Protein AF-A0A2V6A4L2-F1 (afdb_monomer_lite)

pLDDT: mean 71.91, std 24.82, range [24.36, 98.44]

Sequence (801 aa):
MVPGSTRNWIAVHAVQQFSLNKKITTSQVRNPANRQRKGKKGTTMNSLTQFKKTRILIALALVVLGLGLIVIVSIPSGRAQDFDPRCSDRTAKGEFNCTINKPIVSRSEYVYQNVVFAPGDTVYINGDGCVQTGGSGPTWKRYVNPSGDNSDHLYHGMVRIPTAKLAGTDVGNSLTRIKNVVGRLLTVTGEGVPASALVLHLGYEDDNYNDNGYDRHDPGSEDQCKGDQRNDGGPAHVTITICRGVACAPTTSRFDFDVLSSRVDPNGFLLNPHWSYQDRPGNHGKIPATSLCHEFSKHDVGRPYLSPNFPDCTDQSGLDSVDTPASVSVNLDVCRAGKVLSLDDLVSVVTGGVVGGTNSFIGHVNYFPITVQGNAGRITHEKWKDDDYDFSLVSDGDSEGSLYTNDRPDAHRKFLHVEFDSDETIDHFTNDEWASLRGNIDANANDSAAQLFVGHTIMTGMFGLDGEHGLKSELHPLYAMATRRDIESDPRDEAWLIFVRNLGDEGYCSSQIWNGGFEDYTFQLPWRHGMTSVEVNWDKTKFEGTDGTSGPMVRVVSPYRRAVPPSAISTAETARRSTTARGPTAGSSDLTSSAGALAPVLPGDAGVYVTFHLGHATTIPGGGTTWGPPASIPFLDGVLHLKWTGPALDSGHTTAGSPQPPRGLEATAALATERAVPSADEDNVAEHKLEAAVARLPQQQRTRVQKARAILSTPVAVHPLARGSFQILTAPPVTGAKAISAGQHAPIAGSAGSATRKLARDAAQMRALCEATNNAPAGLPAEVCEPNVRDHRTPPVRDHR

Secondary structure (DSSP, 8-state):
----------------------------------------------------------------------------------B-GGGG-SS--EEEEEEEES---SSS-EEEEEEE--TT-EEEEEEE-EEE--SSS--EEESSS--STTTTTSSEEEEE-TTEE-TT--TTTS-EEGGGTBTS-EEE--TTS-GGG-EEEEEEE-S-GGG-BS-S----GGGTTS-SSS---SB-EEEEEEEESSPPPPP--SSTT-EE-S-B-TTSPEES-EEGGGGSTTTTT-PPPGGGGGGGEEEPTT-SSEEE--TTT-SS--GGGEE---SSSHHHHHHHTT-PPPHHHHHHHHHTPPPSS--S-SSEEEEEEEEEEEEEEEEEE-TTTT-EEEEEEEETT-SS-TT-----TTT---SEEEEEEGGGTGGG--SHHHHHHHHHHHTT-HHHHGGGG-SEEEEEEEEEEETTTTTEEEEEEEEEEEEEE---SSTTEEEEEEEEESEE---TT--EEEEES-SEEEEEEEPPTT--EEEE-TTT-EEEEETT-EEEEEEEE-SS-----S-------------------------------PPPPPTTT-EEEEEEE--------TT----SPPPPPPEEEEEEEEEEESSPPPS------S-PPPS--------SS--PPP----S-HHHHHHHHHHHTS-HHHHHHHHHHHHTT-PPPPEEEPPP-EEEEESS---TT-S-PPTTPPPP-EEEEEE-HHHHHHHHHHHHHHHHHHTT--TTS-GGGGS-----TT--------

Structure (mmCIF, N/CA/C/O backbone):
data_AF-A0A2V6A4L2-F1
#
_entry.id   AF-A0A2V6A4L2-F1
#
loop_
_atom_site.group_PDB
_atom_site.id
_atom_site.type_symbol
_atom_site.label_atom_id
_atom_site.label_alt_id
_atom_site.label_comp_id
_atom_site.label_asym_id
_atom_site.label_entity_id
_atom_site.label_seq_id
_atom_site.pdbx_PDB_ins_code
_atom_site.Cartn_x
_atom_site.Cartn_y
_atom_site.Cartn_z
_atom_site.occupancy
_atom_site.B_iso_or_equiv
_atom_site.auth_seq_id
_atom_site.auth_comp_id
_atom_site.auth_asym_id
_atom_site.auth_atom_id
_atom_site.pdbx_PDB_model_num
ATOM 1 N N . MET A 1 1 ? -36.744 32.987 -38.102 1.00 27.14 1 MET A N 1
ATOM 2 C CA . MET A 1 1 ? -37.139 34.408 -38.000 1.00 27.14 1 MET A CA 1
ATOM 3 C C . MET A 1 1 ? -37.237 34.771 -36.524 1.00 27.14 1 MET A C 1
ATOM 5 O O . MET A 1 1 ? -37.975 34.117 -35.806 1.00 27.14 1 MET A O 1
ATOM 9 N N . VAL A 1 2 ? -36.445 35.752 -36.084 1.00 31.06 2 VAL A N 1
ATOM 10 C CA . VAL A 1 2 ? -36.615 36.553 -34.839 1.00 31.06 2 VAL A CA 1
ATOM 11 C C . VAL A 1 2 ? -37.862 37.466 -35.051 1.00 31.06 2 VAL A C 1
ATOM 13 O O . VAL A 1 2 ? -38.225 37.587 -36.228 1.00 31.06 2 VAL A O 1
ATOM 16 N N . PRO A 1 3 ? -38.519 38.151 -34.070 1.00 48.31 3 PRO A N 1
ATOM 17 C CA . PRO A 1 3 ? -38.094 38.506 -32.700 1.00 48.31 3 PRO A CA 1
ATOM 18 C C . PRO A 1 3 ? -39.179 38.498 -31.582 1.00 48.31 3 PRO A C 1
ATOM 20 O O . PRO A 1 3 ? -40.367 38.351 -31.850 1.00 48.31 3 PRO A O 1
ATOM 23 N N . GLY A 1 4 ? -38.777 38.757 -30.322 1.00 26.81 4 GLY A N 1
ATOM 24 C CA . GLY A 1 4 ? -39.726 39.094 -29.242 1.00 26.81 4 GLY A CA 1
ATOM 25 C C . GLY A 1 4 ? -39.185 39.166 -27.803 1.00 26.81 4 GLY A C 1
ATOM 26 O O . GLY A 1 4 ? -39.443 38.281 -27.006 1.00 26.81 4 GLY A O 1
ATOM 27 N N . SER A 1 5 ? -38.463 40.246 -27.492 1.00 29.20 5 SER A N 1
ATOM 28 C CA . SER A 1 5 ? -37.973 40.742 -26.184 1.00 29.20 5 SER A CA 1
ATOM 29 C C . SER A 1 5 ? -38.908 40.618 -24.956 1.00 29.20 5 SER A C 1
ATOM 31 O O . SER A 1 5 ? -40.036 41.094 -25.026 1.00 29.20 5 SER A O 1
ATOM 33 N N . THR A 1 6 ? -38.334 40.303 -23.779 1.00 29.42 6 THR A N 1
ATOM 34 C CA . THR A 1 6 ? -38.626 41.009 -22.502 1.00 29.42 6 THR A CA 1
ATOM 35 C C . THR A 1 6 ? -37.399 41.061 -21.575 1.00 29.42 6 THR A C 1
ATOM 37 O O . THR A 1 6 ? -36.788 40.039 -21.278 1.00 29.42 6 THR A O 1
ATOM 40 N N . ARG A 1 7 ? -37.061 42.278 -21.120 1.00 29.31 7 ARG A N 1
ATOM 41 C CA . ARG A 1 7 ? -36.080 42.633 -20.072 1.00 29.31 7 ARG A CA 1
ATOM 42 C C . ARG A 1 7 ? -36.705 42.498 -18.675 1.00 29.31 7 ARG A C 1
ATOM 44 O O . ARG A 1 7 ? -37.900 42.754 -18.564 1.00 29.31 7 ARG A O 1
ATOM 51 N N . ASN A 1 8 ? -35.891 42.278 -17.629 1.00 27.23 8 ASN A N 1
ATOM 52 C CA . ASN A 1 8 ? -35.905 43.124 -16.419 1.00 27.23 8 ASN A CA 1
ATOM 53 C C . ASN A 1 8 ? -34.743 42.863 -15.413 1.00 27.23 8 ASN A C 1
ATOM 55 O O . ASN A 1 8 ? -34.583 41.759 -14.914 1.00 27.23 8 ASN A O 1
ATOM 59 N N . TRP A 1 9 ? -34.001 43.953 -15.140 1.00 24.36 9 TRP A N 1
ATOM 60 C CA . TRP A 1 9 ? -33.304 44.442 -13.925 1.00 24.36 9 TRP A CA 1
ATOM 61 C C . TRP A 1 9 ? -32.382 43.554 -13.069 1.00 24.36 9 TRP A C 1
ATOM 63 O O . TRP A 1 9 ? -32.851 42.753 -12.272 1.00 24.36 9 TRP A O 1
ATOM 73 N N . ILE A 1 10 ? -31.087 43.913 -13.048 1.00 28.20 10 ILE A N 1
ATOM 74 C CA . ILE A 1 10 ? -30.226 43.843 -11.852 1.00 28.20 10 ILE A CA 1
ATOM 75 C C . ILE A 1 10 ? -29.459 45.169 -11.721 1.00 28.20 10 ILE A C 1
ATOM 77 O O . ILE A 1 10 ? -28.950 45.715 -12.701 1.00 28.20 10 ILE A O 1
ATOM 81 N N . ALA A 1 11 ? -29.458 45.711 -10.503 1.00 26.12 11 ALA A N 1
ATOM 82 C CA . ALA A 1 11 ? -28.916 47.008 -10.130 1.00 26.12 11 ALA A CA 1
ATOM 83 C C . ALA A 1 11 ? -27.378 47.029 -10.118 1.00 26.12 11 ALA A C 1
ATOM 85 O O . ALA A 1 11 ? -26.731 46.154 -9.550 1.00 26.12 11 ALA A O 1
ATOM 86 N N . VAL A 1 12 ? -26.812 48.090 -10.692 1.00 26.83 12 VAL A N 1
ATOM 87 C CA . VAL A 1 12 ? -25.390 48.441 -10.628 1.00 26.83 12 VAL A CA 1
ATOM 88 C C . VAL A 1 12 ? -25.161 49.274 -9.366 1.00 26.83 12 VAL A C 1
ATOM 90 O O . VAL A 1 12 ? -25.750 50.345 -9.232 1.00 26.83 12 VAL A O 1
ATOM 93 N N . HIS A 1 13 ? -24.301 48.813 -8.456 1.00 29.30 13 HIS A N 1
ATOM 94 C CA . HIS A 1 13 ? -23.676 49.671 -7.446 1.00 29.30 13 HIS A CA 1
ATOM 95 C C . HIS A 1 13 ? -22.198 49.849 -7.788 1.00 29.30 13 HIS A C 1
ATOM 97 O O . HIS A 1 13 ? -21.437 48.890 -7.893 1.00 29.30 13 HIS A O 1
ATOM 103 N N . ALA A 1 14 ? -21.831 51.109 -8.004 1.00 26.84 14 ALA A N 1
ATOM 104 C CA . ALA A 1 14 ? -20.487 51.571 -8.288 1.00 26.84 14 ALA A CA 1
ATOM 105 C C . ALA A 1 14 ? -19.600 51.465 -7.038 1.00 26.84 14 ALA A C 1
ATOM 107 O O . ALA A 1 14 ? -19.958 51.978 -5.979 1.00 26.84 14 ALA A O 1
ATOM 108 N N . VAL A 1 15 ? -18.419 50.860 -7.175 1.00 29.19 15 VAL A N 1
ATOM 109 C CA . VAL A 1 15 ? -17.349 50.948 -6.174 1.00 29.19 15 VAL A CA 1
ATOM 110 C C . VAL A 1 15 ? -16.395 52.058 -6.607 1.00 29.19 15 VAL A C 1
ATOM 112 O O . VAL A 1 15 ? -15.706 51.957 -7.621 1.00 29.19 15 VAL A O 1
ATOM 115 N N . GLN A 1 16 ? -16.404 53.150 -5.844 1.00 26.47 16 GLN A N 1
ATOM 116 C CA . GLN A 1 16 ? -15.467 54.262 -5.965 1.00 26.47 16 GLN A CA 1
ATOM 117 C C . GLN A 1 16 ? -14.054 53.824 -5.565 1.00 26.47 16 GLN A C 1
ATOM 119 O O . GLN A 1 16 ? -13.832 53.276 -4.487 1.00 26.47 16 GLN A O 1
ATOM 124 N N . GLN A 1 17 ? -13.094 54.139 -6.433 1.00 28.45 17 GLN A N 1
ATOM 125 C CA . GLN A 1 17 ? -11.663 54.097 -6.155 1.00 28.45 17 GLN A CA 1
ATOM 126 C C . GLN A 1 17 ? -11.311 55.042 -4.998 1.00 28.45 17 GLN A C 1
ATOM 128 O O . GLN A 1 17 ? -11.564 56.244 -5.080 1.00 28.45 17 GLN A O 1
ATOM 133 N N . PHE A 1 18 ? -10.643 54.521 -3.968 1.00 25.92 18 PHE A N 1
ATOM 134 C CA . PHE A 1 18 ? -9.859 55.330 -3.037 1.00 25.92 18 PHE A CA 1
ATOM 135 C C . PHE A 1 18 ? -8.377 54.994 -3.198 1.00 25.92 18 PHE A C 1
ATOM 137 O O . PHE A 1 18 ? -7.911 53.913 -2.849 1.00 25.92 18 PHE A O 1
ATOM 144 N N . SER A 1 19 ? -7.646 55.959 -3.752 1.00 26.50 19 SER A N 1
ATOM 145 C CA . SER A 1 19 ? -6.189 56.011 -3.771 1.00 26.50 19 SER A CA 1
ATOM 146 C C . SER A 1 19 ? -5.695 56.532 -2.422 1.00 26.50 19 SER A C 1
ATOM 148 O O . SER A 1 19 ? -6.055 57.638 -2.022 1.00 26.50 19 SER A O 1
ATOM 150 N N . LEU A 1 20 ? -4.852 55.763 -1.732 1.00 31.11 20 LEU A N 1
ATOM 151 C CA . LEU A 1 20 ? -4.034 56.264 -0.630 1.00 31.11 20 LEU A CA 1
ATOM 152 C C . LEU A 1 20 ? -2.592 55.783 -0.799 1.00 31.11 20 LEU A C 1
ATOM 154 O O . LEU A 1 20 ? -2.195 54.704 -0.371 1.00 31.11 20 LEU A O 1
ATOM 158 N N . ASN A 1 21 ? -1.798 56.660 -1.411 1.00 30.67 21 ASN A N 1
ATOM 159 C CA . ASN A 1 21 ? -0.347 56.680 -1.305 1.00 30.67 21 ASN A CA 1
ATOM 160 C C . ASN A 1 21 ? 0.075 56.837 0.163 1.00 30.67 21 ASN A C 1
ATOM 162 O O . ASN A 1 21 ? -0.209 57.869 0.776 1.00 30.67 21 ASN A O 1
ATOM 166 N N . LYS A 1 22 ? 0.876 55.904 0.688 1.00 29.67 22 LYS A N 1
ATOM 167 C CA . LYS A 1 22 ? 1.842 56.222 1.748 1.00 29.67 22 LYS A CA 1
ATOM 168 C C . LYS A 1 22 ? 3.077 55.326 1.666 1.00 29.67 22 LYS A C 1
ATOM 170 O O . LYS A 1 22 ? 3.037 54.141 1.967 1.00 29.67 22 LYS A O 1
ATOM 175 N N . LYS A 1 23 ? 4.186 55.958 1.271 1.00 29.34 23 LYS A N 1
ATOM 176 C CA . LYS A 1 23 ? 5.565 55.502 1.480 1.00 29.34 23 LYS A CA 1
ATOM 177 C C . LYS A 1 23 ? 5.794 55.222 2.967 1.00 29.34 23 LYS A C 1
ATOM 179 O O . LYS A 1 23 ? 5.547 56.119 3.773 1.00 29.34 23 LYS A O 1
ATOM 184 N N . ILE A 1 24 ? 6.354 54.063 3.307 1.00 28.48 24 ILE A N 1
ATOM 185 C CA . ILE A 1 24 ? 7.100 53.875 4.557 1.00 28.48 24 ILE A CA 1
ATOM 186 C C . ILE A 1 24 ? 8.427 53.183 4.245 1.00 28.48 24 ILE A C 1
ATOM 188 O O . ILE A 1 24 ? 8.519 52.263 3.439 1.00 28.48 24 ILE A O 1
ATOM 192 N N . THR A 1 25 ? 9.449 53.758 4.857 1.00 28.70 25 THR A N 1
ATOM 193 C CA . THR A 1 25 ? 10.879 53.637 4.622 1.00 28.70 25 THR A CA 1
ATOM 194 C C . THR A 1 25 ? 11.495 52.457 5.385 1.00 28.70 25 THR A C 1
ATOM 196 O O . THR A 1 25 ? 10.996 52.015 6.414 1.00 28.70 25 THR A O 1
ATOM 199 N N . THR A 1 26 ? 12.627 52.014 4.853 1.00 29.95 26 THR A N 1
ATOM 200 C CA . THR A 1 26 ? 13.655 51.067 5.306 1.00 29.95 26 THR A CA 1
ATOM 201 C C . THR A 1 26 ? 13.962 51.004 6.815 1.00 29.95 26 THR A C 1
ATOM 203 O O . THR A 1 26 ? 14.159 52.034 7.452 1.00 29.95 26 THR A O 1
ATOM 206 N N . SER A 1 27 ? 14.174 49.785 7.338 1.00 28.34 27 SER A N 1
ATOM 207 C CA . SER A 1 27 ? 15.018 49.472 8.517 1.00 28.34 27 SER A CA 1
ATOM 208 C C . SER A 1 27 ? 15.252 47.947 8.598 1.00 28.34 27 SER A C 1
ATOM 210 O O . SER A 1 27 ? 14.350 47.202 8.955 1.00 28.34 27 SER A O 1
ATOM 212 N N . GLN A 1 28 ? 16.369 47.433 8.070 1.00 29.03 28 GLN A N 1
ATOM 213 C CA . GLN A 1 28 ? 17.564 47.006 8.834 1.00 29.03 28 GLN A CA 1
ATOM 214 C C . GLN A 1 28 ? 17.407 45.700 9.653 1.00 29.03 28 GLN A C 1
ATOM 216 O O . GLN A 1 28 ? 17.038 45.696 10.822 1.00 29.03 28 GLN A O 1
ATOM 221 N N . VAL A 1 29 ? 17.756 44.599 8.974 1.00 30.69 29 VAL A N 1
ATOM 222 C CA . VAL A 1 29 ? 18.584 43.440 9.378 1.00 30.69 29 VAL A CA 1
ATOM 223 C C . VAL A 1 29 ? 18.996 43.337 10.856 1.00 30.69 29 VAL A C 1
ATOM 225 O O . VAL A 1 29 ? 19.743 44.184 11.337 1.00 30.69 29 VAL A O 1
ATOM 228 N N . ARG A 1 30 ? 18.700 42.191 11.497 1.00 27.69 30 ARG A N 1
ATOM 229 C CA . ARG A 1 30 ? 19.563 41.551 12.518 1.00 27.69 30 ARG A CA 1
ATOM 230 C C . ARG A 1 30 ? 19.368 40.024 12.559 1.00 27.69 30 ARG A C 1
ATOM 232 O O . ARG A 1 30 ? 18.301 39.535 12.904 1.00 27.69 30 ARG A O 1
ATOM 239 N N . ASN A 1 31 ? 20.443 39.300 12.237 1.00 28.41 31 ASN A N 1
ATOM 240 C CA . ASN A 1 31 ? 20.668 37.876 12.528 1.00 28.41 31 ASN A CA 1
ATOM 241 C C . ASN A 1 31 ? 20.696 37.602 14.044 1.00 28.41 31 ASN A C 1
ATOM 243 O O . ASN A 1 31 ? 21.211 38.443 14.785 1.00 28.41 31 ASN A O 1
ATOM 247 N N . PRO A 1 32 ? 20.367 36.376 14.490 1.00 34.75 32 PRO A N 1
ATOM 248 C CA . PRO A 1 32 ? 20.913 35.823 15.719 1.00 34.75 32 PRO A CA 1
ATOM 249 C C . PRO A 1 32 ? 21.906 34.688 15.431 1.00 34.75 32 PRO A C 1
ATOM 251 O O . PRO A 1 32 ? 21.589 33.679 14.807 1.00 34.75 32 PRO A O 1
ATOM 254 N N . ALA A 1 33 ? 23.124 34.865 15.941 1.00 31.36 33 ALA A N 1
ATOM 255 C CA . ALA A 1 33 ? 24.139 33.833 16.045 1.00 31.36 33 ALA A CA 1
ATOM 256 C C . ALA A 1 33 ? 24.143 33.234 17.462 1.00 31.36 33 ALA A C 1
ATOM 258 O O . ALA A 1 33 ? 24.200 33.952 18.454 1.00 31.36 33 ALA A O 1
ATOM 259 N N . ASN A 1 34 ? 24.150 31.903 17.482 1.00 28.80 34 ASN A N 1
ATOM 260 C CA . ASN A 1 34 ? 24.918 30.997 18.335 1.00 28.80 34 ASN A CA 1
ATOM 261 C C . ASN A 1 34 ? 24.817 31.038 19.877 1.00 28.80 34 ASN A C 1
ATOM 263 O O . ASN A 1 34 ? 25.245 31.960 20.568 1.00 28.80 34 ASN A O 1
ATOM 267 N N . ARG A 1 35 ? 24.404 29.876 20.400 1.00 31.83 35 ARG A N 1
ATOM 268 C CA . ARG A 1 35 ? 24.605 29.366 21.764 1.00 31.83 35 ARG A CA 1
ATOM 269 C C . ARG A 1 35 ? 26.040 28.862 21.947 1.00 31.83 35 ARG A C 1
ATOM 271 O O . ARG A 1 35 ? 26.500 28.075 21.135 1.00 31.83 35 ARG A O 1
ATOM 278 N N . GLN A 1 36 ? 26.647 29.152 23.096 1.00 30.47 36 GLN A N 1
ATOM 279 C CA . GLN A 1 36 ? 27.548 28.294 23.898 1.00 30.47 36 GLN A CA 1
ATOM 280 C C . GLN A 1 36 ? 27.766 29.048 25.232 1.00 30.47 36 GLN A C 1
ATOM 282 O O . GLN A 1 36 ? 27.831 30.267 25.220 1.00 30.47 36 GLN A O 1
ATOM 287 N N . ARG A 1 37 ? 27.903 28.481 26.435 1.00 28.80 37 ARG A N 1
ATOM 288 C CA . ARG A 1 37 ? 28.091 27.118 26.952 1.00 28.80 37 ARG A CA 1
ATOM 289 C C . ARG A 1 37 ? 28.080 27.217 28.498 1.00 28.80 37 ARG A C 1
ATOM 291 O O . ARG A 1 37 ? 28.355 28.289 29.023 1.00 28.80 37 ARG A O 1
ATOM 298 N N . LYS A 1 38 ? 27.996 26.051 29.163 1.00 29.02 38 LYS A N 1
ATOM 299 C CA . LYS A 1 38 ? 28.279 25.756 30.597 1.00 29.02 38 LYS A CA 1
ATOM 300 C C . LYS A 1 38 ? 27.168 26.186 31.571 1.00 29.02 38 LYS A C 1
ATOM 302 O O . LYS A 1 38 ? 26.690 27.299 31.501 1.00 29.02 38 LYS A O 1
ATOM 307 N N . GLY A 1 39 ? 26.727 25.385 32.536 1.00 27.58 39 GLY A N 1
ATOM 308 C CA . GLY A 1 39 ? 27.158 24.071 33.008 1.00 27.58 39 GLY A CA 1
ATOM 309 C C . GLY A 1 39 ? 26.913 23.969 34.520 1.00 27.58 39 GLY A C 1
ATOM 310 O O . GLY A 1 39 ? 27.131 24.947 35.220 1.00 27.58 39 GLY A O 1
ATOM 311 N N . LYS A 1 40 ? 26.566 22.756 34.985 1.00 28.89 40 LYS A N 1
ATOM 312 C CA . LYS A 1 40 ? 26.572 22.259 36.385 1.00 28.89 40 LYS A CA 1
ATOM 313 C C . LYS A 1 40 ? 25.497 22.832 37.329 1.00 28.89 40 LYS A C 1
ATOM 315 O O . LYS A 1 40 ? 25.429 24.021 37.578 1.00 28.89 40 LYS A O 1
ATOM 320 N N . LYS A 1 41 ? 24.559 21.968 37.747 1.00 26.95 41 LYS A N 1
ATOM 321 C CA . LYS A 1 41 ? 24.543 21.182 39.011 1.00 26.95 41 LYS A CA 1
ATOM 322 C C . LYS A 1 41 ? 24.386 22.071 40.250 1.00 26.95 41 LYS A C 1
ATOM 324 O O . LYS A 1 41 ? 25.309 22.795 40.593 1.00 26.95 41 LYS A O 1
ATOM 329 N N . GLY A 1 42 ? 23.281 21.904 40.971 1.00 27.98 42 GLY A N 1
ATOM 330 C CA . GLY A 1 42 ? 23.098 22.523 42.280 1.00 27.98 42 GLY A CA 1
ATOM 331 C C . GLY A 1 42 ? 21.737 22.206 42.878 1.00 27.98 42 GLY A C 1
ATOM 332 O O . GLY A 1 42 ? 20.733 22.777 42.489 1.00 27.98 42 GLY A O 1
ATOM 333 N N . THR A 1 43 ? 21.746 21.237 43.773 1.00 28.17 43 THR A N 1
ATOM 334 C CA . THR A 1 43 ? 20.648 20.579 44.473 1.00 28.17 43 THR A CA 1
ATOM 335 C C . THR A 1 43 ? 19.934 21.488 45.492 1.00 28.17 43 THR A C 1
ATOM 337 O O . THR A 1 43 ? 20.483 22.486 45.950 1.00 28.17 43 THR A O 1
ATOM 340 N N . THR A 1 44 ? 18.784 20.987 45.962 1.00 28.41 44 THR A N 1
ATOM 341 C CA . THR A 1 44 ? 18.187 21.123 47.314 1.00 28.41 44 THR A CA 1
ATOM 342 C C . THR A 1 44 ? 17.302 22.327 47.680 1.00 28.41 44 THR A C 1
ATOM 344 O O . THR A 1 44 ? 17.768 23.398 48.036 1.00 28.41 44 THR A O 1
ATOM 347 N N . MET A 1 45 ? 15.999 22.012 47.712 1.00 26.69 45 MET A N 1
ATOM 348 C CA . MET A 1 45 ? 15.063 22.050 48.853 1.00 26.69 45 MET A CA 1
ATOM 349 C C . MET A 1 45 ? 14.762 23.353 49.626 1.00 26.69 45 MET A C 1
ATOM 351 O O . MET A 1 45 ? 15.556 23.842 50.418 1.00 26.69 45 MET A O 1
ATOM 355 N N . ASN A 1 46 ? 13.457 23.653 49.564 1.00 27.19 46 ASN A N 1
ATOM 356 C CA . ASN A 1 46 ? 12.514 23.943 50.653 1.00 27.19 46 ASN A CA 1
ATOM 357 C C . ASN A 1 46 ? 12.339 25.363 51.220 1.00 27.19 46 ASN A C 1
ATOM 359 O O . ASN A 1 46 ? 13.237 25.973 51.783 1.00 27.19 46 ASN A O 1
ATOM 363 N N . SER A 1 47 ? 11.039 25.697 51.267 1.00 26.38 47 SER A N 1
ATOM 364 C CA . SER A 1 47 ? 10.300 26.340 52.365 1.00 26.38 47 SER A CA 1
ATOM 365 C C . SER A 1 47 ? 9.960 27.832 52.240 1.00 26.38 47 SER A C 1
ATOM 367 O O . SER A 1 47 ? 10.743 28.706 52.583 1.00 26.38 47 SER A O 1
ATOM 369 N N . LEU A 1 48 ? 8.689 28.054 51.876 1.00 30.86 48 LEU A N 1
ATOM 370 C CA . LEU A 1 48 ? 7.675 28.878 52.562 1.00 30.86 48 LEU A CA 1
ATOM 371 C C . LEU A 1 48 ? 8.081 30.246 53.140 1.00 30.86 48 LEU A C 1
ATOM 373 O O . LEU A 1 48 ? 8.784 30.327 54.138 1.00 30.86 48 LEU A O 1
ATOM 377 N N . THR A 1 49 ? 7.391 31.294 52.680 1.00 28.38 49 THR A N 1
ATOM 378 C CA . THR A 1 49 ? 6.807 32.358 53.531 1.00 28.38 49 THR A CA 1
ATOM 379 C C . THR A 1 49 ? 5.614 32.988 52.791 1.00 28.38 49 THR A C 1
ATOM 381 O O . THR A 1 49 ? 5.732 33.420 51.655 1.00 28.38 49 THR A O 1
ATOM 384 N N . GLN A 1 50 ? 4.394 32.761 53.286 1.00 27.61 50 GLN A N 1
ATOM 385 C CA . GLN A 1 50 ? 3.565 33.687 54.080 1.00 27.61 50 GLN A CA 1
ATOM 386 C C . GLN A 1 50 ? 2.980 34.895 53.330 1.00 27.61 50 GLN A C 1
ATOM 388 O O . GLN A 1 50 ? 3.683 35.859 53.055 1.00 27.61 50 GLN A O 1
ATOM 393 N N . PHE A 1 51 ? 1.645 34.935 53.251 1.00 30.05 51 PHE A N 1
ATOM 394 C CA . PHE A 1 51 ? 0.892 36.176 53.441 1.00 30.05 51 PHE A CA 1
ATOM 395 C C . PHE A 1 51 ? -0.177 36.006 54.524 1.00 30.05 51 PHE A C 1
ATOM 397 O O . PHE A 1 51 ? -0.814 34.965 54.671 1.00 30.05 51 PHE A O 1
ATOM 404 N N . LYS A 1 52 ? -0.273 37.045 55.353 1.00 29.97 52 LYS A N 1
ATOM 405 C CA . LYS A 1 52 ? -0.975 37.122 56.633 1.00 29.97 52 LYS A CA 1
ATOM 406 C C . LYS A 1 52 ? -2.394 37.686 56.474 1.00 29.97 52 LYS A C 1
ATOM 408 O O . LYS A 1 52 ? -2.554 38.728 55.861 1.00 29.97 52 LYS A O 1
ATOM 413 N N . LYS A 1 53 ? -3.310 37.073 57.241 1.00 29.70 53 LYS A N 1
ATOM 414 C CA . LYS A 1 53 ? -4.338 37.659 58.138 1.00 29.70 53 LYS A CA 1
ATOM 415 C C . LYS A 1 53 ? -5.446 38.545 57.544 1.00 29.70 53 LYS A C 1
ATOM 417 O O . LYS A 1 53 ? -5.161 39.573 56.952 1.00 29.70 53 LYS A O 1
ATOM 422 N N . THR A 1 54 ? -6.690 38.296 57.979 1.00 28.56 54 THR A N 1
ATOM 423 C CA . THR A 1 54 ? -7.452 39.184 58.895 1.00 28.56 54 THR A CA 1
ATOM 424 C C . THR A 1 54 ? -8.591 38.401 59.581 1.00 28.56 54 THR A C 1
ATOM 426 O O . THR A 1 54 ? -9.043 37.382 59.077 1.00 28.56 54 THR A O 1
ATOM 429 N N . ARG A 1 55 ? -8.927 38.823 60.807 1.00 31.98 55 ARG A N 1
ATOM 430 C CA . ARG A 1 55 ? -9.644 38.130 61.895 1.00 31.98 55 ARG A CA 1
ATOM 431 C C . ARG A 1 55 ? -11.160 38.379 61.875 1.00 31.98 55 ARG A C 1
ATOM 433 O O . ARG A 1 55 ? -11.537 39.521 61.650 1.00 31.98 55 ARG A O 1
ATOM 440 N N . ILE A 1 56 ? -11.968 37.406 62.320 1.00 30.56 56 ILE A N 1
ATOM 441 C CA . ILE A 1 56 ? -13.220 37.634 63.079 1.00 30.56 56 ILE A CA 1
ATOM 442 C C . ILE A 1 56 ? -13.283 36.642 64.255 1.00 30.56 56 ILE A C 1
ATOM 444 O O . ILE A 1 56 ? -12.687 35.568 64.222 1.00 30.56 56 ILE A O 1
ATOM 448 N N . LEU A 1 57 ? -13.908 37.107 65.331 1.00 30.80 57 LEU A N 1
ATOM 449 C CA . LEU A 1 57 ? -13.801 36.719 66.732 1.00 30.80 57 LEU A CA 1
ATOM 450 C C . LEU A 1 57 ? -15.140 36.114 67.209 1.00 30.80 57 LEU A C 1
ATOM 452 O O . LEU A 1 57 ? -16.190 36.526 66.727 1.00 30.80 57 LEU A O 1
ATOM 456 N N . ILE A 1 58 ? -15.050 35.276 68.250 1.00 28.39 58 ILE A N 1
ATOM 457 C CA . ILE A 1 58 ? -16.080 34.849 69.227 1.00 28.39 58 ILE A CA 1
ATOM 458 C C . ILE A 1 58 ? -16.642 33.429 69.046 1.00 28.39 58 ILE A C 1
ATOM 460 O O . ILE A 1 58 ? -17.054 32.994 67.978 1.00 28.39 58 ILE A O 1
ATOM 464 N N . ALA A 1 59 ? -16.589 32.722 70.173 1.00 27.98 59 ALA A N 1
ATOM 465 C CA . ALA A 1 59 ? -16.804 31.307 70.400 1.00 27.98 59 ALA A CA 1
ATOM 466 C C . ALA A 1 59 ? -18.010 31.059 71.327 1.00 27.98 59 ALA A C 1
ATOM 468 O O . ALA A 1 59 ? -18.448 31.981 72.013 1.00 27.98 59 ALA A O 1
ATOM 469 N N . LEU A 1 60 ? -18.363 29.764 71.424 1.00 28.64 60 LEU A N 1
ATOM 470 C CA . LEU A 1 60 ? -19.121 29.050 72.476 1.00 28.64 60 LEU A CA 1
ATOM 471 C C . LEU A 1 60 ? -20.665 29.097 72.364 1.00 28.64 60 LEU A C 1
ATOM 473 O O . LEU A 1 60 ? -21.233 30.160 72.189 1.00 28.64 60 LEU A O 1
ATOM 477 N N . ALA A 1 61 ? -21.431 28.008 72.529 1.00 28.03 61 ALA A N 1
ATOM 478 C CA . ALA A 1 61 ? -21.133 26.583 72.699 1.00 28.03 61 ALA A CA 1
ATOM 479 C C . ALA A 1 61 ? -22.435 25.740 72.640 1.00 28.03 61 ALA A C 1
ATOM 481 O O . ALA A 1 61 ? -23.504 26.247 72.964 1.00 28.03 61 ALA A O 1
ATOM 482 N N . LEU A 1 62 ? -22.245 24.434 72.392 1.00 27.23 62 LEU A N 1
ATOM 483 C CA . LEU A 1 62 ? -22.987 23.258 72.895 1.00 27.23 62 LEU A CA 1
ATOM 484 C C . LEU A 1 62 ? -24.021 22.513 72.013 1.00 2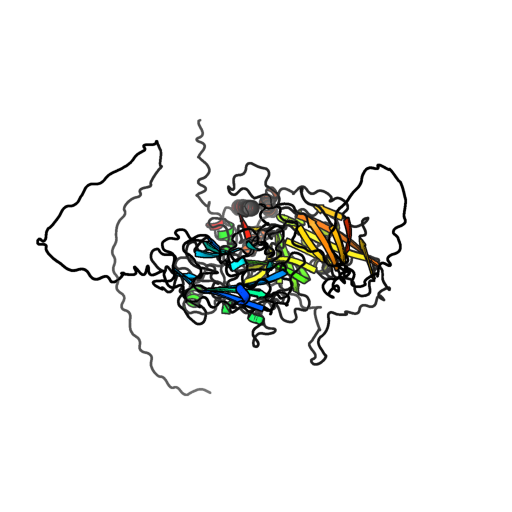7.23 62 LEU A C 1
ATOM 486 O O . LEU A 1 62 ? -24.991 23.057 71.504 1.00 27.23 62 LEU A O 1
ATOM 490 N N . VAL A 1 63 ? -23.811 21.185 72.064 1.00 27.77 63 VAL A N 1
ATOM 491 C CA . VAL A 1 63 ? -24.708 20.024 71.885 1.00 27.77 63 VAL A CA 1
ATOM 492 C C . VAL A 1 63 ? -24.736 19.328 70.513 1.00 27.77 63 VAL A C 1
ATOM 494 O O . VAL A 1 63 ? -25.585 19.554 69.664 1.00 27.77 63 VAL A O 1
ATOM 497 N N . VAL A 1 64 ? -23.771 18.410 70.369 1.00 36.41 64 VAL A N 1
ATOM 498 C CA . VAL A 1 64 ? -23.902 17.003 69.933 1.00 36.41 64 VAL A CA 1
ATOM 499 C C . VAL A 1 64 ? -25.284 16.573 69.418 1.00 36.41 64 VAL A C 1
ATOM 501 O O . VAL A 1 64 ? -26.216 16.469 70.205 1.00 36.41 64 VAL A O 1
ATOM 504 N N . LEU A 1 65 ? -25.354 16.144 68.154 1.00 30.53 65 LEU A N 1
ATOM 505 C CA . LEU A 1 65 ? -26.012 14.894 67.743 1.00 30.53 65 LEU A CA 1
ATOM 506 C C . LEU A 1 65 ? -25.601 14.553 66.306 1.00 30.53 65 LEU A C 1
ATOM 508 O O . LEU A 1 65 ? -25.595 15.402 65.419 1.00 30.53 65 LEU A O 1
ATOM 512 N N . GLY A 1 66 ? -25.149 13.315 66.127 1.00 36.69 66 GLY A N 1
ATOM 513 C CA . GLY A 1 66 ? -24.462 12.852 64.934 1.00 36.69 66 GLY A CA 1
ATOM 514 C C . GLY A 1 66 ? -25.346 12.788 63.697 1.00 36.69 66 GLY A C 1
ATOM 515 O O . GLY A 1 66 ? -26.436 12.232 63.724 1.00 36.69 66 GLY A O 1
ATOM 516 N N . LEU A 1 67 ? -24.790 13.267 62.591 1.00 33.12 67 LEU A N 1
ATOM 517 C CA . LEU A 1 67 ? -25.113 12.821 61.246 1.00 33.12 67 LEU A CA 1
ATOM 518 C C . LEU A 1 67 ? -23.777 12.675 60.521 1.00 33.12 67 LEU A C 1
ATOM 520 O O . LEU A 1 67 ? -23.028 13.641 60.370 1.00 33.12 67 LEU A O 1
ATOM 524 N N . GLY A 1 68 ? -23.446 11.436 60.158 1.00 32.16 68 GLY A N 1
ATOM 525 C CA . GLY A 1 68 ? -22.276 11.122 59.354 1.00 32.16 68 GLY A CA 1
ATOM 526 C C . GLY A 1 68 ? -22.373 11.851 58.022 1.00 32.16 68 GLY A C 1
ATOM 527 O O . GLY A 1 68 ? -23.212 11.521 57.187 1.00 32.16 68 GLY A O 1
ATOM 528 N N . LEU A 1 69 ? -21.518 12.854 57.837 1.00 30.94 69 LEU A N 1
ATOM 529 C CA . LEU A 1 69 ? -21.323 13.493 56.549 1.00 30.94 69 LEU A CA 1
ATOM 530 C C . LEU A 1 69 ? -20.537 12.502 55.681 1.00 30.94 69 LEU A C 1
ATOM 532 O O . LEU A 1 69 ? -19.315 12.395 55.781 1.00 30.94 69 LEU A O 1
ATOM 536 N N . ILE A 1 70 ? -21.256 11.723 54.874 1.00 36.19 70 ILE A N 1
ATOM 537 C CA . ILE A 1 70 ? -20.665 10.978 53.766 1.00 36.19 70 ILE A CA 1
ATOM 538 C C . ILE A 1 70 ? -20.062 12.035 52.839 1.00 36.19 70 ILE A C 1
ATOM 540 O O . ILE A 1 70 ? -20.780 12.755 52.148 1.00 36.19 70 ILE A O 1
ATOM 544 N N . VAL A 1 71 ? -18.735 12.151 52.846 1.00 29.62 71 VAL A N 1
ATOM 545 C CA . VAL A 1 71 ? -18.005 12.817 51.769 1.00 29.62 71 VAL A CA 1
ATOM 546 C C . VAL A 1 71 ? -18.182 11.922 50.549 1.00 29.62 71 VAL A C 1
ATOM 548 O O . VAL A 1 71 ? -17.437 10.966 50.347 1.00 29.62 71 VAL A O 1
ATOM 551 N N . ILE A 1 72 ? -19.227 12.192 49.768 1.00 33.25 72 ILE A N 1
ATOM 552 C CA . ILE A 1 72 ? -19.363 11.644 48.424 1.00 33.25 72 ILE A CA 1
ATOM 553 C C . ILE A 1 72 ? -18.259 12.319 47.617 1.00 33.25 72 ILE A C 1
ATOM 555 O O . ILE A 1 72 ? -18.421 13.426 47.102 1.00 33.25 72 ILE A O 1
ATOM 559 N N . VAL A 1 73 ? -17.101 11.664 47.550 1.00 32.12 73 VAL A N 1
ATOM 560 C CA . VAL A 1 73 ? -16.155 11.902 46.466 1.00 32.12 73 VAL A CA 1
ATOM 561 C C . VAL A 1 73 ? -16.955 11.634 45.202 1.00 32.12 73 VAL A C 1
ATOM 563 O O . VAL A 1 73 ? -17.334 10.495 44.931 1.00 32.12 73 VAL A O 1
ATOM 566 N N . SER A 1 74 ? -17.303 12.699 44.483 1.00 28.58 74 SER A N 1
ATOM 567 C CA . SER A 1 74 ? -17.912 12.583 43.167 1.00 28.58 74 SER A CA 1
ATOM 568 C C . SER A 1 74 ? -16.850 11.993 42.252 1.00 28.58 74 SER A C 1
ATOM 570 O O . SER A 1 74 ? -16.029 12.707 41.685 1.00 28.58 74 SER A O 1
ATOM 572 N N . ILE A 1 75 ? -16.819 10.664 42.179 1.00 34.94 75 ILE A N 1
ATOM 573 C CA . ILE A 1 75 ? -16.183 9.958 41.078 1.00 34.94 75 ILE A CA 1
ATOM 574 C C . ILE A 1 75 ? -16.909 10.478 39.832 1.00 34.94 75 ILE A C 1
ATOM 576 O O . ILE A 1 75 ? -18.146 10.435 39.820 1.00 34.94 75 ILE A O 1
ATOM 580 N N . PRO A 1 76 ? -16.205 11.029 38.826 1.00 34.03 76 PRO A N 1
ATOM 581 C CA . PRO A 1 76 ? -16.854 11.435 37.591 1.00 34.03 76 PRO A CA 1
ATOM 582 C C . PRO A 1 76 ? -17.641 10.231 37.087 1.00 34.03 76 PRO A C 1
ATOM 584 O O . PRO A 1 76 ? -17.087 9.150 36.887 1.00 34.03 76 PRO A O 1
ATOM 587 N N . SER A 1 77 ? -18.959 10.395 36.996 1.00 33.31 77 SER A N 1
ATOM 588 C CA . SER A 1 77 ? -19.842 9.354 36.496 1.00 33.31 77 SER A CA 1
ATOM 589 C C . SER A 1 77 ? -19.427 9.080 35.058 1.00 33.31 77 SER A C 1
ATOM 591 O O . SER A 1 77 ? -19.682 9.895 34.171 1.00 33.31 77 SER A O 1
ATOM 593 N N . GLY A 1 78 ? -18.728 7.964 34.841 1.00 36.75 78 GLY A N 1
ATOM 594 C CA . GLY A 1 78 ? -18.491 7.438 33.509 1.00 36.75 78 GLY A CA 1
ATOM 595 C C . GLY A 1 78 ? -19.850 7.285 32.846 1.00 36.75 78 GLY A C 1
ATOM 596 O O . GLY A 1 78 ? -20.707 6.556 33.347 1.00 36.75 78 GLY A O 1
ATOM 597 N N . ARG A 1 79 ? -20.084 8.039 31.770 1.00 47.53 79 ARG A N 1
ATOM 598 C CA . ARG A 1 79 ? -21.258 7.831 30.922 1.00 47.53 79 ARG A CA 1
ATOM 599 C C . ARG A 1 79 ? -21.244 6.359 30.514 1.00 47.53 79 ARG A C 1
ATOM 601 O O . ARG A 1 79 ? -20.187 5.860 30.128 1.00 47.53 79 ARG A O 1
ATOM 608 N N . ALA A 1 80 ? -22.380 5.683 30.682 1.00 47.88 80 ALA A N 1
ATOM 609 C CA . ALA A 1 80 ? -22.527 4.271 30.362 1.00 47.88 80 ALA A CA 1
ATOM 610 C C . ALA A 1 80 ? -22.029 4.043 28.934 1.00 47.88 80 ALA A C 1
ATOM 612 O O . ALA A 1 80 ? -22.569 4.597 27.981 1.00 47.88 80 ALA A O 1
ATOM 613 N N . GLN A 1 81 ? -20.931 3.310 28.826 1.00 61.34 81 GLN A N 1
ATOM 614 C CA . GLN A 1 81 ? -20.464 2.795 27.557 1.00 61.34 81 GLN A CA 1
ATOM 615 C C . GLN A 1 81 ? -21.517 1.789 27.085 1.00 61.34 81 GLN A C 1
ATOM 617 O O . GLN A 1 81 ? -21.967 0.969 27.891 1.00 61.34 81 GLN A O 1
ATOM 622 N N . ASP A 1 82 ? -21.941 1.880 25.827 1.00 62.38 82 ASP A N 1
ATOM 623 C CA . ASP A 1 82 ? -22.907 0.946 25.246 1.00 62.38 82 ASP A CA 1
ATOM 624 C C . ASP A 1 82 ? -22.178 -0.356 24.897 1.00 62.38 82 ASP A C 1
ATOM 626 O O . ASP A 1 82 ? -21.803 -0.618 23.756 1.00 62.38 82 ASP A O 1
ATOM 630 N N . PHE A 1 83 ? -21.829 -1.116 25.934 1.00 70.69 83 PHE A N 1
ATOM 631 C CA . PHE A 1 83 ? -21.170 -2.399 25.769 1.00 70.69 83 PHE A CA 1
ATOM 632 C C . PHE A 1 83 ? -22.220 -3.476 25.581 1.00 70.69 83 PHE A C 1
ATOM 634 O O . PHE A 1 83 ? -22.972 -3.783 26.511 1.00 70.69 83 PHE A O 1
ATOM 641 N N . ASP A 1 84 ? -22.184 -4.132 24.421 1.00 88.19 84 ASP A N 1
ATOM 642 C CA . ASP A 1 84 ? -22.719 -5.481 24.324 1.00 88.19 84 ASP A CA 1
ATOM 643 C C . ASP A 1 84 ? -22.112 -6.318 25.472 1.00 88.19 84 ASP A C 1
ATOM 645 O O . ASP A 1 84 ? -20.884 -6.357 25.616 1.00 88.19 84 ASP A O 1
ATOM 649 N N . PRO A 1 85 ? -22.919 -6.984 26.322 1.00 89.88 85 PRO A N 1
ATOM 650 C CA . PRO A 1 85 ? -22.399 -7.762 27.448 1.00 89.88 85 PRO A CA 1
ATOM 651 C C . PRO A 1 85 ? -21.347 -8.801 27.032 1.00 89.88 85 PRO A C 1
ATOM 653 O O . PRO A 1 85 ? -20.429 -9.107 27.803 1.00 89.88 85 PRO A O 1
ATOM 656 N N . ARG A 1 86 ? -21.441 -9.296 25.788 1.00 95.56 86 ARG A N 1
ATOM 657 C CA . ARG A 1 86 ? -20.511 -10.259 25.186 1.00 95.56 86 ARG A CA 1
ATOM 658 C C . ARG A 1 86 ? -19.094 -9.703 25.029 1.00 95.56 86 ARG A C 1
ATOM 660 O O . ARG A 1 86 ? -18.152 -10.488 25.031 1.00 95.56 86 ARG A O 1
ATOM 667 N N . CYS A 1 87 ? -18.909 -8.381 25.006 1.00 96.06 87 CYS A N 1
ATOM 668 C CA . CYS A 1 87 ? -17.591 -7.736 24.961 1.00 96.06 87 CYS A CA 1
ATOM 669 C C . CYS A 1 87 ? -16.664 -8.143 26.106 1.00 96.06 87 CYS A C 1
ATOM 671 O O . CYS A 1 87 ? -15.447 -8.117 25.939 1.00 96.06 87 CYS A O 1
ATOM 673 N N . SER A 1 88 ? -17.229 -8.539 27.249 1.00 94.81 88 SER A N 1
ATOM 674 C CA . SER A 1 88 ? -16.484 -8.953 28.442 1.00 94.81 88 SER A CA 1
ATOM 675 C C . SER A 1 88 ? -16.428 -10.475 28.648 1.00 94.81 88 SER A C 1
ATOM 677 O O . SER A 1 88 ? -15.819 -10.945 29.609 1.00 94.81 88 SER A O 1
ATOM 679 N N . ASP A 1 89 ? -17.013 -11.259 27.735 1.00 95.31 89 ASP A N 1
ATOM 680 C CA . ASP A 1 89 ? -17.088 -12.720 27.801 1.00 95.31 89 ASP A CA 1
ATOM 681 C C . ASP A 1 89 ? -16.338 -13.357 26.622 1.00 95.31 89 ASP A C 1
ATOM 683 O O . ASP A 1 89 ? -16.724 -13.218 25.466 1.00 95.31 89 ASP A O 1
ATOM 687 N N . ARG A 1 90 ? -15.271 -14.114 26.908 1.00 94.81 90 ARG A N 1
ATOM 688 C CA . ARG A 1 90 ? -14.439 -14.808 25.898 1.00 94.81 90 ARG A CA 1
ATOM 689 C C . ARG A 1 90 ? -15.117 -16.021 25.267 1.00 94.81 90 ARG A C 1
ATOM 691 O O . ARG A 1 90 ? -14.639 -16.543 24.262 1.00 94.81 90 ARG A O 1
ATOM 698 N N . THR A 1 91 ? -16.189 -16.511 25.876 1.00 95.00 91 THR A N 1
ATOM 699 C CA . THR A 1 91 ? -16.905 -17.708 25.428 1.00 95.00 91 THR A CA 1
ATOM 700 C C . THR A 1 91 ? -18.084 -17.375 24.522 1.00 95.00 91 THR A C 1
ATOM 702 O O . THR A 1 91 ? -18.464 -18.211 23.698 1.00 95.00 91 THR A O 1
ATOM 705 N N . ALA A 1 92 ? -18.601 -16.146 24.605 1.00 94.75 92 ALA A N 1
ATOM 706 C CA . ALA A 1 92 ? -19.704 -15.665 23.790 1.00 94.75 92 ALA A CA 1
ATOM 707 C C . ALA A 1 92 ? -19.368 -15.728 22.293 1.00 94.75 92 ALA A C 1
ATOM 709 O O . ALA A 1 92 ? -18.396 -15.125 21.836 1.00 94.75 92 ALA A O 1
ATOM 710 N N . LYS A 1 93 ? -20.173 -16.485 21.541 1.00 95.88 93 LYS A N 1
ATOM 711 C CA . LYS A 1 93 ? -20.060 -16.651 20.086 1.00 95.88 93 LYS A CA 1
ATOM 712 C C . LYS A 1 93 ? -20.929 -15.638 19.336 1.00 95.88 93 LYS A C 1
ATOM 714 O O . LYS A 1 93 ? -21.849 -15.049 19.907 1.00 95.88 93 LYS A O 1
ATOM 719 N N . GLY A 1 94 ? -20.668 -15.507 18.040 1.00 96.06 94 GLY A N 1
ATOM 720 C CA . GLY A 1 94 ? -21.401 -14.626 17.133 1.00 96.06 94 GLY A CA 1
ATOM 721 C C . GLY A 1 94 ? -20.646 -13.338 16.823 1.00 96.06 94 GLY A C 1
ATOM 722 O O . GLY A 1 94 ? -19.480 -13.193 17.184 1.00 96.06 94 GLY A O 1
ATOM 723 N N . GLU A 1 95 ? -21.338 -12.429 16.146 1.00 95.19 95 GLU A N 1
ATOM 724 C CA . GLU A 1 95 ? -20.869 -11.079 15.834 1.00 95.19 95 GLU A CA 1
ATOM 725 C C . GLU A 1 95 ? -21.449 -10.084 16.852 1.00 95.19 95 GLU A C 1
ATOM 727 O O . GLU A 1 95 ? -22.626 -10.193 17.240 1.00 95.19 95 GLU A O 1
ATOM 732 N N . PHE A 1 96 ? -20.612 -9.175 17.353 1.00 94.81 96 PHE A N 1
ATOM 733 C CA . PHE A 1 96 ? -21.002 -8.147 18.318 1.00 94.81 96 PHE A CA 1
ATOM 734 C C . PHE A 1 96 ? -20.060 -6.947 18.326 1.00 94.81 96 PHE A C 1
ATOM 736 O O . PHE A 1 96 ? -18.868 -7.075 18.049 1.00 94.81 96 PHE A O 1
ATOM 743 N N . ASN A 1 97 ? -20.609 -5.795 18.714 1.00 94.25 97 ASN A N 1
ATOM 744 C CA . ASN A 1 97 ? -19.915 -4.514 18.701 1.00 94.25 97 ASN A CA 1
ATOM 745 C C . ASN A 1 97 ? -19.583 -4.055 20.119 1.00 94.25 97 ASN A C 1
ATOM 747 O O . ASN A 1 97 ? -20.434 -4.043 21.008 1.00 94.25 97 ASN A O 1
ATOM 751 N N . CYS A 1 98 ? -18.341 -3.625 20.302 1.00 95.12 98 CYS A N 1
ATOM 752 C CA . CYS A 1 98 ? -17.837 -3.017 21.521 1.00 95.12 98 CYS A CA 1
ATOM 753 C C . CYS A 1 98 ? -17.468 -1.566 21.219 1.00 95.12 98 CYS A C 1
ATOM 755 O O . CYS A 1 98 ? -16.365 -1.292 20.741 1.00 95.12 98 CYS A O 1
ATOM 757 N N . THR A 1 99 ? -18.397 -0.641 21.469 1.00 95.44 99 THR A N 1
ATOM 758 C CA . THR A 1 99 ? -18.197 0.783 21.175 1.00 95.44 99 THR A CA 1
ATOM 759 C C . THR A 1 99 ? -17.669 1.530 22.395 1.00 95.44 99 THR A C 1
ATOM 761 O O . THR A 1 99 ? -18.322 1.621 23.434 1.00 95.44 99 THR A O 1
ATOM 764 N N . ILE A 1 100 ? -16.476 2.102 22.245 1.00 96.31 100 ILE A N 1
ATOM 765 C CA . ILE A 1 100 ? -15.847 3.010 23.197 1.00 96.31 100 ILE A CA 1
ATOM 766 C C . ILE A 1 100 ? -16.219 4.441 22.821 1.00 96.31 100 ILE A C 1
ATOM 768 O O . ILE A 1 100 ? -15.656 5.016 21.894 1.00 96.31 100 ILE A O 1
ATOM 772 N N . ASN A 1 101 ? -17.138 5.041 23.567 1.00 95.62 101 ASN A N 1
ATOM 773 C CA . ASN A 1 101 ? -17.473 6.456 23.455 1.00 95.62 101 ASN A CA 1
ATOM 774 C C . ASN A 1 101 ? -16.481 7.298 24.259 1.00 95.62 101 ASN A C 1
ATOM 776 O O . ASN A 1 101 ? -16.217 6.983 25.425 1.00 95.62 101 ASN A O 1
ATOM 780 N N . LYS A 1 102 ? -15.993 8.400 23.679 1.00 96.19 102 LYS A N 1
ATOM 781 C CA . LYS A 1 102 ? -14.998 9.293 24.291 1.00 96.19 102 LYS A CA 1
ATOM 782 C C . LYS A 1 102 ? -13.783 8.514 24.818 1.00 96.19 102 LYS A C 1
ATOM 784 O O . LYS A 1 102 ? -13.567 8.499 26.036 1.00 96.19 102 LYS A O 1
ATOM 789 N N . PRO A 1 103 ? -13.006 7.838 23.946 1.00 96.75 103 PRO A N 1
ATOM 790 C CA . PRO A 1 103 ? -11.812 7.121 24.377 1.00 96.75 103 PRO A CA 1
ATOM 791 C C . PRO A 1 103 ? -10.884 8.029 25.199 1.00 96.75 103 PRO A C 1
ATOM 793 O O . PRO A 1 103 ? -10.845 9.246 25.014 1.00 96.75 103 PRO A O 1
ATOM 796 N N . ILE A 1 104 ? -10.148 7.451 26.147 1.00 97.38 104 ILE A N 1
ATOM 797 C CA . ILE A 1 104 ? -9.197 8.196 26.977 1.00 97.38 104 ILE A CA 1
ATOM 798 C C . ILE A 1 104 ? -8.071 8.755 26.099 1.00 97.38 104 ILE A C 1
ATOM 800 O O . ILE A 1 104 ? -7.235 8.004 25.610 1.00 97.38 104 ILE A O 1
ATOM 804 N N . VAL A 1 105 ? -8.043 10.081 25.964 1.00 97.19 105 VAL A N 1
ATOM 805 C CA . VAL A 1 105 ? -7.088 10.844 25.131 1.00 97.19 105 VAL A CA 1
ATOM 806 C C . VAL A 1 105 ? -6.042 11.601 25.948 1.00 97.19 105 VAL A C 1
ATOM 808 O O . VAL A 1 105 ? -5.152 12.234 25.399 1.00 97.19 105 VAL A O 1
ATOM 811 N N . SER A 1 106 ? -6.132 11.539 27.278 1.00 95.62 106 SER A N 1
ATOM 812 C CA . SER A 1 106 ? -5.256 12.263 28.208 1.00 95.62 106 SER A CA 1
ATOM 813 C C . SER A 1 106 ? -3.991 11.471 28.586 1.00 95.62 106 SER A C 1
ATOM 815 O O . SER A 1 106 ? -3.462 11.634 29.690 1.00 95.62 106 SER A O 1
ATOM 817 N N . ARG A 1 107 ? -3.586 10.505 27.757 1.00 94.69 107 ARG A N 1
ATOM 818 C CA . ARG A 1 107 ? -2.379 9.676 27.908 1.00 94.69 107 ARG A CA 1
ATOM 819 C C . ARG A 1 107 ? -2.107 8.920 26.608 1.00 94.69 107 ARG A C 1
ATOM 821 O O . ARG A 1 107 ? -3.034 8.681 25.843 1.00 94.69 107 ARG A O 1
ATOM 828 N N . SER A 1 108 ? -0.875 8.447 26.448 1.00 95.44 108 SER A N 1
ATOM 829 C CA . SER A 1 108 ? -0.445 7.695 25.265 1.00 95.44 108 SER A CA 1
ATOM 830 C C . SER A 1 108 ? -1.094 6.314 25.125 1.00 95.44 108 SER A C 1
ATOM 832 O O . SER A 1 108 ? -1.241 5.823 24.013 1.00 95.44 108 SER A O 1
ATOM 834 N N . GLU A 1 109 ? -1.487 5.670 26.230 1.00 97.38 109 GLU A N 1
ATOM 835 C CA . GLU A 1 109 ? -2.102 4.337 26.213 1.00 97.38 109 GLU A CA 1
ATOM 836 C C . GLU A 1 109 ? -3.066 4.121 27.390 1.00 97.38 109 GLU A C 1
ATOM 838 O O . GLU A 1 109 ? -2.783 4.483 28.539 1.00 97.38 109 GLU A O 1
ATOM 843 N N . TYR A 1 110 ? -4.198 3.473 27.119 1.00 97.50 110 TYR A N 1
ATOM 844 C CA . TYR A 1 110 ? -5.167 3.007 28.101 1.00 97.50 110 TYR A CA 1
ATOM 845 C C . TYR A 1 110 ? -5.671 1.596 27.763 1.00 97.50 110 TYR A C 1
ATOM 847 O O . TYR A 1 110 ? -5.992 1.284 26.616 1.00 97.50 110 TYR A O 1
ATOM 855 N N . VAL A 1 111 ? -5.775 0.748 28.791 1.00 97.56 111 VAL A N 1
ATOM 856 C CA . VAL A 1 111 ? -6.193 -0.657 28.667 1.00 97.56 111 VAL A CA 1
ATOM 857 C C . VAL A 1 111 ? -7.664 -0.812 29.049 1.00 97.56 111 VAL A C 1
ATOM 859 O O . VAL A 1 111 ? -8.033 -0.604 30.206 1.00 97.56 111 VAL A O 1
ATOM 862 N N . TYR A 1 112 ? -8.498 -1.234 28.102 1.00 96.06 112 TYR A N 1
ATOM 863 C CA . TYR A 1 112 ? -9.925 -1.494 28.306 1.00 96.06 112 TYR A CA 1
ATOM 864 C C . TYR A 1 112 ? -10.138 -2.967 28.665 1.00 96.06 112 TYR A C 1
ATOM 866 O O . TYR A 1 112 ? -10.389 -3.815 27.813 1.00 96.06 112 TYR A O 1
ATOM 874 N N . GLN A 1 113 ? -10.037 -3.275 29.961 1.00 94.44 113 GLN A N 1
ATOM 875 C CA . GLN A 1 113 ? -10.129 -4.642 30.511 1.00 94.44 113 GLN A CA 1
ATOM 876 C C . GLN A 1 113 ? -11.457 -5.360 30.216 1.00 94.44 113 GLN A C 1
ATOM 878 O O . GLN A 1 113 ? -11.559 -6.577 30.337 1.00 94.44 113 GLN A O 1
ATOM 883 N N . ASN A 1 114 ? -12.485 -4.601 29.861 1.00 92.25 114 ASN A N 1
ATOM 884 C CA . ASN A 1 114 ? -13.835 -5.068 29.587 1.00 92.25 114 ASN A CA 1
ATOM 885 C C . ASN A 1 114 ? -14.110 -5.335 28.098 1.00 92.25 114 ASN A C 1
ATOM 887 O O . ASN A 1 114 ? -15.234 -5.702 27.765 1.00 92.25 114 ASN A O 1
ATOM 891 N N . VAL A 1 115 ? -13.108 -5.172 27.229 1.00 96.38 115 VAL A N 1
ATOM 892 C CA . VAL A 1 115 ? -13.131 -5.651 25.842 1.00 96.38 115 VAL A CA 1
ATOM 893 C C . VAL A 1 115 ? -12.098 -6.762 25.719 1.00 96.38 115 VAL A C 1
ATOM 895 O O . VAL A 1 115 ? -10.891 -6.510 25.746 1.00 96.38 115 VAL A O 1
ATOM 898 N N . VAL A 1 116 ? -12.578 -8.002 25.643 1.00 97.31 116 VAL A N 1
ATOM 899 C CA . VAL A 1 116 ? -11.748 -9.210 25.683 1.00 97.31 116 VAL A CA 1
ATOM 900 C C . VAL A 1 116 ? -11.794 -9.969 24.360 1.00 97.31 116 VAL A C 1
ATOM 902 O O . VAL A 1 116 ? -12.862 -10.204 23.794 1.00 97.31 116 VAL A O 1
ATOM 905 N N . PHE A 1 117 ? -10.630 -10.436 23.914 1.00 97.69 117 PHE A N 1
ATOM 906 C CA . PHE A 1 117 ? -10.496 -11.239 22.697 1.00 97.69 117 PHE A CA 1
ATOM 907 C C . PHE A 1 117 ? -10.246 -12.712 23.022 1.00 97.69 117 PHE A C 1
ATOM 909 O O . PHE A 1 117 ? -9.757 -13.051 24.098 1.00 97.69 117 PHE A O 1
ATOM 916 N N . ALA A 1 118 ? -10.550 -13.611 22.101 1.00 96.00 118 ALA A N 1
ATOM 917 C CA . ALA A 1 118 ? -10.207 -15.022 22.169 1.00 96.00 118 ALA A CA 1
ATOM 918 C C . ALA A 1 118 ? -9.332 -15.411 20.964 1.00 96.00 118 ALA A C 1
ATOM 920 O O . ALA A 1 118 ? -9.430 -14.787 19.907 1.00 96.00 118 ALA A O 1
ATOM 921 N N . PRO A 1 119 ? -8.478 -16.443 21.099 1.00 94.31 119 PRO A N 1
ATOM 922 C CA . PRO A 1 119 ? -7.796 -17.033 19.952 1.00 94.31 119 PRO A CA 1
ATOM 923 C C . PRO A 1 119 ? -8.794 -17.420 18.849 1.00 94.31 119 PRO A C 1
ATOM 925 O O . PRO A 1 119 ? -9.794 -18.089 19.124 1.00 94.31 119 PRO A O 1
ATOM 928 N N . GLY A 1 120 ? -8.508 -17.016 17.614 1.00 91.38 120 GLY A N 1
ATOM 929 C CA . GLY A 1 120 ? -9.360 -17.226 16.445 1.00 91.38 120 GLY A CA 1
ATOM 930 C C . GLY A 1 120 ? -10.448 -16.170 16.239 1.00 91.38 120 GLY A C 1
ATOM 931 O O . GLY A 1 120 ? -11.229 -16.312 15.301 1.00 91.38 120 GLY A O 1
ATOM 932 N N . ASP A 1 121 ? -10.524 -15.130 17.078 1.00 95.94 121 ASP A N 1
ATOM 933 C CA . ASP A 1 121 ? -11.397 -13.990 16.795 1.00 95.94 121 ASP A CA 1
ATOM 934 C C . ASP A 1 121 ? -10.949 -13.299 15.506 1.00 95.94 121 ASP A C 1
ATOM 936 O O . ASP A 1 121 ? -9.759 -13.040 15.299 1.00 95.94 121 ASP A O 1
ATOM 940 N N . THR A 1 122 ? -11.928 -12.960 14.673 1.00 93.75 122 THR A N 1
ATOM 941 C CA . THR A 1 122 ? -11.749 -11.991 13.593 1.00 93.75 122 THR A CA 1
ATOM 942 C C . THR A 1 122 ? -12.359 -10.666 14.027 1.00 93.75 122 THR A C 1
ATOM 944 O O . THR A 1 122 ? -13.377 -10.645 14.725 1.00 93.75 122 THR A O 1
ATOM 947 N N . VAL A 1 123 ? -11.677 -9.566 13.718 1.00 94.19 123 VAL A N 1
ATOM 948 C CA . VAL A 1 123 ? -11.994 -8.249 14.274 1.00 94.19 123 VAL A CA 1
ATOM 949 C C . VAL A 1 123 ? -11.968 -7.193 13.180 1.00 94.19 123 VAL A C 1
ATOM 951 O O . VAL A 1 123 ? -11.010 -7.129 12.414 1.00 94.19 123 VAL A O 1
ATOM 954 N N . TYR A 1 124 ? -12.982 -6.331 13.169 1.00 92.94 124 TYR A N 1
ATOM 955 C CA . TYR A 1 124 ? -12.952 -5.055 12.459 1.00 92.94 124 TYR A CA 1
ATOM 956 C C . TYR A 1 124 ? -12.901 -3.904 13.453 1.00 92.94 124 TYR A C 1
ATOM 958 O O . TYR A 1 124 ? -13.537 -3.937 14.510 1.00 92.94 124 TYR A O 1
ATOM 966 N N . ILE A 1 125 ? -12.152 -2.870 13.092 1.00 94.06 125 ILE A N 1
ATOM 967 C CA . ILE A 1 125 ? -12.054 -1.632 13.856 1.00 94.06 125 ILE A CA 1
ATOM 968 C C . ILE A 1 125 ? -12.637 -0.525 12.986 1.00 94.06 125 ILE A C 1
ATOM 970 O O . ILE A 1 125 ? -12.306 -0.419 11.808 1.00 94.06 125 ILE A O 1
ATOM 974 N N . ASN A 1 126 ? -13.505 0.288 13.573 1.00 92.94 126 ASN A N 1
ATOM 975 C CA . ASN A 1 126 ? -13.975 1.531 12.982 1.00 92.94 126 ASN A CA 1
ATOM 976 C C . ASN A 1 126 ? -13.853 2.656 14.017 1.00 92.94 126 ASN A C 1
ATOM 978 O O . ASN A 1 126 ? -13.917 2.392 15.222 1.00 92.94 126 ASN A O 1
ATOM 982 N N . GLY A 1 127 ? -13.685 3.897 13.579 1.00 92.94 127 GLY A N 1
ATOM 983 C CA . GLY A 1 127 ? -13.604 5.048 14.469 1.00 92.94 127 GLY A CA 1
ATOM 984 C C . GLY A 1 127 ? -14.054 6.324 13.780 1.00 92.94 127 GLY A C 1
ATOM 985 O O . GLY A 1 127 ? -13.936 6.459 12.572 1.00 92.94 127 GLY A O 1
ATOM 986 N N . ASP A 1 128 ? -14.582 7.262 14.555 1.00 92.94 128 ASP A N 1
ATOM 987 C CA . ASP A 1 128 ? -15.005 8.561 14.038 1.00 92.94 128 ASP A CA 1
ATOM 988 C C . ASP A 1 128 ? -15.046 9.600 15.164 1.00 92.94 128 ASP A C 1
ATOM 990 O O . ASP A 1 128 ? -14.672 9.322 16.308 1.00 92.94 128 ASP A O 1
ATOM 994 N N . GLY A 1 129 ? -15.506 10.803 14.837 1.00 95.12 129 GLY A N 1
ATOM 995 C CA . GLY A 1 129 ? -15.632 11.923 15.752 1.00 95.12 129 GLY A CA 1
ATOM 996 C C . GLY A 1 129 ? -14.295 12.604 16.029 1.00 95.12 129 GLY A C 1
ATOM 997 O O . GLY A 1 129 ? -13.283 12.384 15.358 1.00 95.12 129 GLY A O 1
ATOM 998 N N . CYS A 1 130 ? -14.308 13.480 17.026 1.00 96.75 130 CYS A N 1
ATOM 999 C CA . CYS A 1 130 ? -13.238 14.430 17.273 1.00 96.75 130 CYS A CA 1
ATOM 1000 C C . CYS A 1 130 ? -12.806 14.518 18.739 1.00 96.75 130 CYS A C 1
ATOM 1002 O O . CYS A 1 130 ? -13.555 14.205 19.671 1.00 96.75 130 CYS A O 1
ATOM 1004 N N . VAL A 1 131 ? -11.577 14.990 18.919 1.00 97.25 131 VAL A N 1
ATOM 1005 C CA . VAL A 1 131 ? -10.887 15.199 20.191 1.00 97.25 131 VAL A CA 1
ATOM 1006 C C . VAL A 1 131 ? -10.430 16.651 20.280 1.00 97.25 131 VAL A C 1
ATOM 1008 O O . VAL A 1 131 ? -9.931 17.202 19.303 1.00 97.25 131 VAL A O 1
ATOM 1011 N N . GLN A 1 132 ? -10.574 17.269 21.453 1.00 96.12 132 GLN A N 1
ATOM 1012 C CA . GLN A 1 132 ? -9.900 18.528 21.775 1.00 96.12 132 GLN A CA 1
ATOM 1013 C C . GLN A 1 132 ? -8.434 18.245 22.103 1.00 96.12 132 GLN A C 1
ATOM 1015 O O . GLN A 1 132 ? -8.186 17.444 23.001 1.00 96.12 132 GLN A O 1
ATOM 1020 N N . THR A 1 133 ? -7.504 18.947 21.457 1.00 93.44 133 THR A N 1
ATOM 1021 C CA . THR A 1 133 ? -6.042 18.826 21.640 1.00 93.44 133 THR A CA 1
ATOM 1022 C C . THR A 1 133 ? -5.420 20.048 22.325 1.00 93.44 133 THR A C 1
ATOM 1024 O O . THR A 1 133 ? -4.211 20.229 22.335 1.00 93.44 133 THR A O 1
ATOM 1027 N N . GLY A 1 134 ? -6.249 20.956 22.850 1.00 87.25 134 GLY A N 1
ATOM 1028 C CA . GLY A 1 134 ? -5.778 22.160 23.534 1.00 87.25 134 GLY A CA 1
ATOM 1029 C C . GLY A 1 134 ? -5.142 23.214 22.617 1.00 87.25 134 GLY A C 1
ATOM 1030 O O . GLY A 1 134 ? -5.382 23.258 21.414 1.00 87.25 134 GLY A O 1
ATOM 1031 N N . GLY A 1 135 ? -4.384 24.140 23.210 1.00 86.38 135 GLY A N 1
ATOM 1032 C CA . GLY A 1 135 ? -3.767 25.259 22.485 1.00 86.38 135 GLY A CA 1
ATOM 1033 C C . GLY A 1 135 ? -4.702 26.433 22.139 1.00 86.38 135 GLY A C 1
ATOM 1034 O O . GLY A 1 135 ? -5.689 26.712 22.823 1.00 86.38 135 GLY A O 1
ATOM 1035 N N . SER A 1 136 ? -4.328 27.197 21.108 1.00 84.12 136 SER A N 1
ATOM 1036 C CA . SER A 1 136 ? -5.059 28.377 20.619 1.00 84.12 136 SER A CA 1
ATOM 1037 C C . SER A 1 136 ? -5.445 28.216 19.153 1.00 84.12 136 SER A C 1
ATOM 1039 O O . SER A 1 136 ? -4.639 27.717 18.375 1.00 84.12 136 SER A O 1
ATOM 1041 N N . GLY A 1 137 ? -6.607 28.738 18.756 1.00 88.00 137 GLY A N 1
ATOM 1042 C CA . GLY A 1 137 ? -7.143 28.559 17.404 1.00 88.00 137 GLY A CA 1
ATOM 1043 C C . GLY A 1 137 ? -8.144 27.402 17.362 1.00 88.00 137 GLY A C 1
ATOM 1044 O O . GLY A 1 137 ? -8.772 27.140 18.385 1.00 88.00 137 GLY A O 1
ATOM 1045 N N . PRO A 1 138 ? -8.335 26.746 16.206 1.00 90.69 138 PRO A N 1
ATOM 1046 C CA . PRO A 1 138 ? -9.141 25.533 16.115 1.00 90.69 138 PRO A CA 1
ATOM 1047 C C . PRO A 1 138 ? -8.454 24.372 16.848 1.00 90.69 138 PRO A C 1
ATOM 1049 O O . PRO A 1 138 ? -7.390 23.917 16.426 1.00 90.69 138 PRO A O 1
ATOM 1052 N N . THR A 1 139 ? -9.040 23.935 17.963 1.00 93.81 139 THR A N 1
ATOM 1053 C CA . THR A 1 139 ? -8.440 22.971 18.904 1.00 93.81 139 THR A CA 1
ATOM 1054 C C . THR A 1 139 ? -9.007 21.565 18.776 1.00 93.81 139 THR A C 1
ATOM 1056 O O . THR A 1 139 ? -8.545 20.660 19.463 1.00 93.81 139 THR A O 1
ATOM 1059 N N . TRP A 1 140 ? -10.022 21.363 17.935 1.00 95.75 140 TRP A N 1
ATOM 1060 C CA . TRP A 1 140 ? -10.612 20.047 17.708 1.00 95.75 140 TRP A CA 1
ATOM 1061 C C . TRP A 1 140 ? -10.039 19.373 16.459 1.00 95.75 140 TRP A C 1
ATOM 1063 O O . TRP A 1 140 ? -9.886 20.000 15.409 1.00 95.75 140 TRP A O 1
ATOM 1073 N N . LYS A 1 141 ? -9.723 18.083 16.584 1.00 95.19 141 LYS A N 1
ATOM 1074 C CA . LYS A 1 141 ? -9.113 17.246 15.545 1.00 95.19 141 LYS A CA 1
ATOM 1075 C C . LYS A 1 141 ? -9.875 15.935 15.416 1.00 95.19 141 LYS A C 1
ATOM 1077 O O . LYS A 1 141 ? -10.335 15.394 16.422 1.00 95.19 141 LYS A O 1
ATOM 1082 N N . ARG A 1 142 ? -10.025 15.419 14.195 1.00 95.38 142 ARG A N 1
ATOM 1083 C CA . ARG A 1 142 ? -10.621 14.094 13.977 1.00 95.38 142 ARG A CA 1
ATOM 1084 C C . ARG A 1 142 ? -9.768 13.007 14.613 1.00 95.38 142 ARG A C 1
ATOM 1086 O O . ARG A 1 142 ? -8.547 13.064 14.563 1.00 95.38 142 ARG A O 1
ATOM 1093 N N . TYR A 1 143 ? -10.418 11.987 15.162 1.00 96.75 143 TYR A N 1
ATOM 1094 C CA . TYR A 1 143 ? -9.724 10.914 15.871 1.00 96.75 143 TYR A CA 1
ATOM 1095 C C . TYR A 1 143 ? -8.917 9.994 14.945 1.00 96.75 143 TYR A C 1
ATOM 1097 O O . TYR A 1 143 ? -7.845 9.539 15.330 1.00 96.75 143 TYR A O 1
ATOM 1105 N N . VAL A 1 144 ? -9.413 9.695 13.742 1.00 95.31 144 VAL A N 1
ATOM 1106 C CA . VAL A 1 144 ? -8.780 8.725 12.828 1.00 95.31 144 VAL A CA 1
ATOM 1107 C C . VAL A 1 144 ? -7.762 9.401 11.907 1.00 95.31 144 VAL A C 1
ATOM 1109 O O . VAL A 1 144 ? -6.573 9.070 11.933 1.00 95.31 144 VAL A O 1
ATOM 1112 N N . ASN A 1 145 ? -8.227 10.380 11.133 1.00 92.50 145 ASN A N 1
ATOM 1113 C CA . ASN A 1 145 ? -7.479 11.089 10.099 1.00 92.50 145 ASN A CA 1
ATOM 1114 C C . ASN A 1 145 ? -7.542 12.620 10.324 1.00 92.50 145 ASN A C 1
ATOM 1116 O O . ASN A 1 145 ? -8.251 13.332 9.610 1.00 92.50 145 ASN A O 1
ATOM 1120 N N . PRO A 1 146 ? -6.855 13.155 11.351 1.00 93.50 146 PRO A N 1
ATOM 1121 C CA . PRO A 1 146 ? -6.833 14.593 11.611 1.00 93.50 146 PRO A CA 1
ATOM 1122 C C . PRO A 1 146 ? -6.237 15.379 10.436 1.00 93.50 146 PRO A C 1
ATOM 1124 O O . PRO A 1 146 ? -5.408 14.862 9.688 1.00 93.50 146 PRO A O 1
ATOM 1127 N N . SER A 1 147 ? -6.608 16.657 10.329 1.00 89.81 147 SER A N 1
ATOM 1128 C CA . SER A 1 147 ? -5.985 17.609 9.398 1.00 89.81 147 SER A CA 1
ATOM 1129 C C . SER A 1 147 ? -5.404 18.850 10.094 1.00 89.81 147 SER A C 1
ATOM 1131 O O . SER A 1 147 ? -5.699 19.152 11.263 1.00 89.81 147 SER A O 1
ATOM 1133 N N . GLY A 1 148 ? -4.578 19.597 9.357 1.00 87.81 148 GLY A N 1
ATOM 1134 C CA . GLY A 1 148 ? -3.883 20.805 9.810 1.00 87.81 148 GLY A CA 1
ATOM 1135 C C . GLY A 1 148 ? -2.449 20.547 10.281 1.00 87.81 148 GLY A C 1
ATOM 1136 O O . GLY A 1 148 ? -1.895 19.469 10.074 1.00 87.81 148 GLY A O 1
ATOM 1137 N N . ASP A 1 149 ? -1.844 21.554 10.909 1.00 88.00 149 ASP A N 1
ATOM 1138 C CA . ASP A 1 149 ? -0.448 21.495 11.358 1.00 88.00 149 ASP A CA 1
ATOM 1139 C C . ASP A 1 149 ? -0.175 20.255 12.225 1.00 88.00 149 ASP A C 1
ATOM 1141 O O . ASP A 1 149 ? -0.988 19.907 13.081 1.00 88.00 149 ASP A O 1
ATOM 1145 N N . ASN A 1 150 ? 0.968 19.605 11.987 1.00 91.25 150 ASN A N 1
ATOM 1146 C CA . ASN A 1 150 ? 1.460 18.390 12.655 1.00 91.25 150 ASN A CA 1
ATOM 1147 C C . ASN A 1 150 ? 0.553 17.144 12.573 1.00 91.25 150 ASN A C 1
ATOM 1149 O O . ASN A 1 150 ? 0.870 16.130 13.187 1.00 91.25 150 ASN A O 1
ATOM 1153 N N . SER A 1 151 ? -0.565 17.176 11.839 1.00 91.19 151 SER A N 1
ATOM 1154 C CA . SER A 1 151 ? -1.494 16.030 11.731 1.00 91.19 151 SER A CA 1
ATOM 1155 C C . SER A 1 151 ? -0.925 14.813 10.983 1.00 91.19 151 SER A C 1
ATOM 1157 O O . SER A 1 151 ? -1.493 13.715 11.021 1.00 91.19 151 SER A O 1
ATOM 1159 N N . ASP A 1 152 ? 0.226 14.990 10.335 1.00 89.31 152 ASP A N 1
ATOM 1160 C CA . ASP A 1 152 ? 1.056 13.915 9.813 1.00 89.31 152 ASP A CA 1
ATOM 1161 C C . ASP A 1 152 ? 1.619 13.030 10.946 1.00 89.31 152 ASP A C 1
ATOM 1163 O O . ASP A 1 152 ? 1.688 11.818 10.788 1.00 89.31 152 ASP A O 1
ATOM 1167 N N . HIS A 1 153 ? 1.918 13.570 12.130 1.00 91.62 153 HIS A N 1
ATOM 1168 C CA . HIS A 1 153 ? 2.545 12.796 13.213 1.00 91.62 153 HIS A CA 1
ATOM 1169 C C . HIS A 1 153 ? 1.924 12.988 14.610 1.00 91.62 153 HIS A C 1
ATOM 1171 O O . HIS A 1 153 ? 2.450 12.442 15.576 1.00 91.62 153 HIS A O 1
ATOM 1177 N N . LEU A 1 154 ? 0.845 13.768 14.744 1.00 94.56 154 LEU A N 1
ATOM 1178 C CA . LEU A 1 154 ? 0.126 14.026 15.999 1.00 94.56 154 LEU A CA 1
ATOM 1179 C C . LEU A 1 154 ? -1.402 14.032 15.803 1.00 94.56 154 LEU A C 1
ATOM 1181 O O . LEU A 1 154 ? -1.923 14.084 14.686 1.00 94.56 154 LEU A O 1
ATOM 1185 N N . TYR A 1 155 ? -2.114 14.067 16.931 1.00 95.25 155 TYR A N 1
ATOM 1186 C CA . TYR A 1 155 ? -3.552 14.305 17.081 1.00 95.25 155 TYR A CA 1
ATOM 1187 C C . TYR A 1 155 ? -4.462 13.176 16.593 1.00 95.25 155 TYR A C 1
ATOM 1189 O O . TYR A 1 155 ? -5.563 13.424 16.101 1.00 95.25 155 TYR A O 1
ATOM 1197 N N . HIS A 1 156 ? -4.017 11.928 16.724 1.00 96.38 156 HIS A N 1
ATOM 1198 C CA . HIS A 1 156 ? -4.758 10.769 16.236 1.00 96.38 156 HIS A CA 1
ATOM 1199 C C . HIS A 1 156 ? -4.814 9.615 17.235 1.00 96.38 156 HIS A C 1
ATOM 1201 O O . HIS A 1 156 ? -3.960 9.429 18.103 1.00 96.38 156 HIS A O 1
ATOM 1207 N N . GLY A 1 157 ? -5.844 8.792 17.074 1.00 97.81 157 GLY A N 1
ATOM 1208 C CA . GLY A 1 157 ? -6.055 7.561 17.807 1.00 97.81 157 GLY A CA 1
ATOM 1209 C C . GLY A 1 157 ? -5.046 6.479 17.452 1.00 97.81 157 GLY A C 1
ATOM 1210 O O . GLY A 1 157 ? -4.641 6.314 16.298 1.00 97.81 157 GLY A O 1
ATOM 1211 N N . MET A 1 158 ? -4.695 5.693 18.462 1.00 97.94 158 MET A N 1
ATOM 1212 C CA . MET A 1 158 ? -3.846 4.514 18.339 1.00 97.94 158 MET A CA 1
ATOM 1213 C C . MET A 1 158 ? -4.597 3.288 18.852 1.00 97.94 158 MET A C 1
ATOM 1215 O O . MET A 1 158 ? -5.426 3.390 19.757 1.00 97.94 158 MET A O 1
ATOM 1219 N N . VAL A 1 159 ? -4.277 2.112 18.326 1.00 98.31 159 VAL A N 1
ATOM 1220 C CA . VAL A 1 159 ? -4.861 0.842 18.757 1.00 98.31 159 VAL A CA 1
ATOM 1221 C C . VAL A 1 159 ? -3.815 -0.260 18.780 1.00 98.31 159 VAL A C 1
ATOM 1223 O O . VAL A 1 159 ? -2.907 -0.309 17.951 1.00 98.31 159 VAL A O 1
ATOM 1226 N N . ARG A 1 160 ? -3.945 -1.155 19.756 1.00 97.12 160 ARG A N 1
ATOM 1227 C CA . ARG A 1 160 ? -3.200 -2.407 19.824 1.00 97.12 160 ARG A CA 1
ATOM 1228 C C . ARG A 1 160 ? -4.131 -3.508 20.311 1.00 97.12 160 ARG A C 1
ATOM 1230 O O . ARG A 1 160 ? -4.806 -3.368 21.333 1.00 97.12 160 ARG A O 1
ATOM 1237 N N . ILE A 1 161 ? -4.155 -4.614 19.579 1.00 96.75 161 ILE A N 1
ATOM 1238 C CA . ILE A 1 161 ? -4.872 -5.829 19.969 1.00 96.75 161 ILE A CA 1
ATOM 1239 C C . ILE A 1 161 ? -3.815 -6.916 20.100 1.00 96.75 161 ILE A C 1
ATOM 1241 O O . ILE A 1 161 ? -3.313 -7.381 19.083 1.00 96.75 161 ILE A O 1
ATOM 1245 N N . PRO A 1 162 ? -3.437 -7.319 21.323 1.00 94.69 162 PRO A N 1
ATOM 1246 C CA . PRO A 1 162 ? -2.335 -8.247 21.527 1.00 94.69 162 PRO A CA 1
ATOM 1247 C C . PRO A 1 162 ? -2.478 -9.503 20.671 1.00 94.69 162 PRO A C 1
ATOM 1249 O O . PRO A 1 162 ? -3.533 -10.138 20.669 1.00 94.69 162 PRO A O 1
ATOM 1252 N N . THR A 1 163 ? -1.411 -9.857 19.949 1.00 91.75 163 THR A N 1
ATOM 1253 C CA . THR A 1 163 ? -1.332 -10.998 19.011 1.00 91.75 163 THR A CA 1
ATOM 1254 C C . THR A 1 163 ? -2.206 -10.918 17.754 1.00 91.75 163 THR A C 1
ATOM 1256 O O . THR A 1 163 ? -2.249 -11.889 16.989 1.00 91.75 163 THR A O 1
ATOM 1259 N N . ALA A 1 164 ? -2.891 -9.793 17.522 1.00 92.25 164 ALA A N 1
ATOM 1260 C CA . ALA A 1 164 ? -3.593 -9.558 16.270 1.00 92.25 164 ALA A CA 1
ATOM 1261 C C . ALA A 1 164 ? -2.615 -9.490 15.094 1.00 92.25 164 ALA A C 1
ATOM 1263 O O . ALA A 1 164 ? -1.500 -8.976 15.208 1.00 92.25 164 ALA A O 1
ATOM 1264 N N . LYS A 1 165 ? -3.051 -10.023 13.958 1.00 89.38 165 LYS A N 1
ATOM 1265 C CA . LYS A 1 165 ? -2.324 -10.029 12.694 1.00 89.38 165 LYS A CA 1
ATOM 1266 C C . LYS A 1 165 ? -3.121 -9.258 11.655 1.00 89.38 165 LYS A C 1
ATOM 1268 O O . LYS A 1 165 ? -4.306 -9.529 11.466 1.00 89.38 165 LYS A O 1
ATOM 1273 N N . LEU A 1 166 ? -2.442 -8.318 11.009 1.00 89.94 166 LEU A N 1
ATOM 1274 C CA . LEU A 1 166 ? -2.910 -7.567 9.854 1.00 89.94 166 LEU A CA 1
ATOM 1275 C C . LEU A 1 166 ? -1.685 -7.205 9.012 1.00 89.94 166 LEU A C 1
ATOM 1277 O O . LEU A 1 166 ? -0.733 -6.622 9.539 1.00 89.94 166 LEU A O 1
ATOM 1281 N N . ALA A 1 167 ? -1.701 -7.564 7.730 1.00 88.75 167 ALA A N 1
ATOM 1282 C CA . ALA A 1 167 ? -0.554 -7.379 6.850 1.00 88.75 167 ALA A CA 1
ATOM 1283 C C . ALA A 1 167 ? -0.136 -5.907 6.744 1.00 88.75 167 ALA A C 1
ATOM 1285 O O . ALA A 1 167 ? -0.978 -5.001 6.711 1.00 88.75 167 ALA A O 1
ATOM 1286 N N . GLY A 1 168 ? 1.176 -5.678 6.716 1.00 88.25 168 GLY A N 1
ATOM 1287 C CA . GLY A 1 168 ? 1.766 -4.343 6.703 1.00 88.25 168 GLY A CA 1
ATOM 1288 C C . GLY A 1 168 ? 1.671 -3.579 8.028 1.00 88.25 168 GLY A C 1
ATOM 1289 O O . GLY A 1 168 ? 1.973 -2.391 8.055 1.00 88.25 168 GLY A O 1
ATOM 1290 N N . THR A 1 169 ? 1.254 -4.211 9.130 1.00 90.56 169 THR A N 1
ATOM 1291 C CA . THR A 1 169 ? 1.140 -3.548 10.439 1.00 90.56 169 THR A CA 1
ATOM 1292 C C . THR A 1 169 ? 1.731 -4.392 11.566 1.00 90.56 169 THR A C 1
ATOM 1294 O O . THR A 1 169 ? 1.852 -5.611 11.458 1.00 90.56 169 THR A O 1
ATOM 1297 N N . ASP A 1 170 ? 2.026 -3.742 12.692 1.00 88.94 170 ASP A N 1
ATOM 1298 C CA . ASP A 1 170 ? 2.492 -4.388 13.925 1.00 88.94 170 ASP A CA 1
ATOM 1299 C C . ASP A 1 170 ? 1.464 -4.251 15.069 1.00 88.94 170 ASP A C 1
ATOM 1301 O O . ASP A 1 170 ? 1.808 -4.282 16.250 1.00 88.94 170 ASP A O 1
ATOM 1305 N N . VAL A 1 171 ? 0.170 -4.143 14.730 1.00 92.69 171 VAL A N 1
ATOM 1306 C CA . VAL A 1 171 ? -0.960 -3.917 15.665 1.00 92.69 171 VAL A CA 1
ATOM 1307 C C . VAL A 1 171 ? -1.087 -4.973 16.774 1.00 92.69 171 VAL A C 1
ATOM 1309 O O . VAL A 1 171 ? -1.728 -4.745 17.803 1.00 92.69 171 VAL A O 1
ATOM 1312 N N . GLY A 1 172 ? -0.459 -6.136 16.583 1.00 92.12 172 GLY A N 1
ATOM 1313 C CA . GLY A 1 172 ? -0.338 -7.198 17.576 1.00 92.12 172 GLY A CA 1
ATOM 1314 C C . GLY A 1 172 ? 0.629 -6.897 18.722 1.00 92.12 172 GLY A C 1
ATOM 1315 O O . GLY A 1 172 ? 0.455 -7.435 19.818 1.00 92.12 172 GLY A O 1
ATOM 1316 N N . ASN A 1 173 ? 1.636 -6.055 18.479 1.00 88.81 173 ASN A N 1
ATOM 1317 C CA . ASN A 1 173 ? 2.774 -5.842 19.375 1.00 88.81 173 ASN A CA 1
ATOM 1318 C C . ASN A 1 173 ? 2.960 -4.370 19.765 1.00 88.81 173 ASN A C 1
ATOM 1320 O O . ASN A 1 173 ? 3.336 -4.095 20.905 1.00 88.81 173 ASN A O 1
ATOM 1324 N N . SER A 1 174 ? 2.653 -3.427 18.873 1.00 90.94 174 SER A N 1
ATOM 1325 C CA . SER A 1 174 ? 2.818 -1.986 19.085 1.00 90.94 174 SER A CA 1
ATOM 1326 C C . SER A 1 174 ? 1.510 -1.216 18.891 1.00 90.94 174 SER A C 1
ATOM 1328 O O . SER A 1 174 ? 0.566 -1.683 18.251 1.00 90.94 174 SER A O 1
ATOM 1330 N N . LEU A 1 175 ? 1.428 -0.040 19.521 1.00 94.38 175 LEU A N 1
ATOM 1331 C CA . LEU A 1 175 ? 0.349 0.907 19.254 1.00 94.38 175 LEU A CA 1
ATOM 1332 C C . LEU A 1 175 ? 0.469 1.365 17.804 1.00 94.38 175 LEU A C 1
ATOM 1334 O O . LEU A 1 175 ? 1.463 1.972 17.422 1.00 94.38 175 LEU A O 1
ATOM 1338 N N . THR A 1 176 ? -0.547 1.049 17.011 1.00 94.44 176 THR A N 1
ATOM 1339 C CA . THR A 1 176 ? -0.625 1.372 15.587 1.00 94.44 176 THR A CA 1
ATOM 1340 C C . THR A 1 176 ? -1.664 2.467 15.384 1.00 94.44 176 THR A C 1
ATOM 1342 O O . THR A 1 176 ? -2.728 2.421 16.004 1.00 94.44 176 THR A O 1
ATOM 1345 N N . ARG A 1 177 ? -1.376 3.450 14.524 1.00 95.25 177 ARG A N 1
ATOM 1346 C CA . ARG A 1 177 ? -2.338 4.503 14.170 1.00 95.25 177 ARG A CA 1
ATOM 1347 C C . ARG A 1 177 ? -3.616 3.880 13.633 1.00 95.25 177 ARG A C 1
ATOM 1349 O O . ARG A 1 177 ? -3.565 3.013 12.763 1.00 95.25 177 ARG A O 1
ATOM 1356 N N . ILE A 1 178 ? -4.758 4.317 14.156 1.00 95.94 178 ILE A N 1
ATOM 1357 C CA . ILE A 1 178 ? -6.035 3.660 13.876 1.00 95.94 178 ILE A CA 1
ATOM 1358 C C . ILE A 1 178 ? -6.399 3.708 12.381 1.00 95.94 178 ILE A C 1
ATOM 1360 O O . ILE A 1 178 ? -6.914 2.719 11.869 1.00 95.94 178 ILE A O 1
ATOM 1364 N N . LYS A 1 179 ? -6.001 4.763 11.649 1.00 94.81 179 LYS A N 1
ATOM 1365 C CA . LYS A 1 179 ? -6.170 4.859 10.184 1.00 94.81 179 LYS A CA 1
ATOM 1366 C C . LYS A 1 179 ? -5.603 3.649 9.416 1.00 94.81 179 LYS A C 1
ATOM 1368 O O . LYS A 1 179 ? -6.135 3.254 8.392 1.00 94.81 179 LYS A O 1
ATOM 1373 N N . ASN A 1 180 ? -4.543 3.016 9.932 1.00 93.62 180 ASN A N 1
ATOM 1374 C CA . ASN A 1 180 ? -3.867 1.908 9.245 1.00 93.62 180 ASN A CA 1
ATOM 1375 C C . ASN A 1 180 ? -4.624 0.574 9.384 1.00 93.62 180 ASN A C 1
ATOM 1377 O O . ASN A 1 180 ? -4.239 -0.423 8.763 1.00 93.62 180 ASN A O 1
ATOM 1381 N N . VAL A 1 181 ? -5.660 0.525 10.230 1.00 93.75 181 VAL A N 1
ATOM 1382 C CA . VAL A 1 181 ? -6.411 -0.700 10.540 1.00 93.75 181 VAL A CA 1
ATOM 1383 C C . VAL A 1 181 ? -7.917 -0.579 10.300 1.00 93.75 181 VAL A C 1
ATOM 1385 O O . VAL A 1 181 ? -8.594 -1.607 10.276 1.00 93.75 181 VAL A O 1
ATOM 1388 N N . VAL A 1 182 ? -8.454 0.636 10.133 1.00 92.62 182 VAL A N 1
ATOM 1389 C CA . VAL A 1 182 ? -9.891 0.838 9.894 1.00 92.62 182 VAL A CA 1
ATOM 1390 C C . VAL A 1 182 ? -10.349 0.163 8.603 1.00 92.62 182 VAL A C 1
ATOM 1392 O O . VAL A 1 182 ? -9.653 0.161 7.590 1.00 92.62 182 VAL A O 1
ATOM 1395 N N . GLY A 1 183 ? -11.515 -0.484 8.662 1.00 86.75 183 GLY A N 1
ATOM 1396 C CA . GLY A 1 183 ? -12.105 -1.192 7.518 1.00 86.75 183 GLY A CA 1
ATOM 1397 C C . GLY A 1 183 ? -11.390 -2.487 7.101 1.00 86.75 183 GLY A C 1
ATOM 1398 O O . GLY A 1 183 ? -11.860 -3.164 6.187 1.00 86.75 183 GLY A O 1
ATOM 1399 N N . ARG A 1 184 ? -10.299 -2.878 7.780 1.00 89.44 184 ARG A N 1
ATOM 1400 C CA . ARG A 1 184 ? -9.485 -4.063 7.456 1.00 89.44 184 ARG A CA 1
ATOM 1401 C C . ARG A 1 184 ? -9.670 -5.167 8.498 1.00 89.44 184 ARG A C 1
ATOM 1403 O O . ARG A 1 184 ? -9.839 -4.891 9.682 1.00 89.44 184 ARG A O 1
ATOM 1410 N N . LEU A 1 185 ? -9.643 -6.425 8.054 1.00 88.25 185 LEU A N 1
ATOM 1411 C CA . LEU A 1 185 ? -9.894 -7.589 8.908 1.00 88.25 185 LEU A CA 1
ATOM 1412 C C . LEU A 1 185 ? -8.628 -8.006 9.667 1.00 88.25 185 LEU A C 1
ATOM 1414 O O . LEU A 1 185 ? -7.622 -8.363 9.057 1.00 88.25 185 LEU A O 1
ATOM 1418 N N . LEU A 1 186 ? -8.691 -8.018 10.998 1.00 91.44 186 LEU A N 1
ATOM 1419 C CA . LEU A 1 186 ? -7.625 -8.511 11.869 1.00 91.44 186 LEU A CA 1
ATOM 1420 C C . LEU A 1 186 ? -7.941 -9.925 12.361 1.00 91.44 186 LEU A C 1
ATOM 1422 O O . LEU A 1 186 ? -9.090 -10.234 12.668 1.00 91.44 186 LEU A O 1
ATOM 1426 N N . THR A 1 187 ? -6.915 -10.762 12.526 1.00 91.44 187 THR A N 1
ATOM 1427 C CA . THR A 1 187 ? -7.052 -12.086 13.167 1.00 91.44 187 THR A CA 1
ATOM 1428 C C . THR A 1 187 ? -6.290 -12.136 14.485 1.00 91.44 187 THR A C 1
ATOM 1430 O O . THR A 1 187 ? -5.085 -11.894 14.508 1.00 91.44 187 THR A O 1
ATOM 1433 N N . VAL A 1 188 ? -6.959 -12.486 15.586 1.00 93.81 188 VAL A N 1
ATOM 1434 C CA . VAL A 1 188 ? -6.340 -12.631 16.914 1.00 93.81 188 VAL A CA 1
ATOM 1435 C C . VAL A 1 188 ? -5.855 -14.063 17.110 1.00 93.81 188 VAL A C 1
ATOM 1437 O O . VAL A 1 188 ? -6.650 -14.998 17.141 1.00 93.81 188 VAL A O 1
ATOM 1440 N N . THR A 1 189 ? -4.549 -14.260 17.283 1.00 91.56 189 THR A N 1
ATOM 1441 C CA . THR A 1 189 ? -3.973 -15.616 17.375 1.00 91.56 189 THR A CA 1
ATOM 1442 C C . THR A 1 189 ? -3.929 -16.161 18.802 1.00 91.56 189 THR A C 1
ATOM 1444 O O . THR A 1 189 ? -4.082 -17.361 19.012 1.00 91.56 189 THR A O 1
ATOM 1447 N N . GLY A 1 190 ? -3.727 -15.298 19.799 1.00 89.31 190 GLY A N 1
ATOM 1448 C CA . GLY A 1 190 ? -3.474 -15.696 21.184 1.00 89.31 190 GLY A CA 1
ATOM 1449 C C . GLY A 1 190 ? -2.118 -16.363 21.419 1.00 89.31 190 GLY A C 1
ATOM 1450 O O . GLY A 1 190 ? -1.866 -16.859 22.516 1.00 89.31 190 GLY A O 1
ATOM 1451 N N . GLU A 1 191 ? -1.250 -16.406 20.408 1.00 86.88 191 GLU A N 1
ATOM 1452 C CA . GLU A 1 191 ? 0.016 -17.124 20.475 1.00 86.88 191 GLU A CA 1
ATOM 1453 C C . GLU A 1 191 ? 0.984 -16.458 21.464 1.00 86.88 191 GLU A C 1
ATOM 1455 O O . GLU A 1 191 ? 1.186 -15.246 21.451 1.00 86.88 191 GLU A O 1
ATOM 1460 N N . GLY A 1 192 ? 1.587 -17.259 22.347 1.00 84.50 192 GLY A N 1
ATOM 1461 C CA . GLY A 1 192 ? 2.658 -16.805 23.238 1.00 84.50 192 GLY A CA 1
ATOM 1462 C C . GLY A 1 192 ? 2.239 -15.873 24.383 1.00 84.50 192 GLY A C 1
ATOM 1463 O O . GLY A 1 192 ? 3.112 -15.424 25.125 1.00 84.50 192 GLY A O 1
ATOM 1464 N N . VAL A 1 193 ? 0.942 -15.600 24.580 1.00 88.38 193 VAL A N 1
ATOM 1465 C CA . VAL A 1 193 ? 0.452 -14.705 25.645 1.00 88.38 193 VAL A CA 1
ATOM 1466 C C . VAL A 1 193 ? -0.651 -15.353 26.493 1.00 88.38 193 VAL A C 1
ATOM 1468 O O . VAL A 1 193 ? -1.446 -16.145 25.986 1.00 88.38 193 VAL A O 1
ATOM 1471 N N . PRO A 1 194 ? -0.755 -15.032 27.798 1.00 92.75 194 PRO A N 1
ATOM 1472 C CA . PRO A 1 194 ? -1.873 -15.492 28.614 1.00 92.75 194 PRO A CA 1
ATOM 1473 C C . PRO A 1 194 ? -3.177 -14.819 28.175 1.00 92.75 194 PRO A C 1
ATOM 1475 O O . PRO A 1 194 ? -3.181 -13.656 27.772 1.00 92.75 194 PRO A O 1
ATOM 1478 N N . ALA A 1 195 ? -4.311 -15.507 28.347 1.00 90.88 195 ALA A N 1
ATOM 1479 C CA . ALA A 1 195 ? -5.623 -14.963 27.996 1.00 90.88 195 ALA A CA 1
ATOM 1480 C C . ALA A 1 195 ? -5.872 -13.580 28.625 1.00 90.88 195 ALA A C 1
ATOM 1482 O O . ALA A 1 195 ? -6.374 -12.694 27.944 1.00 90.88 195 ALA A O 1
ATOM 1483 N N . SER A 1 196 ? -5.436 -13.349 29.870 1.00 92.69 196 SER A N 1
ATOM 1484 C CA . SER A 1 196 ? -5.559 -12.056 30.565 1.00 92.69 196 SER A CA 1
ATOM 1485 C C . SER A 1 196 ? -4.902 -10.875 29.841 1.00 92.69 196 SER A C 1
ATOM 1487 O O . SER A 1 196 ? -5.244 -9.736 30.135 1.00 92.69 196 SER A O 1
ATOM 1489 N N . ALA A 1 197 ? -3.964 -11.125 28.924 1.00 94.12 197 ALA A N 1
ATOM 1490 C CA . ALA A 1 197 ? -3.326 -10.092 28.116 1.00 94.12 197 ALA A CA 1
ATOM 1491 C C . ALA A 1 197 ? -4.102 -9.760 26.832 1.00 94.12 197 ALA A C 1
ATOM 1493 O O . ALA A 1 197 ? -3.859 -8.714 26.251 1.00 94.12 197 ALA A O 1
ATOM 1494 N N . LEU A 1 198 ? -5.035 -10.605 26.377 1.00 96.62 198 LEU A N 1
ATOM 1495 C CA . LEU A 1 198 ? -5.806 -10.368 25.148 1.00 96.62 198 LEU A CA 1
ATOM 1496 C C . LEU A 1 198 ? -6.985 -9.427 25.427 1.00 96.62 198 LEU A C 1
ATOM 1498 O O . LEU A 1 198 ? -8.139 -9.860 25.497 1.00 96.62 198 LEU A O 1
ATOM 1502 N N . VAL A 1 199 ? -6.673 -8.159 25.663 1.00 97.44 199 VAL A N 1
ATOM 1503 C CA . VAL A 1 199 ? -7.623 -7.073 25.934 1.00 97.44 199 VAL A CA 1
ATOM 1504 C C . VAL A 1 199 ? -7.333 -5.888 25.020 1.00 97.44 199 VAL A C 1
ATOM 1506 O O . VAL A 1 199 ? -6.240 -5.792 24.465 1.00 97.44 199 VAL A O 1
ATOM 1509 N N . LEU A 1 200 ? -8.305 -4.998 24.829 1.00 98.25 200 LEU A N 1
ATOM 1510 C CA . LEU A 1 200 ? -8.136 -3.837 23.953 1.00 98.25 200 LEU A CA 1
ATOM 1511 C C . LEU A 1 200 ? -7.217 -2.790 24.588 1.00 98.25 200 LEU A C 1
ATOM 1513 O O . LEU A 1 200 ? -7.425 -2.365 25.727 1.00 98.25 200 LEU A O 1
ATOM 1517 N N . HIS A 1 201 ? -6.256 -2.314 23.806 1.00 98.44 201 HIS A N 1
ATOM 1518 C CA . HIS A 1 201 ? -5.476 -1.125 24.110 1.00 98.44 201 HIS A CA 1
ATOM 1519 C C . HIS A 1 201 ? -5.837 -0.035 23.103 1.00 98.44 201 HIS A C 1
ATOM 1521 O O . HIS A 1 201 ? -5.736 -0.260 21.897 1.00 98.44 201 HIS A O 1
ATOM 1527 N N . LEU A 1 202 ? -6.233 1.139 23.596 1.00 98.38 202 LEU A N 1
ATOM 1528 C CA . LEU A 1 202 ? -6.309 2.349 22.775 1.00 98.38 202 LEU A CA 1
ATOM 1529 C C . LEU A 1 202 ? -5.310 3.370 23.295 1.00 98.38 202 LEU A C 1
ATOM 1531 O O . LEU A 1 202 ? -5.023 3.423 24.490 1.00 98.38 202 LEU A O 1
ATOM 1535 N N . GLY A 1 203 ? -4.815 4.199 22.396 1.00 96.56 203 GLY A N 1
ATOM 1536 C CA . GLY A 1 203 ? -3.970 5.336 22.702 1.00 96.56 203 GLY A CA 1
ATOM 1537 C C . GLY A 1 203 ? -4.431 6.575 21.956 1.00 96.56 203 GLY A C 1
ATOM 1538 O O . GLY A 1 203 ? -5.370 6.539 21.156 1.00 96.56 203 GLY A O 1
ATOM 1539 N N . TYR A 1 204 ? -3.746 7.669 22.230 1.00 97.94 204 TYR A N 1
ATOM 1540 C CA . TYR A 1 204 ? -3.858 8.908 21.482 1.00 97.94 204 TYR A CA 1
ATOM 1541 C C . TYR A 1 204 ? -2.458 9.498 21.389 1.00 97.94 204 TYR A C 1
ATOM 1543 O O . TYR A 1 204 ? -1.732 9.454 22.380 1.00 97.94 204 TYR A O 1
ATOM 1551 N N . GLU A 1 205 ? -2.058 9.970 20.216 1.00 96.38 205 GLU A N 1
ATOM 1552 C CA . GLU A 1 205 ? -0.757 10.602 20.009 1.00 96.38 205 GLU A CA 1
ATOM 1553 C C . GLU A 1 205 ? -0.926 12.120 20.022 1.00 96.38 205 GLU A C 1
ATOM 1555 O O . GLU A 1 205 ? -1.736 12.665 19.277 1.00 96.38 205 GLU A O 1
ATOM 1560 N N . ASP A 1 206 ? -0.202 12.794 20.914 1.00 95.19 206 ASP A N 1
ATOM 1561 C CA . ASP A 1 206 ? -0.277 14.240 21.118 1.00 95.19 206 ASP A CA 1
ATOM 1562 C C . ASP A 1 206 ? 1.023 14.780 21.741 1.00 95.19 206 ASP A C 1
ATOM 1564 O O . ASP A 1 206 ? 1.796 14.020 22.337 1.00 95.19 206 ASP A O 1
ATOM 1568 N N . ASP A 1 207 ? 1.256 16.088 21.641 1.00 92.12 207 ASP A N 1
ATOM 1569 C CA . ASP A 1 207 ? 2.402 16.779 22.236 1.00 92.12 207 ASP A CA 1
ATOM 1570 C C . ASP A 1 207 ? 2.195 17.116 23.724 1.00 92.12 207 ASP A C 1
ATOM 1572 O O . ASP A 1 207 ? 3.161 17.154 24.499 1.00 92.12 207 ASP A O 1
ATOM 1576 N N . ASN A 1 208 ? 0.944 17.295 24.158 1.00 93.94 208 ASN A N 1
ATOM 1577 C CA . ASN A 1 208 ? 0.574 17.525 25.548 1.00 93.94 208 ASN A CA 1
ATOM 1578 C C . ASN A 1 208 ? -0.754 16.844 25.902 1.00 93.94 208 ASN A C 1
ATOM 1580 O O . ASN A 1 208 ? -1.817 17.174 25.415 1.00 93.94 208 ASN A O 1
ATOM 1584 N N . TYR A 1 209 ? -0.718 15.911 26.848 1.00 95.81 209 TYR A N 1
ATOM 1585 C CA . TYR A 1 209 ? -1.919 15.168 27.236 1.00 95.81 209 TYR A CA 1
ATOM 1586 C C . TYR A 1 209 ? -2.835 15.894 28.231 1.00 95.81 209 TYR A C 1
ATOM 1588 O O . TYR A 1 209 ? -3.949 15.432 28.492 1.00 95.81 209 TYR A O 1
ATOM 1596 N N . ASN A 1 210 ? -2.360 16.966 28.873 1.00 94.69 210 ASN A N 1
ATOM 1597 C CA . ASN A 1 210 ? -3.086 17.599 29.981 1.00 94.69 210 ASN A CA 1
ATOM 1598 C C . ASN A 1 210 ? -4.204 18.542 29.519 1.00 94.69 210 ASN A C 1
ATOM 1600 O O . ASN A 1 210 ? -5.061 18.906 30.324 1.00 94.69 210 ASN A O 1
ATOM 1604 N N . ASP A 1 211 ? -4.178 18.961 28.260 1.00 92.94 211 ASP A N 1
ATOM 1605 C CA . ASP A 1 211 ? -5.180 19.801 27.606 1.00 92.94 211 ASP A CA 1
ATOM 1606 C C . ASP A 1 211 ? -6.073 19.026 26.631 1.00 92.94 211 ASP A C 1
ATOM 1608 O O . ASP A 1 211 ? -6.948 19.622 25.998 1.00 92.94 211 ASP A O 1
ATOM 1612 N N . ASN A 1 212 ? -5.942 17.698 26.624 1.00 96.19 212 ASN A N 1
ATOM 1613 C CA . ASN A 1 212 ? -6.777 16.821 25.824 1.00 96.19 212 ASN A CA 1
ATOM 1614 C C . ASN A 1 212 ? -8.133 16.570 26.467 1.00 96.19 212 ASN A C 1
ATOM 1616 O O . ASN A 1 212 ? -8.247 16.354 27.679 1.00 96.19 212 ASN A O 1
ATOM 1620 N N . GLY A 1 213 ? -9.178 16.519 25.647 1.00 96.25 213 GLY A N 1
ATOM 1621 C CA . GLY A 1 213 ? -10.513 16.251 26.155 1.00 96.25 213 GLY A CA 1
ATOM 1622 C C . GLY A 1 213 ? -11.617 16.277 25.111 1.00 96.25 213 GLY A C 1
ATOM 1623 O O . GLY A 1 213 ? -11.403 16.058 23.924 1.00 96.25 213 GLY A O 1
ATOM 1624 N N . TYR A 1 214 ? -12.832 16.526 25.596 1.00 96.75 214 TYR A N 1
ATOM 1625 C CA . TYR A 1 214 ? -14.064 16.549 24.799 1.00 96.75 214 TYR A CA 1
ATOM 1626 C C . TYR A 1 214 ? -14.971 17.714 25.203 1.00 96.75 214 TYR A C 1
ATOM 1628 O O . TYR A 1 214 ? -16.199 17.609 25.122 1.00 96.75 214 TYR A O 1
ATOM 1636 N N . ASP A 1 215 ? -14.366 18.789 25.703 1.00 91.38 215 ASP A N 1
ATOM 1637 C CA . ASP A 1 215 ? -15.046 19.988 26.175 1.00 91.38 215 ASP A CA 1
ATOM 1638 C C . ASP A 1 215 ? -14.734 21.166 25.245 1.00 91.38 215 ASP A C 1
ATOM 1640 O O . ASP A 1 215 ? -13.756 21.146 24.502 1.00 91.38 215 ASP A O 1
ATOM 1644 N N . ARG A 1 216 ? -15.548 22.228 25.303 1.00 88.19 216 ARG A N 1
ATOM 1645 C CA . ARG A 1 216 ? -15.337 23.468 24.524 1.00 88.19 216 ARG A CA 1
ATOM 1646 C C . ARG A 1 216 ? -15.147 23.177 23.027 1.00 88.19 216 ARG A C 1
ATOM 1648 O O . ARG A 1 216 ? -14.087 23.443 22.472 1.00 88.19 216 ARG A O 1
ATOM 1655 N N . HIS A 1 217 ? -16.175 22.574 22.435 1.00 93.94 217 HIS A N 1
ATOM 1656 C CA . HIS A 1 217 ? -16.223 22.225 21.017 1.00 93.94 217 HIS A CA 1
ATOM 1657 C C . HIS A 1 217 ? -15.977 23.433 20.111 1.00 93.94 217 HIS A C 1
ATOM 1659 O O . HIS A 1 217 ? -16.549 24.503 20.336 1.00 93.94 217 HIS A O 1
ATOM 1665 N N . ASP A 1 218 ? -15.133 23.236 19.102 1.00 94.44 218 ASP A N 1
ATOM 1666 C CA . ASP A 1 218 ? -14.965 24.128 17.963 1.00 94.44 218 ASP A CA 1
ATOM 1667 C C . ASP A 1 218 ? -14.957 23.310 16.653 1.00 94.44 218 ASP A C 1
ATOM 1669 O O . ASP A 1 218 ? -14.797 22.088 16.697 1.00 94.44 218 ASP A O 1
ATOM 1673 N N . PRO A 1 219 ? -15.151 23.944 15.480 1.00 94.31 219 PRO A N 1
ATOM 1674 C CA . PRO A 1 219 ? -15.192 23.234 14.199 1.00 94.31 219 PRO A CA 1
ATOM 1675 C C . PRO A 1 219 ? -13.895 22.519 13.799 1.00 94.31 219 PRO A C 1
ATOM 1677 O O . PRO A 1 219 ? -13.914 21.766 12.830 1.00 94.31 219 PRO A O 1
ATOM 1680 N N . GLY A 1 220 ? -12.782 22.725 14.505 1.00 93.88 220 GLY A N 1
ATOM 1681 C CA . GLY A 1 220 ? -11.479 22.190 14.138 1.00 93.88 220 GLY A CA 1
ATOM 1682 C C . GLY A 1 220 ? -10.855 22.888 12.931 1.00 93.88 220 GLY A C 1
ATOM 1683 O O . GLY A 1 220 ? -11.446 23.770 12.301 1.00 93.88 220 GLY A O 1
ATOM 1684 N N . SER A 1 221 ? -9.607 22.531 12.619 1.00 90.31 221 SER A N 1
ATOM 1685 C CA . SER A 1 221 ? -8.963 23.022 11.394 1.00 90.31 221 SER A CA 1
ATOM 1686 C C . SER A 1 221 ? -9.756 22.525 10.186 1.00 90.31 221 SER A C 1
ATOM 1688 O O . SER A 1 221 ? -10.152 21.363 10.168 1.00 90.31 221 SER A O 1
ATOM 1690 N N . GLU A 1 222 ? -9.989 23.396 9.201 1.00 86.44 222 GLU A N 1
ATOM 1691 C CA . GLU A 1 222 ? -10.708 23.051 7.959 1.00 86.44 222 GLU A CA 1
ATOM 1692 C C . GLU A 1 222 ? -12.147 22.550 8.185 1.00 86.44 222 GLU A C 1
ATOM 1694 O O . GLU A 1 222 ? -12.670 21.780 7.387 1.00 86.44 222 GLU A O 1
ATOM 1699 N N . ASP A 1 223 ? -12.799 22.981 9.273 1.00 91.31 223 ASP A N 1
ATOM 1700 C CA . ASP A 1 223 ? -14.154 22.553 9.654 1.00 91.31 223 ASP A CA 1
ATOM 1701 C C . ASP A 1 223 ? -14.292 21.024 9.874 1.00 91.31 223 ASP A C 1
ATOM 1703 O O . ASP A 1 223 ? -15.407 20.496 9.914 1.00 91.31 223 ASP A O 1
ATOM 1707 N N . GLN A 1 224 ? -13.181 20.302 10.084 1.00 90.31 224 GLN A N 1
ATOM 1708 C CA . GLN A 1 224 ? -13.149 18.834 10.186 1.00 90.31 224 GLN A CA 1
ATOM 1709 C C . GLN A 1 224 ? -14.016 18.244 11.321 1.00 90.31 224 GLN A C 1
ATOM 1711 O O . GLN A 1 224 ? -14.291 17.045 11.316 1.00 90.31 224 GLN A O 1
ATOM 1716 N N . CYS A 1 225 ? -14.444 19.073 12.280 1.00 94.56 225 CYS A N 1
ATOM 1717 C CA . CYS A 1 225 ? -15.263 18.725 13.442 1.00 94.56 225 CYS A CA 1
ATOM 1718 C C . CYS A 1 225 ? -16.590 19.501 13.519 1.00 94.56 225 CYS A C 1
ATOM 1720 O O . CYS A 1 225 ? -17.238 19.512 14.563 1.00 94.56 225 CYS A O 1
ATOM 1722 N N . LYS A 1 226 ? -17.026 20.153 12.434 1.00 92.12 226 LYS A N 1
ATOM 1723 C CA . LYS A 1 226 ? -18.214 21.027 12.419 1.00 92.12 226 LYS A CA 1
ATOM 1724 C C . LYS A 1 226 ? -19.560 20.312 12.607 1.00 92.12 226 LYS A C 1
ATOM 1726 O O . LYS A 1 226 ? -20.523 20.969 12.992 1.00 92.12 226 LYS A O 1
ATOM 1731 N N . GLY A 1 227 ? -19.616 18.999 12.390 1.00 86.50 227 GLY A N 1
ATOM 1732 C CA . GLY A 1 227 ? -20.841 18.200 12.483 1.00 86.50 227 GLY A CA 1
ATOM 1733 C C . GLY A 1 227 ? -21.799 18.513 11.334 1.00 86.50 227 GLY A C 1
ATOM 1734 O O . GLY A 1 227 ? -22.575 19.465 11.392 1.00 86.50 227 GLY A O 1
ATOM 1735 N N . ASP A 1 228 ? -21.739 17.722 10.269 1.00 84.00 228 ASP A N 1
ATOM 1736 C CA . ASP A 1 228 ? -22.551 17.889 9.063 1.00 84.00 228 ASP A CA 1
ATOM 1737 C C . ASP A 1 228 ? -22.758 16.534 8.355 1.00 84.00 228 ASP A C 1
ATOM 1739 O O . ASP A 1 228 ? -22.564 15.477 8.945 1.00 84.00 228 ASP A O 1
ATOM 1743 N N . GLN A 1 229 ? -23.208 16.527 7.095 1.00 72.94 229 GLN A N 1
ATOM 1744 C CA . GLN A 1 229 ? -23.436 15.274 6.361 1.00 72.94 229 GLN A CA 1
ATOM 1745 C C . GLN A 1 229 ? -22.150 14.476 6.074 1.00 72.94 229 GLN A C 1
ATOM 1747 O O . GLN A 1 229 ? -22.242 13.290 5.768 1.00 72.94 229 GLN A O 1
ATOM 1752 N N . ARG A 1 230 ? -20.972 15.110 6.141 1.00 73.81 230 ARG A N 1
ATOM 1753 C CA . ARG A 1 230 ? -19.658 14.511 5.854 1.00 73.81 230 ARG A CA 1
ATOM 1754 C C . ARG A 1 230 ? -18.816 14.305 7.113 1.00 73.81 230 ARG A C 1
ATOM 1756 O O . ARG A 1 230 ? -17.937 13.446 7.126 1.00 73.81 230 ARG A O 1
ATOM 1763 N N . ASN A 1 231 ? -19.069 15.081 8.160 1.00 83.06 231 ASN A N 1
ATOM 1764 C CA . ASN A 1 231 ? -18.329 15.067 9.415 1.00 83.06 231 ASN A CA 1
ATOM 1765 C C . ASN A 1 231 ? -19.239 14.628 10.560 1.00 83.06 231 ASN A C 1
ATOM 1767 O O . ASN A 1 231 ? -20.239 15.296 10.808 1.00 83.06 231 ASN A O 1
ATOM 1771 N N . ASP A 1 232 ? -18.853 13.601 11.325 1.00 89.81 232 ASP A N 1
ATOM 1772 C CA . ASP A 1 232 ? -19.520 13.286 12.599 1.00 89.81 232 ASP A CA 1
ATOM 1773 C C . ASP A 1 232 ? -19.547 14.543 13.490 1.00 89.81 232 ASP A C 1
ATOM 1775 O O . ASP A 1 232 ? -20.601 15.000 13.935 1.00 89.81 232 ASP A O 1
ATOM 1779 N N . GLY A 1 233 ? -18.375 15.164 13.679 1.00 90.12 233 GLY A N 1
ATOM 1780 C CA . GLY A 1 233 ? -18.191 16.386 14.466 1.00 90.12 233 GLY A CA 1
ATOM 1781 C C . GLY A 1 233 ? -18.465 16.236 15.962 1.00 90.12 233 GLY A C 1
ATOM 1782 O O . GLY A 1 233 ? -18.123 17.128 16.738 1.00 90.12 233 GLY A O 1
ATOM 1783 N N . GLY A 1 234 ? -19.041 15.115 16.393 1.00 94.44 234 GLY A N 1
ATOM 1784 C CA . GLY A 1 234 ? -19.223 14.764 17.784 1.00 94.44 234 GLY A CA 1
ATOM 1785 C C . GLY A 1 234 ? -17.923 14.321 18.459 1.00 94.44 234 GLY A C 1
ATOM 1786 O O . GLY A 1 234 ? -16.852 14.283 17.851 1.00 94.44 234 GLY A O 1
ATOM 1787 N N . PRO A 1 235 ? -17.990 13.996 19.760 1.00 96.75 235 PRO A N 1
ATOM 1788 C CA . PRO A 1 235 ? -16.870 13.398 20.472 1.00 96.75 235 PRO A CA 1
ATOM 1789 C C . PRO A 1 235 ? -16.451 12.067 19.849 1.00 96.75 235 PRO A C 1
ATOM 1791 O O . PRO A 1 235 ? -17.311 11.281 19.460 1.00 96.75 235 PRO A O 1
ATOM 1794 N N . ALA A 1 236 ? -15.148 11.798 19.842 1.00 97.44 236 ALA A N 1
ATOM 1795 C CA . ALA A 1 236 ? -14.602 10.576 19.272 1.00 97.44 236 ALA A CA 1
ATOM 1796 C C . ALA A 1 236 ? -15.250 9.299 19.825 1.00 97.44 236 ALA A C 1
ATOM 1798 O O . ALA A 1 236 ? -15.575 9.201 21.017 1.00 97.44 236 ALA A O 1
ATOM 1799 N N . HIS A 1 237 ? -15.371 8.295 18.965 1.00 95.88 237 HIS A N 1
ATOM 1800 C CA . HIS A 1 237 ? -15.765 6.942 19.331 1.00 95.88 237 HIS A CA 1
ATOM 1801 C C . HIS A 1 237 ? -15.012 5.912 18.491 1.00 95.88 237 HIS A C 1
ATOM 1803 O O . HIS A 1 237 ? -14.562 6.191 17.383 1.00 95.88 237 HIS A O 1
ATOM 1809 N N . VAL A 1 238 ? -14.837 4.719 19.058 1.00 96.25 238 VAL A N 1
ATOM 1810 C CA . VAL A 1 238 ? -14.189 3.580 18.399 1.00 96.25 238 VAL A CA 1
ATOM 1811 C C . VAL A 1 238 ? -15.077 2.365 18.570 1.00 96.25 238 VAL A C 1
ATOM 1813 O O . VAL A 1 238 ? -15.404 2.001 19.697 1.00 96.25 238 VAL A O 1
ATOM 1816 N N . THR A 1 239 ? -15.445 1.715 17.474 1.00 94.94 239 THR A N 1
ATOM 1817 C CA . THR A 1 239 ? -16.232 0.482 17.490 1.00 94.94 239 THR A CA 1
ATOM 1818 C C . THR A 1 239 ? -15.354 -0.697 17.107 1.00 94.94 239 THR A C 1
ATOM 1820 O O . THR A 1 239 ? -14.800 -0.747 16.011 1.00 94.94 239 THR A O 1
ATOM 1823 N N . ILE A 1 240 ? -15.243 -1.659 18.023 1.00 95.75 240 ILE A N 1
ATOM 1824 C CA . ILE A 1 240 ? -14.576 -2.938 17.786 1.00 95.75 240 ILE A CA 1
ATOM 1825 C C . ILE A 1 240 ? -15.652 -3.982 17.501 1.00 95.75 240 ILE A C 1
ATOM 1827 O O . ILE A 1 240 ? -16.410 -4.346 18.399 1.00 95.75 240 ILE A O 1
ATOM 1831 N N . THR A 1 241 ? -15.720 -4.459 16.265 1.00 95.12 241 THR A N 1
ATOM 1832 C CA . THR A 1 241 ? -16.618 -5.551 15.872 1.00 95.12 241 THR A CA 1
ATOM 1833 C C . THR A 1 241 ? -15.863 -6.861 16.023 1.00 95.12 241 THR A C 1
ATOM 1835 O O . THR A 1 241 ? -14.837 -7.047 15.373 1.00 95.12 241 THR A O 1
ATOM 1838 N N . ILE A 1 242 ? -16.336 -7.755 16.890 1.00 96.25 242 ILE A N 1
ATOM 1839 C CA . ILE A 1 242 ? -15.718 -9.061 17.146 1.00 96.25 242 ILE A CA 1
ATOM 1840 C C . ILE A 1 242 ? -16.619 -10.148 16.567 1.00 96.25 242 ILE A C 1
ATOM 1842 O O . ILE A 1 242 ? -17.778 -10.278 16.962 1.00 96.25 242 ILE A O 1
ATOM 1846 N N . CYS A 1 243 ? -16.066 -10.968 15.678 1.00 95.75 243 CYS A N 1
ATOM 1847 C CA . CYS A 1 243 ? -16.736 -12.130 15.107 1.00 95.75 243 CYS A CA 1
ATOM 1848 C C . CYS A 1 243 ? -16.078 -13.387 15.674 1.00 95.75 243 CYS A C 1
ATOM 1850 O O . CYS A 1 243 ? -14.966 -13.778 15.297 1.00 95.75 243 CYS A O 1
ATOM 1852 N N . ARG A 1 244 ? -16.761 -14.021 16.632 1.00 95.88 244 ARG A N 1
ATOM 1853 C CA . ARG A 1 244 ? -16.233 -15.177 17.359 1.00 95.88 244 ARG A CA 1
ATOM 1854 C C . ARG A 1 244 ? -16.916 -16.464 16.936 1.00 95.88 244 ARG A C 1
ATOM 1856 O O . ARG A 1 244 ? -18.070 -16.723 17.285 1.00 95.88 244 ARG A O 1
ATOM 1863 N N . GLY A 1 245 ? -16.158 -17.329 16.264 1.00 93.56 245 GLY A N 1
ATOM 1864 C CA . GLY A 1 245 ? -16.650 -18.624 15.780 1.00 93.56 245 GLY A CA 1
ATOM 1865 C C . GLY A 1 245 ? -17.707 -18.512 14.677 1.00 93.56 245 GLY A C 1
ATOM 1866 O O . GLY A 1 245 ? -18.423 -19.479 14.433 1.00 93.56 245 GLY A O 1
ATOM 1867 N N . VAL A 1 246 ? -17.809 -17.343 14.045 1.00 93.06 246 VAL A N 1
ATOM 1868 C CA . VAL A 1 246 ? -18.651 -17.048 12.882 1.00 93.06 246 VAL A CA 1
ATOM 1869 C C . VAL A 1 246 ? -17.832 -16.210 11.901 1.00 93.06 246 VAL A C 1
ATOM 1871 O O . VAL A 1 246 ? -16.872 -15.561 12.316 1.00 93.06 246 VAL A O 1
ATOM 1874 N N . ALA A 1 247 ? -18.196 -16.229 10.619 1.00 88.00 247 ALA A N 1
ATOM 1875 C CA . ALA A 1 247 ? -17.637 -15.287 9.654 1.00 88.00 247 ALA A CA 1
ATOM 1876 C C . ALA A 1 247 ? -18.146 -13.874 9.962 1.00 88.00 247 ALA A C 1
ATOM 1878 O O . ALA A 1 247 ? -19.310 -13.726 10.338 1.00 88.00 247 ALA A O 1
ATOM 1879 N N . CYS A 1 248 ? -17.294 -12.865 9.795 1.00 86.25 248 CYS A N 1
ATOM 1880 C CA . CYS A 1 248 ? -17.742 -11.481 9.872 1.00 86.25 248 CYS A CA 1
ATOM 1881 C C . CYS A 1 248 ? -18.626 -11.121 8.680 1.00 86.25 248 CYS A C 1
ATOM 1883 O O . CYS A 1 248 ? -18.359 -11.545 7.550 1.00 86.25 248 CYS A O 1
ATOM 1885 N N . ALA A 1 249 ? -19.631 -10.285 8.925 1.00 84.88 249 ALA A N 1
ATOM 1886 C CA . ALA A 1 249 ? -20.281 -9.543 7.859 1.00 84.88 249 ALA A CA 1
ATOM 1887 C C . ALA A 1 249 ? -19.256 -8.678 7.090 1.00 84.88 249 ALA A C 1
ATOM 1889 O O . ALA A 1 249 ? -18.280 -8.208 7.686 1.00 84.88 249 ALA A O 1
ATOM 1890 N N . PRO A 1 250 ? -19.459 -8.453 5.776 1.00 77.19 250 PRO A N 1
ATOM 1891 C CA . PRO A 1 250 ? -18.654 -7.503 5.017 1.00 77.19 250 PRO A CA 1
ATOM 1892 C C . PRO A 1 250 ? -18.677 -6.121 5.674 1.00 77.19 250 PRO A C 1
ATOM 1894 O O . PRO A 1 250 ? -19.736 -5.649 6.096 1.00 77.19 250 PRO A O 1
ATOM 1897 N N . THR A 1 251 ? -17.518 -5.469 5.752 1.00 78.81 251 THR A N 1
ATOM 1898 C CA . THR A 1 251 ? -17.441 -4.083 6.207 1.00 78.81 251 THR A CA 1
ATOM 1899 C C . THR A 1 251 ? -18.134 -3.153 5.229 1.00 78.81 251 THR A C 1
ATOM 1901 O O . THR A 1 251 ? -18.116 -3.359 4.021 1.00 78.81 251 THR A O 1
ATOM 1904 N N . THR A 1 252 ? -18.722 -2.095 5.772 1.00 84.00 252 THR A N 1
ATOM 1905 C CA . THR A 1 252 ? -19.209 -0.954 5.001 1.00 84.00 252 THR A CA 1
ATOM 1906 C C . THR A 1 252 ? -18.423 0.270 5.423 1.00 84.00 252 THR A C 1
ATOM 1908 O O . THR A 1 252 ? -18.173 0.435 6.620 1.00 84.00 252 THR A O 1
ATOM 1911 N N . SER A 1 253 ? -18.125 1.162 4.485 1.00 89.06 253 SER A N 1
ATOM 1912 C CA . SER A 1 253 ? -17.628 2.494 4.816 1.00 89.06 253 SER A CA 1
ATOM 1913 C C . SER A 1 253 ? -18.646 3.575 4.464 1.00 89.06 253 SER A C 1
ATOM 1915 O O . SER A 1 253 ? -19.475 3.428 3.564 1.00 89.06 253 SER A O 1
ATOM 1917 N N . ARG A 1 254 ? -18.585 4.686 5.203 1.00 87.50 254 ARG A N 1
ATOM 1918 C CA . ARG A 1 254 ? -19.270 5.927 4.831 1.00 87.50 254 ARG A CA 1
ATOM 1919 C C . ARG A 1 254 ? -18.487 6.728 3.788 1.00 87.50 254 ARG A C 1
ATOM 1921 O O . ARG A 1 254 ? -19.084 7.552 3.098 1.00 87.50 254 ARG A O 1
ATOM 1928 N N . PHE A 1 255 ? -17.184 6.489 3.679 1.00 91.44 255 PHE A N 1
ATOM 1929 C CA . PHE A 1 255 ? -16.260 7.198 2.808 1.00 91.44 255 PHE A CA 1
ATOM 1930 C C . PHE A 1 255 ? -16.146 6.505 1.459 1.00 91.44 255 PHE A C 1
ATOM 1932 O O . PHE A 1 255 ? -15.782 5.337 1.391 1.00 91.44 255 PHE A O 1
ATOM 1939 N N . ASP A 1 256 ? -16.448 7.232 0.385 1.00 92.00 256 ASP A N 1
ATOM 1940 C CA . ASP A 1 256 ? -16.513 6.687 -0.975 1.00 92.00 256 ASP A CA 1
ATOM 1941 C C . ASP A 1 256 ? -15.223 6.021 -1.451 1.00 92.00 256 ASP A C 1
ATOM 1943 O O . ASP A 1 256 ? -15.279 5.051 -2.207 1.00 92.00 256 ASP A O 1
ATOM 1947 N N . PHE A 1 257 ? -14.084 6.526 -0.986 1.00 94.25 257 PHE A N 1
ATOM 1948 C CA . PHE A 1 257 ? -12.766 6.084 -1.412 1.00 94.25 257 PHE A CA 1
ATOM 1949 C C . PHE A 1 257 ? -12.054 5.251 -0.343 1.00 94.25 257 PHE A C 1
ATOM 1951 O O . PHE A 1 257 ? -10.837 5.192 -0.331 1.00 94.25 257 PHE A O 1
ATOM 1958 N N . ASP A 1 258 ? -12.780 4.565 0.541 1.00 94.88 258 ASP A N 1
ATOM 1959 C CA . ASP A 1 258 ? -12.161 3.478 1.305 1.00 94.88 258 ASP A CA 1
ATOM 1960 C C . ASP A 1 258 ? -12.056 2.208 0.458 1.00 94.88 258 ASP A C 1
ATOM 1962 O O . ASP A 1 258 ? -12.966 1.857 -0.296 1.00 94.88 258 ASP A O 1
ATOM 1966 N N . VAL A 1 259 ? -10.945 1.501 0.628 1.00 94.44 259 VAL A N 1
ATOM 1967 C CA . VAL A 1 259 ? -10.591 0.264 -0.060 1.00 94.44 259 VAL A CA 1
ATOM 1968 C C . VAL A 1 259 ? -11.021 -0.922 0.793 1.00 94.44 259 VAL A C 1
ATOM 1970 O O . VAL A 1 259 ? -10.552 -1.100 1.924 1.00 94.44 259 VAL A O 1
ATOM 1973 N N . LEU A 1 260 ? -11.908 -1.756 0.251 1.00 91.88 260 LEU A N 1
ATOM 1974 C CA . LEU A 1 260 ? -12.512 -2.882 0.960 1.00 91.88 260 LEU A CA 1
ATOM 1975 C C . LEU A 1 260 ? -12.285 -4.198 0.210 1.00 91.88 260 LEU A C 1
ATOM 1977 O O . LEU A 1 260 ? -12.212 -4.242 -1.012 1.00 91.88 260 LEU A O 1
ATOM 1981 N N . SER A 1 261 ? -12.171 -5.301 0.951 1.00 88.50 261 SER A N 1
ATOM 1982 C CA . SER A 1 261 ? -12.247 -6.656 0.396 1.00 88.50 261 SER A CA 1
ATOM 1983 C C . SER A 1 261 ? -12.710 -7.638 1.464 1.00 88.50 261 SER A C 1
ATOM 1985 O O . SER A 1 261 ? -12.399 -7.500 2.648 1.00 88.50 261 SER A O 1
ATOM 1987 N N . SER A 1 262 ? -13.420 -8.675 1.028 1.00 83.56 262 SER A N 1
ATOM 1988 C CA . SER A 1 262 ? -13.743 -9.844 1.855 1.00 83.56 262 SER A CA 1
ATOM 1989 C C . SER A 1 262 ? -12.661 -10.928 1.798 1.00 83.56 262 SER A C 1
ATOM 1991 O O . SER A 1 262 ? -12.773 -11.955 2.471 1.00 83.56 262 SER A O 1
ATOM 1993 N N . ARG A 1 263 ? -11.624 -10.731 0.977 1.00 85.38 263 ARG A N 1
ATOM 1994 C CA . ARG A 1 263 ? -10.568 -11.705 0.717 1.00 85.38 263 ARG A CA 1
ATOM 1995 C C . ARG A 1 263 ? -9.205 -11.098 0.999 1.00 85.38 263 ARG A C 1
ATOM 1997 O O . ARG A 1 263 ? -8.970 -9.912 0.787 1.00 85.38 263 ARG A O 1
ATOM 2004 N N . VAL A 1 264 ? -8.295 -11.961 1.424 1.00 87.12 264 VAL A N 1
ATOM 2005 C CA . VAL A 1 264 ? -6.883 -11.633 1.570 1.00 87.12 264 VAL A CA 1
ATOM 2006 C C . VAL A 1 264 ? -6.032 -12.630 0.803 1.00 87.12 264 VAL A C 1
ATOM 2008 O O . VAL A 1 264 ? -6.455 -13.763 0.557 1.00 87.12 264 VAL A O 1
ATOM 2011 N N . ASP A 1 265 ? -4.848 -12.191 0.406 1.00 89.75 265 ASP A N 1
ATOM 2012 C CA . ASP A 1 265 ? -3.810 -13.058 -0.125 1.00 89.75 265 ASP A CA 1
ATOM 2013 C C . ASP A 1 265 ? -3.167 -13.880 1.018 1.00 89.75 265 ASP A C 1
ATOM 2015 O O . ASP A 1 265 ? -3.486 -13.676 2.197 1.00 89.75 265 ASP A O 1
ATOM 2019 N N . PRO A 1 266 ? -2.251 -14.819 0.722 1.00 89.69 266 PRO A N 1
ATOM 2020 C CA . PRO A 1 266 ? -1.564 -15.572 1.767 1.00 89.69 266 PRO A CA 1
ATOM 2021 C C . PRO A 1 266 ? -0.837 -14.672 2.778 1.00 89.69 266 PRO A C 1
ATOM 2023 O O . PRO A 1 266 ? -0.749 -15.012 3.954 1.00 89.69 266 PRO A O 1
ATOM 2026 N N . ASN A 1 267 ? -0.322 -13.520 2.365 1.00 88.81 267 ASN A N 1
ATOM 2027 C CA . ASN A 1 267 ? 0.417 -12.619 3.247 1.00 88.81 267 ASN A CA 1
ATOM 2028 C C . ASN A 1 267 ? -0.513 -11.787 4.153 1.00 88.81 267 ASN A C 1
ATOM 2030 O O . ASN A 1 267 ? -0.040 -11.183 5.116 1.00 88.81 267 ASN A O 1
ATOM 2034 N N . GLY A 1 268 ? -1.824 -11.806 3.893 1.00 87.06 268 GLY A N 1
ATOM 2035 C CA . GLY A 1 268 ? -2.858 -11.073 4.618 1.00 87.06 268 GLY A CA 1
ATOM 2036 C C . GLY A 1 268 ? -3.184 -9.700 4.017 1.00 87.06 268 GLY A C 1
ATOM 2037 O O . GLY A 1 268 ? -3.907 -8.928 4.652 1.00 87.06 268 GLY A O 1
ATOM 2038 N N . PHE A 1 269 ? -2.642 -9.364 2.843 1.00 91.06 269 PHE A N 1
ATOM 2039 C CA . PHE A 1 269 ? -3.005 -8.155 2.101 1.00 91.06 269 PHE A CA 1
ATOM 2040 C C . PHE A 1 269 ? -4.378 -8.330 1.462 1.00 91.06 269 PHE A C 1
ATOM 2042 O O . PHE A 1 269 ? -4.766 -9.449 1.133 1.00 91.06 269 PHE A O 1
ATOM 2049 N N . LEU A 1 270 ? -5.132 -7.241 1.289 1.00 92.00 270 LEU A N 1
ATOM 2050 C CA . LEU A 1 270 ? -6.439 -7.321 0.634 1.00 92.00 270 LEU A CA 1
ATOM 2051 C C . LEU A 1 270 ? -6.265 -7.843 -0.795 1.00 92.00 270 LEU A C 1
ATOM 2053 O O . LEU A 1 270 ? -5.423 -7.338 -1.533 1.00 92.00 270 LEU A O 1
ATOM 2057 N N . LEU A 1 271 ? -7.060 -8.845 -1.167 1.00 91.38 271 LEU A N 1
ATOM 2058 C CA . LEU A 1 271 ? -7.013 -9.475 -2.483 1.00 91.38 271 LEU A CA 1
ATOM 2059 C C . LEU A 1 271 ? -8.165 -8.971 -3.351 1.00 91.38 271 LEU A C 1
ATOM 2061 O O . LEU A 1 271 ? -9.321 -9.088 -2.936 1.00 91.38 271 LEU A O 1
ATOM 2065 N N . ASN A 1 272 ? -7.837 -8.462 -4.543 1.00 92.44 272 ASN A N 1
ATOM 2066 C CA . ASN A 1 272 ? -8.757 -7.843 -5.506 1.00 92.44 272 ASN A CA 1
ATOM 2067 C C . ASN A 1 272 ? -9.780 -6.925 -4.812 1.00 92.44 272 ASN A C 1
ATOM 2069 O O . ASN A 1 272 ? -10.978 -7.207 -4.891 1.00 92.44 272 ASN A O 1
ATOM 2073 N N . PRO A 1 273 ? -9.328 -5.904 -4.054 1.00 92.50 273 PRO A N 1
ATOM 2074 C CA . PRO A 1 273 ? -10.255 -5.031 -3.355 1.00 92.50 273 PRO A CA 1
ATOM 2075 C C . PRO A 1 273 ? -11.041 -4.144 -4.320 1.00 92.50 273 PRO A C 1
ATOM 2077 O O . PRO A 1 273 ? -10.762 -4.104 -5.519 1.00 92.50 273 PRO A O 1
ATOM 2080 N N . HIS A 1 274 ? -12.013 -3.422 -3.771 1.00 92.19 274 HIS A N 1
ATOM 2081 C CA . HIS A 1 274 ? -12.831 -2.455 -4.487 1.00 92.19 274 HIS A CA 1
ATOM 2082 C C . HIS A 1 274 ? -13.076 -1.179 -3.669 1.00 92.19 274 HIS A C 1
ATOM 2084 O O . HIS A 1 274 ? -12.849 -1.160 -2.455 1.00 92.19 274 HIS A O 1
ATOM 2090 N N . TRP A 1 275 ? -13.536 -0.109 -4.322 1.00 93.81 275 TRP A N 1
ATOM 2091 C CA . TRP A 1 275 ? -13.942 1.127 -3.646 1.00 93.81 275 TRP A CA 1
ATOM 2092 C C . TRP A 1 275 ? -15.277 0.949 -2.925 1.00 93.81 275 TRP A C 1
ATOM 2094 O O . TRP A 1 275 ? -16.252 0.498 -3.526 1.00 93.81 275 TRP A O 1
ATOM 2104 N N . SER A 1 276 ? -15.395 1.423 -1.685 1.00 93.19 276 SER A N 1
ATOM 2105 C CA . SER A 1 276 ? -16.663 1.367 -0.939 1.00 93.19 276 SER A CA 1
ATOM 2106 C C . SER A 1 276 ? -17.816 2.101 -1.652 1.00 93.19 276 SER A C 1
ATOM 2108 O O . SER A 1 276 ? -18.986 1.736 -1.497 1.00 93.19 276 SER A O 1
ATOM 2110 N N . TYR A 1 277 ? -17.506 3.097 -2.498 1.00 93.19 277 TYR A N 1
ATOM 2111 C CA . TYR A 1 277 ? -18.455 3.743 -3.411 1.00 93.19 277 TYR A CA 1
ATOM 2112 C C . TYR A 1 277 ? -19.319 2.721 -4.163 1.00 93.19 277 TYR A C 1
ATOM 2114 O O . TYR A 1 277 ? -20.524 2.944 -4.328 1.00 93.19 277 TYR A O 1
ATOM 2122 N N . GLN A 1 278 ? -18.714 1.609 -4.590 1.00 90.75 278 GLN A N 1
ATOM 2123 C CA . GLN A 1 278 ? -19.345 0.548 -5.372 1.00 90.75 278 GLN A CA 1
ATOM 2124 C C . GLN A 1 278 ? -20.221 -0.383 -4.536 1.00 90.75 278 GLN A C 1
ATOM 2126 O O . GLN A 1 278 ? -21.016 -1.105 -5.120 1.00 90.75 278 GLN A O 1
ATOM 2131 N N . ASP A 1 279 ? -20.171 -0.339 -3.202 1.00 89.56 279 ASP A N 1
ATOM 2132 C CA . ASP A 1 279 ? -21.093 -1.112 -2.357 1.00 89.56 279 ASP A CA 1
ATOM 2133 C C . ASP A 1 279 ? -22.490 -0.480 -2.302 1.00 89.56 279 ASP A C 1
ATOM 2135 O O . ASP A 1 279 ? -23.491 -1.138 -1.990 1.00 89.56 279 ASP A O 1
ATOM 2139 N N . ARG A 1 280 ? -22.600 0.811 -2.636 1.00 89.56 280 ARG A N 1
ATOM 2140 C CA . ARG A 1 280 ? -23.868 1.543 -2.596 1.00 89.56 280 ARG A CA 1
ATOM 2141 C C . ARG A 1 280 ? -24.792 1.051 -3.717 1.00 89.56 280 ARG A C 1
ATOM 2143 O O . ARG A 1 280 ? -24.388 1.100 -4.875 1.00 89.56 280 ARG A O 1
ATOM 2150 N N . PRO A 1 281 ? -26.069 0.707 -3.445 1.00 88.38 281 PRO A N 1
ATOM 2151 C CA . PRO A 1 281 ? -26.967 0.114 -4.447 1.00 88.38 281 PRO A CA 1
ATOM 2152 C C . PRO A 1 281 ? -27.115 0.894 -5.765 1.00 88.38 281 PRO A C 1
ATOM 2154 O O . PRO A 1 281 ? -27.394 0.309 -6.805 1.00 88.38 281 PRO A O 1
ATOM 2157 N N . GLY A 1 282 ? -26.951 2.221 -5.742 1.00 88.69 282 GLY A N 1
ATOM 2158 C CA . GLY A 1 282 ? -27.019 3.066 -6.941 1.00 88.69 282 GLY A CA 1
ATOM 2159 C C . GLY A 1 282 ? -25.733 3.116 -7.774 1.00 88.69 282 GLY A C 1
ATOM 2160 O O . GLY A 1 282 ? -25.749 3.695 -8.863 1.00 88.69 282 GLY A O 1
ATOM 2161 N N . ASN A 1 283 ? -24.642 2.540 -7.273 1.00 89.69 283 ASN A N 1
ATOM 2162 C CA . ASN A 1 283 ? -23.281 2.682 -7.787 1.00 89.69 283 ASN A CA 1
ATOM 2163 C C . ASN A 1 283 ? -22.617 1.350 -8.159 1.00 89.69 283 ASN A C 1
ATOM 2165 O O . ASN A 1 283 ? -21.485 1.364 -8.632 1.00 89.69 283 ASN A O 1
ATOM 2169 N N . HIS A 1 284 ? -23.312 0.222 -7.981 1.00 86.06 284 HIS A N 1
ATOM 2170 C CA . HIS A 1 284 ? -22.838 -1.098 -8.414 1.00 86.06 284 HIS A CA 1
ATOM 2171 C C . HIS A 1 284 ? -22.429 -1.037 -9.895 1.00 86.06 284 HIS A C 1
ATOM 2173 O O . HIS A 1 284 ? -23.163 -0.469 -10.714 1.00 86.06 284 HIS A O 1
ATOM 2179 N N . GLY A 1 285 ? -21.248 -1.557 -10.238 1.00 78.62 285 GLY A N 1
ATOM 2180 C CA . GLY A 1 285 ? -20.707 -1.495 -11.598 1.00 78.62 285 GLY A CA 1
ATOM 2181 C C . GLY A 1 285 ? -20.225 -0.127 -12.092 1.00 78.62 285 GLY A C 1
ATOM 2182 O O . GLY A 1 285 ? -19.968 0.013 -13.289 1.00 78.62 285 GLY A O 1
ATOM 2183 N N . LYS A 1 286 ? -20.151 0.901 -11.235 1.00 85.56 286 LYS A N 1
ATOM 2184 C CA . LYS A 1 286 ? -19.715 2.252 -11.626 1.00 85.56 286 LYS A CA 1
ATOM 2185 C C . LYS A 1 286 ? -18.332 2.591 -11.084 1.00 85.56 286 LYS A C 1
ATOM 2187 O O . LYS A 1 286 ? -17.957 2.177 -9.993 1.00 85.56 286 LYS A O 1
ATOM 2192 N N . ILE A 1 287 ? -17.627 3.431 -11.834 1.00 86.31 287 ILE A N 1
ATOM 2193 C CA . ILE A 1 287 ? -16.322 3.987 -11.475 1.00 86.31 287 ILE A CA 1
ATOM 2194 C C . ILE A 1 287 ? -16.543 5.338 -10.768 1.00 86.31 287 ILE A C 1
ATOM 2196 O O . ILE A 1 287 ? -17.234 6.195 -11.334 1.00 86.31 287 ILE A O 1
ATOM 2200 N N . PRO A 1 288 ? -16.007 5.561 -9.552 1.00 87.38 288 PRO A N 1
ATOM 2201 C CA . PRO A 1 288 ? -16.116 6.851 -8.881 1.00 87.38 288 PRO A CA 1
ATOM 2202 C C . PRO A 1 288 ? -15.312 7.943 -9.604 1.00 87.38 288 PRO A C 1
ATOM 2204 O O . PRO A 1 288 ? -14.199 7.725 -10.085 1.00 87.38 288 PRO A O 1
ATOM 2207 N N . ALA A 1 289 ? -15.868 9.155 -9.649 1.00 85.44 289 ALA A N 1
ATOM 2208 C CA . ALA A 1 289 ? -15.149 10.347 -10.097 1.00 85.44 289 ALA A CA 1
ATOM 2209 C C . ALA A 1 289 ? -14.492 11.036 -8.894 1.00 85.44 289 ALA A C 1
ATOM 2211 O O . ALA A 1 289 ? -15.172 11.321 -7.906 1.00 85.44 289 ALA A O 1
ATOM 2212 N N . THR A 1 290 ? -13.202 11.363 -8.972 1.00 86.00 290 THR A N 1
ATOM 2213 C CA . THR A 1 290 ? -12.469 12.020 -7.872 1.00 86.00 290 THR A CA 1
ATOM 2214 C C . THR A 1 290 ? -12.923 13.461 -7.634 1.00 86.00 290 THR A C 1
ATOM 2216 O O . THR A 1 290 ? -12.734 13.991 -6.542 1.00 86.00 290 THR A O 1
ATOM 2219 N N . SER A 1 291 ? -13.658 14.066 -8.573 1.00 83.38 291 SER A N 1
ATOM 2220 C CA . SER A 1 291 ? -14.381 15.333 -8.363 1.00 83.38 291 SER A CA 1
ATOM 2221 C C . SER A 1 291 ? -15.406 15.290 -7.220 1.00 83.38 291 SER A C 1
ATOM 2223 O O . SER A 1 291 ? -15.653 16.320 -6.590 1.00 83.38 291 SER A O 1
ATOM 2225 N N . LEU A 1 292 ? -15.957 14.112 -6.878 1.00 85.56 292 LEU A N 1
ATOM 2226 C CA . LEU A 1 292 ? -16.780 13.918 -5.666 1.00 85.56 292 LEU A CA 1
ATOM 2227 C C . LEU A 1 292 ? -16.022 14.317 -4.391 1.00 85.56 292 LEU A C 1
ATOM 2229 O O . LEU A 1 292 ? -16.619 14.732 -3.396 1.00 85.56 292 LEU A O 1
ATOM 2233 N N . CYS A 1 293 ? -14.703 14.225 -4.491 1.00 86.75 293 CYS A N 1
ATOM 2234 C CA . CYS A 1 293 ? -13.707 14.413 -3.465 1.00 86.75 293 CYS A CA 1
ATOM 2235 C C . CYS A 1 293 ? -12.789 15.587 -3.756 1.00 86.75 293 CYS A C 1
ATOM 2237 O O . CYS A 1 293 ? -11.625 15.549 -3.377 1.00 86.75 293 CYS A O 1
ATOM 2239 N N . HIS A 1 294 ? -13.303 16.603 -4.468 1.00 85.81 294 HIS A N 1
ATOM 2240 C CA . HIS A 1 294 ? -12.561 17.821 -4.810 1.00 85.81 294 HIS A CA 1
ATOM 2241 C C . HIS A 1 294 ? -11.150 17.525 -5.334 1.00 85.81 294 HIS A C 1
ATOM 2243 O O . HIS A 1 294 ? -10.202 18.253 -5.047 1.00 85.81 294 HIS A O 1
ATOM 2249 N N . GLU A 1 295 ? -11.028 16.428 -6.088 1.00 85.88 295 GLU A N 1
ATOM 2250 C CA . GLU A 1 295 ? -9.770 15.991 -6.681 1.00 85.88 295 GLU A CA 1
ATOM 2251 C C . GLU A 1 295 ? -8.656 15.838 -5.634 1.00 85.88 295 GLU A C 1
ATOM 2253 O O . GLU A 1 295 ? -7.505 16.197 -5.870 1.00 85.88 295 GLU A O 1
ATOM 2258 N N . PHE A 1 296 ? -9.013 15.356 -4.438 1.00 90.75 296 PHE A N 1
ATOM 2259 C CA . PHE A 1 296 ? -8.097 15.101 -3.326 1.00 90.75 296 PHE A CA 1
ATOM 2260 C C . PHE A 1 296 ? -7.218 16.318 -2.988 1.00 90.75 296 PHE A C 1
ATOM 2262 O O . PHE A 1 296 ? -6.085 16.176 -2.522 1.00 90.75 296 PHE A O 1
ATOM 2269 N N . SER A 1 297 ? -7.732 17.526 -3.243 1.00 88.12 297 SER A N 1
ATOM 2270 C CA . SER A 1 297 ? -6.933 18.742 -3.295 1.00 88.12 297 SER A CA 1
ATOM 2271 C C . SER A 1 297 ? -7.629 19.977 -2.737 1.00 88.12 297 SER A C 1
ATOM 2273 O O . SER A 1 297 ? -8.850 20.120 -2.732 1.00 88.12 297 SER A O 1
ATOM 2275 N N . LYS A 1 298 ? -6.820 20.938 -2.296 1.00 85.31 298 LYS A N 1
ATOM 2276 C CA . LYS A 1 298 ? -7.256 22.282 -1.908 1.00 85.31 298 LYS A CA 1
ATOM 2277 C C . LYS A 1 298 ? -6.285 23.341 -2.404 1.00 85.31 298 LYS A C 1
ATOM 2279 O O . LYS A 1 298 ? -5.113 23.071 -2.661 1.00 85.31 298 LYS A O 1
ATOM 2284 N N . HIS A 1 299 ? -6.762 24.577 -2.467 1.00 82.81 299 HIS A N 1
ATOM 2285 C CA . HIS A 1 299 ? -5.915 25.735 -2.711 1.00 82.81 299 HIS A CA 1
ATOM 2286 C C . HIS A 1 299 ? -5.586 26.450 -1.401 1.00 82.81 299 HIS A C 1
ATOM 2288 O O . HIS A 1 299 ? -6.479 26.956 -0.720 1.00 82.81 299 HIS A O 1
ATOM 2294 N N . ASP A 1 300 ? -4.298 26.533 -1.075 1.00 80.38 300 ASP A N 1
ATOM 2295 C CA . ASP A 1 300 ? -3.821 27.319 0.060 1.00 80.38 300 ASP A CA 1
ATOM 2296 C C . ASP A 1 300 ? -3.382 28.715 -0.405 1.00 80.38 300 ASP A C 1
ATOM 2298 O O . ASP A 1 300 ? -2.603 28.869 -1.350 1.00 80.38 300 ASP A O 1
ATOM 2302 N N . VAL A 1 301 ? -3.835 29.754 0.302 1.00 76.31 301 VAL A N 1
ATOM 2303 C CA . VAL A 1 301 ? -3.499 31.149 -0.018 1.00 76.31 301 VAL A CA 1
ATOM 2304 C C . VAL A 1 301 ? -1.981 31.348 -0.047 1.00 76.31 301 VAL A C 1
ATOM 2306 O O . VAL A 1 301 ? -1.271 31.019 0.901 1.00 76.31 301 VAL A O 1
ATOM 2309 N N . GLY A 1 302 ? -1.487 31.940 -1.136 1.00 72.31 302 GLY A N 1
ATOM 2310 C CA . GLY A 1 302 ? -0.057 32.186 -1.338 1.00 72.31 302 GLY A CA 1
ATOM 2311 C C . GLY A 1 302 ? 0.708 31.002 -1.932 1.00 72.31 302 GLY A C 1
ATOM 2312 O O . GLY A 1 302 ? 1.913 31.131 -2.149 1.00 72.31 302 GLY A O 1
ATOM 2313 N N . ARG A 1 303 ? 0.035 29.882 -2.239 1.00 73.12 303 ARG A N 1
ATOM 2314 C CA . ARG A 1 303 ? 0.602 28.779 -3.021 1.00 73.12 303 ARG A CA 1
ATOM 2315 C C . ARG A 1 303 ? 0.073 28.813 -4.458 1.00 73.12 303 ARG A C 1
ATOM 2317 O O . ARG A 1 303 ? -1.137 28.839 -4.650 1.00 73.12 303 ARG A O 1
ATOM 2324 N N . PRO A 1 304 ? 0.945 28.798 -5.479 1.00 71.50 304 PRO A N 1
ATOM 2325 C CA . PRO A 1 304 ? 0.515 28.809 -6.879 1.00 71.50 304 PRO A CA 1
ATOM 2326 C C . PRO A 1 304 ? 0.062 27.432 -7.411 1.00 71.50 304 PRO A C 1
ATOM 2328 O O . PRO A 1 304 ? -0.259 27.320 -8.590 1.00 71.50 304 PRO A O 1
ATOM 2331 N N . TYR A 1 305 ? 0.049 26.400 -6.565 1.00 77.19 305 TYR A N 1
ATOM 2332 C CA . TYR A 1 305 ? -0.316 25.012 -6.869 1.00 77.19 305 TYR A CA 1
ATOM 2333 C C . TYR A 1 305 ? -1.204 24.448 -5.747 1.00 77.19 305 TYR A C 1
ATOM 2335 O O . TYR A 1 305 ? -1.286 25.036 -4.662 1.00 77.19 305 TYR A O 1
ATOM 2343 N N . LEU A 1 306 ? -1.875 23.327 -6.016 1.00 83.25 306 LEU A N 1
ATOM 2344 C CA . LEU A 1 306 ? -2.776 22.662 -5.074 1.00 83.25 306 LEU A CA 1
ATOM 2345 C C . LEU A 1 306 ? -2.011 21.845 -4.022 1.00 83.25 306 LEU A C 1
ATOM 2347 O O . LEU A 1 306 ? -0.923 21.328 -4.280 1.00 83.25 306 LEU A O 1
ATOM 2351 N N . SER A 1 307 ? -2.601 21.743 -2.835 1.00 86.75 307 SER A N 1
ATOM 2352 C CA . SER A 1 307 ? -2.135 20.922 -1.716 1.00 86.75 307 SER A CA 1
ATOM 2353 C C . SER A 1 307 ? -3.067 19.722 -1.526 1.00 86.75 307 SER A C 1
ATOM 2355 O O . SER A 1 307 ? -4.264 19.872 -1.774 1.00 86.75 307 SER A O 1
ATOM 2357 N N . PRO A 1 308 ? -2.568 18.575 -1.035 1.00 90.19 308 PRO A N 1
ATOM 2358 C CA . PRO A 1 308 ? -3.403 17.414 -0.732 1.00 90.19 308 PRO A CA 1
ATOM 2359 C C . PRO A 1 308 ? -4.489 17.754 0.301 1.00 90.19 308 PRO A C 1
ATOM 2361 O O . PRO A 1 308 ? -4.227 18.437 1.297 1.00 90.19 308 PRO A O 1
ATOM 2364 N N . ASN A 1 309 ? -5.707 17.276 0.057 1.00 89.19 309 ASN A N 1
ATOM 2365 C CA . ASN A 1 309 ? -6.855 17.384 0.953 1.00 89.19 309 ASN A CA 1
ATOM 2366 C C . ASN A 1 309 ? -7.899 16.314 0.613 1.00 89.19 309 ASN A C 1
ATOM 2368 O O . ASN A 1 309 ? -8.489 16.352 -0.456 1.00 89.19 309 ASN A O 1
ATOM 2372 N N . PHE A 1 310 ? -8.118 15.361 1.509 1.00 89.44 310 PHE A N 1
ATOM 2373 C CA . PHE A 1 310 ? -9.027 14.231 1.288 1.00 89.44 310 PHE A CA 1
ATOM 2374 C C . PHE A 1 310 ? -9.666 13.623 2.557 1.00 89.44 310 PHE A C 1
ATOM 2376 O O . PHE A 1 310 ? -10.162 12.494 2.491 1.00 89.44 310 PHE A O 1
ATOM 2383 N N . PRO A 1 311 ? -9.690 14.284 3.736 1.00 85.69 311 PRO A N 1
ATOM 2384 C CA . PRO A 1 311 ? -10.196 13.640 4.942 1.00 85.69 311 PRO A CA 1
ATOM 2385 C C . PRO A 1 311 ? -11.703 13.349 4.875 1.00 85.69 311 PRO A C 1
ATOM 2387 O O . PRO A 1 311 ? -12.180 12.441 5.545 1.00 85.69 311 PRO A O 1
ATOM 2390 N N . ASP A 1 312 ? -12.501 14.082 4.098 1.00 83.62 312 ASP A N 1
ATOM 2391 C CA . ASP A 1 312 ? -13.925 13.780 3.873 1.00 83.62 312 ASP A CA 1
ATOM 2392 C C . ASP A 1 312 ? -14.170 12.631 2.878 1.00 83.62 312 ASP A C 1
ATOM 2394 O O . ASP A 1 312 ? -15.324 12.251 2.677 1.00 83.62 312 ASP A O 1
ATOM 2398 N N . CYS A 1 313 ? -13.110 12.066 2.300 1.00 89.25 313 CYS A N 1
ATOM 2399 C CA . CYS A 1 313 ? -13.176 11.096 1.210 1.00 89.25 313 CYS A CA 1
ATOM 2400 C C . CYS A 1 313 ? -12.676 9.707 1.554 1.00 89.25 313 CYS A C 1
ATOM 2402 O O . CYS A 1 313 ? -13.166 8.741 0.971 1.00 89.25 313 CYS A O 1
ATOM 2404 N N . THR A 1 314 ? -11.751 9.620 2.504 1.00 93.62 314 THR A N 1
ATOM 2405 C CA . THR A 1 314 ? -11.266 8.375 3.092 1.00 93.62 314 THR A CA 1
ATOM 2406 C C . THR A 1 314 ? -10.746 8.635 4.500 1.00 93.62 314 THR A C 1
ATOM 2408 O O . THR A 1 314 ? -10.218 9.716 4.779 1.00 93.62 314 THR A O 1
ATOM 2411 N N . ASP A 1 315 ? -10.859 7.646 5.383 1.00 92.81 315 ASP A N 1
ATOM 2412 C CA . ASP A 1 315 ? -10.176 7.623 6.680 1.00 92.81 315 ASP A CA 1
ATOM 2413 C C . ASP A 1 315 ? -9.010 6.622 6.747 1.00 92.81 315 ASP A C 1
ATOM 2415 O O . ASP A 1 315 ? -8.362 6.493 7.788 1.00 92.81 315 ASP A O 1
ATOM 2419 N N . GLN A 1 316 ? -8.694 5.985 5.618 1.00 94.38 316 GLN A N 1
ATOM 2420 C CA . GLN A 1 316 ? -7.599 5.030 5.448 1.00 94.38 316 GLN A CA 1
ATOM 2421 C C . GLN A 1 316 ? -6.288 5.686 4.982 1.00 94.38 316 GLN A C 1
ATOM 2423 O O . GLN A 1 316 ? -5.233 5.053 5.022 1.00 94.38 316 GLN A O 1
ATOM 2428 N N . SER A 1 317 ? -6.329 6.969 4.610 1.00 94.38 317 SER A N 1
ATOM 2429 C CA . SER A 1 317 ? -5.161 7.775 4.229 1.00 94.38 317 SER A CA 1
ATOM 2430 C C . SER A 1 317 ? -5.035 9.037 5.087 1.00 94.38 317 SER A C 1
ATOM 2432 O O . SER A 1 317 ? -5.997 9.514 5.693 1.00 94.38 317 SER A O 1
ATOM 2434 N N . GLY A 1 318 ? -3.825 9.599 5.152 1.00 91.69 318 GLY A N 1
ATOM 2435 C CA . GLY A 1 318 ? -3.528 10.835 5.884 1.00 91.69 318 GLY A CA 1
ATOM 2436 C C . GLY A 1 318 ? -2.351 11.588 5.267 1.00 91.69 318 GLY A C 1
ATOM 2437 O O . GLY A 1 318 ? -1.720 11.098 4.339 1.00 91.69 318 GLY A O 1
ATOM 2438 N N . LEU A 1 319 ? -2.028 12.778 5.779 1.00 90.00 319 LEU A N 1
ATOM 2439 C CA . LEU A 1 319 ? -0.907 13.577 5.253 1.00 90.00 319 LEU A CA 1
ATOM 2440 C C . LEU A 1 319 ? 0.463 12.893 5.410 1.00 90.00 319 LEU A C 1
ATOM 2442 O O . LEU A 1 319 ? 1.393 13.201 4.678 1.00 90.00 319 LEU A O 1
ATOM 2446 N N . ASP A 1 320 ? 0.582 11.943 6.331 1.00 90.06 320 ASP A N 1
ATOM 2447 C CA . ASP A 1 320 ? 1.748 11.072 6.517 1.00 90.06 320 ASP A CA 1
ATOM 2448 C C . ASP A 1 320 ? 1.859 9.936 5.503 1.00 90.06 320 ASP A C 1
ATOM 2450 O O . ASP A 1 320 ? 2.888 9.268 5.443 1.00 90.06 320 ASP A O 1
ATOM 2454 N N . SER A 1 321 ? 0.801 9.692 4.728 1.00 93.06 321 SER A N 1
ATOM 2455 C CA . SER A 1 321 ? 0.828 8.776 3.592 1.00 93.06 321 SER A CA 1
ATOM 2456 C C . SER A 1 321 ? 0.891 9.504 2.247 1.00 93.06 321 SER A C 1
ATOM 2458 O O . SER A 1 321 ? 0.699 8.875 1.214 1.00 93.06 321 SER A O 1
ATOM 2460 N N . VAL A 1 322 ? 1.159 10.814 2.245 1.00 93.88 322 VAL A N 1
ATOM 2461 C CA . VAL A 1 322 ? 1.351 11.600 1.023 1.00 93.88 322 VAL A CA 1
ATOM 2462 C C . VAL A 1 322 ? 2.838 11.703 0.700 1.00 93.88 322 VAL A C 1
ATOM 2464 O O . VAL A 1 322 ? 3.630 12.141 1.540 1.00 93.88 322 VAL A O 1
ATOM 2467 N N . ASP A 1 323 ? 3.215 11.339 -0.523 1.00 92.88 323 ASP A N 1
ATOM 2468 C CA . ASP A 1 323 ? 4.546 11.611 -1.056 1.00 92.88 323 ASP A CA 1
ATOM 2469 C C . ASP A 1 323 ? 4.500 12.768 -2.043 1.00 92.88 323 ASP A C 1
ATOM 2471 O O . ASP A 1 323 ? 3.670 12.811 -2.940 1.00 92.88 323 ASP A O 1
ATOM 2475 N N . THR A 1 324 ? 5.401 13.727 -1.885 1.00 90.62 324 THR A N 1
ATOM 2476 C CA . THR A 1 324 ? 5.508 14.890 -2.773 1.00 90.62 324 THR A CA 1
ATOM 2477 C C . THR A 1 324 ? 6.973 15.116 -3.108 1.00 90.62 324 THR A C 1
ATOM 2479 O O . THR A 1 324 ? 7.845 14.624 -2.383 1.00 90.62 324 THR A O 1
ATOM 2482 N N . PRO A 1 325 ? 7.301 15.896 -4.152 1.00 85.69 325 PRO A N 1
ATOM 2483 C CA . PRO A 1 325 ? 8.690 16.193 -4.448 1.00 85.69 325 PRO A CA 1
ATOM 2484 C C . PRO A 1 325 ? 9.347 16.906 -3.262 1.00 85.69 325 PRO A C 1
ATOM 2486 O O . PRO A 1 325 ? 8.739 17.756 -2.601 1.00 85.69 325 PRO A O 1
ATOM 2489 N N . ALA A 1 326 ? 10.624 16.610 -3.013 1.00 80.50 326 ALA A N 1
ATOM 2490 C CA . ALA A 1 326 ? 11.348 17.192 -1.889 1.00 80.50 326 ALA A CA 1
ATOM 2491 C C . ALA A 1 326 ? 11.292 18.733 -1.931 1.00 80.50 326 ALA A C 1
ATOM 2493 O O . ALA A 1 326 ? 11.577 19.348 -2.961 1.00 80.50 326 ALA A O 1
ATOM 2494 N N . SER A 1 327 ? 10.961 19.350 -0.789 1.00 65.50 327 SER A N 1
ATOM 2495 C CA . SER A 1 327 ? 10.539 20.759 -0.645 1.00 65.50 327 SER A CA 1
ATOM 2496 C C . SER A 1 327 ? 11.499 21.833 -1.181 1.00 65.50 327 SER A C 1
ATOM 2498 O O . SER A 1 327 ? 11.080 22.975 -1.378 1.00 65.50 327 SER A O 1
ATOM 2500 N N . VAL A 1 328 ? 12.760 21.482 -1.437 1.00 64.06 328 VAL A N 1
ATOM 2501 C CA . VAL A 1 328 ? 13.739 22.287 -2.180 1.00 64.06 328 VAL A CA 1
ATOM 2502 C C . VAL A 1 328 ? 14.570 21.332 -3.038 1.00 64.06 328 VAL A C 1
ATOM 2504 O O . VAL A 1 328 ? 15.594 20.812 -2.592 1.00 64.06 328 VAL A O 1
ATOM 2507 N N . SER A 1 329 ? 14.109 21.046 -4.253 1.00 70.06 329 SER A N 1
ATOM 2508 C CA . SER A 1 329 ? 14.775 20.121 -5.172 1.00 70.06 329 SER A CA 1
ATOM 2509 C C . SER A 1 329 ? 14.499 20.487 -6.625 1.00 70.06 329 SER A C 1
ATOM 2511 O O . SER A 1 329 ? 13.503 21.137 -6.926 1.00 70.06 329 SER A O 1
ATOM 2513 N N . VAL A 1 330 ? 15.367 20.027 -7.528 1.00 71.44 330 VAL A N 1
ATOM 2514 C CA . VAL A 1 330 ? 15.140 20.179 -8.973 1.00 71.44 330 VAL A CA 1
ATOM 2515 C C . VAL A 1 330 ? 13.862 19.469 -9.425 1.00 71.44 330 VAL A C 1
ATOM 2517 O O . VAL A 1 330 ? 13.172 19.976 -10.303 1.00 71.44 330 VAL A O 1
ATOM 2520 N N . ASN A 1 331 ? 13.513 18.345 -8.787 1.00 77.69 331 ASN A N 1
ATOM 2521 C CA . ASN A 1 331 ? 12.282 17.609 -9.054 1.00 77.69 331 ASN A CA 1
ATOM 2522 C C . ASN A 1 331 ? 11.069 18.504 -8.813 1.00 77.69 331 ASN A C 1
ATOM 2524 O O . ASN A 1 331 ? 10.205 18.613 -9.669 1.00 77.69 331 ASN A O 1
ATOM 2528 N N . LEU A 1 332 ? 11.042 19.218 -7.686 1.00 77.44 332 LEU A N 1
ATOM 2529 C CA . LEU A 1 332 ? 9.949 20.124 -7.348 1.00 77.44 332 LEU A CA 1
ATOM 2530 C C . LEU A 1 332 ? 9.734 21.218 -8.400 1.00 77.44 332 LEU A C 1
ATOM 2532 O O . LEU A 1 332 ? 8.591 21.520 -8.737 1.00 77.44 332 LEU A O 1
ATOM 2536 N N . ASP A 1 333 ? 10.808 21.811 -8.917 1.00 75.25 333 ASP A N 1
ATOM 2537 C CA . ASP A 1 333 ? 10.711 22.878 -9.919 1.00 75.25 333 ASP A CA 1
ATOM 2538 C C . ASP A 1 333 ? 10.207 22.344 -11.270 1.00 75.25 333 ASP A C 1
ATOM 2540 O O . ASP A 1 333 ? 9.401 22.999 -11.936 1.00 75.25 333 ASP A O 1
ATOM 2544 N N . VAL A 1 334 ? 10.612 21.126 -11.641 1.00 76.06 334 VAL A N 1
ATOM 2545 C CA . VAL A 1 334 ? 10.132 20.427 -12.844 1.00 76.06 334 VAL A CA 1
ATOM 2546 C C . VAL A 1 334 ? 8.672 20.000 -12.695 1.00 76.06 334 VAL A C 1
ATOM 2548 O O . VAL A 1 334 ? 7.868 20.324 -13.563 1.00 76.06 334 VAL A O 1
ATOM 2551 N N . CYS A 1 335 ? 8.298 19.369 -11.580 1.00 78.94 335 CYS A N 1
ATOM 2552 C CA . CYS A 1 335 ? 6.922 18.937 -11.320 1.00 78.94 335 CYS A CA 1
ATOM 2553 C C . CYS A 1 335 ? 5.948 20.123 -11.242 1.00 78.94 335 CYS A C 1
ATOM 2555 O O . CYS A 1 335 ? 4.789 20.029 -11.623 1.00 78.94 335 CYS A O 1
ATOM 2557 N N . ARG A 1 336 ? 6.413 21.303 -10.814 1.00 75.88 336 ARG A N 1
ATOM 2558 C CA . ARG A 1 336 ? 5.598 22.529 -10.852 1.00 75.88 336 ARG A CA 1
ATOM 2559 C C . ARG A 1 336 ? 5.451 23.118 -12.249 1.00 75.88 336 ARG A C 1
ATOM 2561 O O . ARG A 1 336 ? 4.513 23.887 -12.488 1.00 75.88 336 ARG A O 1
ATOM 2568 N N . ALA A 1 337 ? 6.371 22.829 -13.166 1.00 66.06 337 ALA A N 1
ATOM 2569 C CA . ALA A 1 337 ? 6.371 23.428 -14.489 1.00 66.06 337 ALA A CA 1
ATOM 2570 C C . ALA A 1 337 ? 5.139 22.956 -15.275 1.00 66.06 337 ALA A C 1
ATOM 2572 O O . ALA A 1 337 ? 5.122 21.878 -15.855 1.00 66.06 337 ALA A O 1
ATOM 2573 N N . GLY A 1 338 ? 4.109 23.803 -15.373 1.00 57.25 338 GLY A N 1
ATOM 2574 C CA . GLY A 1 338 ? 2.834 23.489 -16.039 1.00 57.25 338 GLY A CA 1
ATOM 2575 C C . GLY A 1 338 ? 1.667 23.162 -15.107 1.00 57.25 338 GLY A C 1
ATOM 2576 O O . GLY A 1 338 ? 0.564 23.002 -15.607 1.00 57.25 338 GLY A O 1
ATOM 2577 N N . LYS A 1 339 ? 1.894 23.131 -13.788 1.00 64.75 339 LYS A N 1
ATOM 2578 C CA . LYS A 1 339 ? 0.864 22.960 -12.742 1.00 64.75 339 LYS A CA 1
ATOM 2579 C C . LYS A 1 339 ? 0.566 24.271 -11.994 1.00 64.75 339 LYS A C 1
ATOM 2581 O O . LYS A 1 339 ? -0.105 24.280 -10.966 1.00 64.75 339 LYS A O 1
ATOM 2586 N N . VAL A 1 340 ? 1.116 25.388 -12.481 1.00 61.69 340 VAL A N 1
ATOM 2587 C CA . VAL A 1 340 ? 0.834 26.730 -11.955 1.00 61.69 340 VAL A CA 1
ATOM 2588 C C . VAL A 1 340 ? -0.570 27.123 -12.386 1.00 61.69 340 VAL A C 1
ATOM 2590 O O . VAL A 1 340 ? -0.825 27.263 -13.581 1.00 61.69 340 VAL A O 1
ATOM 2593 N N . LEU A 1 341 ? -1.452 27.329 -11.411 1.00 56.72 341 LEU A N 1
ATOM 2594 C CA . LEU A 1 341 ? -2.836 27.719 -11.662 1.00 56.72 341 LEU A CA 1
ATOM 2595 C C . LEU A 1 341 ? -2.885 29.067 -12.396 1.00 56.72 341 LEU A C 1
ATOM 2597 O O . LEU A 1 341 ? -2.284 30.055 -11.955 1.00 56.72 341 LEU A O 1
ATOM 2601 N N . SER A 1 342 ? -3.616 29.125 -13.509 1.00 60.47 342 SER A N 1
ATOM 2602 C CA . SER A 1 342 ? -3.946 30.383 -14.173 1.00 60.47 342 SER A CA 1
ATOM 2603 C C . SER A 1 342 ? -4.935 31.201 -13.332 1.00 60.47 342 SER A C 1
ATOM 2605 O O . SER A 1 342 ? -5.546 30.713 -12.380 1.00 60.47 342 SER A O 1
ATOM 2607 N N . LEU A 1 343 ? -5.124 32.477 -13.682 1.00 62.06 343 LEU A N 1
ATOM 2608 C CA . LEU A 1 343 ? -6.155 33.307 -13.047 1.00 62.06 343 LEU A CA 1
ATOM 2609 C C . LEU A 1 343 ? -7.562 32.715 -13.227 1.00 62.06 343 LEU A C 1
ATOM 2611 O O . LEU A 1 343 ? -8.372 32.820 -12.309 1.00 62.06 343 LEU A O 1
ATOM 2615 N N . ASP A 1 344 ? -7.832 32.077 -14.365 1.00 60.31 344 ASP A N 1
ATOM 2616 C CA . ASP A 1 344 ? -9.119 31.434 -14.635 1.00 60.31 344 ASP A CA 1
ATOM 2617 C C . ASP A 1 344 ? -9.290 30.162 -13.789 1.00 60.31 344 ASP A C 1
ATOM 2619 O O . ASP A 1 344 ? -10.371 29.932 -13.243 1.00 60.31 344 ASP A O 1
ATOM 2623 N N . ASP A 1 345 ? -8.210 29.407 -13.563 1.00 62.62 345 ASP A N 1
ATOM 2624 C CA . ASP A 1 345 ? -8.220 28.237 -12.676 1.00 62.62 345 ASP A CA 1
ATOM 2625 C C . ASP A 1 345 ? -8.461 28.652 -11.224 1.00 62.62 345 ASP A C 1
ATOM 2627 O O . ASP A 1 345 ? -9.278 28.051 -10.533 1.00 62.62 345 ASP A O 1
ATOM 2631 N N . LEU A 1 346 ? -7.819 29.734 -10.770 1.00 62.53 346 LEU A N 1
ATOM 2632 C CA . LEU A 1 346 ? -8.053 30.303 -9.441 1.00 62.53 346 LEU A CA 1
ATOM 2633 C C . LEU A 1 346 ? -9.506 30.758 -9.266 1.00 62.53 346 LEU A C 1
ATOM 2635 O O . LEU A 1 346 ? -10.109 30.504 -8.224 1.00 62.53 346 LEU A O 1
ATOM 2639 N N . VAL A 1 347 ? -10.093 31.407 -10.276 1.00 63.38 347 VAL A N 1
ATOM 2640 C CA . VAL A 1 347 ? -11.512 31.792 -10.252 1.00 63.38 347 VAL A CA 1
ATOM 2641 C C . VAL A 1 347 ? -12.409 30.552 -10.219 1.00 63.38 347 VAL A C 1
ATOM 2643 O O . VAL A 1 347 ? -13.369 30.530 -9.448 1.00 63.38 347 VAL A O 1
ATOM 2646 N N . SER A 1 348 ? -12.094 29.506 -10.986 1.00 61.78 348 SER A N 1
ATOM 2647 C CA . SER A 1 348 ? -12.842 28.245 -10.983 1.00 61.78 348 SER A CA 1
ATOM 2648 C C . SER A 1 348 ? -12.771 27.542 -9.624 1.00 61.78 348 SER A C 1
ATOM 2650 O O . SER A 1 348 ? -13.809 27.204 -9.061 1.00 61.78 348 SER A O 1
ATOM 2652 N N . VAL A 1 349 ? -11.581 27.419 -9.029 1.00 61.44 349 VAL A N 1
ATOM 2653 C CA . VAL A 1 349 ? -11.388 26.838 -7.689 1.00 61.44 349 VAL A CA 1
ATOM 2654 C C . VAL A 1 349 ? -12.189 27.604 -6.633 1.00 61.44 349 VAL A C 1
ATOM 2656 O O . VAL A 1 349 ? -12.903 27.003 -5.834 1.00 61.44 349 VAL A O 1
ATOM 2659 N N . VAL A 1 350 ? -12.134 28.940 -6.650 1.00 58.88 350 VAL A N 1
ATOM 2660 C CA . VAL A 1 350 ? -12.850 29.785 -5.676 1.00 58.88 350 VAL A CA 1
ATOM 2661 C C . VAL A 1 350 ? -14.372 29.761 -5.887 1.00 58.88 350 VAL A C 1
ATOM 2663 O O . VAL A 1 350 ? -15.126 30.001 -4.944 1.00 58.88 350 VAL A O 1
ATOM 2666 N N . THR A 1 351 ? -14.847 29.454 -7.097 1.00 55.22 351 THR A N 1
ATOM 2667 C CA . THR A 1 351 ? -16.284 29.365 -7.422 1.00 55.22 351 THR A CA 1
ATOM 2668 C C . THR A 1 351 ? -16.841 27.938 -7.395 1.00 55.22 351 THR A C 1
ATOM 2670 O O . THR A 1 351 ? -18.028 27.753 -7.664 1.00 55.22 351 THR A O 1
ATOM 2673 N N . GLY A 1 352 ? -16.029 26.939 -7.027 1.00 49.91 352 GLY A N 1
ATOM 2674 C CA . GLY A 1 352 ? -16.434 25.529 -6.990 1.00 49.91 352 GLY A CA 1
ATOM 2675 C C . GLY A 1 352 ? -16.644 24.907 -8.377 1.00 49.91 352 GLY A C 1
ATOM 2676 O O . GLY A 1 352 ? -17.410 23.954 -8.510 1.00 49.91 352 GLY A O 1
ATOM 2677 N N . GLY A 1 353 ? -16.021 25.473 -9.412 1.00 48.53 353 GLY A N 1
ATOM 2678 C CA . GLY A 1 353 ? -16.046 24.976 -10.785 1.00 48.53 353 GLY A CA 1
ATOM 2679 C C . GLY A 1 353 ? -14.947 23.948 -11.075 1.00 48.53 353 GLY A C 1
ATOM 2680 O O . GLY A 1 353 ? -13.910 23.913 -10.413 1.00 48.53 353 GLY A O 1
ATOM 2681 N N . VAL A 1 354 ? -15.163 23.134 -12.111 1.00 43.09 354 VAL A N 1
ATOM 2682 C CA . VAL A 1 354 ? -14.182 22.164 -12.623 1.00 43.09 354 VAL A CA 1
ATOM 2683 C C . VAL A 1 354 ? -13.145 22.898 -13.474 1.00 43.09 354 VAL A C 1
ATOM 2685 O O . VAL A 1 354 ? -13.495 23.520 -14.477 1.00 43.0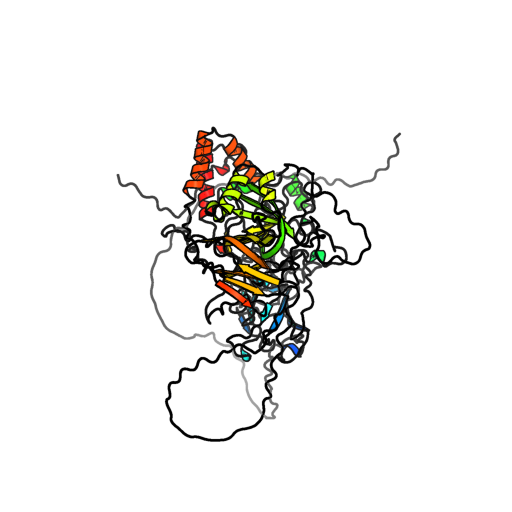9 354 VAL A O 1
ATOM 2688 N N . VAL A 1 355 ? -11.877 22.817 -13.072 1.00 45.28 355 VAL A N 1
ATOM 2689 C CA . VAL A 1 355 ? -10.731 23.334 -13.834 1.00 45.28 355 VAL A CA 1
ATOM 2690 C C . VAL A 1 355 ? -10.430 22.390 -15.010 1.00 45.28 355 VAL A C 1
ATOM 2692 O O . VAL A 1 355 ? -10.668 21.184 -14.929 1.00 45.28 355 VAL A O 1
ATOM 2695 N N . GLY A 1 356 ? -9.965 22.921 -16.141 1.00 38.94 356 GLY A N 1
ATOM 2696 C CA . GLY A 1 356 ? -9.502 22.111 -17.268 1.00 38.94 356 GLY A CA 1
ATOM 2697 C C . GLY A 1 356 ? -7.999 21.864 -17.168 1.00 38.94 356 GLY A C 1
ATOM 2698 O O . GLY A 1 356 ? -7.230 22.807 -17.290 1.00 38.94 356 GLY A O 1
ATOM 2699 N N . GLY A 1 357 ? -7.581 20.608 -17.003 1.00 47.06 357 GLY A N 1
ATOM 2700 C CA . GLY A 1 357 ? -6.230 20.166 -17.363 1.00 47.06 357 GLY A CA 1
ATOM 2701 C C . GLY A 1 357 ? -5.144 20.116 -16.284 1.00 47.06 357 GLY A C 1
ATOM 2702 O O . GLY A 1 357 ? -4.066 19.672 -16.636 1.00 47.06 357 GLY A O 1
ATOM 2703 N N . THR A 1 358 ? -5.382 20.474 -15.013 1.00 54.78 358 THR A N 1
ATOM 2704 C CA . THR A 1 358 ? -4.534 20.097 -13.849 1.00 54.78 358 THR A CA 1
ATOM 2705 C C . THR A 1 358 ? -5.309 20.338 -12.542 1.00 54.78 358 THR A C 1
ATOM 2707 O O . THR A 1 358 ? -5.263 21.439 -11.991 1.00 54.78 358 THR A O 1
ATOM 2710 N N . ASN A 1 359 ? -6.045 19.341 -12.039 1.00 68.19 359 ASN A N 1
ATOM 2711 C CA . ASN A 1 359 ? -6.986 19.567 -10.925 1.00 68.19 359 ASN A CA 1
ATOM 2712 C C . ASN A 1 359 ? -6.549 18.968 -9.583 1.00 68.19 359 ASN A C 1
ATOM 2714 O O . ASN A 1 359 ? -7.308 19.065 -8.626 1.00 68.19 359 ASN A O 1
ATOM 2718 N N . SER A 1 360 ? -5.359 18.370 -9.501 1.00 79.94 360 SER A N 1
ATOM 2719 C CA . SER A 1 360 ? -4.877 17.699 -8.291 1.00 79.94 360 SER A CA 1
ATOM 2720 C C . SER A 1 360 ? -3.533 18.254 -7.799 1.00 79.94 360 SER A C 1
ATOM 2722 O O . SER A 1 360 ? -2.844 18.989 -8.513 1.00 79.94 360 SER A O 1
ATOM 2724 N N . PHE A 1 361 ? -3.183 17.933 -6.554 1.00 85.62 361 PHE A N 1
ATOM 2725 C CA . PHE A 1 361 ? -1.872 18.149 -5.953 1.00 85.62 361 PHE A CA 1
ATOM 2726 C C . PHE A 1 361 ? -0.784 17.345 -6.680 1.00 85.62 361 PHE A C 1
ATOM 2728 O O . PHE A 1 361 ? -1.067 16.339 -7.318 1.00 85.62 361 PHE A O 1
ATOM 2735 N N . ILE A 1 362 ? 0.465 17.795 -6.563 1.00 85.38 362 ILE A N 1
ATOM 2736 C CA . ILE A 1 362 ? 1.637 17.122 -7.139 1.00 85.38 362 ILE A CA 1
ATOM 2737 C C . ILE A 1 362 ? 2.115 16.041 -6.165 1.00 85.38 362 ILE A C 1
ATOM 2739 O O . ILE A 1 362 ? 2.450 16.384 -5.027 1.00 85.38 362 ILE A O 1
ATOM 2743 N N . GLY A 1 363 ? 2.211 14.794 -6.626 1.00 88.69 363 GLY A N 1
ATOM 2744 C CA . GLY A 1 363 ? 2.692 13.649 -5.846 1.00 88.69 363 GLY A CA 1
ATOM 2745 C C . GLY A 1 363 ? 1.648 12.539 -5.707 1.00 88.69 363 GLY A C 1
ATOM 2746 O O . GLY A 1 363 ? 0.693 12.498 -6.473 1.00 88.69 363 GLY A O 1
ATOM 2747 N N . HIS A 1 364 ? 1.805 11.681 -4.701 1.00 92.94 364 HIS A N 1
ATOM 2748 C CA . HIS A 1 364 ? 0.979 10.493 -4.463 1.00 92.94 364 HIS A CA 1
ATOM 2749 C C . HIS A 1 364 ? 0.276 10.564 -3.107 1.00 92.94 364 HIS A C 1
ATOM 2751 O O . HIS A 1 364 ? 0.795 11.145 -2.151 1.00 92.94 364 HIS A O 1
ATOM 2757 N N . VAL A 1 365 ? -0.909 9.962 -3.002 1.00 94.44 365 VAL A N 1
ATOM 2758 C CA . VAL A 1 365 ? -1.556 9.664 -1.716 1.00 94.44 365 VAL A CA 1
ATOM 2759 C C . VAL A 1 365 ? -1.749 8.162 -1.576 1.00 94.44 365 VAL A C 1
ATOM 2761 O O . VAL A 1 365 ? -2.451 7.540 -2.371 1.00 94.44 365 VAL A O 1
ATOM 2764 N N . ASN A 1 366 ? -1.170 7.600 -0.518 1.00 96.25 366 ASN A N 1
ATOM 2765 C CA . ASN A 1 366 ? -1.152 6.164 -0.282 1.00 96.25 366 ASN A CA 1
ATOM 2766 C C . ASN A 1 366 ? -2.179 5.715 0.746 1.00 96.25 366 ASN A C 1
ATOM 2768 O O . ASN A 1 366 ? -2.460 6.408 1.735 1.00 96.25 366 ASN A O 1
ATOM 2772 N N . TYR A 1 367 ? -2.695 4.511 0.519 1.00 96.00 367 TYR A N 1
ATOM 2773 C CA . TYR A 1 367 ? -3.526 3.761 1.451 1.00 96.00 367 TYR A CA 1
ATOM 2774 C C . TYR A 1 367 ? -2.650 2.742 2.183 1.00 96.00 367 TYR A C 1
ATOM 2776 O O . TYR A 1 367 ? -2.177 2.984 3.293 1.00 96.00 367 TYR A O 1
ATOM 2784 N N . PHE A 1 368 ? -2.420 1.590 1.555 1.00 94.94 368 PHE A N 1
ATOM 2785 C CA . PHE A 1 368 ? -1.620 0.482 2.068 1.00 94.94 368 PHE A CA 1
ATOM 2786 C C . PHE A 1 368 ? -1.382 -0.541 0.947 1.00 94.94 368 PHE A C 1
ATOM 2788 O O . PHE A 1 368 ? -2.069 -0.498 -0.075 1.00 94.94 368 PHE A O 1
ATOM 2795 N N . PRO A 1 369 ? -0.457 -1.502 1.118 1.00 96.00 369 PRO A N 1
ATOM 2796 C CA . PRO A 1 369 ? -0.242 -2.518 0.100 1.00 96.00 369 PRO A CA 1
ATOM 2797 C C . PRO A 1 369 ? -1.452 -3.441 -0.096 1.00 96.00 369 PRO A C 1
ATOM 2799 O O . PRO A 1 369 ? -2.073 -3.892 0.875 1.00 96.00 369 PRO A O 1
ATOM 2802 N N . ILE A 1 370 ? -1.756 -3.752 -1.356 1.00 95.75 370 ILE A N 1
ATOM 2803 C CA . ILE A 1 370 ? -2.818 -4.687 -1.763 1.00 95.75 370 ILE A CA 1
ATOM 2804 C C . ILE A 1 370 ? -2.283 -5.692 -2.776 1.00 95.75 370 ILE A C 1
ATOM 2806 O O . ILE A 1 370 ? -1.293 -5.426 -3.454 1.00 95.75 370 ILE A O 1
ATOM 2810 N N . THR A 1 371 ? -2.987 -6.811 -2.927 1.00 95.38 371 THR A N 1
ATOM 2811 C CA . THR A 1 371 ? -2.725 -7.808 -3.964 1.00 95.38 371 THR A CA 1
ATOM 2812 C C . THR A 1 371 ? -3.829 -7.786 -5.007 1.00 95.38 371 THR A C 1
ATOM 2814 O O . THR A 1 371 ? -5.011 -7.907 -4.683 1.00 95.38 371 THR A O 1
ATOM 2817 N N . VAL A 1 372 ? -3.441 -7.716 -6.275 1.00 94.25 372 VAL A N 1
ATOM 2818 C CA . VAL A 1 372 ? -4.341 -7.849 -7.415 1.00 94.25 372 VAL A CA 1
ATOM 2819 C C . VAL A 1 372 ? -3.915 -9.045 -8.264 1.00 94.25 372 VAL A C 1
ATOM 2821 O O . VAL A 1 372 ? -2.761 -9.190 -8.662 1.00 94.25 372 VAL A O 1
ATOM 2824 N N . GLN A 1 373 ? -4.870 -9.929 -8.516 1.00 92.62 373 GLN A N 1
ATOM 2825 C CA . GLN A 1 373 ? -4.789 -11.083 -9.397 1.00 92.62 373 GLN A CA 1
ATOM 2826 C C . GLN A 1 373 ? -5.660 -10.824 -10.615 1.00 92.62 373 GLN A C 1
ATOM 2828 O O . GLN A 1 373 ? -6.821 -10.439 -10.464 1.00 92.62 373 GLN A O 1
ATOM 2833 N N . GLY A 1 374 ? -5.115 -11.043 -11.804 1.00 89.75 374 GLY A N 1
ATOM 2834 C CA . GLY A 1 374 ? -5.780 -10.655 -13.033 1.00 89.75 374 GLY A CA 1
ATOM 2835 C C . GLY A 1 374 ? -4.945 -10.904 -14.278 1.00 89.75 374 GLY A C 1
ATOM 2836 O O . GLY A 1 374 ? -4.142 -11.835 -14.339 1.00 89.75 374 GLY A O 1
ATOM 2837 N N . ASN A 1 375 ? -5.119 -10.039 -15.270 1.00 84.88 375 ASN A N 1
ATOM 2838 C CA . ASN A 1 375 ? -4.354 -10.051 -16.510 1.00 84.88 375 ASN A CA 1
ATOM 2839 C C . ASN A 1 375 ? -3.620 -8.720 -16.648 1.00 84.88 375 ASN A C 1
ATOM 2841 O O . ASN A 1 375 ? -4.239 -7.655 -16.583 1.00 84.88 375 ASN A O 1
ATOM 2845 N N . ALA A 1 376 ? -2.304 -8.793 -16.830 1.00 80.25 376 ALA A N 1
ATOM 2846 C CA . ALA A 1 376 ? -1.516 -7.624 -17.174 1.00 80.25 376 ALA A CA 1
ATOM 2847 C C . ALA A 1 376 ? -1.658 -7.349 -18.678 1.00 80.25 376 ALA A C 1
ATOM 2849 O O . ALA A 1 376 ? -1.653 -8.269 -19.496 1.00 80.25 376 ALA A O 1
ATOM 2850 N N . GLY A 1 377 ? -1.846 -6.084 -19.032 1.00 71.25 377 GLY A N 1
ATOM 2851 C CA . GLY A 1 377 ? -1.917 -5.623 -20.407 1.00 71.25 377 GLY A CA 1
ATOM 2852 C C . GLY A 1 377 ? -0.557 -5.160 -20.922 1.00 71.25 377 GLY A C 1
ATOM 2853 O O . GLY A 1 377 ? 0.496 -5.653 -20.519 1.00 71.25 377 GLY A O 1
ATOM 2854 N N . ARG A 1 378 ? -0.583 -4.213 -21.864 1.00 66.81 378 ARG A N 1
ATOM 2855 C CA . ARG A 1 378 ? 0.632 -3.661 -22.473 1.00 66.81 378 ARG A CA 1
ATOM 2856 C C . ARG A 1 378 ? 1.535 -3.047 -21.402 1.00 66.81 378 ARG A C 1
ATOM 2858 O O . ARG A 1 378 ? 1.037 -2.378 -20.498 1.00 66.81 378 ARG A O 1
ATOM 2865 N N . ILE A 1 379 ? 2.837 -3.256 -21.587 1.00 68.75 379 ILE A N 1
ATOM 2866 C CA . ILE A 1 379 ? 3.896 -2.625 -20.804 1.00 68.75 379 ILE A CA 1
ATOM 2867 C C . ILE A 1 379 ? 4.505 -1.497 -21.609 1.00 68.75 379 ILE A C 1
ATOM 2869 O O . ILE A 1 379 ? 4.766 -1.655 -22.810 1.00 68.75 379 ILE A O 1
ATOM 2873 N N . THR A 1 380 ? 4.719 -0.378 -20.940 1.00 63.56 380 THR A N 1
ATOM 2874 C CA . THR A 1 380 ? 5.555 0.710 -21.429 1.00 63.56 380 THR A CA 1
ATOM 2875 C C . THR A 1 380 ? 6.774 0.838 -20.535 1.00 63.56 380 THR A C 1
ATOM 2877 O O . THR A 1 380 ? 6.786 0.389 -19.395 1.00 63.56 380 THR A O 1
ATOM 2880 N N . HIS A 1 381 ? 7.849 1.354 -21.113 1.00 63.66 381 HIS A N 1
ATOM 2881 C CA . HIS A 1 381 ? 9.035 1.743 -20.370 1.00 63.66 381 HIS A CA 1
ATOM 2882 C C . HIS A 1 381 ? 9.270 3.200 -20.690 1.00 63.66 381 HIS A C 1
ATOM 2884 O O . HIS A 1 381 ? 9.511 3.557 -21.851 1.00 63.66 381 HIS A O 1
ATOM 2890 N N . GLU A 1 382 ? 9.195 4.041 -19.671 1.00 60.97 382 GLU A N 1
ATOM 2891 C CA . GLU A 1 382 ? 9.380 5.478 -19.799 1.00 60.97 382 GLU A CA 1
ATOM 2892 C C . GLU A 1 382 ? 10.882 5.811 -19.801 1.00 60.97 382 GLU A C 1
ATOM 2894 O O . GLU A 1 382 ? 11.363 6.691 -19.093 1.00 60.97 382 GLU A O 1
ATOM 2899 N N . LYS A 1 383 ? 11.642 5.112 -20.662 1.00 50.00 383 LYS A N 1
ATOM 2900 C CA . LYS A 1 383 ? 13.116 5.084 -20.789 1.00 50.00 383 LYS A CA 1
ATOM 2901 C C . LYS A 1 383 ? 13.823 6.442 -20.762 1.00 50.00 383 LYS A C 1
ATOM 2903 O O . LYS A 1 383 ? 15.038 6.537 -20.578 1.00 50.00 383 LYS A O 1
ATOM 2908 N N . TRP A 1 384 ? 13.094 7.507 -21.067 1.00 44.44 384 TRP A N 1
ATOM 2909 C CA . TRP A 1 384 ? 13.622 8.860 -21.214 1.00 44.44 384 TRP A CA 1
ATOM 2910 C C . TRP A 1 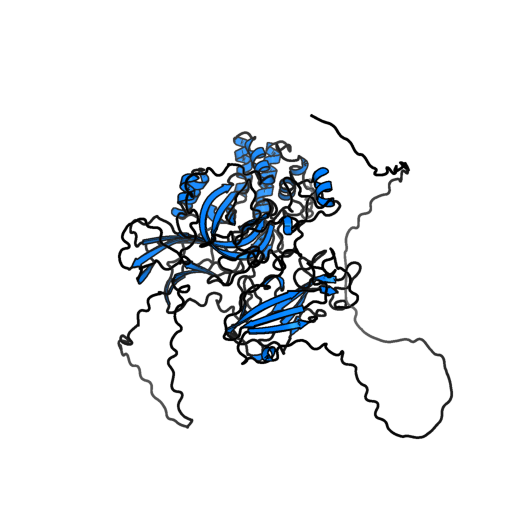384 ? 13.092 9.852 -20.174 1.00 44.44 384 TRP A C 1
ATOM 2912 O O . TRP A 1 384 ? 13.498 11.017 -20.217 1.00 44.44 384 TRP A O 1
ATOM 2922 N N . LYS A 1 385 ? 12.233 9.391 -19.262 1.00 53.25 385 LYS A N 1
ATOM 2923 C CA . LYS A 1 385 ? 11.573 10.163 -18.214 1.00 53.25 385 LYS A CA 1
ATOM 2924 C C . LYS A 1 385 ? 12.231 9.872 -16.866 1.00 53.25 385 LYS A C 1
ATOM 2926 O O . LYS A 1 385 ? 13.307 10.419 -16.607 1.00 53.25 385 LYS A O 1
ATOM 2931 N N . ASP A 1 386 ? 11.656 8.986 -16.066 1.00 51.94 386 ASP A N 1
ATOM 2932 C CA . ASP A 1 386 ? 12.216 8.479 -14.817 1.00 51.94 386 ASP A CA 1
ATOM 2933 C C . ASP A 1 386 ? 12.739 7.045 -14.897 1.00 51.94 386 ASP A C 1
ATOM 2935 O O . ASP A 1 386 ? 13.437 6.656 -13.964 1.00 51.94 386 ASP A O 1
ATOM 2939 N N . ASP A 1 387 ? 12.612 6.393 -16.065 1.00 60.88 387 ASP A N 1
ATOM 2940 C CA . ASP A 1 387 ? 13.058 5.015 -16.352 1.00 60.88 387 ASP A CA 1
ATOM 2941 C C . ASP A 1 387 ? 12.094 3.940 -15.822 1.00 60.88 387 ASP A C 1
ATOM 2943 O O . ASP A 1 387 ? 12.426 2.754 -15.820 1.00 60.88 387 ASP A O 1
ATOM 2947 N N . ASP A 1 388 ? 10.879 4.336 -15.440 1.00 68.31 388 ASP A N 1
ATOM 2948 C CA . ASP A 1 388 ? 9.900 3.432 -14.853 1.00 68.31 388 ASP A CA 1
ATOM 2949 C C . ASP A 1 388 ? 9.272 2.496 -15.892 1.00 68.31 388 ASP A C 1
ATOM 2951 O O . ASP A 1 388 ? 9.144 2.792 -17.088 1.00 68.31 388 ASP A O 1
ATOM 2955 N N . TYR A 1 389 ? 8.903 1.306 -15.422 1.00 74.62 389 TYR A N 1
ATOM 2956 C CA . TYR A 1 389 ? 8.118 0.344 -16.185 1.00 74.62 389 TYR A CA 1
ATOM 2957 C C . TYR A 1 389 ? 6.651 0.451 -15.774 1.00 74.62 389 TYR A C 1
ATOM 2959 O O . TYR A 1 389 ? 6.319 0.152 -14.626 1.00 74.62 389 TYR A O 1
ATOM 2967 N N . ASP A 1 390 ? 5.775 0.780 -16.723 1.00 76.69 390 ASP A N 1
ATOM 2968 C CA . ASP A 1 390 ? 4.334 0.839 -16.490 1.00 76.69 390 ASP A CA 1
ATOM 2969 C C . ASP A 1 390 ? 3.619 -0.419 -16.955 1.00 76.69 390 ASP A C 1
ATOM 2971 O O . ASP A 1 390 ? 3.881 -0.960 -18.036 1.00 76.69 390 ASP A O 1
ATOM 2975 N N . PHE A 1 391 ? 2.599 -0.812 -16.202 1.00 76.56 391 PHE A N 1
ATOM 2976 C CA . PHE A 1 391 ? 1.707 -1.901 -16.553 1.00 76.56 391 PHE A CA 1
ATOM 2977 C C . PHE A 1 391 ? 0.259 -1.447 -16.434 1.00 76.56 391 PHE A C 1
ATOM 2979 O O . PHE A 1 391 ? -0.140 -0.741 -15.511 1.00 76.56 391 PHE A O 1
ATOM 2986 N N . SER A 1 392 ? -0.563 -1.954 -17.345 1.00 80.38 392 SER A N 1
ATOM 2987 C CA . SER A 1 392 ? -2.003 -2.019 -17.116 1.00 80.38 392 SER A CA 1
ATOM 2988 C C . SER A 1 392 ? -2.334 -3.334 -16.419 1.00 80.38 392 SER A C 1
ATOM 2990 O O . SER A 1 392 ? -1.861 -4.387 -16.843 1.00 80.38 392 SER A O 1
ATOM 2992 N N . LEU A 1 393 ? -3.159 -3.304 -15.375 1.00 82.38 393 LEU A N 1
ATOM 2993 C CA . LEU A 1 393 ? -3.638 -4.507 -14.696 1.00 82.38 393 LEU A CA 1
ATOM 2994 C C . LEU A 1 393 ? -5.163 -4.513 -14.605 1.00 82.38 393 LEU A C 1
ATOM 2996 O O . LEU A 1 393 ? -5.781 -3.601 -14.056 1.00 82.38 393 LEU A O 1
ATOM 3000 N N . VAL A 1 394 ? -5.780 -5.573 -15.123 1.00 84.44 394 VAL A N 1
ATOM 3001 C CA . VAL A 1 394 ? -7.225 -5.802 -15.014 1.00 84.44 394 VAL A CA 1
ATOM 3002 C C . VAL A 1 394 ? -7.458 -6.980 -14.086 1.00 84.44 394 VAL A C 1
ATOM 3004 O O . VAL A 1 394 ? -6.996 -8.083 -14.373 1.00 84.44 394 VAL A O 1
ATOM 3007 N N . SER A 1 395 ? -8.158 -6.744 -12.977 1.00 84.81 395 SER A N 1
ATOM 3008 C CA . SER A 1 395 ? -8.436 -7.753 -11.954 1.00 84.81 395 SER A CA 1
ATOM 3009 C C . SER A 1 395 ? -9.343 -8.873 -12.492 1.00 84.81 395 SER A C 1
ATOM 3011 O O . SER A 1 395 ? -10.198 -8.669 -13.357 1.00 84.81 395 SER A O 1
ATOM 3013 N N . ASP A 1 396 ? -9.153 -10.094 -11.998 1.00 79.81 396 ASP A N 1
ATOM 3014 C CA . ASP A 1 396 ? -9.965 -11.245 -12.379 1.00 79.81 396 ASP A CA 1
ATOM 3015 C C . ASP A 1 396 ? -11.427 -11.057 -11.967 1.00 79.81 396 ASP A C 1
ATOM 3017 O O . ASP A 1 396 ? -11.745 -10.821 -10.801 1.00 79.81 396 ASP A O 1
ATOM 3021 N N . GLY A 1 397 ? -12.334 -11.241 -12.931 1.00 68.62 397 GLY A N 1
ATOM 3022 C CA . GLY A 1 397 ? -13.771 -11.069 -12.709 1.00 68.62 397 GLY A CA 1
ATOM 3023 C C . GLY A 1 397 ? -14.207 -9.609 -12.568 1.00 68.62 397 GLY A C 1
ATOM 3024 O O . GLY A 1 397 ? -15.371 -9.370 -12.256 1.00 68.62 397 GLY A O 1
ATOM 3025 N N . ASP A 1 398 ? -13.313 -8.653 -12.828 1.00 69.25 398 ASP A N 1
ATOM 3026 C CA . ASP A 1 398 ? -13.575 -7.223 -12.700 1.00 69.25 398 ASP A CA 1
ATOM 3027 C C . ASP A 1 398 ? -14.357 -6.671 -13.902 1.00 69.25 398 ASP A C 1
ATOM 3029 O O . ASP A 1 398 ? -13.841 -5.963 -14.767 1.00 69.25 398 ASP A O 1
ATOM 3033 N N . SER A 1 399 ? -15.642 -7.025 -13.983 1.00 57.84 399 SER A N 1
ATOM 3034 C CA . SER A 1 399 ? -16.565 -6.401 -14.938 1.00 57.84 399 SER A CA 1
ATOM 3035 C C . SER A 1 399 ? -16.989 -4.986 -14.531 1.00 57.84 399 SER A C 1
ATOM 3037 O O . SER A 1 399 ? -17.691 -4.325 -15.296 1.00 57.84 399 SER A O 1
ATOM 3039 N N . GLU A 1 400 ? -16.607 -4.537 -13.332 1.00 61.16 400 GLU A N 1
ATOM 3040 C CA . GLU A 1 400 ? -17.187 -3.375 -12.649 1.00 61.16 400 GLU A CA 1
ATOM 3041 C C . GLU A 1 400 ? -16.200 -2.218 -12.424 1.00 61.16 400 GLU A C 1
ATOM 3043 O O . GLU A 1 400 ? -16.622 -1.111 -12.090 1.00 61.16 400 GLU A O 1
ATOM 3048 N N . GLY A 1 401 ? -14.909 -2.438 -12.671 1.00 66.06 401 GLY A N 1
ATOM 3049 C CA . GLY A 1 401 ? -13.841 -1.468 -12.473 1.00 66.06 401 GLY A CA 1
ATOM 3050 C C . GLY A 1 401 ? -13.539 -1.216 -11.002 1.00 66.06 401 GLY A C 1
ATOM 3051 O O . GLY A 1 401 ? -13.567 -0.070 -10.557 1.00 66.06 401 GLY A O 1
ATOM 3052 N N . SER A 1 402 ? -13.306 -2.284 -10.239 1.00 76.25 402 SER A N 1
ATOM 3053 C CA . SER A 1 402 ? -13.285 -2.306 -8.772 1.00 76.25 402 SER A CA 1
ATOM 3054 C C . SER A 1 402 ? -12.377 -1.257 -8.114 1.00 76.25 402 SER A C 1
ATOM 3056 O O . SER A 1 402 ? -12.714 -0.750 -7.053 1.00 76.25 402 SER A O 1
ATOM 3058 N N . LEU A 1 403 ? -11.261 -0.859 -8.726 1.00 87.00 403 LEU A N 1
ATOM 3059 C CA . LEU A 1 403 ? -10.380 0.186 -8.170 1.00 87.00 403 LEU A CA 1
ATOM 3060 C C . LEU A 1 403 ? -10.061 1.288 -9.165 1.00 87.00 403 LEU A C 1
ATOM 3062 O O . LEU A 1 403 ? -9.066 1.981 -9.015 1.00 87.00 403 LEU A O 1
ATOM 3066 N N . TYR A 1 404 ? -10.870 1.457 -10.203 1.00 86.94 404 TYR A N 1
ATOM 3067 C CA . TYR A 1 404 ? -10.608 2.505 -11.182 1.00 86.94 404 TYR A CA 1
ATOM 3068 C C . TYR A 1 404 ? -11.171 3.830 -10.681 1.00 86.94 404 TYR A C 1
ATOM 3070 O O . TYR A 1 404 ? -12.102 3.868 -9.874 1.00 86.94 404 TYR A O 1
ATOM 3078 N N . THR A 1 405 ? -10.620 4.927 -11.177 1.00 84.50 405 THR A N 1
ATOM 3079 C CA . THR A 1 405 ? -11.105 6.286 -10.933 1.00 84.50 405 THR A CA 1
ATOM 3080 C C . THR A 1 405 ? -11.220 7.019 -12.257 1.00 84.50 405 THR A C 1
ATOM 3082 O O . THR A 1 405 ? -10.579 6.651 -13.240 1.00 84.50 405 THR A O 1
ATOM 3085 N N . ASN A 1 406 ? -12.041 8.072 -12.278 1.00 72.50 406 ASN A N 1
ATOM 3086 C CA . ASN A 1 406 ? -12.086 9.039 -13.376 1.00 72.50 406 ASN A CA 1
ATOM 3087 C C . ASN A 1 406 ? -12.250 8.390 -14.753 1.00 72.50 406 ASN A C 1
ATOM 3089 O O . ASN A 1 406 ? -11.355 8.483 -15.591 1.00 72.50 406 ASN A O 1
ATOM 3093 N N . ASP A 1 407 ? -13.416 7.781 -15.002 1.00 57.34 407 ASP A N 1
ATOM 3094 C CA . ASP A 1 407 ? -13.826 7.323 -16.338 1.00 57.34 407 ASP A CA 1
ATOM 3095 C C . ASP A 1 407 ? -13.929 8.532 -17.289 1.00 57.34 407 ASP A C 1
ATOM 3097 O O . ASP A 1 407 ? -15.004 9.098 -17.512 1.00 57.34 407 ASP A O 1
ATOM 3101 N N . ARG A 1 408 ? -12.779 9.021 -17.769 1.00 50.56 408 ARG A N 1
ATOM 3102 C CA . ARG A 1 408 ? -12.716 10.177 -18.653 1.00 50.56 408 ARG A CA 1
ATOM 3103 C C . ARG A 1 408 ? -13.068 9.737 -20.081 1.00 50.56 408 ARG A C 1
ATOM 3105 O O . ARG A 1 408 ? -12.585 8.691 -20.531 1.00 50.56 408 ARG A O 1
ATOM 3112 N N . PRO A 1 409 ? -13.874 10.525 -20.821 1.00 38.66 409 PRO A N 1
ATOM 3113 C CA . PRO A 1 409 ? -14.295 10.193 -22.186 1.00 38.66 409 PRO A CA 1
ATOM 3114 C C . PRO A 1 409 ? -13.152 10.054 -23.206 1.00 38.66 409 PRO A C 1
ATOM 3116 O O . PRO A 1 409 ? -13.352 9.465 -24.264 1.00 38.66 409 PRO A O 1
ATOM 3119 N N . ASP A 1 410 ? -11.988 10.635 -22.922 1.00 38.56 410 ASP A N 1
ATOM 3120 C CA . ASP A 1 410 ? -10.776 10.622 -23.747 1.00 38.56 410 ASP A CA 1
ATOM 3121 C C . ASP A 1 410 ? -9.803 9.491 -23.374 1.00 38.56 410 ASP A C 1
ATOM 3123 O O . ASP A 1 410 ? -9.096 8.991 -24.249 1.00 38.56 410 ASP A O 1
ATOM 3127 N N . ALA A 1 411 ? -9.805 9.048 -22.113 1.00 47.28 411 ALA A N 1
ATOM 3128 C CA . ALA A 1 411 ? -8.857 8.060 -21.611 1.00 47.28 411 ALA A CA 1
ATOM 3129 C C . ALA A 1 411 ? -9.422 6.630 -21.519 1.00 47.28 411 ALA A C 1
ATOM 3131 O O . ALA A 1 411 ? -8.639 5.693 -21.652 1.00 47.28 411 ALA A O 1
ATOM 3132 N N . HIS A 1 412 ? -10.736 6.427 -21.304 1.00 52.69 412 HIS A N 1
ATOM 3133 C CA . HIS A 1 412 ? -11.382 5.102 -21.148 1.00 52.69 412 HIS A CA 1
ATOM 3134 C C . HIS A 1 412 ? -10.503 4.048 -20.426 1.00 52.69 412 HIS A C 1
ATOM 3136 O O . HIS A 1 412 ? -10.444 2.880 -20.829 1.00 52.69 412 HIS A O 1
ATOM 3142 N N . ARG A 1 413 ? -9.772 4.454 -19.376 1.00 61.50 413 ARG A N 1
ATOM 3143 C CA . ARG A 1 413 ? -8.814 3.581 -18.689 1.00 61.50 413 ARG A CA 1
ATOM 3144 C C . ARG A 1 413 ? -9.576 2.709 -17.701 1.00 61.50 413 ARG A C 1
ATOM 3146 O O . ARG A 1 413 ? -9.906 3.127 -16.600 1.00 61.50 413 ARG A O 1
ATOM 3153 N N . LYS A 1 414 ? -9.888 1.487 -18.130 1.00 74.62 414 LYS A N 1
ATOM 3154 C CA . LYS A 1 414 ? -10.455 0.431 -17.282 1.00 74.62 414 LYS A CA 1
ATOM 3155 C C . LYS A 1 414 ? -9.366 -0.553 -16.871 1.00 74.62 414 LYS A C 1
ATOM 3157 O O . LYS A 1 414 ? -9.424 -1.726 -17.228 1.00 74.62 414 LYS A O 1
ATOM 3162 N N . PHE A 1 415 ? -8.339 -0.036 -16.208 1.00 78.50 415 PHE A N 1
ATOM 3163 C CA . PHE A 1 415 ? -7.239 -0.813 -15.653 1.00 78.50 415 PHE A CA 1
ATOM 3164 C C . PHE A 1 415 ? -6.615 -0.062 -14.476 1.00 78.50 415 PHE A C 1
ATOM 3166 O O . PHE A 1 415 ? -6.711 1.161 -14.389 1.00 78.50 415 PHE A O 1
ATOM 3173 N N . LEU A 1 416 ? -5.975 -0.811 -13.584 1.00 84.56 416 LEU A N 1
ATOM 3174 C CA . LEU A 1 416 ? -5.129 -0.281 -12.527 1.00 84.56 416 LEU A CA 1
ATOM 3175 C C . LEU A 1 416 ? -3.758 0.007 -13.130 1.00 84.56 416 LEU A C 1
ATOM 3177 O O . LEU A 1 416 ? -3.211 -0.857 -13.824 1.00 84.56 416 LEU A O 1
ATOM 3181 N N . HIS A 1 417 ? -3.241 1.211 -12.903 1.00 86.44 417 HIS A N 1
ATOM 3182 C CA . HIS A 1 417 ? -1.880 1.545 -13.303 1.00 86.44 417 HIS A CA 1
ATOM 3183 C C . HIS A 1 417 ? -0.900 0.890 -12.328 1.00 86.44 417 HIS A C 1
ATOM 3185 O O . HIS A 1 417 ? -1.219 0.693 -11.158 1.00 86.44 417 HIS A O 1
ATOM 3191 N N . VAL A 1 418 ? 0.260 0.469 -12.798 1.00 87.62 418 VAL A N 1
ATOM 3192 C CA . VAL A 1 418 ? 1.268 -0.189 -11.964 1.00 87.62 418 VAL A CA 1
ATOM 3193 C C . VAL A 1 418 ? 2.617 0.315 -12.421 1.00 87.62 418 VAL A C 1
ATOM 3195 O O . VAL A 1 418 ? 2.872 0.277 -13.619 1.00 87.62 418 VAL A O 1
ATOM 3198 N N . GLU A 1 419 ? 3.464 0.724 -11.488 1.00 86.19 419 GLU A N 1
ATOM 3199 C CA . GLU A 1 419 ? 4.766 1.320 -11.786 1.00 86.19 419 GLU A CA 1
ATOM 3200 C C . GLU A 1 419 ? 5.855 0.787 -10.839 1.00 86.19 419 GLU A C 1
ATOM 3202 O O . GLU A 1 419 ? 5.615 0.383 -9.686 1.00 86.19 419 GLU A O 1
ATOM 3207 N N . PHE A 1 420 ? 7.079 0.736 -11.361 1.00 84.88 420 PHE A N 1
ATOM 3208 C CA . PHE A 1 420 ? 8.297 0.608 -10.570 1.00 84.88 420 PHE A CA 1
ATOM 3209 C C . PHE A 1 420 ? 9.508 1.207 -11.301 1.00 84.88 420 PHE A C 1
ATOM 3211 O O . PHE A 1 420 ? 9.639 1.039 -12.515 1.00 84.88 420 PHE A O 1
ATOM 3218 N N . ASP A 1 421 ? 10.448 1.766 -10.531 1.00 81.75 421 ASP A N 1
ATOM 3219 C CA . ASP A 1 421 ? 11.747 2.248 -11.026 1.00 81.75 421 ASP A CA 1
ATOM 3220 C C . ASP A 1 421 ? 12.655 1.081 -11.463 1.00 81.75 421 ASP A C 1
ATOM 3222 O O . ASP A 1 421 ? 12.934 0.137 -10.698 1.00 81.75 421 ASP A O 1
ATOM 3226 N N . SER A 1 422 ? 13.134 1.132 -12.712 1.00 78.62 422 SER A N 1
ATOM 3227 C CA . SER A 1 422 ? 14.031 0.122 -13.279 1.00 78.62 422 SER A CA 1
ATOM 3228 C C . SER A 1 422 ? 15.378 0.054 -12.558 1.00 78.62 422 SER A C 1
ATOM 3230 O O . SER A 1 422 ? 15.898 -1.052 -12.361 1.00 78.62 422 SER A O 1
ATOM 3232 N N . ASP A 1 423 ? 15.898 1.193 -12.081 1.00 76.88 423 ASP A N 1
ATOM 3233 C CA . ASP A 1 423 ? 17.151 1.294 -11.327 1.00 76.88 423 ASP A CA 1
ATOM 3234 C C . ASP A 1 423 ? 17.044 0.601 -9.959 1.00 76.88 423 ASP A C 1
ATOM 3236 O O . ASP A 1 423 ? 18.068 0.302 -9.336 1.00 76.88 423 ASP A O 1
ATOM 3240 N N . GLU A 1 424 ? 15.832 0.348 -9.458 1.00 78.19 424 GLU A N 1
ATOM 3241 C CA . GLU A 1 424 ? 15.592 -0.417 -8.231 1.00 78.19 424 GLU A CA 1
ATOM 3242 C C . GLU A 1 424 ? 15.370 -1.914 -8.496 1.00 78.19 424 GLU A C 1
ATOM 3244 O O . GLU A 1 424 ? 15.414 -2.717 -7.559 1.00 78.19 424 GLU A O 1
ATOM 3249 N N . THR A 1 425 ? 15.128 -2.300 -9.752 1.00 82.81 425 THR A N 1
ATOM 3250 C CA . THR A 1 425 ? 14.564 -3.606 -10.115 1.00 82.81 425 THR A CA 1
ATOM 3251 C C . THR A 1 425 ? 15.196 -4.201 -11.382 1.00 82.81 425 THR A C 1
ATOM 3253 O O . THR A 1 425 ? 16.289 -4.767 -11.316 1.00 82.81 425 THR A O 1
ATOM 3256 N N . ILE A 1 426 ? 14.513 -4.112 -12.530 1.00 82.38 426 ILE A N 1
ATOM 3257 C CA . ILE A 1 426 ? 14.760 -4.886 -13.749 1.00 82.38 426 ILE A CA 1
ATOM 3258 C C . ILE A 1 426 ? 16.120 -4.601 -14.385 1.00 82.38 426 ILE A C 1
ATOM 3260 O O . ILE A 1 426 ? 16.639 -5.445 -15.122 1.00 82.38 426 ILE A O 1
ATOM 3264 N N . ASP A 1 427 ? 16.760 -3.477 -14.050 1.00 79.75 427 ASP A N 1
ATOM 3265 C CA . ASP A 1 427 ? 18.120 -3.215 -14.508 1.00 79.75 427 ASP A CA 1
ATOM 3266 C C . ASP A 1 427 ? 19.151 -4.186 -13.935 1.00 79.75 427 ASP A C 1
ATOM 3268 O O . ASP A 1 427 ? 20.152 -4.487 -14.603 1.00 79.75 427 ASP A O 1
ATOM 3272 N N . HIS A 1 428 ? 18.865 -4.744 -12.757 1.00 83.44 428 HIS A N 1
ATOM 3273 C CA . HIS A 1 428 ? 19.722 -5.703 -12.064 1.00 83.44 428 HIS A CA 1
ATOM 3274 C C . HIS A 1 428 ? 19.373 -7.164 -12.357 1.00 83.44 428 HIS A C 1
ATOM 3276 O O . HIS A 1 428 ? 20.138 -8.044 -11.970 1.00 83.44 428 HIS A O 1
ATOM 3282 N N . PHE A 1 429 ? 18.261 -7.443 -13.046 1.00 87.44 429 PHE A N 1
ATOM 3283 C CA . PHE A 1 429 ? 17.844 -8.817 -13.335 1.00 87.44 429 PHE A CA 1
ATOM 3284 C C . PHE A 1 429 ? 18.716 -9.402 -14.452 1.00 87.44 429 PHE A C 1
ATOM 3286 O O . PHE A 1 429 ? 18.737 -8.910 -15.591 1.00 87.44 429 PHE A O 1
ATOM 3293 N N . THR A 1 430 ? 19.469 -10.450 -14.113 1.00 83.50 430 THR A N 1
ATOM 3294 C CA . THR A 1 430 ? 20.476 -11.063 -14.994 1.00 83.50 430 THR A CA 1
ATOM 3295 C C . THR A 1 430 ? 20.032 -12.366 -15.648 1.00 83.50 430 THR A C 1
ATOM 3297 O O . THR A 1 430 ? 20.694 -12.827 -16.578 1.00 83.50 430 THR A O 1
ATOM 3300 N N . ASN A 1 431 ? 18.907 -12.939 -15.222 1.00 84.06 431 ASN A N 1
ATOM 3301 C CA . ASN A 1 431 ? 18.342 -14.138 -15.827 1.00 84.06 431 ASN A CA 1
ATOM 3302 C C . ASN A 1 431 ? 17.882 -13.896 -17.288 1.00 84.06 431 ASN A C 1
ATOM 3304 O O . ASN A 1 431 ? 17.357 -12.833 -17.622 1.00 84.06 431 ASN A O 1
ATOM 3308 N N . ASP A 1 432 ? 18.064 -14.904 -18.152 1.00 84.88 432 ASP A N 1
ATOM 3309 C CA . ASP A 1 432 ? 17.830 -14.819 -19.603 1.00 84.88 432 ASP A CA 1
ATOM 3310 C C . ASP A 1 432 ? 16.396 -14.391 -19.961 1.00 84.88 432 ASP A C 1
ATOM 3312 O O . ASP A 1 432 ? 16.197 -13.595 -20.883 1.00 84.88 432 ASP A O 1
ATOM 3316 N N . GLU A 1 433 ? 15.386 -14.882 -19.238 1.00 82.94 433 GLU A N 1
ATOM 3317 C CA . GLU A 1 433 ? 13.986 -14.545 -19.487 1.00 82.94 433 GLU A CA 1
ATOM 3318 C C . GLU A 1 433 ? 13.668 -13.082 -19.141 1.00 82.94 433 GLU A C 1
ATOM 3320 O O . GLU A 1 433 ? 12.977 -12.406 -19.913 1.00 82.94 433 GLU A O 1
ATOM 3325 N N . TRP A 1 434 ? 14.201 -12.574 -18.025 1.00 85.00 434 TRP A N 1
ATOM 3326 C CA . TRP A 1 434 ? 14.093 -11.161 -17.643 1.00 85.00 434 TRP A CA 1
ATOM 3327 C C . TRP A 1 434 ? 14.903 -10.252 -18.573 1.00 85.00 434 TRP A C 1
ATOM 3329 O O . TRP A 1 434 ? 14.403 -9.218 -19.015 1.00 85.00 434 TRP A O 1
ATOM 3339 N N . ALA A 1 435 ? 16.120 -10.653 -18.947 1.00 83.38 435 ALA A N 1
ATOM 3340 C CA . ALA A 1 435 ? 16.960 -9.914 -19.885 1.00 83.38 435 ALA A CA 1
ATOM 3341 C C . ALA A 1 435 ? 16.325 -9.833 -21.283 1.00 83.38 435 ALA A C 1
ATOM 3343 O O . ALA A 1 435 ? 16.371 -8.784 -21.927 1.00 83.38 435 ALA A O 1
ATOM 3344 N N . SER A 1 436 ? 15.689 -10.916 -21.741 1.00 79.31 436 SER A N 1
ATOM 3345 C CA . SER A 1 436 ? 14.931 -10.934 -22.994 1.00 79.31 436 SER A CA 1
ATOM 3346 C C . SER A 1 436 ? 13.708 -10.020 -22.928 1.00 79.31 436 SER A C 1
ATOM 3348 O O . SER A 1 436 ? 13.452 -9.271 -23.871 1.00 79.31 436 SER A O 1
ATOM 3350 N N . LEU A 1 437 ? 12.970 -10.047 -21.816 1.00 77.31 437 LEU A N 1
ATOM 3351 C CA . LEU A 1 437 ? 11.836 -9.155 -21.583 1.00 77.31 437 LEU A CA 1
ATOM 3352 C C . LEU A 1 437 ? 12.267 -7.683 -21.640 1.00 77.31 437 LEU A C 1
ATOM 3354 O O . LEU A 1 437 ? 11.743 -6.939 -22.471 1.00 77.31 437 LEU A O 1
ATOM 3358 N N . ARG A 1 438 ? 13.267 -7.305 -20.836 1.00 80.62 438 ARG A N 1
ATOM 3359 C CA . ARG A 1 438 ? 13.858 -5.961 -20.829 1.00 80.62 438 ARG A CA 1
ATOM 3360 C C . ARG A 1 438 ? 14.306 -5.551 -22.227 1.00 80.62 438 ARG A C 1
ATOM 3362 O O . ARG A 1 438 ? 13.847 -4.546 -22.742 1.00 80.62 438 ARG A O 1
ATOM 3369 N N . GLY A 1 439 ? 15.116 -6.370 -22.902 1.00 76.50 439 GLY A N 1
ATOM 3370 C CA . GLY A 1 439 ? 15.625 -6.061 -24.242 1.00 76.50 439 GLY A CA 1
ATOM 3371 C C . GLY A 1 439 ? 14.539 -5.821 -25.302 1.00 76.50 439 GLY A C 1
ATOM 3372 O O . GLY A 1 439 ? 14.730 -4.985 -26.185 1.00 76.50 439 GLY A O 1
ATOM 3373 N N . ASN A 1 440 ? 13.401 -6.520 -25.221 1.00 72.94 440 ASN A N 1
ATOM 3374 C CA . ASN A 1 440 ? 12.269 -6.306 -26.130 1.00 72.94 440 ASN A CA 1
ATOM 3375 C C . ASN A 1 440 ? 11.520 -4.998 -25.832 1.00 72.94 440 ASN A C 1
ATOM 3377 O O . ASN A 1 440 ? 11.160 -4.277 -26.767 1.00 72.94 440 ASN A O 1
ATOM 3381 N N . ILE A 1 441 ? 11.303 -4.693 -24.551 1.00 71.88 441 ILE A N 1
ATOM 3382 C CA . ILE A 1 441 ? 10.646 -3.458 -24.107 1.00 71.88 441 ILE A CA 1
ATOM 3383 C C . ILE A 1 441 ? 11.525 -2.246 -24.445 1.00 71.88 441 ILE A C 1
ATOM 3385 O O . ILE A 1 441 ? 11.091 -1.340 -25.154 1.00 71.88 441 ILE A O 1
ATOM 3389 N N . ASP A 1 442 ? 12.804 -2.301 -24.078 1.00 71.81 442 ASP A N 1
ATOM 3390 C CA . ASP A 1 442 ? 13.820 -1.276 -24.328 1.00 71.81 442 ASP A CA 1
ATOM 3391 C C . ASP A 1 442 ? 14.013 -0.908 -25.806 1.00 71.81 442 ASP A C 1
ATOM 3393 O O . ASP A 1 442 ? 14.533 0.171 -26.121 1.00 71.81 442 ASP A O 1
ATOM 3397 N N . ALA A 1 443 ? 13.678 -1.834 -26.709 1.00 67.25 443 ALA A N 1
ATOM 3398 C CA . ALA A 1 443 ? 13.749 -1.665 -28.156 1.00 67.25 443 ALA A CA 1
ATOM 3399 C C . ALA A 1 443 ? 12.471 -1.047 -28.758 1.00 67.25 443 ALA A C 1
ATOM 3401 O O . ALA A 1 443 ? 12.386 -0.918 -29.982 1.00 67.25 443 ALA A O 1
ATOM 3402 N N . ASN A 1 444 ? 11.488 -0.660 -27.933 1.00 61.06 444 ASN A N 1
ATOM 3403 C CA . ASN A 1 444 ? 10.156 -0.200 -28.341 1.00 61.06 444 ASN A CA 1
ATOM 3404 C C . ASN A 1 444 ? 9.398 -1.210 -29.224 1.00 61.06 444 ASN A C 1
ATOM 3406 O O . ASN A 1 444 ? 8.525 -0.828 -30.009 1.00 61.06 444 ASN A O 1
ATOM 3410 N N . ALA A 1 445 ? 9.695 -2.509 -29.102 1.00 57.47 445 ALA A N 1
ATOM 3411 C CA . ALA A 1 445 ? 8.968 -3.581 -29.785 1.00 57.47 445 ALA A CA 1
ATOM 3412 C C . ALA A 1 445 ? 7.669 -3.914 -29.024 1.00 57.47 445 ALA A C 1
ATOM 3414 O O . ALA A 1 445 ? 7.419 -5.055 -28.637 1.00 57.47 445 ALA A O 1
ATOM 3415 N N . ASN A 1 446 ? 6.853 -2.887 -28.779 1.00 52.88 446 ASN A N 1
ATOM 3416 C CA . ASN A 1 446 ? 5.754 -2.893 -27.809 1.00 52.88 446 ASN A CA 1
ATOM 3417 C C . ASN A 1 446 ? 4.679 -3.961 -28.085 1.00 52.88 446 ASN A C 1
ATOM 3419 O O . ASN A 1 446 ? 4.111 -4.513 -27.143 1.00 52.88 446 ASN A O 1
ATOM 3423 N N . ASP A 1 447 ? 4.452 -4.314 -29.354 1.00 50.16 447 ASP A N 1
ATOM 3424 C CA . ASP A 1 447 ? 3.522 -5.387 -29.738 1.00 50.16 447 ASP A CA 1
ATOM 3425 C C . ASP A 1 447 ? 4.038 -6.783 -29.335 1.00 50.16 447 ASP A C 1
ATOM 3427 O O . ASP A 1 447 ? 3.244 -7.669 -29.020 1.00 50.16 447 ASP A O 1
ATOM 3431 N N . SER A 1 448 ? 5.362 -6.974 -29.285 1.00 48.41 448 SER A N 1
ATOM 3432 C CA . SER A 1 448 ? 6.007 -8.202 -28.800 1.00 48.41 448 SER A CA 1
ATOM 3433 C C . SER A 1 448 ? 6.097 -8.232 -27.274 1.00 48.41 448 SER A C 1
ATOM 3435 O O . SER A 1 448 ? 6.021 -9.305 -26.685 1.00 48.41 448 SER A O 1
ATOM 3437 N N . ALA A 1 449 ? 6.223 -7.071 -26.621 1.00 47.62 449 ALA A N 1
ATOM 3438 C CA . ALA A 1 449 ? 6.281 -6.962 -25.163 1.00 47.62 449 ALA A CA 1
ATOM 3439 C C . ALA A 1 449 ? 4.936 -7.262 -24.481 1.00 47.62 449 ALA A C 1
ATOM 3441 O O . ALA A 1 449 ? 4.897 -7.969 -23.475 1.00 47.62 449 ALA A O 1
ATOM 3442 N N . ALA A 1 450 ? 3.823 -6.811 -25.070 1.00 50.62 450 ALA A N 1
ATOM 3443 C CA . ALA A 1 450 ? 2.476 -7.145 -24.598 1.00 50.62 450 ALA A CA 1
ATOM 3444 C C . ALA A 1 450 ? 2.180 -8.661 -24.663 1.00 50.62 450 ALA A C 1
ATOM 3446 O O . ALA A 1 450 ? 1.392 -9.178 -23.877 1.00 50.62 450 ALA A O 1
ATOM 3447 N N . GLN A 1 451 ? 2.853 -9.399 -25.555 1.00 50.25 451 GLN A N 1
ATOM 3448 C CA . GLN A 1 451 ? 2.751 -10.862 -25.649 1.00 50.25 451 GLN A CA 1
ATOM 3449 C C . GLN A 1 451 ? 3.555 -11.605 -24.564 1.00 50.25 451 GLN A C 1
ATOM 3451 O O . GLN A 1 451 ? 3.502 -12.832 -24.490 1.00 50.25 451 GLN A O 1
ATOM 3456 N N . LEU A 1 452 ? 4.294 -10.901 -23.701 1.00 54.16 452 LEU A N 1
ATOM 3457 C CA . LEU A 1 452 ? 5.099 -11.532 -22.650 1.00 54.16 452 LEU A CA 1
ATOM 3458 C C . LEU A 1 452 ? 4.297 -11.800 -21.363 1.00 54.16 452 LEU A C 1
ATOM 3460 O O . LEU A 1 452 ? 4.752 -12.596 -20.546 1.00 54.16 452 LEU A O 1
ATOM 3464 N N . PHE A 1 453 ? 3.090 -11.231 -21.226 1.00 63.44 453 PHE A N 1
ATOM 3465 C CA . PHE A 1 453 ? 2.188 -11.382 -20.068 1.00 63.44 453 PHE A CA 1
ATOM 3466 C C . PHE A 1 453 ? 0.804 -11.919 -20.473 1.00 63.44 453 PHE A C 1
ATOM 3468 O O . PHE A 1 453 ? -0.225 -11.493 -19.968 1.00 63.44 453 PHE A O 1
ATOM 3475 N N . VAL A 1 454 ? 0.765 -12.883 -21.400 1.00 57.19 454 VAL A N 1
ATOM 3476 C CA . VAL A 1 454 ? -0.483 -13.475 -21.943 1.00 57.19 454 VAL A CA 1
ATOM 3477 C C . VAL A 1 454 ? -1.257 -14.304 -20.897 1.00 57.19 454 VAL A C 1
ATOM 3479 O O . VAL A 1 454 ? -2.376 -14.749 -21.147 1.00 57.19 454 VAL A O 1
ATOM 3482 N N . GLY A 1 455 ? -0.671 -14.537 -19.721 1.00 71.12 455 GLY A N 1
ATOM 3483 C CA . GLY A 1 455 ? -1.238 -15.365 -18.665 1.00 71.12 455 GLY A CA 1
ATOM 3484 C C . GLY A 1 455 ? -1.686 -14.601 -17.419 1.00 71.12 455 GLY A C 1
ATOM 3485 O O . GLY A 1 455 ? -1.410 -13.417 -17.224 1.00 71.12 455 GLY A O 1
ATOM 3486 N N . HIS A 1 456 ? -2.341 -15.348 -16.528 1.00 87.81 456 HIS A N 1
ATOM 3487 C CA . HIS A 1 456 ? -2.714 -14.875 -15.199 1.00 87.81 456 HIS A CA 1
ATOM 3488 C C . HIS A 1 456 ? -1.500 -14.290 -14.470 1.00 87.81 456 HIS A C 1
ATOM 3490 O O . HIS A 1 456 ? -0.407 -14.867 -14.475 1.00 87.81 456 HIS A O 1
ATOM 3496 N N . THR A 1 457 ? -1.716 -13.139 -13.852 1.00 90.69 457 THR A N 1
ATOM 3497 C CA . THR A 1 457 ? -0.693 -12.319 -13.221 1.00 90.69 457 THR A CA 1
ATOM 3498 C C . THR A 1 457 ? -1.143 -11.926 -11.822 1.00 90.69 457 THR A C 1
ATOM 3500 O O . THR A 1 457 ? -2.298 -11.572 -11.605 1.00 90.69 457 THR A O 1
ATOM 3503 N N . ILE A 1 458 ? -0.216 -12.008 -10.875 1.00 94.81 458 ILE A N 1
ATOM 3504 C CA . ILE A 1 458 ? -0.396 -11.661 -9.469 1.00 94.81 458 ILE A CA 1
ATOM 3505 C C . ILE A 1 458 ? 0.581 -10.537 -9.161 1.00 94.81 458 ILE A C 1
ATOM 3507 O O . ILE A 1 458 ? 1.785 -10.719 -9.334 1.00 94.81 458 ILE A O 1
ATOM 3511 N N . MET A 1 459 ? 0.075 -9.402 -8.701 1.00 95.12 459 MET A N 1
ATOM 3512 C CA . MET A 1 459 ? 0.864 -8.222 -8.367 1.00 95.12 459 MET A CA 1
ATOM 3513 C C . MET A 1 459 ? 0.499 -7.728 -6.971 1.00 95.12 459 MET A C 1
ATOM 3515 O O . MET A 1 459 ? -0.680 -7.642 -6.639 1.00 95.12 459 MET A O 1
ATOM 3519 N N . THR A 1 460 ? 1.501 -7.385 -6.168 1.00 96.75 460 THR A N 1
ATOM 3520 C CA . THR A 1 460 ? 1.319 -6.689 -4.889 1.00 96.75 460 THR A CA 1
ATOM 3521 C C . THR A 1 460 ? 2.187 -5.452 -4.870 1.00 96.75 460 THR A C 1
ATOM 3523 O O . THR A 1 460 ? 3.389 -5.547 -5.106 1.00 96.75 460 THR A O 1
ATOM 3526 N N . GLY A 1 461 ? 1.593 -4.306 -4.568 1.00 95.94 461 GLY A N 1
ATOM 3527 C CA . GLY A 1 461 ? 2.267 -3.010 -4.520 1.00 95.94 461 GLY A CA 1
ATOM 3528 C C . GLY A 1 461 ? 1.592 -2.082 -3.523 1.00 95.94 461 GLY A C 1
ATOM 3529 O O . GLY A 1 461 ? 0.531 -2.422 -2.992 1.00 95.94 461 GLY A O 1
ATOM 3530 N N . MET A 1 462 ? 2.216 -0.938 -3.252 1.00 96.50 462 MET A N 1
ATOM 3531 C CA . MET A 1 462 ? 1.577 0.139 -2.495 1.00 96.50 462 MET A CA 1
ATOM 3532 C C . MET A 1 462 ? 0.409 0.687 -3.314 1.00 96.50 462 MET A C 1
ATOM 3534 O O . MET A 1 462 ? 0.614 1.111 -4.443 1.00 96.50 462 MET A O 1
ATOM 3538 N N . PHE A 1 463 ? -0.808 0.635 -2.770 1.00 97.19 463 PHE A N 1
ATOM 3539 C CA . PHE A 1 463 ? -1.970 1.199 -3.447 1.00 97.19 463 PHE A CA 1
ATOM 3540 C C . PHE A 1 463 ? -2.152 2.671 -3.095 1.00 97.19 463 PHE A C 1
ATOM 3542 O O . PHE A 1 463 ? -2.185 3.029 -1.910 1.00 97.19 463 PHE A O 1
ATOM 3549 N N . GLY A 1 464 ? -2.355 3.489 -4.123 1.00 95.44 464 GLY A N 1
ATOM 3550 C CA . GLY A 1 464 ? -2.527 4.926 -3.988 1.00 95.44 464 GLY A CA 1
ATOM 3551 C C . GLY A 1 464 ? -3.282 5.568 -5.147 1.00 95.44 464 GLY A C 1
ATOM 3552 O O . GLY A 1 464 ? -3.767 4.902 -6.067 1.00 95.44 464 GLY A O 1
ATOM 3553 N N . LEU A 1 465 ? -3.398 6.893 -5.063 1.00 92.69 465 LEU A N 1
ATOM 3554 C CA . LEU A 1 465 ? -3.793 7.750 -6.176 1.00 92.69 465 LEU A CA 1
ATOM 3555 C C . LEU A 1 465 ? -2.623 8.651 -6.554 1.00 92.69 465 LEU A C 1
ATOM 3557 O O . LEU A 1 465 ? -2.054 9.332 -5.696 1.00 92.69 465 LEU A O 1
ATOM 3561 N N . ASP A 1 466 ? -2.343 8.705 -7.847 1.00 87.62 466 ASP A N 1
ATOM 3562 C CA . ASP A 1 466 ? -1.308 9.554 -8.417 1.00 87.62 466 ASP A CA 1
ATOM 3563 C C . ASP A 1 466 ? -1.881 10.937 -8.754 1.00 87.62 466 ASP A C 1
ATOM 3565 O O . ASP A 1 466 ? -2.585 11.143 -9.749 1.00 87.62 466 ASP A O 1
ATOM 3569 N N . GLY A 1 467 ? -1.604 11.905 -7.885 1.00 83.44 467 GLY A N 1
ATOM 3570 C CA . GLY A 1 467 ? -2.034 13.290 -8.035 1.00 83.44 467 GLY A CA 1
ATOM 3571 C C . GLY A 1 467 ? -1.355 14.019 -9.196 1.00 83.44 467 GLY A C 1
ATOM 3572 O O . GLY A 1 467 ? -1.958 14.935 -9.771 1.00 83.44 467 GLY A O 1
ATOM 3573 N N . GLU A 1 468 ? -0.153 13.602 -9.601 1.00 76.62 468 GLU A N 1
ATOM 3574 C CA . GLU A 1 468 ? 0.510 14.166 -10.775 1.00 76.62 468 GLU A CA 1
ATOM 3575 C C . GLU A 1 468 ? -0.226 13.753 -12.055 1.00 76.62 468 GLU A C 1
ATOM 3577 O O . GLU A 1 468 ? -0.511 14.607 -12.902 1.00 76.62 468 GLU A O 1
ATOM 3582 N N . HIS A 1 469 ? -0.671 12.501 -12.140 1.00 73.62 469 HIS A N 1
ATOM 3583 C CA . HIS A 1 469 ? -1.293 11.929 -13.334 1.00 73.62 469 HIS A CA 1
ATOM 3584 C C . HIS A 1 469 ? -2.815 11.771 -13.217 1.00 73.62 469 HIS A C 1
ATOM 3586 O O . HIS A 1 469 ? -3.409 10.751 -13.575 1.00 73.62 469 HIS A O 1
ATOM 3592 N N . GLY A 1 470 ? -3.482 12.829 -12.749 1.00 74.25 470 GLY A N 1
ATOM 3593 C CA . GLY A 1 470 ? -4.940 12.945 -12.839 1.00 74.25 470 GLY A CA 1
ATOM 3594 C C . GLY A 1 470 ? -5.712 12.025 -11.892 1.00 74.25 470 GLY A C 1
ATOM 3595 O O . GLY A 1 470 ? -6.863 11.690 -12.186 1.00 74.25 470 GLY A O 1
ATOM 3596 N N . LEU A 1 471 ? -5.094 11.654 -10.768 1.00 82.75 471 LEU A N 1
ATOM 3597 C CA . LEU A 1 471 ? -5.631 10.771 -9.731 1.00 82.75 471 LEU A CA 1
ATOM 3598 C C . LEU A 1 471 ? -6.012 9.395 -10.268 1.00 82.75 471 LEU A C 1
ATOM 3600 O O . LEU A 1 471 ? -7.016 8.816 -9.838 1.00 82.75 471 LEU A O 1
ATOM 3604 N N . LYS A 1 472 ? -5.222 8.876 -11.217 1.00 82.38 472 LYS A N 1
ATOM 3605 C CA . LYS A 1 472 ? -5.295 7.465 -11.602 1.00 82.38 472 LYS A CA 1
ATOM 3606 C C . LYS A 1 472 ? -4.972 6.614 -10.371 1.00 82.38 472 LYS A C 1
ATOM 3608 O O . LYS A 1 472 ? -4.103 6.959 -9.572 1.00 82.38 472 LYS A O 1
ATOM 3613 N N . SER A 1 473 ? -5.715 5.531 -10.191 1.00 89.62 473 SER A N 1
ATOM 3614 C CA . SER A 1 473 ? -5.389 4.543 -9.166 1.00 89.62 473 SER A CA 1
ATOM 3615 C C . SER A 1 473 ? -4.209 3.700 -9.602 1.00 89.62 473 SER A C 1
ATOM 3617 O O . SER A 1 473 ? -4.112 3.324 -10.776 1.00 89.62 473 SER A O 1
ATOM 3619 N N . GLU A 1 474 ? -3.341 3.393 -8.646 1.00 90.00 474 GLU A N 1
ATOM 3620 C CA . GLU A 1 474 ? -2.018 2.885 -8.962 1.00 90.00 474 GLU A CA 1
ATOM 3621 C C . GLU A 1 474 ? -1.475 1.899 -7.922 1.00 90.00 474 GLU A C 1
ATOM 3623 O O . GLU A 1 474 ? -1.789 1.990 -6.733 1.00 90.00 474 GLU A O 1
ATOM 3628 N N . LEU A 1 475 ? -0.658 0.949 -8.392 1.00 93.69 475 LEU A N 1
ATOM 3629 C CA . LEU A 1 475 ? 0.310 0.209 -7.586 1.00 93.69 475 LEU A CA 1
ATOM 3630 C C . LEU A 1 475 ? 1.721 0.753 -7.841 1.00 93.69 475 LEU A C 1
ATOM 3632 O O . LEU A 1 475 ? 2.384 0.304 -8.776 1.00 93.69 475 LEU A O 1
ATOM 3636 N N . HIS A 1 476 ? 2.187 1.670 -7.001 1.00 92.69 476 HIS A N 1
ATOM 3637 C CA . HIS A 1 476 ? 3.517 2.269 -7.106 1.00 92.69 476 HIS A CA 1
ATOM 3638 C C . HIS A 1 476 ? 4.028 2.543 -5.690 1.00 92.69 476 HIS A C 1
ATOM 3640 O O . HIS A 1 476 ? 3.351 3.233 -4.938 1.00 92.69 476 HIS A O 1
ATOM 3646 N N . PRO A 1 477 ? 5.163 1.958 -5.267 1.00 92.56 477 PRO A N 1
ATOM 3647 C CA . PRO A 1 477 ? 5.924 0.888 -5.925 1.00 92.56 477 PRO A CA 1
ATOM 3648 C C . PRO A 1 477 ? 5.201 -0.456 -6.007 1.00 92.56 477 PRO A C 1
ATOM 3650 O O . PRO A 1 477 ? 4.613 -0.942 -5.035 1.00 92.56 477 PRO A O 1
ATOM 3653 N N . LEU A 1 478 ? 5.379 -1.145 -7.139 1.00 94.50 478 LEU A N 1
ATOM 3654 C CA . LEU A 1 478 ? 5.150 -2.586 -7.224 1.00 94.50 478 LEU A CA 1
ATOM 3655 C C . LEU A 1 478 ? 6.214 -3.344 -6.417 1.00 94.50 478 LEU A C 1
ATOM 3657 O O . LEU A 1 478 ? 7.407 -3.238 -6.698 1.00 94.50 478 LEU A O 1
ATOM 3661 N N . TYR A 1 479 ? 5.794 -4.157 -5.448 1.00 94.94 479 TYR A N 1
ATOM 3662 C CA . TYR A 1 479 ? 6.691 -4.932 -4.587 1.00 94.94 479 TYR A CA 1
ATOM 3663 C C . TYR A 1 479 ? 6.904 -6.368 -5.057 1.00 94.94 479 TYR A C 1
ATOM 3665 O O . TYR A 1 479 ? 7.997 -6.909 -4.922 1.00 94.94 479 TYR A O 1
ATOM 3673 N N . ALA A 1 480 ? 5.869 -7.022 -5.569 1.00 95.62 480 ALA A N 1
ATOM 3674 C CA . ALA A 1 480 ? 5.937 -8.431 -5.918 1.00 95.62 480 ALA A CA 1
ATOM 3675 C C . ALA A 1 480 ? 5.120 -8.712 -7.169 1.00 95.62 480 ALA A C 1
ATOM 3677 O O . ALA A 1 480 ? 3.990 -8.242 -7.294 1.00 95.62 480 ALA A O 1
ATOM 3678 N N . MET A 1 481 ? 5.667 -9.534 -8.056 1.00 94.12 481 MET A N 1
ATOM 3679 C CA . MET A 1 481 ? 4.997 -9.961 -9.274 1.00 94.12 481 MET A CA 1
ATOM 3680 C C . MET A 1 481 ? 5.225 -11.446 -9.533 1.00 94.12 481 MET A C 1
ATOM 3682 O O . MET A 1 481 ? 6.348 -11.930 -9.427 1.00 94.12 481 MET A O 1
ATOM 3686 N N . ALA A 1 482 ? 4.170 -12.150 -9.933 1.00 94.56 482 ALA A N 1
ATOM 3687 C CA . ALA A 1 482 ? 4.245 -13.467 -10.546 1.00 94.56 482 ALA A CA 1
ATOM 3688 C C . ALA A 1 482 ? 3.345 -13.491 -11.780 1.00 94.56 482 ALA A C 1
ATOM 3690 O O . ALA A 1 482 ? 2.132 -13.337 -11.662 1.00 94.56 482 ALA A O 1
ATOM 3691 N N . THR A 1 483 ? 3.920 -13.705 -12.960 1.00 89.69 483 THR A N 1
ATOM 3692 C CA . THR A 1 483 ? 3.151 -13.849 -14.201 1.00 89.69 483 THR A CA 1
ATOM 3693 C C . THR A 1 483 ? 3.394 -15.197 -14.849 1.00 89.69 483 THR A C 1
ATOM 3695 O O . THR A 1 483 ? 4.518 -15.712 -14.868 1.00 89.69 483 THR A O 1
ATOM 3698 N N . ARG A 1 484 ? 2.335 -15.789 -15.390 1.00 89.56 484 ARG A N 1
ATOM 3699 C CA . ARG A 1 484 ? 2.439 -17.041 -16.125 1.00 89.56 484 ARG A CA 1
ATOM 3700 C C . ARG A 1 484 ? 2.976 -16.797 -17.534 1.00 89.56 484 ARG A C 1
ATOM 3702 O O . ARG A 1 484 ? 2.485 -15.938 -18.261 1.00 89.56 484 ARG A O 1
ATOM 3709 N N . ARG A 1 485 ? 3.942 -17.620 -17.943 1.00 84.06 485 ARG A N 1
ATOM 3710 C CA . ARG A 1 485 ? 4.612 -17.556 -19.245 1.00 84.06 485 ARG A CA 1
ATOM 3711 C C . ARG A 1 485 ? 4.268 -18.761 -20.116 1.00 84.06 485 ARG A C 1
ATOM 3713 O O . ARG A 1 485 ? 4.213 -19.891 -19.633 1.00 84.06 485 ARG A O 1
ATOM 3720 N N . ASP A 1 486 ? 4.106 -18.508 -21.411 1.00 78.94 486 ASP A N 1
ATOM 3721 C CA . ASP A 1 486 ? 3.955 -19.538 -22.446 1.00 78.94 486 ASP A CA 1
ATOM 3722 C C . ASP A 1 486 ? 5.300 -19.792 -23.144 1.00 78.94 486 ASP A C 1
ATOM 3724 O O . ASP A 1 486 ? 5.526 -19.417 -24.290 1.00 78.94 486 ASP A O 1
ATOM 3728 N N . ILE A 1 487 ? 6.255 -20.326 -22.381 1.00 78.69 487 ILE A N 1
ATOM 3729 C CA . ILE A 1 487 ? 7.625 -20.621 -22.848 1.00 78.69 487 ILE A CA 1
ATOM 3730 C C . ILE A 1 487 ? 7.946 -22.119 -22.800 1.00 78.69 487 ILE A C 1
ATOM 3732 O O . ILE A 1 487 ? 9.059 -22.536 -23.117 1.00 78.69 487 ILE A O 1
ATOM 3736 N N . GLU A 1 488 ? 6.978 -22.936 -22.387 1.00 84.38 488 GLU A N 1
ATOM 3737 C CA . GLU A 1 488 ? 7.129 -24.380 -22.262 1.00 84.38 488 GLU A CA 1
ATOM 3738 C C . GLU A 1 488 ? 6.541 -25.103 -23.472 1.00 84.38 488 GLU A C 1
ATOM 3740 O O . GLU A 1 488 ? 5.468 -24.771 -23.963 1.00 84.38 488 GLU A O 1
ATOM 3745 N N . SER A 1 489 ? 7.256 -26.118 -23.958 1.00 84.69 489 SER A N 1
ATOM 3746 C CA . SER A 1 489 ? 6.820 -26.894 -25.129 1.00 84.69 489 SER A CA 1
ATOM 3747 C C . SER A 1 489 ? 5.845 -28.022 -24.784 1.00 84.69 489 SER A C 1
ATOM 3749 O O . SER A 1 489 ? 5.021 -28.394 -25.619 1.00 84.69 489 SER A O 1
ATOM 3751 N N . ASP A 1 490 ? 5.925 -28.578 -23.570 1.00 85.62 490 ASP A N 1
ATOM 3752 C CA . ASP A 1 490 ? 4.935 -29.534 -23.073 1.00 85.62 490 ASP A CA 1
ATOM 3753 C C . ASP A 1 490 ? 3.757 -28.748 -22.472 1.00 85.62 490 ASP A C 1
ATOM 3755 O O . ASP A 1 490 ? 3.968 -27.981 -21.534 1.00 85.62 490 ASP A O 1
ATOM 3759 N N . PRO A 1 491 ? 2.507 -28.951 -22.926 1.00 82.81 491 PRO A N 1
ATOM 3760 C CA . PRO A 1 491 ? 1.339 -28.278 -22.353 1.00 82.81 491 PRO A CA 1
ATOM 3761 C C . PRO A 1 491 ? 1.081 -28.629 -20.876 1.00 82.81 491 PRO A C 1
ATOM 3763 O O . PRO A 1 491 ? 0.232 -28.005 -20.228 1.00 82.81 491 PRO A O 1
ATOM 3766 N N . ARG A 1 492 ? 1.754 -29.644 -20.321 1.00 85.94 492 ARG A N 1
ATOM 3767 C CA . ARG A 1 492 ? 1.751 -29.975 -18.887 1.00 85.94 492 ARG A CA 1
ATOM 3768 C C . ARG A 1 492 ? 2.823 -29.243 -18.089 1.00 85.94 492 ARG A C 1
ATOM 3770 O O . ARG A 1 492 ? 2.684 -29.164 -16.868 1.00 85.94 492 ARG A O 1
ATOM 3777 N N . ASP A 1 493 ? 3.831 -28.695 -18.748 1.00 90.12 493 ASP A N 1
ATOM 3778 C CA . ASP A 1 493 ? 4.815 -27.838 -18.109 1.00 90.12 493 ASP A CA 1
ATOM 3779 C C . ASP A 1 493 ? 4.256 -26.407 -18.036 1.00 90.12 493 ASP A C 1
ATOM 3781 O O . ASP A 1 493 ? 3.375 -26.001 -18.797 1.00 90.12 493 ASP A O 1
ATOM 3785 N N . GLU A 1 494 ? 4.693 -25.654 -17.037 1.00 90.88 494 GLU A N 1
ATOM 3786 C CA . GLU A 1 494 ? 4.278 -24.272 -16.818 1.00 90.88 494 GLU A CA 1
ATOM 3787 C C . GLU A 1 494 ? 5.455 -23.486 -16.250 1.00 90.88 494 GLU A C 1
ATOM 3789 O O . GLU A 1 494 ? 6.162 -23.984 -15.376 1.00 90.88 494 GLU A O 1
ATOM 3794 N N . ALA A 1 495 ? 5.650 -22.259 -16.724 1.00 92.19 495 ALA A N 1
ATOM 3795 C CA . ALA A 1 495 ? 6.673 -21.362 -16.214 1.00 92.19 495 ALA A CA 1
ATOM 3796 C C . ALA A 1 495 ? 6.036 -20.092 -15.645 1.00 92.19 495 ALA A C 1
ATOM 3798 O O . ALA A 1 495 ? 5.095 -19.543 -16.223 1.00 92.19 495 ALA A O 1
ATOM 3799 N N . TRP A 1 496 ? 6.570 -19.622 -14.524 1.00 93.81 496 TRP A N 1
ATOM 3800 C CA . TRP A 1 496 ? 6.177 -18.378 -13.876 1.00 93.81 496 TRP A CA 1
ATOM 3801 C C . TRP A 1 496 ? 7.390 -17.474 -13.743 1.00 93.81 496 TRP A C 1
ATOM 3803 O O . TRP A 1 496 ? 8.367 -17.854 -13.098 1.00 93.81 496 TRP A O 1
ATOM 3813 N N . LEU A 1 497 ? 7.312 -16.288 -14.338 1.00 92.00 497 LEU A N 1
ATOM 3814 C CA . LEU A 1 497 ? 8.294 -15.232 -14.138 1.00 92.00 497 LEU A CA 1
ATOM 3815 C C . LEU A 1 497 ? 7.940 -14.499 -12.843 1.00 92.00 497 LEU A C 1
ATOM 3817 O O . LEU A 1 497 ? 6.791 -14.081 -12.677 1.00 92.00 497 LEU A O 1
ATOM 3821 N N . ILE A 1 498 ? 8.894 -14.394 -11.922 1.00 94.88 498 ILE A N 1
ATOM 3822 C CA . ILE A 1 498 ? 8.659 -13.892 -10.568 1.00 94.88 498 ILE A CA 1
ATOM 3823 C C . ILE A 1 498 ? 9.735 -12.875 -10.191 1.00 94.88 498 ILE A C 1
ATOM 3825 O O . ILE A 1 498 ? 10.916 -13.120 -10.432 1.00 94.88 498 ILE A O 1
ATOM 3829 N N . PHE A 1 499 ? 9.333 -11.780 -9.545 1.00 94.44 499 PHE A N 1
ATOM 3830 C CA . PHE A 1 499 ? 10.235 -10.949 -8.746 1.00 94.44 499 PHE A CA 1
ATOM 3831 C C . PHE A 1 499 ? 9.576 -10.543 -7.425 1.00 94.44 499 PHE A C 1
ATOM 3833 O O . PHE A 1 499 ? 8.346 -10.481 -7.322 1.00 94.44 499 PHE A O 1
ATOM 3840 N N . VAL A 1 500 ? 10.399 -10.267 -6.414 1.00 94.88 500 VAL A N 1
ATOM 3841 C CA . VAL A 1 500 ? 9.964 -9.709 -5.130 1.00 94.88 500 VAL A CA 1
ATOM 3842 C C . VAL A 1 500 ? 11.007 -8.729 -4.599 1.00 94.88 500 VAL A C 1
ATOM 3844 O O . VAL A 1 500 ? 12.194 -9.041 -4.579 1.00 94.88 500 VAL A O 1
ATOM 3847 N N . ARG A 1 501 ? 10.549 -7.586 -4.092 1.00 91.94 501 ARG A N 1
ATOM 3848 C CA . ARG A 1 501 ? 11.272 -6.611 -3.265 1.00 91.94 501 ARG A CA 1
ATOM 3849 C C . ARG A 1 501 ? 10.374 -6.165 -2.110 1.00 91.94 501 ARG A C 1
ATOM 3851 O O . ARG A 1 501 ? 9.169 -6.385 -2.157 1.00 91.94 501 ARG A O 1
ATOM 3858 N N . ASN A 1 502 ? 10.926 -5.529 -1.081 1.00 88.00 502 ASN A N 1
ATOM 3859 C CA . ASN A 1 502 ? 10.130 -5.028 0.053 1.00 88.00 502 ASN A CA 1
ATOM 3860 C C . ASN A 1 502 ? 10.189 -3.507 0.259 1.00 88.00 502 ASN A C 1
ATOM 3862 O O . ASN A 1 502 ? 9.540 -3.010 1.180 1.00 88.00 502 ASN A O 1
ATOM 3866 N N . LEU A 1 503 ? 10.921 -2.771 -0.585 1.00 87.81 503 LEU A N 1
ATOM 3867 C CA . LEU A 1 503 ? 10.979 -1.306 -0.586 1.00 87.81 503 LEU A CA 1
ATOM 3868 C C . LEU A 1 503 ? 10.980 -0.753 -2.021 1.00 87.81 503 LEU A C 1
ATOM 3870 O O . LEU A 1 503 ? 11.431 -1.445 -2.937 1.00 87.81 503 LEU A O 1
ATOM 3874 N N . GLY A 1 504 ? 10.536 0.492 -2.193 1.00 88.50 504 GLY A N 1
ATOM 3875 C CA . GLY A 1 504 ? 10.640 1.238 -3.452 1.00 88.50 504 GLY A CA 1
ATOM 3876 C C . GLY A 1 504 ? 10.231 2.697 -3.352 1.00 88.50 504 GLY A C 1
ATOM 3877 O O . GLY A 1 504 ? 9.565 3.041 -2.380 1.00 88.50 504 GLY A O 1
ATOM 3878 N N . ASP A 1 505 ? 10.611 3.531 -4.315 1.00 89.38 505 ASP A N 1
ATOM 3879 C CA . ASP A 1 505 ? 10.053 4.887 -4.461 1.00 89.38 505 ASP A CA 1
ATOM 3880 C C . ASP A 1 505 ? 8.866 4.953 -5.441 1.00 89.38 505 ASP A C 1
ATOM 3882 O O . ASP A 1 505 ? 8.419 3.917 -5.934 1.00 89.38 505 ASP A O 1
ATOM 3886 N N . GLU A 1 506 ? 8.299 6.157 -5.594 1.00 87.31 506 GLU A N 1
ATOM 3887 C CA . GLU A 1 506 ? 7.094 6.456 -6.384 1.00 87.31 506 GLU A CA 1
ATOM 3888 C C . GLU A 1 506 ? 7.387 7.396 -7.567 1.00 87.31 506 GLU A C 1
ATOM 3890 O O . GLU A 1 506 ? 6.730 8.425 -7.733 1.00 87.31 506 GLU A O 1
ATOM 3895 N N . GLY A 1 507 ? 8.480 7.177 -8.299 1.00 80.12 507 GLY A N 1
ATOM 3896 C CA . GLY A 1 507 ? 8.740 7.913 -9.543 1.00 80.12 507 GLY A CA 1
ATOM 3897 C C . GLY A 1 507 ? 9.085 9.399 -9.358 1.00 80.12 507 GLY A C 1
ATOM 3898 O O . GLY A 1 507 ? 9.258 9.914 -8.243 1.00 80.12 507 GLY A O 1
ATOM 3899 N N . TYR A 1 508 ? 9.291 10.142 -10.448 1.00 79.06 508 TYR A N 1
ATOM 3900 C CA . TYR A 1 508 ? 10.012 11.431 -10.423 1.00 79.06 508 TYR A CA 1
ATOM 3901 C C . TYR A 1 508 ? 9.478 12.474 -9.422 1.00 79.06 508 TYR A C 1
ATOM 3903 O O . TYR A 1 508 ? 10.274 13.113 -8.717 1.00 79.06 508 TYR A O 1
ATOM 3911 N N . CYS A 1 509 ? 8.153 12.628 -9.328 1.00 83.94 509 CYS A N 1
ATOM 3912 C CA . CYS A 1 509 ? 7.476 13.616 -8.481 1.00 83.94 509 CYS A CA 1
ATOM 3913 C C . CYS A 1 509 ? 7.203 13.141 -7.038 1.00 83.94 509 CYS A C 1
ATOM 3915 O O . CYS A 1 509 ? 6.396 13.739 -6.325 1.00 83.94 509 CYS A O 1
ATOM 3917 N N . SER A 1 510 ? 7.942 12.134 -6.574 1.00 88.00 510 SER A N 1
ATOM 3918 C CA . SER A 1 510 ? 7.977 11.650 -5.191 1.00 88.00 510 SER A CA 1
ATOM 3919 C C . SER A 1 510 ? 9.361 11.838 -4.546 1.00 88.00 510 SER A C 1
ATOM 3921 O O . SER A 1 510 ? 10.349 12.192 -5.210 1.00 88.00 510 SER A O 1
ATOM 3923 N N . SER A 1 511 ? 9.465 11.640 -3.230 1.00 88.94 511 SER A N 1
ATOM 3924 C CA . SER A 1 511 ? 10.715 11.850 -2.487 1.00 88.94 511 SER A CA 1
ATOM 3925 C C . SER A 1 511 ? 11.030 10.802 -1.423 1.00 88.94 511 SER A C 1
ATOM 3927 O O . SER A 1 511 ? 12.088 10.900 -0.777 1.00 88.94 511 SER A O 1
ATOM 3929 N N . GLN A 1 512 ? 10.157 9.818 -1.224 1.00 89.50 512 GLN A N 1
ATOM 3930 C CA . GLN A 1 512 ? 10.262 8.820 -0.171 1.00 89.50 512 GLN A CA 1
ATOM 3931 C C . GLN A 1 512 ? 10.451 7.416 -0.738 1.00 89.50 512 GLN A C 1
ATOM 3933 O O . GLN A 1 512 ? 10.177 7.130 -1.894 1.00 89.50 512 GLN A O 1
ATOM 3938 N N . ILE A 1 513 ? 10.984 6.547 0.113 1.00 88.44 513 ILE A N 1
ATOM 3939 C CA . ILE A 1 513 ? 10.992 5.104 -0.081 1.00 88.44 513 ILE A CA 1
ATOM 3940 C C . ILE A 1 513 ? 9.876 4.543 0.787 1.00 88.44 513 ILE A C 1
ATOM 3942 O O . ILE A 1 513 ? 9.796 4.863 1.973 1.00 88.44 513 ILE A O 1
ATOM 3946 N N . TRP A 1 514 ? 9.070 3.657 0.229 1.00 90.25 514 TRP A N 1
ATOM 3947 C CA . TRP A 1 514 ? 7.937 3.015 0.870 1.00 90.25 514 TRP A CA 1
ATOM 3948 C C . TRP A 1 514 ? 8.230 1.547 1.148 1.00 90.25 514 TRP A C 1
ATOM 3950 O O . TRP A 1 514 ? 8.609 0.796 0.251 1.00 90.25 514 TRP A O 1
ATOM 3960 N N . ASN A 1 515 ? 8.035 1.127 2.395 1.00 89.69 515 ASN A N 1
ATOM 3961 C CA . ASN A 1 515 ? 8.144 -0.262 2.828 1.00 89.69 515 ASN A CA 1
ATOM 3962 C C . ASN A 1 515 ? 6.825 -1.007 2.566 1.00 89.69 515 ASN A C 1
ATOM 3964 O O . ASN A 1 515 ? 5.757 -0.505 2.915 1.00 89.69 515 ASN A O 1
ATOM 3968 N N . GLY A 1 516 ? 6.902 -2.223 2.021 1.00 89.12 516 GLY A N 1
ATOM 3969 C CA . GLY A 1 516 ? 5.746 -3.105 1.817 1.00 89.12 516 GLY A CA 1
ATOM 3970 C C . GLY A 1 516 ? 5.250 -3.793 3.095 1.00 89.12 516 GLY A C 1
ATOM 3971 O O . GLY A 1 516 ? 4.175 -4.389 3.108 1.00 89.12 516 GLY A O 1
ATOM 3972 N N . GLY A 1 517 ? 6.008 -3.715 4.191 1.00 87.88 517 GLY A N 1
ATOM 3973 C CA . GLY A 1 517 ? 5.635 -4.278 5.487 1.00 87.88 517 GLY A CA 1
ATOM 3974 C C . GLY A 1 517 ? 5.738 -5.803 5.544 1.00 87.88 517 GLY A C 1
ATOM 3975 O O . GLY A 1 517 ? 4.933 -6.458 6.207 1.00 87.88 517 GLY A O 1
ATOM 3976 N N . PHE A 1 518 ? 6.720 -6.372 4.838 1.00 87.50 518 PHE A N 1
ATOM 3977 C CA . PHE A 1 518 ? 7.020 -7.801 4.856 1.00 87.50 518 PHE A CA 1
ATOM 3978 C C . PHE A 1 518 ? 8.517 -8.095 4.654 1.00 87.50 518 PHE A C 1
ATOM 3980 O O . PHE A 1 518 ? 9.274 -7.318 4.074 1.00 87.50 518 PHE A O 1
ATOM 3987 N N . GLU A 1 519 ? 8.936 -9.261 5.138 1.00 86.25 519 GLU A N 1
ATOM 3988 C CA . GLU A 1 519 ? 10.281 -9.832 4.933 1.00 86.25 519 GLU A CA 1
ATOM 3989 C C . GLU A 1 519 ? 10.224 -11.190 4.254 1.00 86.25 519 GLU A C 1
ATOM 3991 O O . GLU A 1 519 ? 11.170 -11.593 3.587 1.00 86.25 519 GLU A O 1
ATOM 3996 N N . ASP A 1 520 ? 9.115 -11.895 4.443 1.00 88.81 520 ASP A N 1
ATOM 3997 C CA . ASP A 1 520 ? 8.768 -13.088 3.705 1.00 88.81 520 ASP A CA 1
ATOM 3998 C C . ASP A 1 520 ? 7.566 -12.746 2.830 1.00 88.81 520 ASP A C 1
ATOM 4000 O O . ASP A 1 520 ? 6.628 -12.098 3.299 1.00 88.81 520 ASP A O 1
ATOM 4004 N N . TYR A 1 521 ? 7.576 -13.201 1.584 1.00 92.94 521 TYR A N 1
ATOM 4005 C CA . TYR A 1 521 ? 6.463 -12.998 0.666 1.00 92.94 521 TYR A CA 1
ATOM 4006 C C . TYR A 1 521 ? 6.066 -14.320 0.023 1.00 92.94 521 TYR A C 1
ATOM 4008 O O . TYR A 1 521 ? 6.922 -15.076 -0.438 1.00 92.94 521 TYR A O 1
ATOM 4016 N N . THR A 1 522 ? 4.767 -14.610 0.008 1.00 95.31 522 THR A N 1
ATOM 4017 C CA . THR A 1 522 ? 4.206 -15.849 -0.534 1.00 95.31 522 THR A CA 1
ATOM 4018 C C . THR A 1 522 ? 3.223 -15.567 -1.659 1.00 95.31 522 THR A C 1
ATOM 4020 O O . THR A 1 522 ? 2.177 -14.970 -1.429 1.00 95.31 522 THR A O 1
ATOM 4023 N N . PHE A 1 523 ? 3.501 -16.080 -2.855 1.00 96.50 523 PHE A N 1
ATOM 4024 C CA . PHE A 1 523 ? 2.494 -16.175 -3.912 1.00 96.50 523 PHE A CA 1
ATOM 4025 C C . PHE A 1 523 ? 1.641 -17.424 -3.719 1.00 96.50 523 PHE A C 1
ATOM 4027 O O . PHE A 1 523 ? 2.177 -18.476 -3.377 1.00 96.50 523 PHE A O 1
ATOM 4034 N N . GLN A 1 524 ? 0.343 -17.340 -4.012 1.00 94.94 524 GLN A N 1
ATOM 4035 C CA . GLN A 1 524 ? -0.506 -18.508 -4.252 1.00 94.94 524 GLN A CA 1
ATOM 4036 C C . GLN A 1 524 ? -0.791 -18.601 -5.750 1.00 94.94 524 GLN A C 1
ATOM 4038 O O . GLN A 1 524 ? -1.644 -17.888 -6.270 1.00 94.94 524 GLN A O 1
ATOM 4043 N N . LEU A 1 525 ? -0.084 -19.491 -6.441 1.00 95.00 525 LEU A N 1
ATOM 4044 C CA . LEU A 1 525 ? -0.336 -19.774 -7.849 1.00 95.00 525 LEU A CA 1
ATOM 4045 C C . LEU A 1 525 ? -1.554 -20.707 -7.971 1.00 95.00 525 LEU A C 1
ATOM 4047 O O . LEU A 1 525 ? -1.650 -21.686 -7.213 1.00 95.00 525 LEU A O 1
ATOM 4051 N N . PRO A 1 526 ? -2.483 -20.437 -8.905 1.00 91.94 526 PRO A N 1
ATOM 4052 C CA . PRO A 1 526 ? -3.727 -21.186 -9.014 1.00 91.94 526 PRO A CA 1
ATOM 4053 C C . PRO A 1 526 ? -3.483 -22.649 -9.401 1.00 91.94 526 PRO A C 1
ATOM 4055 O O . PRO A 1 526 ? -2.618 -22.975 -10.216 1.00 91.94 526 PRO A O 1
ATOM 4058 N N . TRP A 1 527 ? -4.287 -23.557 -8.843 1.00 90.62 527 TRP A N 1
ATOM 4059 C CA . TRP A 1 527 ? -4.259 -24.960 -9.250 1.00 90.62 527 TRP A CA 1
ATOM 4060 C C . TRP A 1 527 ? -4.769 -25.125 -10.688 1.00 90.62 527 TRP A C 1
ATOM 4062 O O . TRP A 1 527 ? -5.867 -24.672 -11.018 1.00 90.62 527 TRP A O 1
ATOM 4072 N N . ARG A 1 528 ? -4.027 -25.834 -11.549 1.00 88.06 528 ARG A N 1
ATOM 4073 C CA . ARG A 1 528 ? -4.479 -26.085 -12.925 1.00 88.06 528 ARG A CA 1
ATOM 4074 C C . ARG A 1 528 ? -5.685 -27.020 -12.961 1.00 88.06 528 ARG A C 1
ATOM 4076 O O . ARG A 1 528 ? -5.642 -28.150 -12.469 1.00 88.06 528 ARG A O 1
ATOM 4083 N N . HIS A 1 529 ? -6.753 -26.566 -13.613 1.00 85.06 529 HIS A N 1
ATOM 4084 C CA . HIS A 1 529 ? -7.970 -27.351 -13.798 1.00 85.06 529 HIS A CA 1
ATOM 4085 C C . HIS A 1 529 ? -7.671 -28.726 -14.424 1.00 85.06 529 HIS A C 1
ATOM 4087 O O . HIS A 1 529 ? -6.864 -28.845 -15.346 1.00 85.06 529 HIS A O 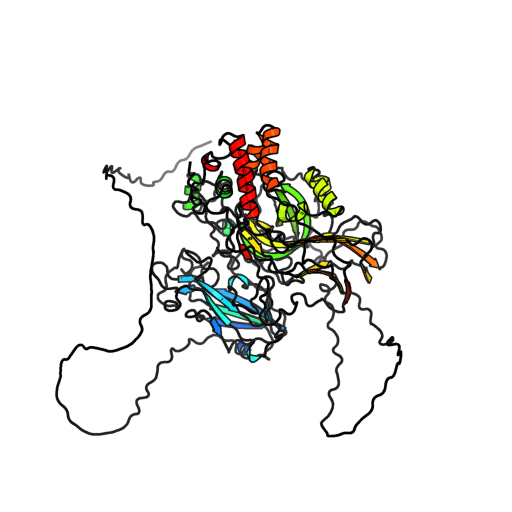1
ATOM 4093 N N . GLY A 1 530 ? -8.304 -29.774 -13.894 1.00 84.44 530 GLY A N 1
ATOM 4094 C CA . GLY A 1 530 ? -8.115 -31.161 -14.335 1.00 84.44 530 GLY A CA 1
ATOM 4095 C C . GLY A 1 530 ? -6.813 -31.832 -13.878 1.00 84.44 530 GLY A C 1
ATOM 4096 O O . GLY A 1 530 ? -6.719 -33.055 -13.955 1.00 84.44 530 GLY A O 1
ATOM 4097 N N . MET A 1 531 ? -5.828 -31.092 -13.359 1.00 88.12 531 MET A N 1
ATOM 4098 C CA . MET A 1 531 ? -4.569 -31.684 -12.901 1.00 88.12 531 MET A CA 1
ATOM 4099 C C . MET A 1 531 ? -4.713 -32.323 -11.520 1.00 88.12 531 MET A C 1
ATOM 4101 O O . MET A 1 531 ? -5.453 -31.841 -10.669 1.00 88.12 531 MET A O 1
ATOM 4105 N N . THR A 1 532 ? -3.988 -33.415 -11.291 1.00 89.56 532 THR A N 1
ATOM 4106 C CA . THR A 1 532 ? -4.054 -34.245 -10.073 1.00 89.56 532 THR A CA 1
ATOM 4107 C C . THR A 1 532 ? -2.852 -34.065 -9.149 1.00 89.56 532 THR A C 1
ATOM 4109 O O . THR A 1 532 ? -2.991 -34.198 -7.934 1.00 89.56 532 THR A O 1
ATOM 4112 N N . SER A 1 533 ? -1.689 -33.709 -9.694 1.00 91.50 533 SER A N 1
ATOM 4113 C CA . SER A 1 533 ? -0.508 -33.329 -8.919 1.00 91.50 533 SER A CA 1
ATOM 4114 C C . SER A 1 533 ? 0.367 -32.344 -9.686 1.00 91.50 533 SER A C 1
ATOM 4116 O O . SER A 1 533 ? 0.214 -32.168 -10.896 1.00 91.50 533 SER A O 1
ATOM 4118 N N . VAL A 1 534 ? 1.291 -31.721 -8.963 1.00 94.88 534 VAL A N 1
ATOM 4119 C CA . VAL A 1 534 ? 2.296 -30.803 -9.494 1.00 94.88 534 VAL A CA 1
ATOM 4120 C C . VAL A 1 534 ? 3.615 -31.029 -8.775 1.00 94.88 534 VAL A C 1
ATOM 4122 O O . VAL A 1 534 ? 3.627 -31.304 -7.575 1.00 94.88 534 VAL A O 1
ATOM 4125 N N . GLU A 1 535 ? 4.709 -30.916 -9.511 1.00 95.69 535 GLU A N 1
ATOM 4126 C CA . GLU A 1 535 ? 6.076 -30.943 -9.000 1.00 95.69 535 GLU A CA 1
ATOM 4127 C C . GLU A 1 535 ? 6.857 -29.746 -9.547 1.00 95.69 535 GLU A C 1
ATOM 4129 O O . GLU A 1 535 ? 6.473 -29.147 -10.550 1.00 95.69 535 GLU A O 1
ATOM 4134 N N . VAL A 1 536 ? 7.973 -29.403 -8.905 1.00 96.94 536 VAL A N 1
ATOM 4135 C CA . VAL A 1 536 ? 8.885 -28.364 -9.402 1.00 96.94 536 VAL A CA 1
ATOM 4136 C C . VAL A 1 536 ? 9.936 -29.000 -10.305 1.00 96.94 536 VAL A C 1
ATOM 4138 O O . VAL A 1 536 ? 10.610 -29.958 -9.917 1.00 96.94 536 VAL A O 1
ATOM 4141 N N . ASN A 1 537 ? 10.126 -28.439 -11.497 1.00 96.12 537 ASN A N 1
ATOM 4142 C CA . ASN A 1 537 ? 11.243 -28.778 -12.365 1.00 96.12 537 ASN A CA 1
ATOM 4143 C C . ASN A 1 537 ? 12.501 -28.026 -11.916 1.00 96.12 537 ASN A C 1
ATOM 4145 O O . ASN A 1 537 ? 12.811 -26.938 -12.403 1.00 96.12 537 ASN A O 1
ATOM 4149 N N . TRP A 1 538 ? 13.228 -28.619 -10.973 1.00 95.19 538 TRP A N 1
ATOM 4150 C CA . TRP A 1 538 ? 14.431 -28.023 -10.391 1.00 95.19 538 TRP A CA 1
ATOM 4151 C C . TRP A 1 538 ? 15.617 -27.898 -11.353 1.00 95.19 538 TRP A C 1
ATOM 4153 O O . TRP A 1 538 ? 16.537 -27.149 -11.052 1.00 95.19 538 TRP A O 1
ATOM 4163 N N . ASP A 1 539 ? 15.603 -28.602 -12.487 1.00 94.19 539 ASP A N 1
ATOM 4164 C CA . ASP A 1 539 ? 16.665 -28.485 -13.494 1.00 94.19 539 ASP A CA 1
ATOM 4165 C C . ASP A 1 539 ? 16.511 -27.204 -14.334 1.00 94.19 539 ASP A C 1
ATOM 4167 O O . ASP A 1 539 ? 17.489 -26.702 -14.887 1.00 94.19 539 ASP A O 1
ATOM 4171 N N . LYS A 1 540 ? 15.282 -26.668 -14.418 1.00 93.50 540 LYS A N 1
ATOM 4172 C CA . LYS A 1 540 ? 14.963 -25.410 -15.114 1.00 93.50 540 LYS A CA 1
ATOM 4173 C C . LYS A 1 540 ? 14.762 -24.229 -14.162 1.00 93.50 540 LYS A C 1
ATOM 4175 O O . LYS A 1 540 ? 15.099 -23.109 -14.513 1.00 93.50 540 LYS A O 1
ATOM 4180 N N . THR A 1 541 ? 14.229 -24.477 -12.964 1.00 95.56 541 THR A N 1
ATOM 4181 C CA . THR A 1 541 ? 13.929 -23.433 -11.971 1.00 95.56 541 THR A CA 1
ATOM 4182 C C . THR A 1 541 ? 15.200 -22.741 -11.496 1.00 95.56 541 THR A C 1
ATOM 4184 O O . THR A 1 541 ? 16.081 -23.394 -10.933 1.00 95.56 541 THR A O 1
ATOM 4187 N N . LYS A 1 542 ? 15.271 -21.422 -11.683 1.00 94.88 542 LYS A N 1
ATOM 4188 C CA . LYS A 1 542 ? 16.422 -20.593 -11.312 1.00 94.88 542 LYS A CA 1
ATOM 4189 C C . LYS A 1 542 ? 15.950 -19.275 -10.723 1.00 94.88 542 LYS A C 1
ATOM 4191 O O . LYS A 1 542 ? 15.032 -18.661 -11.257 1.00 94.88 542 LYS A O 1
ATOM 4196 N N . PHE A 1 543 ? 16.603 -18.867 -9.644 1.00 95.81 543 PHE A N 1
ATOM 4197 C CA . PHE A 1 543 ? 16.385 -17.590 -8.982 1.00 95.81 543 PHE A CA 1
ATOM 4198 C C . PHE A 1 543 ? 17.724 -16.967 -8.623 1.00 95.81 543 PHE A C 1
ATOM 4200 O O . PHE A 1 543 ? 18.677 -17.682 -8.301 1.00 95.81 543 PHE A O 1
ATOM 4207 N N . GLU A 1 544 ? 17.766 -15.648 -8.648 1.00 94.50 544 GLU A N 1
ATOM 4208 C CA . GLU A 1 544 ? 18.880 -14.819 -8.217 1.00 94.50 544 GLU A CA 1
ATOM 4209 C C . GLU A 1 544 ? 18.343 -13.779 -7.232 1.00 94.50 544 GLU A C 1
ATOM 4211 O O . GLU A 1 544 ? 17.146 -13.489 -7.196 1.00 94.50 544 GLU A O 1
ATOM 4216 N N . GLY A 1 545 ? 19.204 -13.264 -6.366 1.00 91.19 545 GLY A N 1
ATOM 4217 C CA . GLY A 1 545 ? 18.802 -12.225 -5.433 1.00 91.19 545 GLY A CA 1
ATOM 4218 C C . GLY A 1 545 ? 19.980 -11.560 -4.755 1.00 91.19 545 GLY A C 1
ATOM 4219 O O . GLY A 1 545 ? 21.129 -11.996 -4.863 1.00 91.19 545 GLY A O 1
ATOM 4220 N N . THR A 1 546 ? 19.691 -10.471 -4.058 1.00 88.31 546 THR A N 1
ATOM 4221 C CA . THR A 1 546 ? 20.684 -9.743 -3.268 1.00 88.31 546 THR A CA 1
ATOM 4222 C C . THR A 1 546 ? 21.098 -10.539 -2.032 1.00 88.31 546 THR A C 1
ATOM 4224 O O . THR A 1 546 ? 20.395 -11.453 -1.591 1.00 88.31 546 THR A O 1
ATOM 4227 N N . ASP A 1 547 ? 22.218 -10.169 -1.413 1.00 85.44 547 ASP A N 1
ATOM 4228 C CA . ASP A 1 547 ? 22.655 -10.748 -0.138 1.00 85.44 547 ASP A CA 1
ATOM 4229 C C . ASP A 1 547 ? 21.531 -10.747 0.917 1.00 85.44 547 ASP A C 1
ATOM 4231 O O . ASP A 1 547 ? 20.817 -9.761 1.090 1.00 85.44 547 ASP A O 1
ATOM 4235 N N . GLY A 1 548 ? 21.377 -11.867 1.631 1.00 83.50 548 GLY A N 1
ATOM 4236 C CA . GLY A 1 548 ? 20.338 -12.053 2.654 1.00 83.50 548 GLY A CA 1
ATOM 4237 C C . GLY A 1 548 ? 19.021 -12.645 2.142 1.00 83.50 548 GLY A C 1
ATOM 4238 O O . GLY A 1 548 ? 18.222 -13.116 2.954 1.00 83.50 548 GLY A O 1
ATOM 4239 N N . THR A 1 549 ? 18.820 -12.707 0.824 1.00 89.38 549 THR A N 1
ATOM 4240 C CA . THR A 1 549 ? 17.636 -13.341 0.234 1.00 89.38 549 THR A CA 1
ATOM 4241 C C . THR A 1 549 ? 17.761 -14.869 0.177 1.00 89.38 549 THR A C 1
ATOM 4243 O O . THR A 1 549 ? 18.857 -15.433 0.152 1.00 89.38 549 THR A O 1
ATOM 4246 N N . SER A 1 550 ? 16.631 -15.583 0.216 1.00 92.06 550 SER A N 1
ATOM 4247 C CA . SER A 1 550 ? 16.593 -17.040 0.029 1.00 92.06 550 SER A CA 1
ATOM 4248 C C . SER A 1 550 ? 15.222 -17.542 -0.433 1.00 92.06 550 SER A C 1
ATOM 4250 O O . SER A 1 550 ? 14.198 -16.885 -0.254 1.00 92.06 550 SER A O 1
ATOM 4252 N N . GLY A 1 551 ? 15.194 -18.740 -1.017 1.00 90.94 551 GLY A N 1
ATOM 4253 C CA . GLY A 1 551 ? 13.997 -19.355 -1.591 1.00 90.94 551 GLY A CA 1
ATOM 4254 C C . GLY A 1 551 ? 14.301 -20.004 -2.947 1.00 90.94 551 GLY A C 1
ATOM 4255 O O . GLY A 1 551 ? 15.463 -20.039 -3.347 1.00 90.94 551 GLY A O 1
ATOM 4256 N N . PRO A 1 552 ? 13.288 -20.539 -3.650 1.00 95.06 552 PRO A N 1
ATOM 4257 C CA . PRO A 1 552 ? 11.887 -20.612 -3.241 1.00 95.06 552 PRO A CA 1
ATOM 4258 C C . PRO A 1 552 ? 11.611 -21.769 -2.268 1.00 95.06 552 PRO A C 1
ATOM 4260 O O . PRO A 1 552 ? 12.162 -22.866 -2.374 1.00 95.06 552 PRO A O 1
ATOM 4263 N N . MET A 1 553 ? 10.680 -21.562 -1.345 1.00 95.69 553 MET A N 1
ATOM 4264 C CA . MET A 1 553 ? 10.024 -22.643 -0.614 1.00 95.69 553 MET A CA 1
ATOM 4265 C C . MET A 1 553 ? 8.661 -22.905 -1.245 1.00 95.69 553 MET A C 1
ATOM 4267 O O . MET A 1 553 ? 7.764 -22.072 -1.152 1.00 95.69 553 MET A O 1
ATOM 4271 N N . VAL A 1 554 ? 8.511 -24.064 -1.885 1.00 96.50 554 VAL A N 1
ATOM 4272 C CA . VAL A 1 554 ? 7.297 -24.431 -2.617 1.00 96.50 554 VAL A CA 1
ATOM 4273 C C . VAL A 1 554 ? 6.461 -25.400 -1.791 1.00 96.50 554 VAL A C 1
ATOM 4275 O O . VAL A 1 554 ? 6.906 -26.491 -1.432 1.00 96.50 554 VAL A O 1
ATOM 4278 N N . ARG A 1 555 ? 5.221 -25.015 -1.497 1.00 95.19 555 ARG A N 1
ATOM 4279 C CA . ARG A 1 555 ? 4.238 -25.834 -0.786 1.00 95.19 555 ARG A CA 1
ATOM 4280 C C . ARG A 1 555 ? 3.001 -26.025 -1.639 1.00 95.19 555 ARG A C 1
ATOM 4282 O O . ARG A 1 555 ? 2.500 -25.081 -2.229 1.00 95.19 555 ARG A O 1
ATOM 4289 N N . VAL A 1 556 ? 2.484 -27.239 -1.683 1.00 94.38 556 VAL A N 1
ATOM 4290 C CA . VAL A 1 556 ? 1.359 -27.587 -2.549 1.00 94.38 556 VAL A CA 1
ATOM 4291 C C . VAL A 1 556 ? 0.182 -28.036 -1.708 1.00 94.38 556 VAL A C 1
ATOM 4293 O O . VAL A 1 556 ? 0.316 -28.956 -0.903 1.00 94.38 556 VAL A O 1
ATOM 4296 N N . VAL A 1 557 ? -0.980 -27.435 -1.944 1.00 91.81 557 VAL A N 1
ATOM 4297 C CA . VAL A 1 557 ? -2.259 -27.888 -1.393 1.00 91.81 557 VAL A CA 1
ATOM 4298 C C . VAL A 1 557 ? -3.105 -28.384 -2.553 1.00 91.81 557 VAL A C 1
ATOM 4300 O O . VAL A 1 557 ? -3.524 -27.609 -3.411 1.00 91.81 557 VAL A O 1
ATOM 4303 N N . SER A 1 558 ? -3.319 -29.699 -2.612 1.00 87.00 558 SER A N 1
ATOM 4304 C CA . SER A 1 558 ? -4.114 -30.306 -3.679 1.00 87.00 558 SER A CA 1
ATOM 4305 C C . SER A 1 558 ? -5.611 -30.211 -3.372 1.00 87.00 558 SER A C 1
ATOM 4307 O O . SER A 1 558 ? -6.010 -30.504 -2.240 1.00 87.00 558 SER A O 1
ATOM 4309 N N . PRO A 1 559 ? -6.462 -29.913 -4.372 1.00 83.19 559 PRO A N 1
ATOM 4310 C CA . PRO A 1 559 ? -7.910 -30.032 -4.221 1.00 83.19 559 PRO A CA 1
ATOM 4311 C C . PRO A 1 559 ? -8.359 -31.502 -4.141 1.00 83.19 559 PRO A C 1
ATOM 4313 O O . PRO A 1 559 ? -9.454 -31.800 -3.664 1.00 83.19 559 PRO A O 1
ATOM 4316 N N . TYR A 1 560 ? -7.513 -32.445 -4.569 1.00 74.12 560 TYR A N 1
ATOM 4317 C CA . TYR A 1 560 ? -7.792 -33.875 -4.549 1.00 74.12 560 TYR A CA 1
ATOM 4318 C C . TYR A 1 560 ? -7.066 -34.515 -3.366 1.00 74.12 560 TYR A C 1
ATOM 4320 O O . TYR A 1 560 ? -5.858 -34.751 -3.404 1.00 74.12 560 TYR A O 1
ATOM 4328 N N . ARG A 1 561 ? -7.792 -34.835 -2.285 1.00 60.88 561 ARG A N 1
ATOM 4329 C CA . ARG A 1 561 ? -7.194 -35.614 -1.191 1.00 60.88 561 ARG A CA 1
ATOM 4330 C C . ARG A 1 561 ? -6.744 -36.974 -1.736 1.00 60.88 561 ARG A C 1
ATOM 4332 O O . ARG A 1 561 ? -7.582 -37.792 -2.111 1.00 60.88 561 ARG A O 1
ATOM 4339 N N . ARG A 1 562 ? -5.448 -37.295 -1.661 1.00 46.34 562 ARG A N 1
ATOM 4340 C CA . ARG A 1 562 ? -5.061 -38.698 -1.461 1.00 46.34 562 ARG A CA 1
ATOM 4341 C C . ARG A 1 562 ? -5.404 -39.031 -0.016 1.00 46.34 562 ARG A C 1
ATOM 4343 O O . ARG A 1 562 ? -4.769 -38.522 0.902 1.00 46.34 562 ARG A O 1
ATOM 4350 N N . ALA A 1 563 ? -6.407 -39.880 0.191 1.00 34.06 563 ALA A N 1
ATOM 4351 C CA . ALA A 1 563 ? -6.489 -40.636 1.430 1.00 34.06 563 ALA A CA 1
ATOM 4352 C C . ALA A 1 563 ? -5.171 -41.409 1.546 1.00 34.06 563 ALA A C 1
ATOM 4354 O O . ALA A 1 563 ? -4.939 -42.331 0.770 1.00 34.06 563 ALA A O 1
ATOM 4355 N N . VAL A 1 564 ? -4.270 -40.991 2.434 1.00 35.69 564 VAL A N 1
ATOM 4356 C CA . VAL A 1 564 ? -3.122 -41.818 2.805 1.00 35.69 564 VAL A CA 1
ATOM 4357 C C . VAL A 1 564 ? -3.707 -42.997 3.583 1.00 35.69 564 VAL A C 1
ATOM 4359 O O . VAL A 1 564 ? -4.248 -42.773 4.670 1.00 35.69 564 VAL A O 1
ATOM 4362 N N . PRO A 1 565 ? -3.672 -44.240 3.067 1.00 31.06 565 PRO A N 1
ATOM 4363 C CA . PRO A 1 565 ? -4.031 -45.384 3.884 1.00 31.06 565 PRO A CA 1
ATOM 4364 C C . PRO A 1 565 ? -2.989 -45.483 5.007 1.00 31.06 565 PRO A C 1
ATOM 4366 O O . PRO A 1 565 ? -1.796 -45.312 4.736 1.00 31.06 565 PRO A O 1
ATOM 4369 N N . PRO A 1 566 ? -3.380 -45.774 6.256 1.00 33.66 566 PRO A N 1
ATOM 4370 C CA . PRO A 1 566 ? -2.432 -46.021 7.333 1.00 33.66 566 PRO A CA 1
ATOM 4371 C C . PRO A 1 566 ? -1.756 -47.377 7.097 1.00 33.66 566 PRO A C 1
ATOM 4373 O O . PRO A 1 566 ? -2.134 -48.381 7.690 1.00 33.66 566 PRO A O 1
ATOM 4376 N N . SER A 1 567 ? -0.810 -47.457 6.163 1.00 39.97 567 SER A N 1
ATOM 4377 C CA . SER A 1 567 ? -0.070 -48.686 5.851 1.00 39.97 567 SER A CA 1
ATOM 4378 C C . SER A 1 567 ? 1.227 -48.381 5.097 1.00 39.97 567 SER A C 1
ATOM 4380 O O . SER A 1 567 ? 1.346 -48.720 3.927 1.00 39.97 567 SER A O 1
ATOM 4382 N N . ALA A 1 568 ? 2.192 -47.732 5.757 1.00 34.00 568 ALA A N 1
ATOM 4383 C CA . ALA A 1 568 ? 3.625 -47.860 5.445 1.00 34.00 568 ALA A CA 1
ATOM 4384 C C . ALA A 1 568 ? 4.500 -47.173 6.514 1.00 34.00 568 ALA A C 1
ATOM 4386 O O . ALA A 1 568 ? 5.363 -46.360 6.199 1.00 34.00 568 ALA A O 1
ATOM 4387 N N . ILE A 1 569 ? 4.312 -47.510 7.794 1.00 33.41 569 ILE A N 1
ATOM 4388 C CA . ILE A 1 569 ? 5.440 -47.456 8.734 1.00 33.41 569 ILE A CA 1
ATOM 4389 C C . ILE A 1 569 ? 6.029 -48.860 8.710 1.00 33.41 569 ILE A C 1
ATOM 4391 O O . ILE A 1 569 ? 5.600 -49.748 9.442 1.00 33.41 569 ILE A O 1
ATOM 4395 N N . SER A 1 570 ? 6.959 -49.076 7.780 1.00 34.06 570 SER A N 1
ATOM 4396 C CA . SER A 1 570 ? 7.825 -50.246 7.821 1.00 34.06 570 SER A CA 1
ATOM 4397 C C . SER A 1 570 ? 8.713 -50.108 9.049 1.00 34.06 570 SER A C 1
ATOM 4399 O O . SER A 1 570 ? 9.608 -49.267 9.103 1.00 34.06 570 SER A O 1
ATOM 4401 N N . THR A 1 571 ? 8.439 -50.943 10.040 1.00 34.62 571 THR A N 1
ATOM 4402 C CA . THR A 1 571 ? 9.325 -51.252 11.153 1.00 34.62 571 THR A CA 1
ATOM 4403 C C . THR A 1 571 ? 10.699 -51.663 10.626 1.00 34.62 571 THR A C 1
ATOM 4405 O O . THR A 1 571 ? 10.847 -52.738 10.050 1.00 34.62 571 THR A O 1
ATOM 4408 N N . ALA A 1 572 ? 11.706 -50.827 10.858 1.00 29.02 572 ALA A N 1
ATOM 4409 C CA . ALA A 1 572 ? 13.093 -51.260 10.926 1.00 29.02 572 ALA A CA 1
ATOM 4410 C C . ALA A 1 572 ? 13.590 -50.980 12.345 1.00 29.02 572 ALA A C 1
ATOM 4412 O O . ALA A 1 572 ? 13.983 -49.880 12.723 1.00 29.02 572 ALA A O 1
ATOM 4413 N N . GLU A 1 573 ? 13.457 -52.028 13.138 1.00 32.38 573 GLU A N 1
ATOM 4414 C CA . GLU A 1 573 ? 14.063 -52.268 14.430 1.00 32.38 573 GLU A CA 1
ATOM 4415 C C . GLU A 1 573 ? 15.573 -51.977 14.410 1.00 32.38 573 GLU A C 1
ATOM 4417 O O . GLU A 1 573 ? 16.320 -52.538 13.614 1.00 32.38 573 GLU A O 1
ATOM 4422 N N . THR A 1 574 ? 16.062 -51.155 15.338 1.00 30.36 574 THR A N 1
ATOM 4423 C CA . THR A 1 574 ? 17.349 -51.436 15.986 1.00 30.36 574 THR A CA 1
ATOM 4424 C C . THR A 1 574 ? 17.275 -51.000 17.439 1.00 30.36 574 THR A C 1
ATOM 4426 O O . THR A 1 574 ? 17.252 -49.822 17.788 1.00 30.36 574 THR A O 1
ATOM 4429 N N . ALA A 1 575 ? 17.217 -52.016 18.288 1.00 30.67 575 ALA A N 1
ATOM 4430 C CA . ALA A 1 575 ? 17.269 -51.934 19.727 1.00 30.67 575 ALA A CA 1
ATOM 4431 C C . ALA A 1 575 ? 18.566 -51.282 20.236 1.00 30.67 575 ALA A C 1
ATOM 4433 O O . ALA A 1 575 ? 19.667 -51.652 19.825 1.00 30.67 575 ALA A O 1
ATOM 4434 N N . ARG A 1 576 ? 18.447 -50.459 21.284 1.00 31.31 576 ARG A N 1
ATOM 4435 C CA . ARG A 1 576 ? 19.396 -50.504 22.404 1.00 31.31 576 ARG A CA 1
ATOM 4436 C C . ARG A 1 576 ? 18.697 -50.220 23.730 1.00 31.31 576 ARG A C 1
ATOM 4438 O O . ARG A 1 576 ? 18.125 -49.162 23.955 1.00 31.31 576 ARG A O 1
ATOM 4445 N N . ARG A 1 577 ? 18.766 -51.238 24.590 1.00 34.31 577 ARG A N 1
ATOM 4446 C CA . ARG A 1 577 ? 18.371 -51.274 26.001 1.00 34.31 577 ARG A CA 1
ATOM 4447 C C . ARG A 1 577 ? 19.003 -50.137 26.812 1.00 34.31 577 ARG A C 1
ATOM 4449 O O . ARG A 1 577 ? 20.209 -49.940 26.718 1.00 34.31 577 ARG A O 1
ATOM 4456 N N . SER A 1 578 ? 18.248 -49.590 27.763 1.00 29.81 578 SER A N 1
ATOM 4457 C CA . SER A 1 578 ? 18.692 -49.557 29.163 1.00 29.81 578 SER A CA 1
ATOM 4458 C C . SER A 1 578 ? 17.490 -49.481 30.107 1.00 29.81 578 SER A C 1
ATOM 4460 O O . SER A 1 578 ? 16.561 -48.704 29.919 1.00 29.81 578 SER A O 1
ATOM 4462 N N . THR A 1 579 ? 17.503 -50.376 31.083 1.00 32.88 579 THR A N 1
ATOM 4463 C CA . THR A 1 579 ? 16.484 -50.668 32.094 1.00 32.88 579 THR A CA 1
ATOM 4464 C C . THR A 1 579 ? 16.722 -49.893 33.392 1.00 32.88 579 THR A C 1
ATOM 4466 O O . THR A 1 579 ? 17.883 -49.724 33.751 1.00 32.88 579 THR A O 1
ATOM 4469 N N . THR A 1 580 ? 15.632 -49.586 34.124 1.00 32.16 580 THR A N 1
ATOM 4470 C CA . THR A 1 580 ? 15.427 -49.387 35.600 1.00 32.16 580 THR A CA 1
ATOM 4471 C C . THR A 1 580 ? 14.592 -48.113 35.870 1.00 32.16 580 THR A C 1
ATOM 4473 O O . THR A 1 580 ? 14.869 -47.096 35.259 1.00 32.16 580 THR A O 1
ATOM 4476 N N . ALA A 1 581 ? 13.541 -48.033 36.707 1.00 30.39 581 ALA A N 1
ATOM 4477 C CA . ALA A 1 581 ? 12.862 -48.938 37.645 1.00 30.39 581 ALA A CA 1
ATOM 4478 C C . ALA A 1 581 ? 11.429 -48.409 38.011 1.00 30.39 581 ALA A C 1
ATOM 4480 O O . ALA A 1 581 ? 11.181 -47.214 37.901 1.00 30.39 581 ALA A O 1
ATOM 4481 N N . ARG A 1 582 ? 10.525 -49.324 38.442 1.00 31.06 582 ARG A N 1
ATOM 4482 C CA . ARG A 1 582 ? 9.308 -49.212 39.327 1.00 31.06 582 ARG A CA 1
ATOM 4483 C C . ARG A 1 582 ? 9.040 -47.818 39.960 1.00 31.06 582 ARG A C 1
ATOM 4485 O O . ARG A 1 582 ? 9.952 -47.324 40.602 1.00 31.06 582 ARG A O 1
ATOM 4492 N N . GLY A 1 583 ? 7.878 -47.134 39.906 1.00 28.47 583 GLY A N 1
ATOM 4493 C CA . GLY A 1 583 ? 6.434 -47.476 40.064 1.00 28.47 583 GLY A CA 1
ATOM 4494 C C . GLY A 1 583 ? 5.910 -46.996 41.453 1.00 28.47 583 GLY A C 1
ATOM 4495 O O . GLY A 1 583 ? 6.743 -46.926 42.352 1.00 28.47 583 GLY A O 1
ATOM 4496 N N . PRO A 1 584 ? 4.597 -46.806 41.760 1.00 46.31 584 PRO A N 1
ATOM 4497 C CA . PRO A 1 584 ? 3.430 -46.271 41.019 1.00 46.31 584 PRO A CA 1
ATOM 4498 C C . PRO A 1 584 ? 2.645 -45.165 41.812 1.00 46.31 584 PRO A C 1
ATOM 4500 O O . PRO A 1 584 ? 2.906 -44.966 42.992 1.00 46.31 584 PRO A O 1
ATOM 4503 N N . THR A 1 585 ? 1.641 -44.483 41.224 1.00 29.14 585 THR A N 1
ATOM 4504 C CA . THR A 1 585 ? 0.307 -44.220 41.851 1.00 29.14 585 THR A CA 1
ATOM 4505 C C . THR A 1 585 ? -0.676 -43.447 40.941 1.00 29.14 585 THR A C 1
ATOM 4507 O O . THR A 1 585 ? -0.403 -42.342 40.499 1.00 29.14 585 THR A O 1
ATOM 4510 N N . ALA A 1 586 ? -1.818 -44.107 40.698 1.00 28.94 586 ALA A N 1
ATOM 4511 C CA . ALA A 1 586 ? -3.215 -43.662 40.553 1.00 28.94 586 ALA A CA 1
ATOM 4512 C C . ALA A 1 586 ? -3.606 -42.305 39.916 1.00 28.94 586 ALA A C 1
ATOM 4514 O O . ALA A 1 586 ? -3.291 -41.244 40.441 1.00 28.94 586 ALA A O 1
ATOM 4515 N N . GLY A 1 587 ? -4.515 -42.373 38.926 1.00 26.70 587 GLY A N 1
ATOM 4516 C CA . GLY A 1 587 ? -5.461 -41.286 38.638 1.00 26.70 587 GLY A CA 1
ATOM 4517 C C . GLY A 1 587 ? -6.174 -41.334 37.277 1.00 26.70 587 GLY A C 1
ATOM 4518 O O . GLY A 1 587 ? -5.684 -40.754 36.325 1.00 26.70 587 GLY A O 1
ATOM 4519 N N . SER A 1 588 ? -7.372 -41.935 37.248 1.00 28.22 588 SER A N 1
ATOM 4520 C CA . SER A 1 588 ? -8.569 -41.438 36.531 1.00 28.22 588 SER A CA 1
ATOM 4521 C C . SER A 1 588 ? -8.620 -41.396 34.982 1.00 28.22 588 SER A C 1
ATOM 4523 O O . SER A 1 588 ? -8.218 -40.428 34.353 1.00 28.22 588 SER A O 1
ATOM 4525 N N . SER A 1 589 ? -9.258 -42.435 34.424 1.00 28.39 589 SER A N 1
ATOM 4526 C CA . SER A 1 589 ? -10.330 -42.447 33.396 1.00 28.39 589 SER A CA 1
ATOM 4527 C C . SER A 1 589 ? -10.300 -41.511 32.167 1.00 28.39 589 SER A C 1
ATOM 4529 O O . SER A 1 589 ? -10.547 -40.313 32.271 1.00 28.39 589 SER A O 1
ATOM 4531 N N . ASP A 1 590 ? -10.189 -42.160 31.001 1.00 29.22 590 ASP A N 1
ATOM 4532 C CA . ASP A 1 590 ? -10.953 -41.956 29.758 1.00 29.22 590 ASP A CA 1
ATOM 4533 C C . ASP A 1 590 ? -11.136 -40.530 29.210 1.00 29.22 590 ASP A C 1
ATOM 4535 O O . ASP A 1 590 ? -12.174 -39.891 29.365 1.00 29.22 590 ASP A O 1
ATOM 4539 N N . LEU A 1 591 ? -10.165 -40.115 28.393 1.00 29.33 591 LEU A N 1
ATOM 4540 C CA . LEU A 1 591 ? -10.403 -39.243 27.244 1.00 29.33 591 LEU A CA 1
ATOM 4541 C C . LEU A 1 591 ? -10.305 -40.098 25.980 1.00 29.33 591 LEU A C 1
ATOM 4543 O O . LEU A 1 591 ? -9.218 -40.410 25.493 1.00 29.33 591 LEU A O 1
ATOM 4547 N N . THR A 1 592 ? -11.458 -40.485 25.440 1.00 29.12 592 THR A N 1
ATOM 4548 C CA . THR A 1 592 ? -11.561 -40.954 24.060 1.00 29.12 592 THR A CA 1
ATOM 4549 C C . THR A 1 592 ? -11.076 -39.836 23.142 1.00 29.12 592 THR A C 1
ATOM 4551 O O . THR A 1 592 ? -11.771 -38.844 22.925 1.00 29.12 592 THR A O 1
ATOM 4554 N N . SER A 1 593 ? -9.858 -40.006 22.634 1.00 28.31 593 SER A N 1
ATOM 4555 C CA . SER A 1 593 ? -9.290 -39.272 21.508 1.00 28.31 593 SER A CA 1
ATOM 4556 C C . SER A 1 593 ? -10.258 -39.346 20.325 1.00 28.31 593 SER A C 1
ATOM 4558 O O . SER A 1 593 ? -10.330 -40.350 19.615 1.00 28.31 593 SER A O 1
ATOM 4560 N N . SER A 1 594 ? -11.047 -38.291 20.134 1.00 28.06 594 SER A N 1
ATOM 4561 C CA . SER A 1 594 ? -11.656 -38.023 18.841 1.00 28.06 594 SER A CA 1
ATOM 4562 C C . SER A 1 594 ? -10.525 -37.546 17.940 1.00 28.06 594 SER A C 1
ATOM 4564 O O . SER A 1 594 ? -9.994 -36.449 18.100 1.00 28.06 594 SER A O 1
ATOM 4566 N N . ALA A 1 595 ? -10.102 -38.414 17.022 1.00 29.69 595 ALA A N 1
ATOM 4567 C CA . ALA A 1 595 ? -9.267 -38.019 15.903 1.00 29.69 595 ALA A CA 1
ATOM 4568 C C . ALA A 1 595 ? -10.005 -36.892 15.166 1.00 29.69 595 ALA A C 1
ATOM 4570 O O . ALA A 1 595 ? -11.009 -37.136 14.496 1.00 29.69 595 ALA A O 1
ATOM 4571 N N . GLY A 1 596 ? -9.563 -35.652 15.382 1.00 27.39 596 GLY A N 1
ATOM 4572 C CA . GLY A 1 596 ? -10.148 -34.474 14.764 1.00 27.39 596 GLY A CA 1
ATOM 4573 C C . GLY A 1 596 ? -10.118 -34.643 13.253 1.00 27.39 596 GLY A C 1
ATOM 4574 O O . GLY A 1 596 ? -9.048 -34.754 12.655 1.00 27.39 596 GLY A O 1
ATOM 4575 N N . ALA A 1 597 ? -11.297 -34.705 12.639 1.00 32.56 597 ALA A N 1
ATOM 4576 C CA . ALA A 1 597 ? -11.420 -34.628 11.197 1.00 32.56 597 ALA A CA 1
ATOM 4577 C C . ALA A 1 597 ? -10.790 -33.302 10.750 1.00 32.56 597 ALA A C 1
ATOM 4579 O O . ALA A 1 597 ? -11.267 -32.229 11.117 1.00 32.56 597 ALA A O 1
ATOM 4580 N N . LEU A 1 598 ? -9.686 -33.383 10.004 1.00 40.81 598 LEU A N 1
ATOM 4581 C CA . LEU A 1 598 ? -9.055 -32.220 9.386 1.00 40.81 598 LEU A CA 1
ATOM 4582 C C . LEU A 1 598 ? -10.104 -31.498 8.530 1.00 40.81 598 LEU A C 1
ATOM 4584 O O . LEU A 1 598 ? -10.793 -32.140 7.725 1.00 40.81 598 LEU A O 1
ATOM 4588 N N . ALA A 1 599 ? -10.223 -30.182 8.718 1.00 44.09 599 ALA A N 1
ATOM 4589 C CA . ALA A 1 599 ? -11.165 -29.339 7.992 1.00 44.09 599 ALA A CA 1
ATOM 4590 C C . ALA A 1 599 ? -11.087 -29.586 6.463 1.00 44.09 599 ALA A C 1
ATOM 4592 O O . ALA A 1 599 ? -10.029 -29.959 5.939 1.00 44.09 599 ALA A O 1
ATOM 4593 N N . PRO A 1 600 ? -12.204 -29.471 5.722 1.00 47.41 600 PRO A N 1
ATOM 4594 C CA . PRO A 1 600 ? -12.166 -29.525 4.265 1.00 47.41 600 PRO A CA 1
ATOM 4595 C C . PRO A 1 600 ? -11.331 -28.368 3.700 1.00 47.41 600 PRO A C 1
ATOM 4597 O O . PRO A 1 600 ? -11.473 -27.240 4.155 1.00 47.41 600 PRO A O 1
ATOM 4600 N N . VAL A 1 601 ? -10.477 -28.666 2.713 1.00 52.91 601 VAL A N 1
ATOM 4601 C CA . VAL A 1 601 ? -9.789 -27.650 1.896 1.00 52.91 601 VAL A CA 1
ATOM 4602 C C . VAL A 1 601 ? -10.871 -26.893 1.131 1.00 52.91 601 VAL A C 1
ATOM 4604 O O . VAL A 1 601 ? -11.646 -27.525 0.404 1.00 52.91 601 VAL A O 1
ATOM 4607 N N . LEU A 1 602 ? -10.978 -25.578 1.323 1.00 60.38 602 LEU A N 1
ATOM 4608 C CA . LEU A 1 602 ? -11.939 -24.779 0.568 1.00 60.38 602 LEU A CA 1
ATOM 4609 C C . LEU A 1 602 ? -11.479 -24.687 -0.900 1.00 60.38 602 LEU A C 1
ATOM 4611 O O . LEU A 1 602 ? -10.283 -24.746 -1.172 1.00 60.38 602 LEU A O 1
ATOM 4615 N N . PRO A 1 603 ? -12.380 -24.529 -1.885 1.00 56.75 603 PRO A N 1
ATOM 4616 C CA . PRO A 1 603 ? -11.984 -24.432 -3.294 1.00 56.75 603 PRO A CA 1
ATOM 4617 C C . PRO A 1 603 ? -10.933 -23.346 -3.598 1.00 56.75 603 PRO A C 1
ATOM 4619 O O . PRO A 1 603 ? -10.159 -23.509 -4.535 1.00 56.75 603 PRO A O 1
ATOM 4622 N N . GLY A 1 604 ? -10.877 -22.273 -2.798 1.00 70.00 604 GLY A N 1
ATOM 4623 C CA . GLY A 1 604 ? -9.877 -21.200 -2.904 1.00 70.00 604 GLY A CA 1
ATOM 4624 C C . GLY A 1 604 ? -8.545 -21.462 -2.188 1.00 70.00 604 GLY A C 1
ATOM 4625 O O . GLY A 1 604 ? -7.623 -20.672 -2.343 1.00 70.00 604 GLY A O 1
ATOM 4626 N N . ASP A 1 605 ? -8.427 -22.560 -1.439 1.00 81.00 605 ASP A N 1
ATOM 4627 C CA . ASP A 1 605 ? -7.237 -22.940 -0.660 1.00 81.00 605 ASP A CA 1
ATOM 4628 C C . ASP A 1 605 ? -6.281 -23.853 -1.445 1.00 81.00 605 ASP A C 1
ATOM 4630 O O . ASP A 1 605 ? -5.145 -24.103 -1.042 1.00 81.00 605 ASP A O 1
ATOM 4634 N N . ALA A 1 606 ? -6.751 -24.421 -2.554 1.00 88.81 606 ALA A N 1
ATOM 4635 C CA . ALA A 1 606 ? -5.932 -25.254 -3.417 1.00 88.81 606 ALA A CA 1
ATOM 4636 C C . ALA A 1 606 ? -4.989 -24.388 -4.263 1.00 88.81 606 ALA A C 1
ATOM 4638 O O . ALA A 1 606 ? -5.401 -23.391 -4.854 1.00 88.81 606 ALA A O 1
ATOM 4639 N N . GLY A 1 607 ? -3.723 -24.788 -4.367 1.00 93.62 607 GLY A N 1
ATOM 4640 C CA . GLY A 1 607 ? -2.734 -24.032 -5.128 1.00 93.62 607 GLY A CA 1
ATOM 4641 C C . GLY A 1 607 ? -1.291 -24.405 -4.821 1.00 93.62 607 GLY A C 1
ATOM 4642 O O . GLY A 1 607 ? -1.004 -25.313 -4.030 1.00 93.62 607 GLY A O 1
ATOM 4643 N N . VAL A 1 608 ? -0.383 -23.687 -5.477 1.00 95.88 608 VAL A N 1
ATOM 4644 C CA . VAL A 1 608 ? 1.063 -23.761 -5.255 1.00 95.88 608 VAL A CA 1
ATOM 4645 C C . VAL A 1 608 ? 1.501 -22.488 -4.539 1.00 95.88 608 VAL A C 1
ATOM 4647 O O . VAL A 1 608 ? 1.480 -21.404 -5.108 1.00 95.88 608 VAL A O 1
ATOM 4650 N N . TYR A 1 609 ? 1.894 -22.628 -3.281 1.00 96.44 609 TYR A N 1
ATOM 4651 C CA . TYR A 1 609 ? 2.378 -21.552 -2.431 1.00 96.44 609 TYR A CA 1
ATOM 4652 C C . TYR A 1 609 ? 3.892 -21.429 -2.580 1.00 96.44 609 TYR A C 1
ATOM 4654 O O . TYR A 1 609 ? 4.619 -22.369 -2.254 1.00 96.44 609 TYR A O 1
ATOM 4662 N N . VAL A 1 610 ? 4.366 -20.291 -3.075 1.00 97.25 610 VAL A N 1
ATOM 4663 C CA . VAL A 1 610 ? 5.784 -20.034 -3.347 1.00 97.25 610 VAL A CA 1
ATOM 4664 C C . VAL A 1 610 ? 6.253 -18.919 -2.429 1.00 97.25 610 VAL A C 1
ATOM 4666 O O . VAL A 1 610 ? 5.899 -17.762 -2.640 1.00 97.25 610 VAL A O 1
ATOM 4669 N N . THR A 1 611 ? 7.017 -19.276 -1.399 1.00 95.81 611 THR A N 1
ATOM 4670 C CA . THR A 1 611 ? 7.517 -18.332 -0.394 1.00 95.81 611 THR A CA 1
ATOM 4671 C C . THR A 1 611 ? 8.983 -17.993 -0.639 1.00 95.81 611 THR A C 1
ATOM 4673 O O . THR A 1 611 ? 9.807 -18.891 -0.840 1.00 95.81 611 THR A O 1
ATOM 4676 N N . PHE A 1 612 ? 9.312 -16.711 -0.528 1.00 94.25 612 PHE A N 1
ATOM 4677 C CA . PHE A 1 612 ? 10.678 -16.202 -0.510 1.00 94.25 612 PHE A CA 1
ATOM 4678 C C . PHE A 1 612 ? 10.952 -15.416 0.765 1.00 94.25 612 PHE A C 1
ATOM 4680 O O . PHE A 1 612 ? 10.036 -14.816 1.322 1.00 94.25 612 PHE A O 1
ATOM 4687 N N . HIS A 1 613 ? 12.214 -15.404 1.183 1.00 91.75 613 HIS A N 1
ATOM 4688 C CA . HIS A 1 613 ? 12.729 -14.558 2.250 1.00 91.75 613 HIS A CA 1
ATOM 4689 C C . HIS A 1 613 ? 13.606 -13.465 1.643 1.00 91.75 613 HIS A C 1
ATOM 4691 O O . HIS A 1 613 ? 14.532 -13.776 0.896 1.00 91.75 613 HIS A O 1
ATOM 4697 N N . LEU A 1 614 ? 13.338 -12.210 1.988 1.00 85.19 614 LEU A N 1
ATOM 4698 C CA . LEU A 1 614 ? 14.104 -11.041 1.563 1.00 85.19 614 LEU A CA 1
ATOM 4699 C C . LEU A 1 614 ? 15.080 -10.554 2.643 1.00 85.19 614 LEU A C 1
ATOM 4701 O O . LEU A 1 614 ? 16.089 -9.930 2.325 1.00 85.19 614 LEU A O 1
ATOM 4705 N N . GLY A 1 615 ? 14.790 -10.859 3.911 1.00 73.69 615 GLY A N 1
ATOM 4706 C CA . GLY A 1 615 ? 15.499 -10.310 5.066 1.00 73.69 615 GLY A CA 1
ATOM 4707 C C . GLY A 1 615 ? 14.937 -8.963 5.525 1.00 73.69 615 GLY A C 1
ATOM 4708 O O . GLY A 1 615 ? 14.125 -8.337 4.842 1.00 73.69 615 GLY A O 1
ATOM 4709 N N . HIS A 1 616 ? 15.362 -8.519 6.714 1.00 64.12 616 HIS A N 1
ATOM 4710 C CA . HIS A 1 616 ? 14.994 -7.204 7.240 1.00 64.12 616 HIS A CA 1
ATOM 4711 C C . HIS A 1 616 ? 15.424 -6.109 6.261 1.00 64.12 616 HIS A C 1
ATOM 4713 O O . HIS A 1 616 ? 16.572 -6.094 5.815 1.00 64.12 616 HIS A O 1
ATOM 4719 N N . ALA A 1 617 ? 14.529 -5.151 6.011 1.00 53.81 617 ALA A N 1
ATOM 4720 C CA . ALA A 1 617 ? 14.886 -3.877 5.409 1.00 53.81 617 ALA A CA 1
ATOM 4721 C C . ALA A 1 617 ? 16.059 -3.284 6.203 1.00 53.81 617 ALA A C 1
ATOM 4723 O O . ALA A 1 617 ? 15.891 -2.833 7.338 1.00 53.81 617 ALA A O 1
ATOM 4724 N N . THR A 1 618 ? 17.271 -3.326 5.653 1.00 49.22 618 THR A N 1
ATOM 4725 C CA . THR A 1 618 ? 18.409 -2.625 6.244 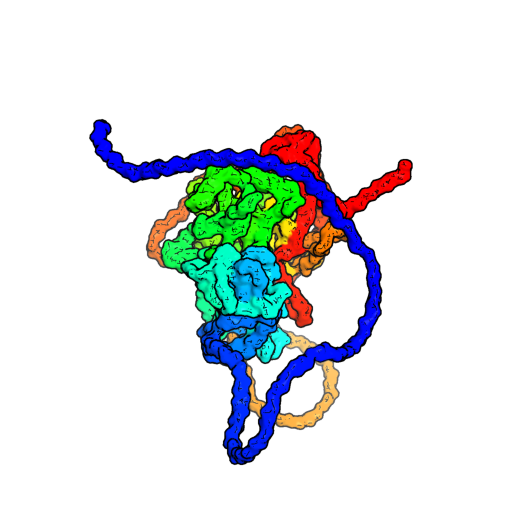1.00 49.22 618 THR A CA 1
ATOM 4726 C C . THR A 1 618 ? 18.052 -1.150 6.253 1.00 49.22 618 THR A C 1
ATOM 4728 O O . THR A 1 618 ? 18.024 -0.517 5.201 1.00 49.22 618 THR A O 1
ATOM 4731 N N . THR A 1 619 ? 17.714 -0.630 7.435 1.00 41.47 619 THR A N 1
ATOM 4732 C CA . THR A 1 619 ? 17.360 0.771 7.674 1.00 41.47 619 THR A CA 1
ATOM 4733 C C . THR A 1 619 ? 18.278 1.681 6.873 1.00 41.47 619 THR A C 1
ATOM 4735 O O . THR A 1 619 ? 19.490 1.685 7.108 1.00 41.47 619 THR A O 1
ATOM 4738 N N . ILE A 1 620 ? 17.704 2.463 5.957 1.00 44.88 620 ILE A N 1
ATOM 4739 C CA . ILE A 1 620 ? 18.385 3.614 5.371 1.00 44.88 620 ILE A CA 1
ATOM 4740 C C . ILE A 1 620 ? 18.737 4.512 6.566 1.00 44.88 620 ILE A C 1
ATOM 4742 O O . ILE A 1 620 ? 17.827 4.920 7.292 1.00 44.88 620 ILE A O 1
ATOM 4746 N N . PRO A 1 621 ? 20.023 4.771 6.873 1.00 37.03 621 PRO A N 1
ATOM 4747 C CA . PRO A 1 621 ? 20.370 5.550 8.052 1.00 37.03 621 PRO A CA 1
ATOM 4748 C C . PRO A 1 621 ? 19.675 6.913 7.986 1.00 37.03 621 PRO A C 1
ATOM 4750 O O . PRO A 1 621 ? 19.909 7.679 7.049 1.00 37.03 621 PRO A O 1
ATOM 4753 N N . GLY A 1 622 ? 18.853 7.229 8.994 1.00 36.28 622 GLY A N 1
ATOM 4754 C CA . GLY A 1 622 ? 18.011 8.436 9.078 1.00 36.28 622 GLY A CA 1
ATOM 4755 C C . GLY A 1 622 ? 18.760 9.776 9.170 1.00 36.28 622 GLY A C 1
ATOM 4756 O O . GLY A 1 622 ? 18.227 10.753 9.685 1.00 36.28 622 GLY A O 1
ATOM 4757 N N . GLY A 1 623 ? 20.015 9.830 8.717 1.00 37.75 623 GLY A N 1
ATOM 4758 C CA . GLY A 1 623 ? 20.871 11.014 8.715 1.00 37.75 623 GLY A CA 1
ATOM 4759 C C . GLY A 1 623 ? 21.321 11.495 7.335 1.00 37.75 623 GLY A C 1
ATOM 4760 O O . GLY A 1 623 ? 21.916 12.569 7.268 1.00 37.75 623 GLY A O 1
ATOM 4761 N N . GLY A 1 624 ? 21.071 10.754 6.247 1.00 38.12 624 GLY A N 1
ATOM 4762 C CA . GLY A 1 624 ? 21.446 11.190 4.893 1.00 38.12 624 GLY A CA 1
ATOM 4763 C C . GLY A 1 624 ? 22.930 11.561 4.731 1.00 38.12 624 GLY A C 1
ATOM 4764 O O . GLY A 1 624 ? 23.263 12.400 3.898 1.00 38.12 624 GLY A O 1
ATOM 4765 N N . THR A 1 625 ? 23.835 11.002 5.546 1.00 32.22 625 THR A N 1
ATOM 4766 C CA . THR A 1 625 ? 25.277 11.243 5.422 1.00 32.22 625 THR A CA 1
ATOM 4767 C C . THR A 1 625 ? 25.990 10.032 4.830 1.00 32.22 625 THR A C 1
ATOM 4769 O O . THR A 1 625 ? 25.946 8.910 5.327 1.00 32.22 625 THR A O 1
ATOM 4772 N N . THR A 1 626 ? 26.666 10.313 3.723 1.00 34.59 626 THR A N 1
ATOM 4773 C CA . THR A 1 626 ? 27.399 9.432 2.816 1.00 34.59 626 THR A CA 1
ATOM 4774 C C . THR A 1 626 ? 28.732 8.944 3.391 1.00 34.59 626 THR A C 1
ATOM 4776 O O . THR A 1 626 ? 29.779 9.367 2.913 1.00 34.59 626 THR A O 1
ATOM 4779 N N . TRP A 1 627 ? 28.733 8.058 4.390 1.00 31.25 627 TRP A N 1
ATOM 4780 C CA . TRP A 1 627 ? 29.936 7.270 4.724 1.00 31.25 627 TRP A CA 1
ATOM 4781 C C . TRP A 1 627 ? 29.575 5.850 5.178 1.00 31.25 627 TRP A C 1
ATOM 4783 O O . TRP A 1 627 ? 29.748 5.467 6.331 1.00 31.25 627 TRP A O 1
ATOM 4793 N N . GLY A 1 628 ? 29.068 5.070 4.229 1.00 33.12 628 GLY A N 1
ATOM 4794 C CA . GLY A 1 628 ? 28.903 3.619 4.285 1.00 33.12 628 GLY A CA 1
ATOM 4795 C C . GLY A 1 628 ? 28.478 3.121 2.899 1.00 33.12 628 GLY A C 1
ATOM 4796 O O . GLY A 1 628 ? 27.894 3.917 2.156 1.00 33.12 628 GLY A O 1
ATOM 4797 N N . PRO A 1 629 ? 28.786 1.869 2.501 1.00 34.94 629 PRO A N 1
ATOM 4798 C CA . PRO A 1 629 ? 28.194 1.306 1.294 1.00 34.94 629 PRO A CA 1
ATOM 4799 C C . PRO A 1 629 ? 26.669 1.407 1.446 1.00 34.94 629 PRO A C 1
ATOM 4801 O O . PRO A 1 629 ? 26.141 1.023 2.495 1.00 34.94 629 PRO A O 1
ATOM 4804 N N . PRO A 1 630 ? 25.969 2.021 0.483 1.00 45.00 630 PRO A N 1
ATOM 4805 C CA . PRO A 1 630 ? 24.545 2.253 0.613 1.00 45.00 630 PRO A CA 1
ATOM 4806 C C . PRO A 1 630 ? 23.855 0.893 0.675 1.00 45.00 630 PRO A C 1
ATOM 4808 O O . PRO A 1 630 ? 24.082 0.052 -0.189 1.00 45.00 630 PRO A O 1
ATOM 4811 N N . ALA A 1 631 ? 23.039 0.666 1.700 1.00 46.88 631 ALA A N 1
ATOM 4812 C CA . ALA A 1 631 ? 22.219 -0.533 1.764 1.00 46.88 631 ALA A CA 1
ATOM 4813 C C . ALA A 1 631 ? 21.370 -0.627 0.481 1.00 46.88 631 ALA A C 1
ATOM 4815 O O . ALA A 1 631 ? 20.615 0.301 0.167 1.00 46.88 631 ALA A O 1
ATOM 4816 N N . SER A 1 632 ? 21.558 -1.680 -0.314 1.00 60.28 632 SER A N 1
ATOM 4817 C CA . SER A 1 632 ? 20.706 -1.980 -1.467 1.00 60.28 632 SER A CA 1
ATOM 4818 C C . SER A 1 632 ? 19.329 -2.402 -0.968 1.00 60.28 632 SER A C 1
ATOM 4820 O O . SER A 1 632 ? 19.219 -3.035 0.082 1.00 60.28 632 SER A O 1
ATOM 4822 N N . ILE A 1 633 ? 18.280 -2.033 -1.701 1.00 77.19 633 ILE A N 1
ATOM 4823 C CA . ILE A 1 633 ? 16.943 -2.571 -1.449 1.00 77.19 633 ILE A CA 1
ATOM 4824 C C . ILE A 1 633 ? 17.008 -4.079 -1.729 1.00 77.19 633 ILE A C 1
ATOM 4826 O O . ILE A 1 633 ? 17.480 -4.446 -2.808 1.00 77.19 633 ILE A O 1
ATOM 4830 N N . PRO A 1 634 ? 16.611 -4.953 -0.786 1.00 82.38 634 PRO A N 1
ATOM 4831 C CA . PRO A 1 634 ? 16.588 -6.381 -1.044 1.00 82.38 634 PRO A CA 1
ATOM 4832 C C . PRO A 1 634 ? 15.607 -6.714 -2.163 1.00 82.38 634 PRO A C 1
ATOM 4834 O O . PRO A 1 634 ? 14.443 -6.309 -2.112 1.00 82.38 634 PRO A O 1
ATOM 4837 N N . PHE A 1 635 ? 16.068 -7.490 -3.138 1.00 89.75 635 PHE A N 1
ATOM 4838 C CA . PHE A 1 635 ? 15.211 -8.049 -4.173 1.00 89.75 635 PHE A CA 1
ATOM 4839 C C . PHE A 1 635 ? 15.681 -9.442 -4.585 1.00 89.75 635 PHE A C 1
ATOM 4841 O O . PHE A 1 635 ? 16.827 -9.839 -4.356 1.00 89.75 635 PHE A O 1
ATOM 4848 N N . LEU A 1 636 ? 14.772 -10.173 -5.215 1.00 93.44 636 LEU A N 1
ATOM 4849 C CA . LEU A 1 636 ? 15.034 -11.419 -5.918 1.00 93.44 636 LEU A CA 1
ATOM 4850 C C . LEU A 1 636 ? 14.182 -11.496 -7.177 1.00 93.44 636 LEU A C 1
ATOM 4852 O O . LEU A 1 636 ? 13.075 -10.954 -7.220 1.00 93.44 636 LEU A O 1
ATOM 4856 N N . ASP A 1 637 ? 14.675 -12.231 -8.159 1.00 95.12 637 ASP A N 1
ATOM 4857 C CA . ASP A 1 637 ? 14.007 -12.471 -9.427 1.00 95.12 637 ASP A CA 1
ATOM 4858 C C . ASP A 1 637 ? 14.328 -13.873 -9.957 1.00 95.12 637 ASP A C 1
ATOM 4860 O O . ASP A 1 637 ? 15.292 -14.524 -9.547 1.00 95.12 637 ASP A O 1
ATOM 4864 N N . GLY A 1 638 ? 13.471 -14.393 -10.830 1.00 94.94 638 GLY A N 1
ATOM 4865 C CA . GLY A 1 638 ? 13.744 -15.640 -11.528 1.00 94.94 638 GLY A CA 1
ATOM 4866 C C . GLY A 1 638 ? 12.525 -16.271 -12.176 1.00 94.94 638 GLY A C 1
ATOM 4867 O O . GLY A 1 638 ? 11.472 -15.647 -12.334 1.00 94.94 638 GLY A O 1
ATOM 4868 N N . VAL A 1 639 ? 12.682 -17.544 -12.537 1.00 94.81 639 VAL A N 1
ATOM 4869 C CA . VAL A 1 639 ? 11.656 -18.340 -13.212 1.00 94.81 639 VAL A CA 1
ATOM 4870 C C . VAL A 1 639 ? 11.413 -19.638 -12.449 1.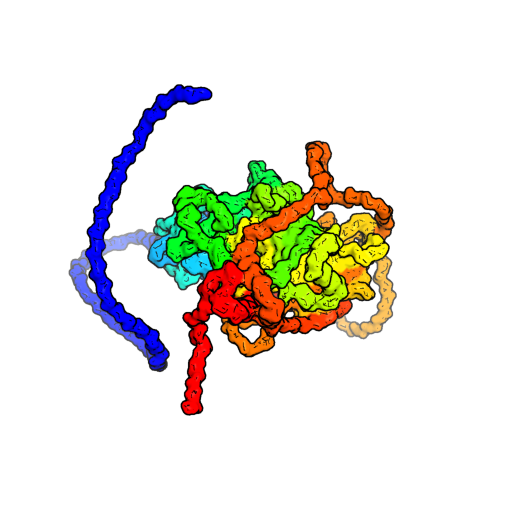00 94.81 639 VAL A C 1
ATOM 4872 O O . VAL A 1 639 ? 12.317 -20.454 -12.242 1.00 94.81 639 VAL A O 1
ATOM 4875 N N . LEU A 1 640 ? 10.160 -19.853 -12.048 1.00 96.31 640 LEU A N 1
ATOM 4876 C CA . LEU A 1 640 ? 9.690 -21.112 -11.478 1.00 96.31 640 LEU A CA 1
ATOM 4877 C C . LEU A 1 640 ? 9.106 -21.994 -12.579 1.00 96.31 640 LEU A C 1
ATOM 4879 O O . LEU A 1 640 ? 8.151 -21.599 -13.239 1.00 96.31 640 LEU A O 1
ATOM 4883 N N . HIS A 1 641 ? 9.616 -23.217 -12.708 1.00 96.25 641 HIS A N 1
ATOM 4884 C CA . HIS A 1 641 ? 9.093 -24.202 -13.652 1.00 96.25 641 HIS A CA 1
ATOM 4885 C C . HIS A 1 641 ? 8.352 -25.319 -12.912 1.00 96.25 641 HIS A C 1
ATOM 4887 O O . HIS A 1 641 ? 8.906 -25.965 -12.018 1.00 96.25 641 HIS A O 1
ATOM 4893 N N . LEU A 1 642 ? 7.110 -25.581 -13.307 1.00 96.12 642 LEU A N 1
ATOM 4894 C CA . LEU A 1 642 ? 6.220 -26.581 -12.726 1.00 96.12 642 LEU A CA 1
ATOM 4895 C C . LEU A 1 642 ? 5.901 -27.679 -13.744 1.00 96.12 642 LEU A C 1
ATOM 4897 O O . LEU A 1 642 ? 5.728 -27.410 -14.928 1.00 96.12 642 LEU A O 1
ATOM 4901 N N . LYS A 1 643 ? 5.788 -28.919 -13.261 1.00 95.50 643 LYS A N 1
ATOM 4902 C CA . LYS A 1 643 ? 5.357 -30.096 -14.024 1.00 95.50 643 LYS A CA 1
ATOM 4903 C C . LYS A 1 643 ? 4.041 -30.599 -13.476 1.00 95.50 643 LYS A C 1
ATOM 4905 O O . LYS A 1 643 ? 3.980 -31.055 -12.333 1.00 95.50 643 LYS A O 1
ATOM 4910 N N . TRP A 1 644 ? 2.997 -30.555 -14.288 1.00 93.44 644 TRP A N 1
ATOM 4911 C CA . TRP A 1 644 ? 1.673 -31.008 -13.889 1.00 93.44 644 TRP A CA 1
ATOM 4912 C C . TRP A 1 644 ? 1.406 -32.446 -14.336 1.00 93.44 644 TRP A C 1
ATOM 4914 O O . TRP A 1 644 ? 1.761 -32.864 -15.434 1.00 93.44 644 TRP A O 1
ATOM 4924 N N . THR A 1 645 ? 0.736 -33.223 -13.487 1.00 92.25 645 THR A N 1
ATOM 4925 C CA . THR A 1 645 ? 0.280 -34.582 -13.810 1.00 92.25 645 THR A CA 1
ATOM 4926 C C . THR A 1 645 ? -1.237 -34.638 -13.764 1.00 92.25 645 THR A C 1
ATOM 4928 O O . THR A 1 645 ? -1.853 -34.319 -12.747 1.00 92.25 645 THR A O 1
ATOM 4931 N N . GLY A 1 646 ? -1.852 -35.099 -14.845 1.00 85.12 646 GLY A N 1
ATOM 4932 C CA . GLY A 1 646 ? -3.297 -35.236 -14.985 1.00 85.12 646 GLY A CA 1
ATOM 4933 C C . GLY A 1 646 ? -3.670 -35.701 -16.394 1.00 85.12 646 GLY A C 1
ATOM 4934 O O . GLY A 1 646 ? -2.777 -35.848 -17.243 1.00 85.12 646 GLY A O 1
ATOM 4935 N N . PRO A 1 647 ? -4.963 -35.961 -16.656 1.00 75.44 647 PRO A N 1
ATOM 4936 C CA . PRO A 1 647 ? -5.446 -36.199 -18.012 1.00 75.44 647 PRO A CA 1
ATOM 4937 C C . PRO A 1 647 ? -4.957 -35.078 -18.936 1.00 75.44 647 PRO A C 1
ATOM 4939 O O . PRO A 1 647 ? -4.947 -33.909 -18.549 1.00 75.44 647 PRO A O 1
ATOM 4942 N N . ALA A 1 648 ? -4.485 -35.449 -20.132 1.00 54.31 648 ALA A N 1
ATOM 4943 C CA . ALA A 1 648 ? -4.110 -34.467 -21.141 1.00 54.31 648 ALA A CA 1
ATOM 4944 C C . ALA A 1 648 ? -5.313 -33.545 -21.363 1.00 54.31 648 ALA A C 1
ATOM 4946 O O . ALA A 1 648 ? -6.398 -34.033 -21.673 1.00 54.31 648 ALA A O 1
ATOM 4947 N N . LEU A 1 649 ? -5.141 -32.239 -21.166 1.00 53.41 649 LEU A N 1
ATOM 4948 C CA . LEU A 1 649 ? -6.090 -31.291 -21.729 1.00 53.41 649 LEU A CA 1
ATOM 4949 C C . LEU A 1 649 ? -5.920 -31.410 -23.244 1.00 53.41 649 LEU A C 1
ATOM 4951 O O . LEU A 1 649 ? -4.817 -31.184 -23.745 1.00 53.41 649 LEU A O 1
ATOM 4955 N N . ASP A 1 650 ? -6.967 -31.841 -23.947 1.00 40.34 650 ASP A N 1
ATOM 4956 C CA . ASP A 1 650 ? -6.985 -31.781 -25.404 1.00 40.34 650 ASP A CA 1
ATOM 4957 C C . ASP A 1 650 ? -6.631 -30.351 -25.823 1.00 40.34 650 ASP A C 1
ATOM 4959 O O . ASP A 1 650 ? -7.157 -29.374 -25.285 1.00 40.34 650 ASP A O 1
ATOM 4963 N N . SER A 1 651 ? -5.700 -30.240 -26.765 1.00 36.28 651 SER A N 1
ATOM 4964 C CA . SER A 1 651 ? -5.185 -29.001 -27.340 1.00 36.28 651 SER A CA 1
ATOM 4965 C C . SER A 1 651 ? -6.231 -28.318 -28.231 1.00 36.28 651 SER A C 1
ATOM 4967 O O . SER A 1 651 ? -6.035 -28.157 -29.435 1.00 36.28 651 SER A O 1
ATOM 4969 N N . GLY A 1 652 ? -7.374 -27.962 -27.652 1.00 31.12 652 GLY A N 1
ATOM 4970 C CA . GLY A 1 652 ? -8.366 -27.079 -28.241 1.00 31.12 652 GLY A CA 1
ATOM 4971 C C . GLY A 1 652 ? -8.320 -25.744 -27.516 1.00 31.12 652 GLY A C 1
ATOM 4972 O O . GLY A 1 652 ? -8.582 -25.682 -26.318 1.00 31.12 652 GLY A O 1
ATOM 4973 N N . HIS A 1 653 ? -7.997 -24.669 -28.233 1.00 39.34 653 HIS A N 1
ATOM 4974 C CA . HIS A 1 653 ? -8.285 -23.313 -27.783 1.00 39.34 653 HIS A CA 1
ATOM 4975 C C . HIS A 1 653 ? -9.780 -23.193 -27.455 1.00 39.34 653 HIS A C 1
ATOM 4977 O O . HIS A 1 653 ? -10.602 -22.957 -28.336 1.00 39.34 653 HIS A O 1
ATOM 4983 N N . THR A 1 654 ? -10.135 -23.344 -26.185 1.00 28.20 654 THR A N 1
ATOM 4984 C CA . THR A 1 654 ? -11.402 -22.864 -25.643 1.00 28.20 654 THR A CA 1
ATOM 4985 C C . THR A 1 654 ? -11.125 -22.221 -24.299 1.00 28.20 654 THR A C 1
ATOM 4987 O O . THR A 1 654 ? -10.788 -22.886 -23.322 1.00 28.20 654 THR A O 1
ATOM 4990 N N . THR A 1 655 ? -11.272 -20.903 -24.288 1.00 40.78 655 THR A N 1
ATOM 4991 C CA . THR A 1 655 ? -11.591 -20.095 -23.119 1.00 40.78 655 THR A CA 1
ATOM 4992 C C . THR A 1 655 ? -12.681 -20.780 -22.284 1.00 40.78 655 THR A C 1
ATOM 4994 O O . THR A 1 655 ? -13.831 -20.882 -22.700 1.00 40.78 655 THR A O 1
ATOM 4997 N N . ALA A 1 656 ? -12.323 -21.281 -21.104 1.00 31.11 656 ALA A N 1
ATOM 4998 C CA . ALA A 1 656 ? -13.257 -21.706 -20.062 1.00 31.11 656 ALA A CA 1
ATOM 4999 C C . ALA A 1 656 ? -12.479 -21.759 -18.738 1.00 31.11 656 ALA A C 1
ATOM 5001 O O . ALA A 1 656 ? -11.482 -22.463 -18.645 1.00 31.11 656 ALA A O 1
ATOM 5002 N N . GLY A 1 657 ? -12.825 -21.053 -17.670 1.00 28.58 657 GLY A N 1
ATOM 5003 C CA . GLY A 1 657 ? -13.982 -20.221 -17.386 1.00 28.58 657 GLY A CA 1
ATOM 5004 C C . GLY A 1 657 ? -14.086 -20.146 -15.866 1.00 28.58 657 GLY A C 1
ATOM 5005 O O . GLY A 1 657 ? -14.286 -21.170 -15.213 1.00 28.58 657 GLY A O 1
ATOM 5006 N N . SER A 1 658 ? -13.924 -18.947 -15.312 1.00 29.42 658 SER A N 1
ATOM 5007 C CA . SER A 1 658 ? -14.409 -18.604 -13.975 1.00 29.42 658 SER A CA 1
ATOM 5008 C C . SER A 1 658 ? -15.909 -18.937 -13.862 1.00 29.42 658 SER A C 1
ATOM 5010 O O . SER A 1 658 ? -16.594 -19.010 -14.889 1.00 29.42 658 SER A O 1
ATOM 5012 N N . PRO A 1 659 ? -16.463 -19.148 -12.654 1.00 27.45 659 PRO A N 1
ATOM 5013 C CA . PRO A 1 659 ? -17.877 -19.479 -12.494 1.00 27.45 659 PRO A CA 1
ATOM 5014 C C . PRO A 1 659 ? -18.755 -18.352 -13.061 1.00 27.45 659 PRO A C 1
ATOM 5016 O O . PRO A 1 659 ? -18.762 -17.244 -12.534 1.00 27.45 659 PRO A O 1
ATOM 5019 N N . GLN A 1 660 ? -19.484 -18.616 -14.148 1.00 28.22 660 GLN A N 1
ATOM 5020 C CA . GLN A 1 660 ? -20.436 -17.663 -14.726 1.00 28.22 660 GLN A CA 1
ATOM 5021 C C . GLN A 1 660 ? -21.760 -17.655 -13.926 1.00 28.22 660 GLN A C 1
ATOM 5023 O O . GLN A 1 660 ? -22.246 -18.735 -13.571 1.00 28.22 660 GLN A O 1
ATOM 5028 N N . PRO A 1 661 ? -22.393 -16.485 -13.692 1.00 26.38 661 PRO A N 1
ATOM 5029 C CA . PRO A 1 661 ? -23.752 -16.384 -13.150 1.00 26.38 661 PRO A CA 1
ATOM 5030 C C . PRO A 1 661 ? -24.802 -16.927 -14.143 1.00 26.38 661 PRO A C 1
ATOM 5032 O O . PRO A 1 661 ? -24.511 -17.084 -15.334 1.00 26.38 661 PRO A O 1
ATOM 5035 N N . PRO A 1 662 ? -26.037 -17.230 -13.692 1.00 24.69 662 PRO A N 1
ATOM 5036 C CA . PRO A 1 662 ? -27.050 -17.860 -14.531 1.00 24.69 662 PRO A CA 1
ATOM 5037 C C . PRO A 1 662 ? -27.431 -16.985 -15.734 1.00 24.69 662 PRO A C 1
ATOM 5039 O O . PRO A 1 662 ? -27.628 -15.777 -15.629 1.00 24.69 662 PRO A O 1
ATOM 5042 N N . ARG A 1 663 ? -27.535 -17.646 -16.892 1.00 24.89 663 ARG A N 1
ATOM 5043 C CA . ARG A 1 663 ? -27.789 -17.060 -18.212 1.00 24.89 663 ARG A CA 1
ATOM 5044 C C . ARG A 1 663 ? -29.067 -16.228 -18.249 1.00 24.89 663 ARG A C 1
ATOM 5046 O O . ARG A 1 663 ? -30.168 -16.765 -18.148 1.00 24.89 663 ARG A O 1
ATOM 5053 N N . GLY A 1 664 ? -28.890 -14.946 -18.537 1.00 26.06 664 GLY A N 1
ATOM 5054 C CA . GLY A 1 664 ? -29.964 -14.040 -18.907 1.00 26.06 664 GLY A CA 1
ATOM 5055 C C . GLY A 1 664 ? -29.484 -12.599 -18.943 1.00 26.06 664 GLY A C 1
ATOM 5056 O O . GLY A 1 664 ? -29.888 -11.838 -18.083 1.00 26.06 664 GLY A O 1
ATOM 5057 N N . LEU A 1 665 ? -28.589 -12.266 -19.876 1.00 26.08 665 LEU A N 1
ATOM 5058 C CA . LEU A 1 665 ? -28.488 -10.994 -20.610 1.00 26.08 665 LEU A CA 1
ATOM 5059 C C . LEU A 1 665 ? -27.182 -11.038 -21.424 1.00 26.08 665 LEU A C 1
ATOM 5061 O O . LEU A 1 665 ? -26.104 -11.271 -20.883 1.00 26.08 665 LEU A O 1
ATOM 5065 N N . GLU A 1 666 ? -27.293 -10.878 -22.739 1.00 27.78 666 GLU A N 1
ATOM 5066 C CA . GLU A 1 666 ? -26.165 -10.807 -23.667 1.00 27.78 666 GLU A CA 1
ATOM 5067 C C . GLU A 1 666 ? -25.332 -9.548 -23.374 1.00 27.78 666 GLU A C 1
ATOM 5069 O O . GLU A 1 666 ? -25.779 -8.432 -23.630 1.00 27.78 666 GLU A O 1
ATOM 5074 N N . ALA A 1 667 ? -24.124 -9.725 -22.835 1.00 25.16 667 ALA A N 1
ATOM 5075 C CA . ALA A 1 667 ? -23.112 -8.680 -22.736 1.00 25.16 667 ALA A CA 1
ATOM 5076 C C . ALA A 1 667 ? -21.956 -9.009 -23.690 1.00 25.16 667 ALA A C 1
ATOM 5078 O O . ALA A 1 667 ? -21.419 -10.116 -23.724 1.00 25.16 667 ALA A O 1
ATOM 5079 N N . THR A 1 668 ? -21.632 -8.023 -24.512 1.00 27.38 668 THR A N 1
ATOM 5080 C CA . THR A 1 668 ? -20.684 -8.017 -25.623 1.00 27.38 668 THR A CA 1
ATOM 5081 C C . THR A 1 668 ? -19.250 -8.327 -25.183 1.00 27.38 668 THR A C 1
ATOM 5083 O O . THR A 1 668 ? -18.502 -7.428 -24.816 1.00 27.38 668 THR A O 1
ATOM 5086 N N . ALA A 1 669 ? -18.842 -9.592 -25.281 1.00 26.75 669 ALA A N 1
ATOM 5087 C CA . ALA A 1 669 ? -17.448 -10.039 -25.183 1.00 26.75 669 ALA A CA 1
ATOM 5088 C C . ALA A 1 669 ? -16.752 -10.025 -26.562 1.00 26.75 669 ALA A C 1
ATOM 5090 O O . ALA A 1 669 ? -16.173 -11.020 -26.996 1.00 26.75 669 ALA A O 1
ATOM 5091 N N . ALA A 1 670 ? -16.855 -8.907 -27.284 1.00 24.64 670 ALA A N 1
ATOM 5092 C CA . ALA A 1 670 ? -16.226 -8.722 -28.588 1.00 24.64 670 ALA A CA 1
ATOM 5093 C C . ALA A 1 670 ? -15.271 -7.519 -28.552 1.00 24.64 670 ALA A C 1
ATOM 5095 O O . ALA A 1 670 ? -15.676 -6.434 -28.149 1.00 24.64 670 ALA A O 1
ATOM 5096 N N . LEU A 1 671 ? -14.049 -7.745 -29.053 1.00 28.58 671 LEU A N 1
ATOM 5097 C CA . LEU A 1 671 ? -12.953 -6.796 -29.316 1.00 28.58 671 LEU A CA 1
ATOM 5098 C C . LEU A 1 671 ? -12.037 -6.421 -28.129 1.00 28.58 671 LEU A C 1
ATOM 5100 O O . LEU A 1 671 ? -12.057 -5.302 -27.634 1.00 28.58 671 LEU A O 1
ATOM 5104 N N . ALA A 1 672 ? -11.131 -7.343 -27.779 1.00 29.61 672 ALA A N 1
ATOM 5105 C CA . ALA A 1 672 ? -9.784 -7.013 -27.274 1.00 29.61 672 ALA A CA 1
ATOM 5106 C C . ALA A 1 672 ? -8.710 -7.132 -28.384 1.00 29.61 672 ALA A C 1
ATOM 5108 O O . ALA A 1 672 ? -7.514 -7.203 -28.125 1.00 29.61 672 ALA A O 1
ATOM 5109 N N . THR A 1 673 ? -9.144 -7.173 -29.644 1.00 28.75 673 THR A N 1
ATOM 5110 C CA . THR A 1 673 ? -8.302 -7.036 -30.835 1.00 28.75 673 THR A CA 1
ATOM 5111 C C . THR A 1 673 ? -8.738 -5.765 -31.554 1.00 28.75 673 THR A C 1
ATOM 5113 O O . THR A 1 673 ? -9.923 -5.569 -31.789 1.00 28.75 673 THR A O 1
ATOM 5116 N N . GLU A 1 674 ? -7.772 -4.898 -31.852 1.00 29.19 674 GLU A N 1
ATOM 5117 C CA . GLU A 1 674 ? -7.925 -3.641 -32.596 1.00 29.19 674 GLU A CA 1
ATOM 5118 C C . GLU A 1 674 ? -8.825 -2.563 -31.969 1.00 29.19 674 GLU A C 1
ATOM 5120 O O . GLU A 1 674 ? -9.937 -2.288 -32.412 1.00 29.19 674 GLU A O 1
ATOM 5125 N N . ARG A 1 675 ? -8.241 -1.798 -31.047 1.00 24.88 675 ARG A N 1
ATOM 5126 C CA . ARG A 1 675 ? -8.217 -0.336 -31.180 1.00 24.88 675 ARG A CA 1
ATOM 5127 C C . ARG A 1 675 ? -6.839 0.131 -30.752 1.00 24.88 675 ARG A C 1
ATOM 5129 O O . ARG A 1 675 ? -6.411 -0.157 -29.640 1.00 24.88 675 ARG A O 1
ATOM 5136 N N . ALA A 1 676 ? -6.144 0.808 -31.662 1.00 28.36 676 ALA A N 1
ATOM 5137 C CA . ALA A 1 676 ? -4.971 1.589 -31.321 1.00 28.36 676 ALA A CA 1
ATOM 5138 C C . ALA A 1 676 ? -5.321 2.445 -30.099 1.00 28.36 676 ALA A C 1
ATOM 5140 O O . ALA A 1 676 ? -6.239 3.265 -30.168 1.00 28.36 676 ALA A O 1
ATOM 5141 N N . VAL A 1 677 ? -4.628 2.205 -28.987 1.00 32.31 677 VAL A N 1
ATOM 5142 C CA . VAL A 1 677 ? -4.579 3.149 -27.873 1.00 32.31 677 VAL A CA 1
ATOM 5143 C C . VAL A 1 677 ? -4.121 4.468 -28.498 1.00 32.31 677 VAL A C 1
ATOM 5145 O O . VAL A 1 677 ? -3.049 4.476 -29.117 1.00 32.31 677 VAL A O 1
ATOM 5148 N N . PRO A 1 678 ? -4.924 5.547 -28.464 1.00 25.92 678 PRO A N 1
ATOM 5149 C CA . PRO A 1 678 ? -4.443 6.840 -28.909 1.00 25.92 678 PRO A CA 1
ATOM 5150 C C . PRO A 1 678 ? -3.174 7.144 -28.118 1.00 25.92 678 PRO A C 1
ATOM 5152 O O . PRO A 1 678 ? -3.168 7.051 -26.895 1.00 25.92 678 PRO A O 1
ATOM 5155 N N . SER A 1 679 ? -2.100 7.472 -28.827 1.00 32.09 679 SER A N 1
ATOM 5156 C CA . SER A 1 679 ? -0.816 7.916 -28.283 1.00 32.09 679 SER A CA 1
ATOM 5157 C C . SER A 1 679 ? -0.920 9.315 -27.659 1.00 32.09 679 SER A C 1
ATOM 5159 O O . SER A 1 679 ? -0.143 10.206 -27.994 1.00 32.09 679 SER A O 1
ATOM 5161 N N . ALA A 1 680 ? -1.929 9.539 -26.829 1.00 32.03 680 ALA A N 1
ATOM 5162 C CA . ALA A 1 680 ? -2.155 10.780 -26.116 1.00 32.03 680 ALA A CA 1
ATOM 5163 C C . ALA A 1 680 ? -1.880 10.532 -24.630 1.00 32.03 680 ALA A C 1
ATOM 5165 O O . ALA A 1 680 ? -2.784 10.548 -23.800 1.00 32.03 680 ALA A O 1
ATOM 5166 N N . ASP A 1 681 ? -0.607 10.287 -24.315 1.00 39.91 681 ASP A N 1
ATOM 5167 C CA . ASP A 1 681 ? -0.037 10.620 -23.008 1.00 39.91 681 ASP A CA 1
ATOM 5168 C C . ASP A 1 681 ? -0.020 12.150 -22.877 1.00 39.91 681 ASP A C 1
ATOM 5170 O O . ASP A 1 681 ? 1.020 12.794 -23.002 1.00 39.91 681 ASP A O 1
ATOM 5174 N N . GLU A 1 682 ? -1.196 12.763 -22.723 1.00 40.88 682 GLU A N 1
ATOM 5175 C CA . GLU A 1 682 ? -1.306 14.202 -22.445 1.00 40.88 682 GLU A CA 1
ATOM 5176 C C . GLU A 1 682 ? -1.242 14.528 -20.943 1.00 40.88 682 GLU A C 1
ATOM 5178 O O . GLU A 1 682 ? -1.226 15.702 -20.585 1.00 40.88 682 GLU A O 1
ATOM 5183 N N . ASP A 1 683 ? -1.115 13.535 -20.057 1.00 46.38 683 ASP A N 1
ATOM 5184 C CA . ASP A 1 683 ? -1.180 13.773 -18.608 1.00 46.38 683 ASP A CA 1
ATOM 5185 C C . ASP A 1 683 ? 0.188 13.863 -17.895 1.00 46.38 683 ASP A C 1
ATOM 5187 O O . ASP A 1 683 ? 0.226 14.289 -16.744 1.00 46.38 683 ASP A O 1
ATOM 5191 N N . ASN A 1 684 ? 1.319 13.553 -18.546 1.00 51.84 684 ASN A N 1
ATOM 5192 C CA . ASN A 1 684 ? 2.644 13.562 -17.899 1.00 51.84 684 ASN A CA 1
ATOM 5193 C C . ASN A 1 684 ? 3.451 14.837 -18.259 1.00 51.84 684 ASN A C 1
ATOM 5195 O O . ASN A 1 684 ? 4.391 14.864 -19.054 1.00 51.84 684 ASN A O 1
ATOM 5199 N N . VAL A 1 685 ? 3.015 15.975 -17.716 1.00 54.50 685 VAL A N 1
ATOM 5200 C CA . VAL A 1 685 ? 3.505 17.310 -18.107 1.00 54.50 685 VAL A CA 1
ATOM 5201 C C . VAL A 1 685 ? 4.952 17.565 -17.662 1.00 54.50 685 VAL A C 1
ATOM 5203 O O . VAL A 1 685 ? 5.686 18.263 -18.367 1.00 54.50 685 VAL A O 1
ATOM 5206 N N . ALA A 1 686 ? 5.364 17.044 -16.507 1.00 56.00 686 ALA A N 1
ATOM 5207 C CA . ALA A 1 686 ? 6.673 17.306 -15.914 1.00 56.00 686 ALA A CA 1
ATOM 5208 C C . ALA A 1 686 ? 7.797 16.546 -16.636 1.00 56.00 686 ALA A C 1
ATOM 5210 O O . ALA A 1 686 ? 8.794 17.138 -17.067 1.00 56.00 686 ALA A O 1
ATOM 5211 N N . GLU A 1 687 ? 7.615 15.246 -16.843 1.00 59.22 687 GLU A N 1
ATOM 5212 C CA . GLU A 1 687 ? 8.664 14.383 -17.376 1.00 59.22 687 GLU A CA 1
ATOM 5213 C C . GLU A 1 687 ? 8.754 14.457 -18.900 1.00 59.22 687 GLU A C 1
ATOM 5215 O O . GLU A 1 687 ? 9.863 14.503 -19.437 1.00 59.22 687 GLU A O 1
ATOM 5220 N N . HIS A 1 688 ? 7.631 14.643 -19.609 1.00 62.00 688 HIS A N 1
ATOM 5221 C CA . HIS A 1 688 ? 7.670 14.947 -21.047 1.00 62.00 688 HIS A CA 1
ATOM 5222 C C . HIS A 1 688 ? 8.434 16.249 -21.333 1.00 62.00 688 HIS A C 1
ATOM 5224 O O . HIS A 1 688 ? 9.046 16.394 -22.395 1.00 62.00 688 HIS A O 1
ATOM 5230 N N . LYS A 1 689 ? 8.433 17.224 -20.410 1.00 67.94 689 LYS A N 1
ATOM 5231 C CA . LYS A 1 689 ? 9.219 18.462 -20.565 1.00 67.94 689 LYS A CA 1
ATOM 5232 C C . LYS A 1 689 ? 10.706 18.227 -20.358 1.00 67.94 689 LYS A C 1
ATOM 5234 O O . LYS A 1 689 ? 11.503 18.779 -21.122 1.00 67.94 689 LYS A O 1
ATOM 5239 N N . LEU A 1 690 ? 11.081 17.418 -19.365 1.00 72.25 690 LEU A N 1
ATOM 5240 C CA . LEU A 1 690 ? 12.470 17.012 -19.160 1.00 72.25 690 LEU A CA 1
ATOM 5241 C C . LEU A 1 690 ? 12.989 16.241 -20.381 1.00 72.25 690 LEU A C 1
ATOM 5243 O O . LEU A 1 690 ? 14.039 16.587 -20.931 1.00 72.25 690 LEU A O 1
ATOM 5247 N N . GLU A 1 691 ? 12.210 15.278 -20.869 1.00 69.56 691 GLU A N 1
ATOM 5248 C CA . GLU A 1 691 ? 12.510 14.512 -22.074 1.00 69.56 691 GLU A CA 1
ATOM 5249 C C . GLU A 1 691 ? 12.650 15.428 -23.298 1.00 69.56 691 GLU A C 1
ATOM 5251 O O . GLU A 1 691 ? 13.668 15.391 -23.995 1.00 69.56 691 GLU A O 1
ATOM 5256 N N . ALA A 1 692 ? 11.675 16.307 -23.548 1.00 72.12 692 ALA A N 1
ATOM 5257 C CA . ALA A 1 692 ? 11.705 17.228 -24.681 1.00 72.12 692 ALA A CA 1
ATOM 5258 C C . ALA A 1 692 ? 12.915 18.176 -24.636 1.00 72.12 692 ALA A C 1
ATOM 5260 O O . ALA A 1 692 ? 13.482 18.507 -25.686 1.00 72.12 692 ALA A O 1
ATOM 5261 N N . ALA A 1 693 ? 13.337 18.600 -23.440 1.00 79.75 693 ALA A N 1
ATOM 5262 C CA . ALA A 1 693 ? 14.534 19.411 -23.252 1.00 79.75 693 ALA A CA 1
ATOM 5263 C C . ALA A 1 693 ? 15.805 18.628 -23.617 1.00 79.75 693 ALA A C 1
ATOM 5265 O O . ALA A 1 693 ? 16.650 19.137 -24.360 1.00 79.75 693 ALA A O 1
ATOM 5266 N N . VAL A 1 694 ? 15.925 17.375 -23.159 1.00 81.75 694 VAL A N 1
ATOM 5267 C CA . VAL A 1 694 ? 17.060 16.496 -23.479 1.00 81.75 694 VAL A CA 1
ATOM 5268 C C . VAL A 1 694 ? 17.076 16.139 -24.967 1.00 81.75 694 VAL A C 1
ATOM 5270 O O . VAL A 1 694 ? 18.127 16.219 -25.601 1.00 81.75 694 VAL A O 1
ATOM 5273 N N . ALA A 1 695 ? 15.935 15.801 -25.567 1.00 82.06 695 ALA A N 1
ATOM 5274 C CA . ALA A 1 695 ? 15.822 15.391 -26.967 1.00 82.06 695 ALA A CA 1
ATOM 5275 C C . ALA A 1 695 ? 16.313 16.462 -27.959 1.00 82.06 695 ALA A C 1
ATOM 5277 O O . ALA A 1 695 ? 16.823 16.125 -29.030 1.00 82.06 695 ALA A O 1
ATOM 5278 N N . ARG A 1 696 ? 16.219 17.747 -27.591 1.00 85.31 696 ARG A N 1
ATOM 5279 C CA . ARG A 1 696 ? 16.706 18.886 -28.391 1.00 85.31 696 ARG A CA 1
ATOM 5280 C C . ARG A 1 696 ? 18.227 19.058 -28.365 1.00 85.31 696 ARG A C 1
ATOM 5282 O O . ARG A 1 696 ? 18.760 19.828 -29.164 1.00 85.31 696 ARG A O 1
ATOM 5289 N N . LEU A 1 697 ? 18.937 18.358 -27.479 1.00 86.81 697 LEU A N 1
ATOM 5290 C CA . LEU A 1 697 ? 20.391 18.426 -27.410 1.00 86.81 697 LEU A CA 1
ATOM 5291 C C . LEU A 1 697 ? 21.059 17.651 -28.570 1.00 86.81 697 LEU A C 1
ATOM 5293 O O . LEU A 1 697 ? 20.610 16.567 -28.964 1.00 86.81 697 LEU A O 1
ATOM 5297 N N . PRO A 1 698 ? 22.211 18.130 -29.076 1.00 90.88 698 PRO A N 1
ATOM 5298 C CA . PRO A 1 698 ? 23.146 17.330 -29.859 1.00 90.88 698 PRO A CA 1
ATOM 5299 C C . PRO A 1 698 ? 23.410 15.957 -29.224 1.00 90.88 698 PRO A C 1
ATOM 5301 O O . PRO A 1 698 ? 23.522 15.833 -28.006 1.00 90.88 698 PRO A O 1
ATOM 5304 N N . GLN A 1 699 ? 23.583 14.916 -30.045 1.00 86.75 699 GLN A N 1
ATOM 5305 C CA . GLN A 1 699 ? 23.746 13.525 -29.584 1.00 86.75 699 GLN A CA 1
ATOM 5306 C C . GLN A 1 699 ? 24.832 13.354 -28.506 1.00 86.75 699 GLN A C 1
ATOM 5308 O O . GLN A 1 699 ? 24.635 12.623 -27.534 1.00 86.75 699 GLN A O 1
ATOM 5313 N N . GLN A 1 700 ? 25.961 14.054 -28.641 1.00 87.81 700 GLN A N 1
ATOM 5314 C CA . GLN A 1 700 ? 27.043 14.010 -27.656 1.00 87.81 700 GLN A CA 1
ATOM 5315 C C . GLN A 1 700 ? 26.617 14.585 -26.296 1.00 87.81 700 GLN A C 1
ATOM 5317 O O . GLN A 1 700 ? 26.967 14.032 -25.255 1.00 87.81 700 GLN A O 1
ATOM 5322 N N . GLN A 1 701 ? 25.846 15.675 -26.299 1.00 89.44 701 GLN A N 1
ATOM 5323 C CA . GLN A 1 701 ? 25.316 16.288 -25.083 1.00 89.44 701 GLN A CA 1
ATOM 5324 C C . GLN A 1 701 ? 24.203 15.431 -24.469 1.00 89.44 701 GLN A C 1
ATOM 5326 O O . GLN A 1 701 ? 24.244 15.207 -23.264 1.00 89.44 701 GLN A O 1
ATOM 5331 N N . ARG A 1 702 ? 23.305 14.841 -25.277 1.00 86.62 702 ARG A N 1
ATOM 5332 C CA . ARG A 1 702 ? 22.325 13.839 -24.801 1.00 86.62 702 ARG A CA 1
ATOM 5333 C C . ARG A 1 702 ? 23.001 12.695 -24.060 1.00 86.62 702 ARG A C 1
ATOM 5335 O O . ARG A 1 702 ? 22.661 12.406 -22.919 1.00 86.62 702 ARG A O 1
ATOM 5342 N N . THR A 1 703 ? 24.037 12.128 -24.675 1.00 83.44 703 THR A N 1
ATOM 5343 C CA . THR A 1 703 ? 24.823 11.040 -24.078 1.00 83.44 703 THR A CA 1
ATOM 5344 C C . THR A 1 703 ? 25.469 11.473 -22.759 1.00 83.44 703 THR A C 1
ATOM 5346 O O . THR A 1 703 ? 25.561 10.683 -21.825 1.00 83.44 703 THR A O 1
ATOM 5349 N N . ARG A 1 704 ? 25.932 12.727 -22.653 1.00 85.31 704 ARG A N 1
ATOM 5350 C CA . ARG A 1 704 ? 26.509 13.261 -21.410 1.00 85.31 704 ARG A CA 1
ATOM 5351 C C . ARG A 1 704 ? 25.460 13.388 -20.303 1.00 85.31 704 ARG A C 1
ATOM 5353 O O . ARG A 1 704 ? 25.756 12.993 -19.181 1.00 85.31 704 ARG A O 1
ATOM 5360 N N . VAL A 1 705 ? 24.267 13.900 -20.614 1.00 83.50 705 VAL A N 1
ATOM 5361 C CA . VAL A 1 705 ? 23.158 14.015 -19.649 1.00 83.50 705 VAL A CA 1
ATOM 5362 C C . VAL A 1 705 ? 22.722 12.633 -19.157 1.00 83.50 705 VAL A C 1
ATOM 5364 O O . VAL A 1 705 ? 22.644 12.412 -17.954 1.00 83.50 705 VAL A O 1
ATOM 5367 N N . GLN A 1 706 ? 22.557 11.672 -20.066 1.00 77.50 706 GLN A N 1
ATOM 5368 C CA . GLN A 1 706 ? 22.206 10.285 -19.732 1.00 77.50 706 GLN A CA 1
ATOM 5369 C C . GLN A 1 706 ? 23.269 9.615 -18.849 1.00 77.50 706 GLN A C 1
ATOM 5371 O O . GLN A 1 706 ? 22.953 8.984 -17.846 1.00 77.50 706 GLN A O 1
ATOM 5376 N N . LYS A 1 707 ? 24.557 9.810 -19.160 1.00 80.00 707 LYS A N 1
ATOM 5377 C CA . LYS A 1 707 ? 25.651 9.284 -18.328 1.00 80.00 707 LYS A CA 1
ATOM 5378 C C . LYS A 1 707 ? 25.693 9.902 -16.932 1.00 80.00 707 LYS A C 1
ATOM 5380 O O . LYS A 1 707 ? 26.118 9.226 -16.003 1.00 80.00 707 LYS A O 1
ATOM 5385 N N . ALA A 1 708 ? 25.281 11.159 -16.772 1.00 81.44 708 ALA A N 1
ATOM 5386 C CA . ALA A 1 708 ? 25.242 11.799 -15.459 1.00 81.44 708 ALA A CA 1
ATOM 5387 C C . ALA A 1 708 ? 24.225 11.129 -14.520 1.00 81.44 708 ALA A C 1
ATOM 5389 O O . ALA A 1 708 ? 24.512 11.013 -13.331 1.00 81.44 708 ALA A O 1
ATOM 5390 N N . ARG A 1 709 ? 23.101 10.644 -15.070 1.00 75.88 709 ARG A N 1
ATOM 5391 C CA . ARG A 1 709 ? 22.113 9.806 -14.371 1.00 75.88 709 ARG A CA 1
ATOM 5392 C C . ARG A 1 709 ? 22.741 8.456 -13.979 1.00 75.88 709 ARG A C 1
ATOM 5394 O O . ARG A 1 709 ? 22.867 8.152 -12.798 1.00 75.88 709 ARG A O 1
ATOM 5401 N N . ALA A 1 710 ? 23.272 7.723 -14.962 1.00 68.19 710 ALA A N 1
ATOM 5402 C CA . ALA A 1 710 ? 23.771 6.352 -14.790 1.00 68.19 710 ALA A CA 1
ATOM 5403 C C . ALA A 1 710 ? 25.007 6.196 -13.876 1.00 68.19 710 ALA A C 1
ATOM 5405 O O . ALA A 1 710 ? 25.181 5.152 -13.262 1.00 68.19 710 ALA A O 1
ATOM 5406 N N . ILE A 1 711 ? 25.884 7.205 -13.757 1.00 59.22 711 ILE A N 1
ATOM 5407 C CA . ILE A 1 711 ? 27.077 7.131 -12.878 1.00 59.22 711 ILE A CA 1
ATOM 5408 C C . ILE A 1 711 ? 26.697 6.935 -11.399 1.00 59.22 711 ILE A C 1
ATOM 5410 O O . ILE A 1 711 ? 27.505 6.427 -10.621 1.00 59.22 711 ILE A O 1
ATOM 5414 N N . LEU A 1 712 ? 25.488 7.342 -11.006 1.00 61.62 712 LEU A N 1
ATOM 5415 C CA . LEU A 1 712 ? 24.999 7.214 -9.634 1.00 61.62 712 LEU A CA 1
ATOM 5416 C C . LEU A 1 712 ? 24.219 5.912 -9.384 1.00 61.62 712 LEU A C 1
ATOM 5418 O O . LEU A 1 712 ? 24.066 5.530 -8.222 1.00 61.62 712 LEU A O 1
ATOM 5422 N N . SER A 1 713 ? 23.830 5.192 -10.438 1.00 60.69 713 SER A N 1
ATOM 5423 C CA . SER A 1 713 ? 23.270 3.840 -10.369 1.00 60.69 713 SER A CA 1
ATOM 5424 C C . SER A 1 713 ? 24.423 2.829 -10.300 1.00 60.69 713 SER A C 1
ATOM 5426 O O . SER A 1 713 ? 25.020 2.455 -11.307 1.00 60.69 713 SER A O 1
ATOM 5428 N N . THR A 1 714 ? 24.817 2.416 -9.091 1.00 59.84 714 THR A N 1
ATOM 5429 C CA . THR A 1 714 ? 25.799 1.325 -8.941 1.00 59.84 714 THR A CA 1
ATOM 5430 C C . THR A 1 714 ? 25.074 -0.013 -9.096 1.00 59.84 714 THR A C 1
ATOM 5432 O O . THR A 1 714 ? 24.086 -0.207 -8.386 1.00 59.84 714 THR A O 1
ATOM 5435 N N . PRO A 1 715 ? 25.547 -0.939 -9.954 1.00 65.50 715 PRO A N 1
ATOM 5436 C CA . PRO A 1 715 ? 24.961 -2.271 -10.057 1.00 65.50 715 PRO A CA 1
ATOM 5437 C C . PRO A 1 715 ? 24.910 -2.952 -8.691 1.00 65.50 715 PRO A C 1
ATOM 5439 O O . PRO A 1 715 ? 25.908 -2.959 -7.959 1.00 65.50 715 PRO A O 1
ATOM 5442 N N . VAL A 1 716 ? 23.755 -3.514 -8.348 1.00 76.62 716 VAL A N 1
ATOM 5443 C CA . VAL A 1 716 ? 23.596 -4.275 -7.111 1.00 76.62 716 VAL A CA 1
ATOM 5444 C C . VAL A 1 716 ? 24.175 -5.671 -7.326 1.00 76.62 716 VAL A C 1
ATOM 5446 O O . VAL A 1 716 ? 23.930 -6.314 -8.343 1.00 76.62 716 VAL A O 1
ATOM 5449 N N . ALA A 1 717 ? 24.985 -6.142 -6.377 1.00 81.81 717 ALA A N 1
ATOM 5450 C CA . ALA A 1 717 ? 25.507 -7.499 -6.434 1.00 81.81 717 ALA A CA 1
ATOM 5451 C C . ALA A 1 717 ? 24.371 -8.504 -6.188 1.00 81.81 717 ALA A C 1
ATOM 5453 O O . ALA A 1 717 ? 23.707 -8.454 -5.151 1.00 81.81 717 ALA A O 1
ATOM 5454 N N . VAL A 1 718 ? 24.193 -9.427 -7.131 1.00 87.06 718 VAL A N 1
ATOM 5455 C CA . VAL A 1 718 ? 23.252 -10.547 -7.037 1.00 87.06 718 VAL A CA 1
ATOM 5456 C C . VAL A 1 718 ? 24.004 -11.872 -7.015 1.00 87.06 718 VAL A C 1
ATOM 5458 O O . VAL A 1 718 ? 25.120 -11.985 -7.532 1.00 87.06 718 VAL A O 1
ATOM 5461 N N . HIS A 1 719 ? 23.398 -12.885 -6.404 1.00 89.75 719 HIS A N 1
ATOM 5462 C CA . HIS A 1 719 ? 23.910 -14.247 -6.396 1.00 89.75 719 HIS A CA 1
ATOM 5463 C C . HIS A 1 719 ? 22.798 -15.252 -6.734 1.00 89.75 719 HIS A C 1
ATOM 5465 O O . HIS A 1 719 ? 21.640 -15.028 -6.377 1.00 89.75 719 HIS A O 1
ATOM 5471 N N . PRO A 1 720 ? 23.129 -16.389 -7.374 1.00 94.44 720 PRO A N 1
ATOM 5472 C CA . PRO A 1 720 ? 22.175 -17.473 -7.561 1.00 94.44 720 PRO A CA 1
ATOM 5473 C C . PRO A 1 720 ? 21.682 -18.013 -6.221 1.00 94.44 720 PRO A C 1
ATOM 5475 O O . PRO A 1 720 ? 22.484 -18.382 -5.357 1.00 94.44 720 PRO A O 1
ATOM 5478 N N . LEU A 1 721 ? 20.365 -18.116 -6.064 1.00 93.81 721 LEU A N 1
ATOM 5479 C CA . LEU A 1 721 ? 19.768 -18.726 -4.887 1.00 93.81 721 LEU A CA 1
ATOM 5480 C C . LEU A 1 721 ? 19.967 -20.244 -4.920 1.00 93.81 721 LEU A C 1
ATOM 5482 O O . LEU A 1 721 ? 19.957 -20.893 -5.970 1.00 93.81 721 LEU A O 1
ATOM 5486 N N . ALA A 1 722 ? 20.148 -20.831 -3.737 1.00 92.25 722 ALA A N 1
ATOM 5487 C CA . ALA A 1 722 ? 20.251 -22.277 -3.603 1.00 92.25 722 ALA A CA 1
ATOM 5488 C C . ALA A 1 722 ? 18.965 -22.970 -4.081 1.00 92.25 722 ALA A C 1
ATOM 5490 O O . ALA A 1 722 ? 17.870 -22.409 -4.023 1.00 92.25 722 ALA A O 1
ATOM 5491 N N . ARG A 1 723 ? 19.087 -24.240 -4.490 1.00 92.94 723 ARG A N 1
ATOM 5492 C CA . ARG A 1 723 ? 17.918 -25.068 -4.808 1.00 92.94 723 ARG A CA 1
ATOM 5493 C C . ARG A 1 723 ? 16.928 -25.035 -3.641 1.00 92.94 723 ARG A C 1
ATOM 5495 O O . ARG A 1 723 ? 17.285 -25.347 -2.506 1.00 92.94 723 ARG A O 1
ATOM 5502 N N . GLY A 1 724 ? 15.690 -24.685 -3.968 1.00 92.00 724 GLY A N 1
ATOM 5503 C CA . GLY A 1 724 ? 14.597 -24.550 -3.020 1.00 92.00 724 GLY A CA 1
ATOM 5504 C C . GLY A 1 724 ? 14.129 -25.865 -2.393 1.00 92.00 724 GLY A C 1
ATOM 5505 O O . GLY A 1 724 ? 14.693 -26.941 -2.604 1.00 92.00 724 GLY A O 1
ATOM 5506 N N . SER A 1 725 ? 13.044 -25.777 -1.626 1.00 94.38 725 SER A N 1
ATOM 5507 C CA . SER A 1 725 ? 12.389 -26.939 -1.007 1.00 94.38 725 SER A CA 1
ATOM 5508 C C . SER A 1 725 ? 10.982 -27.151 -1.559 1.00 94.38 725 SER A C 1
ATOM 5510 O O . SER A 1 725 ? 10.359 -26.224 -2.072 1.00 94.38 725 SER A O 1
ATOM 5512 N N . PHE A 1 726 ? 10.494 -28.389 -1.465 1.00 95.00 726 PHE A N 1
ATOM 5513 C CA . PHE A 1 726 ? 9.171 -28.789 -1.936 1.00 95.00 726 PHE A CA 1
ATOM 5514 C C . PHE A 1 726 ? 8.444 -29.603 -0.865 1.00 95.00 726 PHE A C 1
ATOM 5516 O O . PHE A 1 726 ? 9.007 -30.557 -0.325 1.00 95.00 726 PHE A O 1
ATOM 5523 N N . GLN A 1 727 ? 7.189 -29.258 -0.581 1.00 93.56 727 GLN A N 1
ATOM 5524 C CA . GLN A 1 727 ? 6.356 -29.974 0.381 1.00 93.56 727 GLN A CA 1
ATOM 5525 C C . GLN A 1 727 ? 4.897 -30.036 -0.079 1.00 93.56 727 GLN A C 1
ATOM 5527 O O . GLN A 1 727 ? 4.353 -29.061 -0.583 1.00 93.56 727 GLN A O 1
ATOM 5532 N N . ILE A 1 728 ? 4.227 -31.164 0.160 1.00 90.19 728 ILE A N 1
ATOM 5533 C CA . ILE A 1 728 ? 2.773 -31.276 -0.003 1.00 90.19 728 ILE A CA 1
ATOM 5534 C C . ILE A 1 728 ? 2.118 -31.120 1.370 1.00 90.19 728 ILE A C 1
ATOM 5536 O O . ILE A 1 728 ? 2.509 -31.791 2.327 1.00 90.19 728 ILE A O 1
ATOM 5540 N N . LEU A 1 729 ? 1.134 -30.231 1.462 1.00 88.75 729 LEU A N 1
ATOM 5541 C CA . LEU A 1 729 ? 0.385 -29.926 2.674 1.00 88.75 729 LEU A CA 1
ATOM 5542 C C . LEU A 1 729 ? -1.068 -30.395 2.561 1.00 88.75 729 LEU A C 1
ATOM 5544 O O . LEU A 1 729 ? -1.630 -30.525 1.474 1.00 88.75 729 LEU A O 1
ATOM 5548 N N . THR A 1 730 ? -1.689 -30.639 3.714 1.00 82.94 730 THR A N 1
ATOM 5549 C CA . THR A 1 730 ? -3.111 -31.008 3.818 1.00 82.94 730 THR A CA 1
ATOM 5550 C C . THR A 1 730 ? -4.043 -29.805 3.956 1.00 82.94 730 THR A C 1
ATOM 5552 O O . THR A 1 730 ? -5.257 -29.980 3.913 1.00 82.94 730 THR A O 1
ATOM 5555 N N . ALA A 1 731 ? -3.485 -28.617 4.174 1.00 80.94 731 ALA A N 1
ATOM 5556 C CA . ALA A 1 731 ? -4.175 -27.342 4.326 1.00 80.94 731 ALA A CA 1
ATOM 5557 C C . ALA A 1 731 ? -3.227 -26.211 3.885 1.00 80.94 731 ALA A C 1
ATOM 5559 O O . ALA A 1 731 ? -2.009 -26.443 3.869 1.00 80.94 731 ALA A O 1
ATOM 5560 N N . PRO A 1 732 ? -3.748 -25.016 3.550 1.00 80.62 732 PRO A N 1
ATOM 5561 C CA . PRO A 1 732 ? -2.931 -23.832 3.313 1.00 80.62 732 PRO A CA 1
ATOM 5562 C C . PRO A 1 732 ? -1.889 -23.622 4.406 1.00 80.62 732 PRO A C 1
ATOM 5564 O O . PRO A 1 732 ? -2.170 -23.883 5.583 1.00 80.62 732 PRO A O 1
ATOM 5567 N N . PRO A 1 733 ? -0.680 -23.160 4.050 1.00 74.62 733 PRO A N 1
ATOM 5568 C CA . PRO A 1 733 ? 0.243 -22.690 5.063 1.00 74.62 733 PRO A CA 1
ATOM 5569 C C . PRO A 1 733 ? -0.426 -21.551 5.841 1.00 74.62 733 PRO A C 1
ATOM 5571 O O . PRO A 1 733 ? -1.070 -20.687 5.254 1.00 74.62 733 PRO A O 1
ATOM 5574 N N . VAL A 1 734 ? -0.273 -21.549 7.166 1.00 61.72 734 VAL A N 1
ATOM 5575 C CA . VAL A 1 734 ? -0.644 -20.391 7.987 1.00 61.72 734 VAL A CA 1
ATOM 5576 C C . VAL A 1 734 ? 0.382 -19.301 7.681 1.00 61.72 734 VAL A C 1
ATOM 5578 O O . VAL A 1 734 ? 1.470 -19.274 8.254 1.00 61.72 734 VAL A O 1
ATOM 5581 N N . THR A 1 735 ? 0.107 -18.484 6.675 1.00 53.50 735 THR A N 1
ATOM 5582 C CA . THR A 1 735 ? 1.005 -17.433 6.193 1.00 53.50 735 THR A CA 1
ATOM 5583 C C . THR A 1 735 ? 0.776 -16.137 6.979 1.00 53.50 735 THR A C 1
ATOM 5585 O O . THR A 1 735 ? -0.335 -15.843 7.412 1.00 53.50 735 THR A O 1
ATOM 5588 N N . GLY A 1 736 ? 1.874 -15.428 7.280 1.00 48.56 736 GLY A N 1
ATOM 5589 C CA . GLY A 1 736 ? 1.924 -14.283 8.209 1.00 48.56 736 GLY A CA 1
ATOM 5590 C C . GLY A 1 736 ? 2.724 -14.516 9.504 1.00 48.56 736 GLY A C 1
ATOM 5591 O O . GLY A 1 736 ? 2.841 -13.609 10.331 1.00 48.56 736 GLY A O 1
ATOM 5592 N N . ALA A 1 737 ? 3.295 -15.710 9.709 1.00 38.12 737 ALA A N 1
ATOM 5593 C CA . ALA A 1 737 ? 4.076 -16.015 10.904 1.00 38.12 737 ALA A CA 1
ATOM 5594 C C . ALA A 1 737 ? 5.328 -16.858 10.602 1.00 38.12 737 ALA A C 1
ATOM 5596 O O . ALA A 1 737 ? 5.352 -18.071 10.800 1.00 38.12 737 ALA A O 1
ATOM 5597 N N . LYS A 1 738 ? 6.461 -16.197 10.345 1.00 42.12 738 LYS A N 1
ATOM 5598 C CA . LYS A 1 738 ? 7.511 -16.439 11.338 1.00 42.12 738 LYS A CA 1
ATOM 5599 C C . LYS A 1 738 ? 6.912 -15.941 12.645 1.00 42.12 738 LYS A C 1
ATOM 5601 O O . LYS A 1 738 ? 6.481 -14.789 12.704 1.00 42.12 738 LYS A O 1
ATOM 5606 N N . ALA A 1 739 ? 6.789 -16.809 13.646 1.00 38.72 739 ALA A N 1
ATOM 5607 C CA . ALA A 1 739 ? 6.491 -16.348 14.991 1.00 38.72 739 ALA A CA 1
ATOM 5608 C C . ALA A 1 739 ? 7.547 -15.286 15.308 1.00 38.72 739 ALA A C 1
ATOM 5610 O O . ALA A 1 739 ? 8.729 -15.600 15.460 1.00 38.72 739 ALA A O 1
ATOM 5611 N N . ILE A 1 740 ? 7.138 -14.019 15.259 1.00 48.69 740 ILE A N 1
ATOM 5612 C CA . ILE A 1 740 ? 7.992 -12.903 15.626 1.00 48.69 740 ILE A CA 1
ATOM 5613 C C . ILE A 1 740 ? 8.371 -13.207 17.067 1.00 48.69 740 ILE A C 1
ATOM 5615 O O . ILE A 1 740 ? 7.489 -13.378 17.913 1.00 48.69 740 ILE A O 1
ATOM 5619 N N . SER A 1 741 ? 9.663 -13.407 17.324 1.00 41.97 741 SER A N 1
ATOM 5620 C CA . SER A 1 741 ? 10.092 -13.763 18.672 1.00 41.97 741 SER A CA 1
ATOM 5621 C C . SER A 1 741 ? 9.655 -12.646 19.612 1.00 41.97 741 SER A C 1
ATOM 5623 O O . SER A 1 741 ? 9.659 -11.478 19.224 1.00 41.97 741 SER A O 1
ATOM 5625 N N . ALA A 1 742 ? 9.272 -12.989 20.842 1.00 40.91 742 ALA A N 1
ATOM 5626 C CA . ALA A 1 742 ? 8.848 -11.997 21.824 1.00 40.91 742 ALA A CA 1
ATOM 5627 C C . ALA A 1 742 ? 9.878 -10.847 21.908 1.00 40.91 742 ALA A C 1
ATOM 5629 O O . ALA A 1 742 ? 11.033 -11.076 22.266 1.00 40.91 742 ALA A O 1
ATOM 5630 N N . GLY A 1 743 ? 9.460 -9.627 21.547 1.00 45.62 743 GLY A N 1
ATOM 5631 C CA . GLY A 1 743 ? 10.304 -8.425 21.530 1.00 45.62 743 GLY A CA 1
ATOM 5632 C C . GLY A 1 743 ? 10.860 -7.995 20.164 1.00 45.62 743 GLY A C 1
ATOM 5633 O O . GLY A 1 743 ? 11.521 -6.962 20.102 1.00 45.62 743 GLY A O 1
ATOM 5634 N N . GLN A 1 744 ? 10.606 -8.734 19.081 1.00 55.44 744 GLN A N 1
ATOM 5635 C CA . GLN A 1 744 ? 10.851 -8.263 17.712 1.00 55.44 744 GLN A CA 1
ATOM 5636 C C . GLN A 1 744 ? 9.605 -7.532 17.177 1.00 55.44 744 GLN A C 1
ATOM 5638 O O . GLN A 1 744 ? 8.482 -7.904 17.511 1.00 55.44 744 GLN A O 1
ATOM 5643 N N . HIS A 1 745 ? 9.799 -6.485 16.374 1.00 65.19 745 HIS A N 1
ATOM 5644 C CA . HIS A 1 745 ? 8.713 -5.775 15.688 1.00 65.19 745 HIS A CA 1
ATOM 5645 C C . HIS A 1 745 ? 8.498 -6.371 14.299 1.00 65.19 745 HIS A C 1
ATOM 5647 O O . HIS A 1 745 ? 9.473 -6.737 13.639 1.00 65.19 745 HIS A O 1
ATOM 5653 N N . ALA A 1 746 ? 7.241 -6.462 13.857 1.00 67.62 746 ALA A N 1
ATOM 5654 C CA . ALA A 1 746 ? 6.960 -6.759 12.458 1.00 67.62 746 ALA A CA 1
ATOM 5655 C C . ALA A 1 746 ? 7.470 -5.614 11.566 1.00 67.62 746 ALA A C 1
ATOM 5657 O O . ALA A 1 746 ? 7.441 -4.457 11.997 1.00 67.62 746 ALA A O 1
ATOM 5658 N N . PRO A 1 747 ? 7.901 -5.894 10.327 1.00 72.81 747 PRO A N 1
ATOM 5659 C CA . PRO A 1 747 ? 8.030 -4.846 9.323 1.00 72.81 747 PRO A CA 1
ATOM 5660 C C . PRO A 1 747 ? 6.673 -4.140 9.145 1.00 72.81 747 PRO A C 1
ATOM 5662 O O . PRO A 1 747 ? 5.630 -4.789 9.073 1.00 72.81 747 PRO A O 1
ATOM 5665 N N . ILE A 1 748 ? 6.688 -2.808 9.094 1.00 84.25 748 ILE A N 1
ATOM 5666 C CA . ILE A 1 748 ? 5.488 -1.967 8.976 1.00 84.25 748 ILE A CA 1
ATOM 5667 C C . ILE A 1 748 ? 5.498 -1.313 7.598 1.00 84.25 748 ILE A C 1
ATOM 5669 O O . ILE A 1 748 ? 6.538 -0.822 7.156 1.00 84.25 748 ILE A O 1
ATOM 5673 N N . ALA A 1 749 ? 4.350 -1.325 6.926 1.00 86.31 749 ALA A N 1
ATOM 5674 C CA . ALA A 1 749 ? 4.178 -0.642 5.658 1.00 86.31 749 ALA A CA 1
ATOM 5675 C C . ALA A 1 749 ? 4.054 0.873 5.868 1.00 86.31 749 ALA A C 1
ATOM 5677 O O . ALA A 1 749 ? 3.421 1.322 6.825 1.00 86.31 749 ALA A O 1
ATOM 5678 N N . GLY A 1 750 ? 4.652 1.652 4.970 1.00 87.06 750 GLY A N 1
ATOM 5679 C CA . GLY A 1 750 ? 4.685 3.112 5.060 1.00 87.06 750 GLY A CA 1
ATOM 5680 C C . GLY A 1 750 ? 6.057 3.688 4.723 1.00 87.06 750 GLY A C 1
ATOM 5681 O O . GLY A 1 750 ? 6.945 2.970 4.257 1.00 87.06 750 GLY A O 1
ATOM 5682 N N . SER A 1 751 ? 6.233 4.985 4.968 1.00 87.81 751 SER A N 1
ATOM 5683 C CA . SER A 1 751 ? 7.491 5.673 4.682 1.00 87.81 751 SER A CA 1
ATOM 5684 C C . SER A 1 751 ? 8.664 5.058 5.452 1.00 87.81 751 SER A C 1
ATOM 5686 O O . SER A 1 751 ? 8.662 4.963 6.680 1.00 87.81 751 SER A O 1
ATOM 5688 N N . ALA A 1 752 ? 9.694 4.661 4.712 1.00 82.81 752 ALA A N 1
ATOM 5689 C CA . ALA A 1 752 ? 10.976 4.175 5.211 1.00 82.81 752 ALA A CA 1
ATOM 5690 C C . ALA A 1 752 ? 12.055 5.275 5.231 1.00 82.81 752 ALA A C 1
ATOM 5692 O O . ALA A 1 752 ? 13.204 5.009 5.598 1.00 82.81 752 ALA A O 1
ATOM 5693 N N . GLY A 1 753 ? 11.702 6.505 4.841 1.00 82.75 753 GLY A N 1
ATOM 5694 C CA . GLY A 1 753 ? 12.602 7.651 4.742 1.00 82.75 753 GLY A CA 1
ATOM 5695 C C . GLY A 1 753 ? 12.774 8.160 3.311 1.00 82.75 753 GLY A C 1
ATOM 5696 O O . GLY A 1 753 ? 12.073 7.751 2.398 1.00 82.75 753 GLY A O 1
ATOM 5697 N N . SER A 1 754 ? 13.712 9.088 3.110 1.00 84.75 754 SER A N 1
ATOM 5698 C CA . SER A 1 754 ? 13.894 9.760 1.816 1.00 84.75 754 SER A CA 1
ATOM 5699 C C . SER A 1 754 ? 14.605 8.885 0.774 1.00 84.75 754 SER A C 1
ATOM 5701 O O . SER A 1 754 ? 15.648 8.289 1.073 1.00 84.75 754 SER A O 1
ATOM 5703 N N . ALA A 1 755 ? 14.117 8.921 -0.472 1.00 84.19 755 ALA A N 1
ATOM 5704 C CA . ALA A 1 755 ? 14.693 8.313 -1.676 1.00 84.19 755 ALA A CA 1
ATOM 5705 C C . ALA A 1 755 ? 15.992 9.011 -2.123 1.00 84.19 755 ALA A C 1
ATOM 5707 O O . ALA A 1 755 ? 16.130 9.547 -3.219 1.00 84.19 755 ALA A O 1
ATOM 5708 N N . THR A 1 756 ? 16.994 9.024 -1.242 1.00 80.44 756 THR A N 1
ATOM 5709 C CA . THR A 1 756 ? 18.210 9.841 -1.391 1.00 80.44 756 THR A CA 1
ATOM 5710 C C . THR A 1 756 ? 18.999 9.505 -2.664 1.00 80.44 756 THR A C 1
ATOM 5712 O O . THR A 1 756 ? 19.615 10.395 -3.247 1.00 80.44 756 THR A O 1
ATOM 5715 N N . ARG A 1 757 ? 18.997 8.235 -3.105 1.00 77.31 757 ARG A N 1
ATOM 5716 C CA . ARG A 1 757 ? 19.688 7.810 -4.337 1.00 77.31 757 ARG A CA 1
ATOM 5717 C C . ARG A 1 757 ? 19.013 8.368 -5.583 1.00 77.31 757 ARG A C 1
ATOM 5719 O O . ARG A 1 757 ? 19.688 9.051 -6.349 1.00 77.31 757 ARG A O 1
ATOM 5726 N N . LYS A 1 758 ? 17.705 8.149 -5.722 1.00 82.19 758 LYS A N 1
ATOM 5727 C CA . LYS A 1 758 ? 16.883 8.742 -6.777 1.00 82.19 758 LYS A CA 1
ATOM 5728 C C . LYS A 1 758 ? 17.038 10.259 -6.819 1.00 82.19 758 LYS A C 1
ATOM 5730 O O . LYS A 1 758 ? 17.470 10.809 -7.824 1.00 82.19 758 LYS A O 1
ATOM 5735 N N . LEU A 1 759 ? 16.859 10.938 -5.685 1.00 81.19 759 LEU A N 1
ATOM 5736 C CA . LEU A 1 759 ? 17.006 12.397 -5.617 1.00 81.19 759 LEU A CA 1
ATOM 5737 C C . LEU A 1 759 ? 18.410 12.872 -6.039 1.00 81.19 759 LEU A C 1
ATOM 5739 O O . LEU A 1 759 ? 18.557 13.917 -6.676 1.00 81.19 759 LEU A O 1
ATOM 5743 N N . ALA A 1 760 ? 19.467 12.122 -5.707 1.00 79.62 760 ALA A N 1
ATOM 5744 C CA . ALA A 1 760 ? 20.827 12.445 -6.137 1.00 79.62 760 ALA A CA 1
ATOM 5745 C C . ALA A 1 760 ? 21.041 12.221 -7.645 1.00 79.62 760 ALA A C 1
ATOM 5747 O O . ALA A 1 760 ? 21.718 13.036 -8.285 1.00 79.62 760 ALA A O 1
ATOM 5748 N N . ARG A 1 761 ? 20.469 11.141 -8.191 1.00 79.94 761 ARG A N 1
ATOM 5749 C CA . ARG A 1 761 ? 20.455 10.789 -9.617 1.00 79.94 761 ARG A CA 1
ATOM 5750 C C . ARG A 1 761 ? 19.750 11.870 -10.436 1.00 79.94 761 ARG A C 1
ATOM 5752 O O . ARG A 1 761 ? 20.365 12.434 -11.345 1.00 79.94 761 ARG A O 1
ATOM 5759 N N . ASP A 1 762 ? 18.537 12.241 -10.046 1.00 79.94 762 ASP A N 1
ATOM 5760 C CA . ASP A 1 762 ? 17.719 13.255 -10.718 1.00 79.94 762 ASP A CA 1
ATOM 5761 C C . ASP A 1 762 ? 18.418 14.625 -10.683 1.00 79.94 762 ASP A C 1
ATOM 5763 O O . ASP A 1 762 ? 18.546 15.319 -11.698 1.00 79.94 762 ASP A O 1
ATOM 5767 N N . ALA A 1 763 ? 19.010 14.981 -9.535 1.00 81.38 763 ALA A N 1
ATOM 5768 C CA . ALA A 1 763 ? 19.821 16.188 -9.403 1.00 81.38 763 ALA A CA 1
ATOM 5769 C C . ALA A 1 763 ? 21.068 16.185 -10.304 1.00 81.38 763 ALA A C 1
ATOM 5771 O O . ALA A 1 763 ? 21.482 17.242 -10.788 1.00 81.38 763 ALA A O 1
ATOM 5772 N N . ALA A 1 764 ? 21.703 15.033 -10.533 1.00 83.19 764 ALA A N 1
ATOM 5773 C CA . ALA A 1 764 ? 22.857 14.932 -11.425 1.00 83.19 764 ALA A CA 1
ATOM 5774 C C . ALA A 1 764 ? 22.468 15.067 -12.900 1.00 83.19 764 ALA A C 1
ATOM 5776 O O . ALA A 1 764 ? 23.146 15.793 -13.635 1.00 83.19 764 ALA A O 1
ATOM 5777 N N . GLN A 1 765 ? 21.372 14.428 -13.315 1.00 84.19 765 GLN A N 1
ATOM 5778 C CA . GLN A 1 765 ? 20.814 14.575 -14.658 1.00 84.19 765 GLN A CA 1
ATOM 5779 C C . GLN A 1 765 ? 20.457 16.039 -14.937 1.00 84.19 765 GLN A C 1
ATOM 5781 O O . GLN A 1 765 ? 20.874 16.585 -15.963 1.00 84.19 765 GLN A O 1
ATOM 5786 N N . MET A 1 766 ? 19.784 16.706 -13.991 1.00 84.38 766 MET A N 1
ATOM 5787 C CA . MET A 1 766 ? 19.413 18.111 -14.150 1.00 84.38 766 MET A CA 1
ATOM 5788 C C . MET A 1 766 ? 20.636 19.027 -14.255 1.00 84.38 766 MET A C 1
ATOM 5790 O O . MET A 1 766 ? 20.708 19.857 -15.159 1.00 84.38 766 MET A O 1
ATOM 5794 N N . ARG A 1 767 ? 21.654 18.847 -13.398 1.00 86.38 767 ARG A N 1
ATOM 5795 C CA . ARG A 1 767 ? 22.908 19.617 -13.503 1.00 86.38 767 ARG A CA 1
ATOM 5796 C C . ARG A 1 767 ? 23.548 19.473 -14.883 1.00 86.38 767 ARG A C 1
ATOM 5798 O O . ARG A 1 767 ? 23.951 20.470 -15.477 1.00 86.38 767 ARG A O 1
ATOM 5805 N N . ALA A 1 768 ? 23.605 18.254 -15.417 1.00 88.25 768 ALA A N 1
ATOM 5806 C CA . ALA A 1 768 ? 24.163 18.013 -16.743 1.00 88.25 768 ALA A CA 1
ATOM 5807 C C . ALA A 1 768 ? 23.324 18.653 -17.863 1.00 88.25 768 ALA A C 1
ATOM 5809 O O . ALA A 1 768 ? 23.892 19.151 -18.838 1.00 88.25 768 ALA A O 1
ATOM 5810 N N . LEU A 1 769 ? 21.992 18.665 -17.732 1.00 87.88 769 LEU A N 1
ATOM 5811 C CA . LEU A 1 769 ? 21.094 19.336 -18.674 1.00 87.88 769 LEU A CA 1
ATOM 5812 C C . LEU A 1 769 ? 21.291 20.858 -18.650 1.00 87.88 769 LEU A C 1
ATOM 5814 O O . LEU A 1 769 ? 21.441 21.474 -19.706 1.00 87.88 769 LEU A O 1
ATOM 5818 N N . CYS A 1 770 ? 21.361 21.464 -17.466 1.00 89.12 770 CYS A N 1
ATOM 5819 C CA . CYS A 1 770 ? 21.635 22.892 -17.307 1.00 89.12 770 CYS A CA 1
ATOM 5820 C C . CYS A 1 770 ? 22.998 23.277 -17.900 1.00 89.12 770 CYS A C 1
ATOM 5822 O O . CYS A 1 770 ? 23.091 24.232 -18.670 1.00 89.12 770 CYS A O 1
ATOM 5824 N N . GLU A 1 771 ? 24.045 22.482 -17.656 1.00 90.00 771 GLU A N 1
ATOM 5825 C CA . GLU A 1 771 ? 25.356 22.678 -18.287 1.00 90.00 771 GLU A CA 1
ATOM 5826 C C . GLU A 1 771 ? 25.291 22.583 -19.820 1.00 90.00 771 GLU A C 1
ATOM 5828 O O . GLU A 1 771 ? 25.889 23.399 -20.520 1.00 90.00 771 GLU A O 1
ATOM 5833 N N . ALA A 1 772 ? 24.567 21.598 -20.361 1.00 90.06 772 ALA A N 1
ATOM 5834 C CA . ALA A 1 772 ? 24.453 21.395 -21.805 1.00 90.06 772 ALA A CA 1
ATOM 5835 C C . ALA A 1 772 ? 23.677 22.520 -22.512 1.00 90.06 772 ALA A C 1
ATOM 5837 O O . ALA A 1 772 ? 23.924 22.789 -23.690 1.00 90.06 772 ALA A O 1
ATOM 5838 N N . THR A 1 773 ? 22.766 23.175 -21.792 1.00 89.00 773 THR A N 1
ATOM 5839 C CA . THR A 1 773 ? 21.846 24.200 -22.308 1.00 89.00 773 THR A CA 1
ATOM 5840 C C . THR A 1 773 ? 22.251 25.626 -21.930 1.00 89.00 773 THR A C 1
ATOM 5842 O O . THR A 1 773 ? 21.544 26.566 -22.279 1.00 89.00 773 THR A O 1
ATOM 5845 N N . ASN A 1 774 ? 23.387 25.811 -21.246 1.00 88.69 774 ASN A N 1
ATOM 5846 C CA . ASN A 1 774 ? 23.805 27.091 -20.660 1.00 88.69 774 ASN A CA 1
ATOM 5847 C C . ASN A 1 774 ? 22.717 27.711 -19.761 1.00 88.69 774 ASN A C 1
ATOM 5849 O O . ASN A 1 774 ? 22.406 28.895 -19.879 1.00 88.69 774 ASN A O 1
ATOM 5853 N N . ASN A 1 775 ? 22.145 26.896 -18.870 1.00 87.19 775 ASN A N 1
ATOM 5854 C CA . ASN A 1 775 ? 21.066 27.245 -17.940 1.00 87.19 775 ASN A CA 1
ATOM 5855 C C . ASN A 1 775 ? 19.760 27.703 -18.616 1.00 87.19 775 ASN A C 1
ATOM 5857 O O . ASN A 1 775 ? 18.960 28.402 -18.001 1.00 87.19 775 ASN A O 1
ATOM 5861 N N . ALA A 1 776 ? 19.537 27.316 -19.873 1.00 85.62 776 ALA A N 1
ATOM 5862 C CA . ALA A 1 776 ? 18.318 27.623 -20.619 1.00 85.62 776 ALA A CA 1
ATOM 5863 C C . ALA A 1 776 ? 17.713 26.353 -21.251 1.00 85.62 776 ALA A C 1
ATOM 5865 O O . ALA A 1 776 ? 17.651 26.239 -22.483 1.00 85.62 776 ALA A O 1
ATOM 5866 N N . PRO A 1 777 ? 17.302 25.361 -20.437 1.00 83.81 777 PRO A N 1
ATOM 5867 C CA . PRO A 1 777 ? 16.707 24.134 -20.939 1.00 83.81 777 PRO A CA 1
ATOM 5868 C C . PRO A 1 777 ? 15.387 24.417 -21.651 1.00 83.81 777 PRO A C 1
ATOM 5870 O O . PRO A 1 777 ? 14.494 25.095 -21.152 1.00 83.81 777 PRO A O 1
ATOM 5873 N N . ALA A 1 778 ? 15.265 23.903 -22.869 1.00 81.38 778 ALA A N 1
ATOM 5874 C CA . ALA A 1 778 ? 14.135 24.221 -23.720 1.00 81.38 778 ALA A CA 1
ATOM 5875 C C . ALA A 1 778 ? 12.836 23.584 -23.196 1.00 81.38 778 ALA A C 1
ATOM 5877 O O . ALA A 1 778 ? 12.751 22.367 -23.102 1.00 81.38 778 ALA A O 1
ATOM 5878 N N . GLY A 1 779 ? 11.809 24.399 -22.934 1.00 73.31 779 GLY A N 1
ATOM 5879 C CA . GLY A 1 779 ? 10.513 23.927 -22.422 1.00 73.31 779 GLY A CA 1
ATOM 5880 C C . GLY A 1 779 ? 10.433 23.820 -20.896 1.00 73.31 779 GLY A C 1
ATOM 5881 O O . GLY A 1 779 ? 9.354 23.541 -20.377 1.00 73.31 779 GLY A O 1
ATOM 5882 N N . LEU A 1 780 ? 11.533 24.102 -20.191 1.00 74.75 780 LEU A N 1
ATOM 5883 C CA . LEU A 1 780 ? 11.592 24.190 -18.736 1.00 74.75 780 LEU A CA 1
ATOM 5884 C C . LEU A 1 780 ? 11.825 25.650 -18.292 1.00 74.75 780 LEU A C 1
ATOM 5886 O O . LEU A 1 780 ? 12.460 26.415 -19.025 1.00 74.75 780 LEU A O 1
ATOM 5890 N N . PRO A 1 781 ? 11.309 26.061 -17.119 1.00 70.81 781 PRO A N 1
ATOM 5891 C CA . PRO A 1 781 ? 11.614 27.365 -16.531 1.00 70.81 781 PRO A CA 1
ATOM 5892 C C . PRO A 1 781 ? 13.121 27.529 -16.271 1.00 70.81 781 PRO A C 1
ATOM 5894 O O . PRO A 1 781 ? 13.807 26.560 -15.940 1.00 70.81 781 PRO A O 1
ATOM 5897 N N . ALA A 1 782 ? 13.650 28.749 -16.403 1.00 71.31 782 ALA A N 1
ATOM 5898 C CA . ALA A 1 782 ? 15.075 29.022 -16.166 1.00 71.31 782 ALA A CA 1
ATOM 5899 C C . ALA A 1 782 ? 15.464 28.794 -14.694 1.00 71.31 782 ALA A C 1
ATOM 5901 O O . ALA A 1 782 ? 16.600 28.431 -14.391 1.00 71.31 782 ALA A O 1
ATOM 5902 N N . GLU A 1 783 ? 14.484 28.947 -13.803 1.00 73.75 783 GLU A N 1
ATOM 5903 C CA . GLU A 1 783 ? 14.550 28.726 -12.363 1.00 73.75 783 GLU A CA 1
ATOM 5904 C C . GLU A 1 783 ? 14.997 27.296 -12.023 1.00 73.75 783 GLU A C 1
ATOM 5906 O O . GLU A 1 783 ? 15.707 27.100 -11.043 1.00 73.75 783 GLU A O 1
ATOM 5911 N N . VAL A 1 784 ? 14.696 26.313 -12.886 1.00 74.62 784 VAL A N 1
ATOM 5912 C CA . VAL A 1 784 ? 15.155 24.918 -12.738 1.00 74.62 784 VAL A CA 1
ATOM 5913 C C . VAL A 1 784 ? 16.692 24.812 -12.766 1.00 74.62 784 VAL A C 1
ATOM 5915 O O . VAL A 1 784 ? 17.271 23.889 -12.192 1.00 74.62 784 VAL A O 1
ATOM 5918 N N . CYS A 1 785 ? 17.370 25.764 -13.419 1.00 80.88 785 CYS A N 1
ATOM 5919 C CA . CYS A 1 785 ? 18.829 25.842 -13.500 1.00 80.88 785 CYS A CA 1
ATOM 5920 C C . CYS A 1 785 ? 19.444 26.909 -12.588 1.00 80.88 785 CYS A C 1
ATOM 5922 O O . CYS A 1 785 ? 20.666 27.105 -12.614 1.00 80.88 785 CYS A O 1
ATOM 5924 N N . GLU A 1 786 ? 18.642 27.604 -11.779 1.00 74.44 786 GLU A N 1
ATOM 5925 C CA . GLU A 1 786 ? 19.187 28.495 -10.767 1.00 74.44 786 GLU A CA 1
ATOM 5926 C C . GLU A 1 786 ? 19.809 27.667 -9.633 1.00 74.44 786 GLU A C 1
ATOM 5928 O O . GLU A 1 786 ? 19.247 26.665 -9.184 1.00 74.44 786 GLU A O 1
ATOM 5933 N N . PRO A 1 787 ? 21.004 28.035 -9.140 1.00 56.25 787 PRO A N 1
ATOM 5934 C CA . PRO A 1 787 ? 21.579 27.347 -8.002 1.00 56.25 787 PRO A CA 1
ATOM 5935 C C . PRO A 1 787 ? 20.662 27.564 -6.796 1.00 56.25 787 PRO A C 1
ATOM 5937 O O . PRO A 1 787 ? 20.564 28.678 -6.282 1.00 56.25 787 PRO A O 1
ATOM 5940 N N . ASN A 1 788 ? 20.035 26.489 -6.315 1.00 51.47 788 ASN A N 1
ATOM 5941 C CA . ASN A 1 788 ? 19.349 26.448 -5.027 1.00 51.47 788 ASN A CA 1
ATOM 5942 C C . ASN A 1 788 ? 20.376 26.689 -3.904 1.00 51.47 788 ASN A C 1
ATOM 5944 O O . ASN A 1 788 ? 20.912 25.774 -3.277 1.00 51.47 788 ASN A O 1
ATOM 5948 N N . VAL A 1 789 ? 20.728 27.956 -3.674 1.00 39.72 789 VAL A N 1
ATOM 5949 C CA . VAL A 1 789 ? 21.626 28.374 -2.602 1.00 39.72 789 VAL A CA 1
ATOM 5950 C C . VAL A 1 789 ? 20.878 28.204 -1.284 1.00 39.72 789 VAL A C 1
ATOM 5952 O O . VAL A 1 789 ? 20.151 29.105 -0.871 1.00 39.72 789 VAL A O 1
ATOM 5955 N N . ARG A 1 790 ? 21.081 27.052 -0.626 1.00 36.19 790 ARG A N 1
ATOM 5956 C CA . ARG A 1 790 ? 21.330 26.886 0.826 1.00 36.19 790 ARG A CA 1
ATOM 5957 C C . ARG A 1 790 ? 21.414 25.401 1.215 1.00 36.19 790 ARG A C 1
ATOM 5959 O O . ARG A 1 790 ? 20.603 24.900 1.986 1.00 36.19 790 ARG A O 1
ATOM 5966 N N . ASP A 1 791 ? 22.472 24.719 0.784 1.00 34.06 791 ASP A N 1
ATOM 5967 C CA . ASP A 1 791 ? 23.001 23.612 1.587 1.00 34.06 791 ASP A CA 1
ATOM 5968 C C . ASP A 1 791 ? 23.890 24.204 2.695 1.00 34.06 791 ASP A C 1
ATOM 5970 O O . ASP A 1 791 ? 25.011 24.656 2.460 1.00 34.06 791 ASP A O 1
ATOM 5974 N N . HIS A 1 792 ? 23.374 24.261 3.923 1.00 35.69 792 HIS A N 1
ATOM 5975 C CA . HIS A 1 792 ? 24.133 24.716 5.090 1.00 35.69 792 HIS A CA 1
ATOM 5976 C C . HIS A 1 792 ? 25.045 23.632 5.701 1.00 35.69 792 HIS A C 1
ATOM 5978 O O . HIS A 1 792 ? 25.504 23.811 6.831 1.00 35.69 792 HIS A O 1
ATOM 5984 N N . ARG A 1 793 ? 25.351 22.523 5.010 1.00 41.44 793 ARG A N 1
ATOM 5985 C CA . ARG A 1 793 ? 26.171 21.438 5.587 1.00 41.44 793 ARG A CA 1
ATOM 5986 C C . ARG A 1 793 ? 27.627 21.372 5.131 1.00 41.44 793 ARG A C 1
ATOM 5988 O O . ARG A 1 793 ? 28.362 20.545 5.665 1.00 41.44 793 ARG A O 1
ATOM 5995 N N . THR A 1 794 ? 28.102 22.280 4.278 1.00 31.50 794 THR A N 1
ATOM 5996 C CA . THR A 1 794 ? 29.537 22.338 3.935 1.00 31.50 794 THR A CA 1
ATOM 5997 C C . THR A 1 794 ? 30.198 23.574 4.561 1.00 31.50 794 THR A C 1
ATOM 5999 O O . THR A 1 794 ? 29.911 24.695 4.136 1.00 31.50 794 THR A O 1
ATOM 6002 N N . PRO A 1 795 ? 31.083 23.441 5.573 1.00 30.11 795 PRO A N 1
ATOM 6003 C CA . PRO A 1 795 ? 31.894 24.565 6.028 1.00 30.11 795 PRO A CA 1
ATOM 6004 C C . PRO A 1 795 ? 32.816 25.000 4.881 1.00 30.11 795 PRO A C 1
ATOM 6006 O O . PRO A 1 795 ? 33.441 24.136 4.261 1.00 30.11 795 PRO A O 1
ATOM 6009 N N . PRO A 1 796 ? 32.956 26.305 4.593 1.00 30.31 796 PRO A N 1
ATOM 6010 C CA . PRO A 1 796 ? 33.894 26.755 3.581 1.00 30.31 796 PRO A CA 1
ATOM 6011 C C . PRO A 1 796 ? 35.309 26.394 4.033 1.00 30.31 796 PRO A C 1
ATOM 6013 O O . PRO A 1 796 ? 35.802 26.893 5.049 1.00 30.31 796 PRO A O 1
ATOM 6016 N N . VAL A 1 797 ? 35.965 25.522 3.271 1.00 31.84 797 VAL A N 1
ATOM 6017 C CA . VAL A 1 797 ? 37.409 25.333 3.360 1.00 31.84 797 VAL A CA 1
ATOM 6018 C C . VAL A 1 797 ? 38.034 26.666 2.958 1.00 31.84 797 VAL A C 1
ATOM 6020 O O . VAL A 1 797 ? 37.989 27.065 1.796 1.00 31.84 797 VAL A O 1
ATOM 6023 N N . ARG A 1 798 ? 38.564 27.400 3.940 1.00 30.61 798 ARG A N 1
ATOM 6024 C CA . ARG A 1 798 ? 39.474 28.511 3.672 1.00 30.61 798 ARG A CA 1
ATOM 6025 C C . ARG A 1 798 ? 40.748 27.918 3.087 1.00 30.61 798 ARG A C 1
ATOM 6027 O O . ARG A 1 798 ? 41.467 27.206 3.784 1.00 30.61 798 ARG A O 1
ATOM 6034 N N . ASP A 1 799 ? 40.999 28.224 1.823 1.00 30.97 799 ASP A N 1
ATOM 6035 C CA . ASP A 1 799 ? 42.313 28.070 1.218 1.00 30.97 799 ASP A CA 1
ATOM 6036 C C . ASP A 1 799 ? 43.303 28.945 2.003 1.00 30.97 799 ASP A C 1
ATOM 6038 O O . ASP A 1 799 ? 43.119 30.158 2.134 1.00 30.97 799 ASP A O 1
ATOM 6042 N N . HIS A 1 800 ? 44.301 28.309 2.609 1.00 40.06 800 HIS A N 1
ATOM 6043 C CA . HIS A 1 800 ? 45.461 28.986 3.164 1.00 40.06 800 HIS A CA 1
ATOM 6044 C C . HIS A 1 800 ? 46.581 28.895 2.128 1.00 40.06 800 HIS A C 1
ATOM 6046 O O . HIS A 1 800 ? 47.426 27.998 2.185 1.00 40.06 800 HIS A O 1
ATOM 6052 N N . ARG A 1 801 ? 46.580 29.860 1.209 1.00 33.59 801 ARG A N 1
ATOM 6053 C CA . ARG A 1 801 ? 47.757 30.325 0.476 1.00 33.59 801 ARG A CA 1
ATOM 6054 C C . ARG A 1 801 ? 47.835 31.838 0.530 1.00 33.59 801 ARG A C 1
ATOM 6056 O O . ARG A 1 801 ? 46.769 32.483 0.422 1.00 33.59 801 ARG A O 1
#

Foldseek 3Di:
DDDDDDDDDDDDDDDDDDDDDDDDDDDDDDDDDDDDDDDDDDDDDDDDDDDDDDDDDDDDDDDDDDDDPPPPPPPPPDDDQPADQCQQPAPDAFKDKRKDFQPQALFFKDFDQRRFYDAFKKKAKDKWAWKQQDDDDFRIAIAQAGDDPPSLPFRYKWWAFAQKDAFQDQSNADTHRVLQGHQAIIGRHCPPHDRSSRTIMMGHGHPHSPRMGQPDQDCGVPSQLVPDPLHPNHRMMMMMMIHGPDQDDRDADPAQADWHAPDAFLQNFHELTFGSVCVDPVQPLHAAACLVQQLQWADDPPDQATDGHGVSHGSLWYPQQWFFADPQALLNQLLCQVRGQDPVSVVCRVVSHDDPFARFGFTKIFRAKHKAKAFKAFWAAPCLFQRKIKIWGAGPPCSRLRYWYDCDPQQNRSTAIEIAGCLQDLVQDDDPLSVVLCVCNVVVVRVVNRLQQRFMKMWMATWIFRSLQSRTTYRPHTFKMWGWGPPDPDPQKTKIWIKGFQWGFGTSRGWFIWGNQAQKDKHFADDDPQFQDKDWPLVAWWKKWFPPKADWAKEFAGLDDDPPDPPDPPDDDDDDDDDDDDDDDDDDDDDPDPPDDDDRADNVFGGIMTMMGQDDDPQQPQPLDPDDDGDRGIMMTTMIMMGTHGPDPPPDPDDDDDDDDDDDDDDDPDDPDDDPSPPPPVSNSSRVLSSVLLVPFDPVLNVQLVVLLCVLSDRGDMDIHDRHHYYYDNTHDSHNDPPQPVPHGGRHTGTSGTPSSSSSSVNSSLQSSCVRCVLCRPSRDSVSSPPPPDPPPDDDDPDDD

Radius of gyration: 32.36 Å; chains: 1; bounding box: 88×109×111 Å